Protein AF-A0A8H3BU25-F1 (afdb_monomer)

Solvent-accessible surface area (backbone atoms only — not comparable to full-atom values): 50482 Å² total; per-residue (Å²): 122,80,89,75,89,78,80,87,82,83,70,102,63,98,66,88,76,73,88,75,87,86,70,83,76,73,74,84,69,60,78,86,47,41,61,58,69,62,46,49,59,60,51,54,50,51,53,54,53,50,50,45,66,69,42,49,64,63,49,45,48,71,56,70,52,54,80,81,57,50,61,68,56,64,45,35,50,52,52,20,45,69,50,28,35,62,51,46,48,57,59,27,71,75,35,84,49,85,70,38,43,47,50,58,56,35,52,53,20,50,52,41,27,53,50,14,52,54,42,49,75,40,22,63,64,61,22,44,79,77,70,50,48,57,72,52,24,46,50,46,36,55,50,17,49,45,39,28,35,38,15,48,28,32,28,52,44,36,50,56,50,48,50,60,70,60,52,61,72,97,74,38,64,75,42,48,51,40,48,52,55,42,41,74,72,71,43,66,90,84,44,79,61,55,60,58,52,30,52,50,50,58,52,48,24,50,49,48,10,52,52,41,17,39,53,42,60,67,50,51,71,78,36,45,56,81,93,71,73,100,59,92,80,68,72,93,50,88,65,55,85,68,46,41,49,65,71,56,57,49,53,49,32,52,50,54,42,52,52,47,58,61,54,67,80,47,95,68,50,70,66,55,50,34,49,45,48,24,54,44,16,48,28,49,31,51,63,74,42,49,63,53,50,52,50,47,49,52,43,61,74,70,45,84,81,62,88,83,59,96,83,68,92,83,78,84,82,76,79,84,81,74,79,88,83,85,86,81,87,84,84,88,84,84,90,86,81,91,80,84,87,86,87,88,87,83,87,90,86,90,86,82,92,89,84,89,82,89,80,86,89,81,90,79,90,83,92,81,86,86,85,86,81,90,80,90,80,89,80,89,87,90,86,86,88,82,82,85,88,86,84,86,86,84,88,79,91,89,88,89,85,87,78,91,84,92,90,88,88,88,90,84,87,81,90,90,90,83,87,90,83,91,84,90,78,92,77,80,89,76,92,73,84,94,75,86,78,92,79,74,46,57,29,46,71,42,28,67,68,68,60,67,46,67,77,53,42,62,94,46,51,90,45,46,48,76,35,80,84,28,54,58,62,50,33,57,55,27,46,54,42,35,42,73,76,51,52,89,48,66,92,73,55,59,60,40,40,60,67,63,28,45,24,72,92,49,83,51,61,62,66,51,49,73,49,42,67,79,80,43,56,51,68,60,46,32,24,40,49,40,20,52,50,53,59,28,49,60,59,38,13,50,38,52,91,72,22,52,33,67,48,98,88,70,53,73,32,46,44,57,40,12,40,26,44,39,41,48,55,39,36,76,66,8,63,32,17,71,85,48,45,82,45,38,24,11,71,11,19,58,69,52,39,48,66,60,50,30,59,68,53,59,47,40,101,90,24,53,58,44,26,54,55,38,28,24,48,35,46,25,28,38,20,48,22,25,55,73,32,38,82,43,15,35,90,64,8,19,63,26,38,38,53,71,38,37,55,74,71,31,44,81,51,100,92,30,49,36,29,50,45,55,54,56,47,48,47,55,46,65,50,39,35,69,32,40,56,79,89,33,48,62,61,100,84,43,36,64,35,52,32,45,72,39,74,50,47,66,71,23,93,90,58,56,85,84,46,86,70,66,34,43,45,70,62,37,46,59,48,52,51,40,51,48,35,49,50,51,49,43,38,74,50,66,59,30,44,76,40,62,69,86,24,63,74,50,66,55,40,58,32,40,36,24,33,38,45,73,67,48,28,37,40,75,39,75,81,58,44,73,80,53,40,93,50,97,81,54,96,52,41,69,40,54,72,85,37,58,60,52,45,52,48,31,52,52,26,27,57,50,43,53,52,44,38,52,48,38,22,62,75,68,73,34,82,83,64,46,64,44,29,40,37,46,49,18,42,46,43,44,11,47,55,50,21,35,72,77,32,69,89,73,46,45,53,77,57,46,66,58,39,53,10,77,51,91

Secondary structure (DSSP, 8-state):
-----------S----------------S-HHHHTHHHHHHHHHHHHHHHHHHHHHHHHHHTTT--HHHHHHHHTHHHHHHHHHHHHHHHHHHT---TT-SSHHHHHHHHHHHHHHHHHHHTHHHHHHTTT--HHHHHHHHHHHHHHHHHHHHHHHHHHHHHHHTTS-GGG-HHHHHHHHHHHHTT--TT-THHHHHHHHHHHHHHHHHHHHHHHHHHHGGGGBPP---SSS----SGGGGG-B-HHHHHHHHHHHHHHHHHHTTSPPPHHHHHHHHHHHHHHHHHHHHHHHHHHHHHHHHHS--GGG-SS-TTSS-----------------PPPP--------------------------------------------------------------------------------------------------S-TT--HHHHHHHHHSS-GGGTTTT-SSEEE-GGGHHHHHHHHHHHHHHHHTT-GGGPPPS-HHHHHHTTS-SHHHHHHHHTTTS-HHHHHHHHHHHHHHHHHT-S---SS-EEE-TTS-EEEHHHHHHHHHHHHHHTTTT-TTSSSS--HHHHTT--HHHHHHHTT-BTTBPPTTHHHHHHHHHHHHHHHHH-HHHHTTTT-GGGHHHHHHHH-EEETTEEEEEHHHHHHHHHTTTGGGS-TTS-EETTEE-SSEEE-GGGGG-TT--TTSTTTTEEE--HHHHHHHHHHHHHIIIII--EEE-GGGPPP---TTHHHHHHHHTSEEE-HHHHHHH-SSTT-SS-EE-TTSHHHHHHHHHHHHHHHHHHHHHHHHTT-TT--HHHHIIIIIHHHHHHHHHHH-TTT---SSEE---SS--

Organism: NCBI:txid456999

Foldseek 3Di:
DDDDDDDDDDDDDPDPDDDDPDDQDDADDDPVCRVVVLCVLVVVLVVLLVCCLQPLVVLLVLLVDDPVCVLVLVLLQLVLLVPQLVVLVVCLCPDPDPVHSQVVQLVVLVVLLVVLVVQLVCLQVVVVVVPRDSVSSSVSNSVSSSSNSNSSSNSVNSSVVVVVSRDDPVVVVQLVLQLVVVVVVPDDNPDPCSNVVSVVLVVVLVVLLSVLLSVCLVPVVVQADDPDDPDDVDPPDPSSVRRDHLVVLLVVLVVLLVVLVVCVVDDDHSVRVSVSSNSPSNSVNSVSPSVSVVVVVVCCLQPFPPVVPPDDSPDDDDPPPPDPPDDDDDDDDDDDDDDDDDDDDDDDDDDDDDDDDDDDDDDDDDDDDDDDDDDDDDDDDDDDDDDDDDDDDDDDDDDDDYDDDDDDDDDDDDDDDDDDDDDDDDDDDDDDDPDDPPPCFLLNVQCVQQVPDPVLVQVLQPWKHFDPVLLVVQLVQQLVLCCVPPNLPLVPQDFAALLCLQCVPHHDLVVVLVVQVVVDDLLVSLLLQQQLRLLLLLQLLWFDQQAWAQPPVRDIDDHSSRSSNLSVVCLCQLQQPPVRDNFHFLNSLLPQALVVQCVSSVDDPNHHTAQSRLSSLLSNQLSVLLCVCCLQQNNRSTSSSVCVQQQVVFDDDPNATEGELVSVLCCLQVSSQRSARQNADDDPSGHRHLKAFAPSQCSGPVDDVPDPCSRINRQSLSSLNSSSHSQCSCCPSRVHHYPSLVSRWDRLDQLLLLSCCLSPSIDGDPVCVVVQPPDPVDQAGEEECRDNVNVSSSSVSRVSLVVSQVSNCVVSVPVPNGSSSSCRRGRSVSSLVSLCVVPVPRSGGNHHYRRSSRHD

Radius of gyration: 40.27 Å; Cα contacts (8 Å, |Δi|>4): 978; chains: 1; bounding box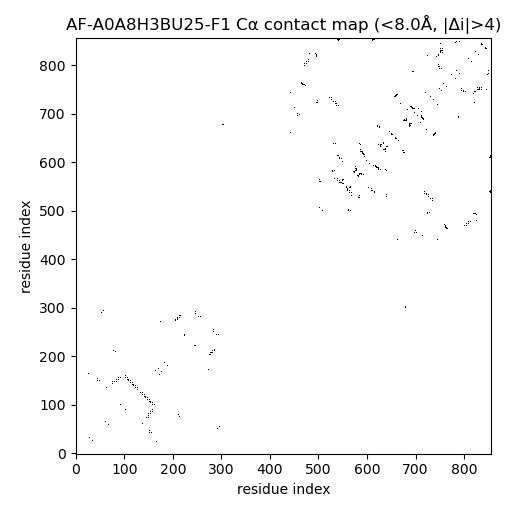: 136×76×124 Å

Mean predicted aligned error: 21.08 Å

Sequence (856 aa):
MTGSFGLPTGDASGEPKGSVWAGRARVRGPRWAQLPFLTIGMLGLQIVWSVEMAYASPYLLSLGLNKSHMALVFVAGPLSGLIMQPLIGVLADHSTSSLGRRRPYMLAASLVSIGGLILLGFTREFSGIFGGAQNLTIGIAVYAIFCIDFSINAVQAVDRALLVDILPPSLQAAGDIYKAAAIENGRPEDDPTLHDEATRIGSLALLYSSILSFGVSVFAPFFIRPNQGTGNDAPKGPLSKFQISLGALWSLSQAIFACSMMATLLPQTVATATIIITVTGFCWAVSQWAPFSLLGEAILLSAPDYSAVPHLEHAVHEIPLTDRRSRRRSSSLSPPRHSRSPSPTHRPAKSRSRTPSSTHSSTSSVRGEGSTPASALFGNDAARRSRPELGKRVSGVGVRNGTDDDFQRNNDGPVDRDVLELEHGELQMEMGDVDRSVDEGVGSKAGIILASDLSLLEGKLEYFDYHPDKEKDVIEFCAKIIERDFGNAYDTIPPHSRWRHFDAGRERIAPLLAQWSKELAPLETAKRLIDLFLVSVLLDAGAGNAWAYTETGGQKFGRSEGLAIASLDMFLAGFFASDGGLKVDAPGLKRVTPEKTGEAMQVSASNPMSGLEGRSNLLANLGGALAASPEMFGPDGRPGNLLDFIEKQGKNKDGKTHVHISALWHVLIEGLAPIWPATRTQLGGVSLGDVWPCSALRTSPGVSPDTPGSDLVPFHKLSQWLAYSLVEPIEKVLGWKVEGLEDMTGLPEYRNGGLLVDLGVLTLRKETVSSFYPDPKVDIARLPPSHPAIIEWRAMTVIELDRIAEGLRGHLNAPNLALAQVLESATWKGGREIAKKKRPETSGPPIEIESDGTVF

Structure (mmCIF, N/CA/C/O backbone):
data_AF-A0A8H3BU25-F1
#
_entry.id   AF-A0A8H3BU25-F1
#
loop_
_atom_site.group_PDB
_atom_site.id
_atom_site.type_symbol
_atom_site.label_atom_id
_atom_site.label_alt_id
_atom_site.label_comp_id
_atom_site.label_asym_id
_atom_site.label_entity_id
_atom_site.label_seq_id
_atom_site.pdbx_PDB_ins_code
_atom_site.Cartn_x
_atom_site.Cartn_y
_atom_site.Cartn_z
_atom_site.occupancy
_atom_site.B_iso_or_equiv
_atom_site.auth_seq_id
_atom_site.auth_comp_id
_atom_site.auth_asym_id
_atom_site.auth_atom_id
_atom_site.pdbx_PDB_model_num
ATOM 1 N N . MET A 1 1 ? 49.348 -7.644 -38.808 1.00 32.09 1 MET A N 1
ATOM 2 C CA . MET A 1 1 ? 50.256 -7.676 -39.979 1.00 32.09 1 MET A CA 1
ATOM 3 C C . MET A 1 1 ? 51.143 -8.917 -39.877 1.00 32.09 1 MET A C 1
ATOM 5 O O . MET A 1 1 ? 51.113 -9.559 -38.837 1.00 32.09 1 MET A O 1
ATOM 9 N N . THR A 1 2 ? 51.889 -9.271 -40.923 1.00 28.86 2 THR A N 1
ATOM 10 C CA . THR A 1 2 ? 53.050 -10.188 -40.870 1.00 28.86 2 THR A CA 1
ATOM 11 C C . THR A 1 2 ? 54.012 -9.719 -41.946 1.00 28.86 2 THR A C 1
ATOM 13 O O . THR A 1 2 ? 53.646 -9.763 -43.120 1.00 28.86 2 THR A O 1
ATOM 16 N N . GLY A 1 3 ? 55.189 -9.237 -41.555 1.00 26.17 3 GLY A N 1
ATOM 17 C CA . GLY A 1 3 ? 56.235 -8.893 -42.512 1.00 26.17 3 GLY A CA 1
ATOM 18 C C . GLY A 1 3 ? 56.807 -10.150 -43.165 1.00 26.17 3 GLY A C 1
ATOM 19 O O . GLY A 1 3 ? 56.898 -11.198 -42.527 1.00 26.17 3 GLY A O 1
ATOM 20 N N . SER A 1 4 ? 57.202 -10.029 -44.427 1.00 26.95 4 SER A N 1
ATOM 21 C CA . SER A 1 4 ? 58.204 -10.901 -45.034 1.00 26.95 4 SER A CA 1
ATOM 22 C C . SER A 1 4 ? 59.478 -10.072 -45.173 1.00 26.95 4 SER A C 1
ATOM 24 O O . SER A 1 4 ? 59.396 -8.896 -45.530 1.00 26.95 4 SER A O 1
ATOM 26 N N . PHE A 1 5 ? 60.636 -10.644 -44.849 1.00 33.97 5 PHE A N 1
ATOM 27 C CA . PHE A 1 5 ? 61.914 -9.957 -45.021 1.00 33.97 5 PHE A CA 1
ATOM 28 C C . PHE A 1 5 ? 62.282 -9.932 -46.508 1.00 33.97 5 PHE A C 1
ATOM 30 O O . PHE A 1 5 ? 62.695 -10.946 -47.066 1.00 33.97 5 PHE A O 1
ATOM 37 N N . GLY A 1 6 ? 62.153 -8.764 -47.139 1.00 32.28 6 GLY A N 1
ATOM 38 C CA . GLY A 1 6 ? 62.837 -8.478 -48.397 1.00 32.28 6 GLY A CA 1
ATOM 39 C C . GLY A 1 6 ? 64.313 -8.190 -48.123 1.00 32.28 6 GLY A C 1
ATOM 40 O O . GLY A 1 6 ? 64.627 -7.366 -47.265 1.00 32.28 6 GLY A O 1
ATOM 41 N N . LEU A 1 7 ? 65.215 -8.873 -48.829 1.00 32.12 7 LEU A N 1
ATOM 42 C CA . LEU A 1 7 ? 66.647 -8.566 -48.786 1.00 32.12 7 LEU A CA 1
ATOM 43 C C . LEU A 1 7 ? 66.935 -7.248 -49.532 1.00 32.12 7 LEU A C 1
ATOM 45 O O . LEU A 1 7 ? 66.284 -6.977 -50.543 1.00 32.12 7 LEU A O 1
ATOM 49 N N . PRO A 1 8 ? 67.901 -6.433 -49.074 1.00 36.66 8 PRO A N 1
ATOM 50 C CA . PRO A 1 8 ? 68.214 -5.160 -49.711 1.00 36.66 8 PRO A CA 1
ATOM 51 C C . PRO A 1 8 ? 69.038 -5.357 -50.991 1.00 36.66 8 PRO A C 1
ATOM 53 O O . PRO A 1 8 ? 70.210 -5.728 -50.940 1.00 36.66 8 PRO A O 1
ATOM 56 N N . THR A 1 9 ? 68.452 -5.036 -52.143 1.00 39.38 9 THR A N 1
ATOM 57 C CA . THR A 1 9 ? 69.199 -4.700 -53.364 1.00 39.38 9 THR A CA 1
ATOM 58 C C . THR A 1 9 ? 69.525 -3.208 -53.327 1.00 39.38 9 THR A C 1
ATOM 60 O O . THR A 1 9 ? 68.608 -2.387 -53.332 1.00 39.38 9 THR A O 1
ATOM 63 N N . GLY A 1 10 ? 70.807 -2.854 -53.222 1.00 33.59 10 GLY A N 1
ATOM 64 C CA . GLY A 1 10 ? 71.251 -1.461 -53.120 1.00 33.59 10 GLY A CA 1
ATOM 65 C C . GLY A 1 10 ? 71.628 -0.850 -54.470 1.00 33.59 10 GLY A C 1
ATOM 66 O O . GLY A 1 10 ? 72.322 -1.493 -55.253 1.00 33.59 10 GLY A O 1
ATOM 67 N N . ASP A 1 11 ? 71.233 0.406 -54.681 1.00 38.97 11 ASP A N 1
ATOM 68 C CA . ASP A 1 11 ? 71.691 1.259 -55.786 1.00 38.97 11 ASP A CA 1
ATOM 69 C C . ASP A 1 11 ? 72.743 2.279 -55.310 1.00 38.97 11 ASP A C 1
ATOM 71 O O . ASP A 1 11 ? 72.861 2.586 -54.121 1.00 38.97 11 ASP A O 1
ATOM 75 N N . ALA A 1 12 ? 73.532 2.803 -56.250 1.00 47.78 12 ALA A N 1
ATOM 76 C CA . ALA A 1 12 ? 74.840 3.423 -56.007 1.00 47.78 12 ALA A CA 1
ATOM 77 C C . ALA A 1 12 ? 74.838 4.875 -55.457 1.00 47.78 12 ALA A C 1
ATOM 79 O O . ALA A 1 12 ? 75.691 5.679 -55.829 1.00 47.78 12 ALA A O 1
ATOM 80 N N . SER A 1 13 ? 73.922 5.222 -54.547 1.00 45.72 13 SER A N 1
ATOM 81 C CA . SER A 1 13 ? 73.899 6.516 -53.840 1.00 45.72 13 SER A CA 1
ATOM 82 C C . SER A 1 13 ? 73.822 6.305 -52.323 1.00 45.72 13 SER A C 1
ATOM 84 O O . SER A 1 13 ? 72.767 5.954 -51.794 1.00 45.72 13 SER A O 1
ATOM 86 N N . GLY A 1 14 ? 74.948 6.494 -51.630 1.00 45.44 14 GLY A N 1
ATOM 87 C CA . GLY A 1 14 ? 75.167 6.078 -50.238 1.00 45.44 14 GLY A CA 1
ATOM 88 C C . GLY A 1 14 ? 74.499 6.920 -49.143 1.00 45.44 14 GLY A C 1
ATOM 89 O O . GLY A 1 14 ? 75.175 7.298 -48.190 1.00 45.44 14 GLY A O 1
ATOM 90 N N . GLU A 1 15 ? 73.197 7.194 -49.242 1.00 39.97 15 GLU A N 1
ATOM 91 C CA . GLU A 1 15 ? 72.416 7.743 -48.124 1.00 39.97 15 GLU A CA 1
ATOM 92 C C . GLU A 1 15 ? 71.745 6.632 -47.293 1.00 39.97 15 GLU A C 1
ATOM 94 O O . GLU A 1 15 ? 71.162 5.699 -47.860 1.00 39.97 15 GLU A O 1
ATOM 99 N N . PRO A 1 16 ? 71.749 6.725 -45.949 1.00 37.06 16 PRO A N 1
ATOM 100 C CA . PRO A 1 16 ? 71.095 5.754 -45.079 1.00 37.06 16 PRO A CA 1
ATOM 101 C C . PRO A 1 16 ? 69.572 5.963 -45.067 1.00 37.06 16 PRO A C 1
ATOM 103 O O . PRO A 1 16 ? 69.009 6.532 -44.129 1.00 37.06 16 PRO A O 1
ATOM 106 N N . LYS A 1 17 ? 68.877 5.469 -46.099 1.00 43.03 17 LYS A N 1
ATOM 107 C CA . LYS A 1 17 ? 67.408 5.388 -46.098 1.00 43.03 17 LYS A CA 1
ATOM 108 C C . LYS A 1 17 ? 66.939 4.529 -44.920 1.00 43.03 17 LYS A C 1
ATOM 110 O O . LYS A 1 17 ? 67.113 3.310 -44.923 1.00 43.03 17 LYS A O 1
ATOM 115 N N . GLY A 1 18 ? 66.324 5.172 -43.925 1.00 41.69 18 GLY A N 1
ATOM 116 C CA . GLY A 1 18 ? 65.651 4.488 -42.822 1.00 41.69 18 GLY A CA 1
ATOM 117 C C . GLY A 1 18 ? 64.610 3.493 -43.345 1.00 41.69 18 GLY A C 1
ATOM 118 O O . GLY A 1 18 ? 63.986 3.720 -44.382 1.00 41.69 18 GLY A O 1
ATOM 119 N N . SER A 1 19 ? 64.436 2.371 -42.648 1.00 42.09 19 SER A N 1
ATOM 120 C CA . SER A 1 19 ? 63.618 1.244 -43.108 1.00 42.09 19 SER A CA 1
ATOM 121 C C . SER A 1 19 ? 62.120 1.576 -43.152 1.00 42.09 19 SER A C 1
ATOM 123 O O . SER A 1 19 ? 61.381 1.396 -42.183 1.00 42.09 19 SER A O 1
ATOM 125 N N . VAL A 1 20 ? 61.651 2.033 -44.316 1.00 45.69 20 VAL A N 1
ATOM 126 C CA . VAL A 1 20 ? 60.229 2.288 -44.578 1.00 45.69 20 VAL A CA 1
ATOM 127 C C . VAL A 1 20 ? 59.465 0.962 -44.624 1.00 45.69 20 VAL A C 1
ATOM 129 O O . VAL A 1 20 ? 59.682 0.129 -45.505 1.00 45.69 20 VAL A O 1
ATOM 132 N N . TRP A 1 21 ? 58.532 0.772 -43.689 1.00 43.16 21 TRP A N 1
ATOM 133 C CA . TRP A 1 21 ? 57.673 -0.413 -43.610 1.00 43.16 21 TRP A CA 1
ATOM 134 C C . TRP A 1 21 ? 56.579 -0.397 -44.691 1.00 43.16 21 TRP A C 1
ATOM 136 O O . TRP A 1 21 ? 55.414 -0.098 -44.430 1.00 43.16 21 TRP A O 1
ATOM 146 N N . ALA A 1 22 ? 56.949 -0.741 -45.925 1.00 45.88 22 ALA A N 1
ATOM 147 C CA . ALA A 1 22 ? 56.015 -0.857 -47.040 1.00 45.88 22 ALA A CA 1
ATOM 148 C C . ALA A 1 22 ? 55.114 -2.103 -46.899 1.00 45.88 22 ALA A C 1
ATOM 150 O O . ALA A 1 22 ? 55.550 -3.237 -47.102 1.00 45.88 22 ALA A O 1
ATOM 151 N N . GLY A 1 23 ? 53.829 -1.904 -46.590 1.00 53.34 23 GLY A N 1
ATOM 152 C CA . GLY A 1 23 ? 52.848 -2.989 -46.514 1.00 53.34 23 GLY A CA 1
ATOM 153 C C . GLY A 1 23 ? 51.424 -2.520 -46.801 1.00 53.34 23 GLY A C 1
ATOM 154 O O . GLY A 1 23 ? 50.914 -1.627 -46.131 1.00 53.34 23 GLY A O 1
ATOM 155 N N . ARG A 1 24 ? 50.749 -3.148 -47.775 1.00 52.72 24 ARG A N 1
ATOM 156 C CA . ARG A 1 24 ? 49.329 -2.872 -48.057 1.00 52.72 24 ARG A CA 1
ATOM 157 C C . ARG A 1 24 ? 48.449 -3.340 -46.896 1.00 52.72 24 ARG A C 1
ATOM 159 O O . ARG A 1 24 ? 48.539 -4.496 -46.472 1.00 52.72 24 ARG A O 1
ATOM 166 N N . ALA A 1 25 ? 47.560 -2.466 -46.425 1.00 56.00 25 ALA A N 1
ATOM 167 C CA . ALA A 1 25 ? 46.525 -2.835 -45.470 1.00 56.00 25 ALA A CA 1
ATOM 168 C C . ALA A 1 25 ? 45.599 -3.905 -46.081 1.00 56.00 25 ALA A C 1
ATOM 170 O O . ALA A 1 25 ? 45.199 -3.816 -47.241 1.00 56.00 25 ALA A O 1
ATOM 171 N N . ARG A 1 26 ? 45.293 -4.961 -45.317 1.00 57.97 26 ARG A N 1
ATOM 172 C CA . ARG A 1 26 ? 44.409 -6.048 -45.760 1.00 57.97 26 ARG A CA 1
ATOM 173 C C . ARG A 1 26 ? 43.764 -6.747 -44.569 1.00 57.97 26 ARG A C 1
ATOM 175 O O . ARG A 1 26 ? 44.463 -7.196 -43.659 1.00 57.97 26 ARG A O 1
ATOM 182 N N . VAL A 1 27 ? 42.441 -6.890 -44.601 1.00 62.59 27 VAL A N 1
ATOM 183 C CA . VAL A 1 27 ? 41.698 -7.703 -43.628 1.00 62.59 27 VAL A CA 1
ATOM 184 C C . VAL A 1 27 ? 41.981 -9.187 -43.887 1.00 62.59 27 VAL A C 1
ATOM 186 O O . VAL A 1 27 ? 42.003 -9.636 -45.034 1.00 62.59 27 VAL A O 1
ATOM 189 N N . ARG A 1 28 ? 42.223 -9.962 -42.823 1.00 60.81 28 ARG A N 1
ATOM 190 C CA . ARG A 1 28 ? 42.362 -11.424 -42.906 1.00 60.81 28 ARG A CA 1
ATOM 191 C C . ARG A 1 28 ? 40.984 -12.073 -42.786 1.00 60.81 28 ARG A C 1
ATOM 193 O O . ARG A 1 28 ? 40.248 -11.758 -41.860 1.00 60.81 28 ARG A O 1
ATOM 200 N N . GLY A 1 29 ? 40.670 -12.988 -43.697 1.00 65.94 29 GLY A N 1
ATOM 201 C CA . GLY A 1 29 ? 39.395 -13.709 -43.746 1.00 65.94 29 GLY A CA 1
ATOM 202 C C . GLY A 1 29 ? 38.872 -13.865 -45.180 1.00 65.94 29 GLY A C 1
ATOM 203 O O . GLY A 1 29 ? 39.414 -13.238 -46.098 1.00 65.94 29 GLY A O 1
ATOM 204 N N . PRO A 1 30 ? 37.835 -14.691 -45.402 1.00 72.75 30 PRO A N 1
ATOM 205 C CA . PRO A 1 30 ? 37.140 -14.774 -46.687 1.00 72.75 30 PRO A CA 1
ATOM 206 C C . PRO A 1 30 ? 36.440 -13.444 -47.010 1.00 72.75 30 PRO A C 1
ATOM 208 O O . PRO A 1 30 ? 36.057 -12.720 -46.096 1.00 72.75 30 PRO A O 1
ATOM 211 N N . ARG A 1 31 ? 36.253 -13.116 -48.300 1.00 63.41 31 ARG A N 1
ATOM 212 C CA . ARG A 1 31 ? 35.750 -11.793 -48.745 1.00 63.41 31 ARG A CA 1
ATOM 213 C C . ARG A 1 31 ? 34.470 -11.340 -48.025 1.00 63.41 31 ARG A C 1
ATOM 215 O O . ARG A 1 31 ? 34.402 -10.188 -47.617 1.00 63.41 31 ARG A O 1
ATOM 222 N N . TRP A 1 32 ? 33.511 -12.244 -47.810 1.00 67.00 32 TRP A N 1
ATOM 223 C CA . TRP A 1 32 ? 32.246 -11.945 -47.124 1.00 67.00 32 TRP A CA 1
ATOM 224 C C . TRP A 1 32 ? 32.418 -11.495 -45.663 1.00 67.00 32 TRP A C 1
ATOM 226 O O . TRP A 1 32 ? 31.605 -10.727 -45.166 1.00 67.00 32 TRP A O 1
ATOM 236 N N . ALA A 1 33 ? 33.487 -11.922 -44.984 1.00 62.09 33 ALA A N 1
ATOM 237 C CA . ALA A 1 33 ? 33.765 -11.560 -43.595 1.00 62.09 33 ALA A CA 1
ATOM 238 C C . ALA A 1 33 ? 34.571 -10.255 -43.461 1.00 62.09 33 ALA A C 1
ATOM 240 O O . ALA A 1 33 ? 34.682 -9.716 -42.364 1.00 62.09 33 ALA A O 1
ATOM 241 N N . GLN A 1 34 ? 35.149 -9.735 -44.551 1.00 64.75 34 GLN A N 1
ATOM 242 C CA . GLN A 1 34 ? 36.105 -8.623 -44.474 1.00 64.75 34 GLN A CA 1
ATOM 243 C C . GLN A 1 34 ? 35.455 -7.292 -44.077 1.00 64.75 34 GLN A C 1
ATOM 245 O O . GLN A 1 34 ? 36.089 -6.530 -43.357 1.00 64.75 34 GLN A O 1
ATOM 250 N N . LEU A 1 35 ? 34.207 -7.035 -44.488 1.00 64.06 35 LEU A N 1
ATOM 251 C CA . LEU A 1 35 ? 33.444 -5.862 -44.042 1.00 64.06 35 LEU A CA 1
ATOM 252 C C . LEU A 1 35 ? 32.893 -6.042 -42.608 1.00 64.06 35 LEU A C 1
ATOM 254 O O . LEU A 1 35 ? 33.196 -5.188 -41.777 1.00 64.06 35 LEU A O 1
ATOM 258 N N . PRO A 1 36 ? 32.219 -7.157 -42.240 1.00 64.25 36 PRO A N 1
ATOM 259 C CA . PRO A 1 36 ? 31.824 -7.416 -40.849 1.00 64.25 36 PRO A CA 1
ATOM 260 C C . PRO A 1 36 ? 32.974 -7.335 -39.833 1.00 64.25 36 PRO A C 1
ATOM 262 O O . PRO A 1 36 ? 32.810 -6.771 -38.755 1.00 64.25 36 PRO A O 1
ATOM 265 N N . PHE A 1 37 ? 34.167 -7.840 -40.167 1.00 67.50 37 PHE A N 1
ATOM 266 C CA . PHE A 1 37 ? 35.342 -7.754 -39.287 1.00 67.50 37 PHE A CA 1
ATOM 267 C C . PHE A 1 37 ? 35.917 -6.334 -39.128 1.00 67.50 37 PHE A C 1
ATOM 269 O O . PHE A 1 37 ? 36.758 -6.136 -38.251 1.00 67.50 37 PHE A O 1
ATOM 276 N N . LEU A 1 38 ? 35.485 -5.357 -39.932 1.00 67.31 38 LEU A N 1
ATOM 277 C CA . LEU A 1 38 ? 35.782 -3.935 -39.718 1.00 67.31 38 LEU A CA 1
ATOM 278 C C . LEU A 1 38 ? 34.728 -3.253 -38.836 1.00 67.31 38 LEU A C 1
ATOM 280 O O . LEU A 1 38 ? 35.055 -2.303 -38.142 1.00 67.31 38 LEU A O 1
ATOM 284 N N . THR A 1 39 ? 33.486 -3.746 -38.805 1.00 68.69 39 THR A N 1
ATOM 285 C CA . THR A 1 39 ? 32.400 -3.154 -38.002 1.00 68.69 39 THR A CA 1
ATOM 286 C C . THR A 1 39 ? 32.267 -3.746 -36.593 1.00 68.69 39 THR A C 1
ATOM 288 O O . THR A 1 39 ? 31.488 -3.236 -35.793 1.00 68.69 39 THR A O 1
ATOM 291 N N . ILE A 1 40 ? 33.023 -4.799 -36.250 1.00 72.31 40 ILE A N 1
ATOM 292 C CA . ILE A 1 40 ? 33.045 -5.367 -34.885 1.00 72.31 40 ILE A CA 1
ATOM 293 C C . ILE A 1 40 ? 33.593 -4.368 -33.846 1.00 72.31 40 ILE A C 1
ATOM 295 O O . ILE A 1 40 ? 33.142 -4.401 -32.703 1.00 72.31 40 ILE A O 1
ATOM 299 N N . GLY A 1 41 ? 34.507 -3.463 -34.228 1.00 73.25 41 GLY A N 1
ATOM 300 C CA . GLY A 1 41 ? 34.997 -2.389 -33.352 1.00 73.25 41 GLY A CA 1
ATOM 301 C C . GLY A 1 41 ? 33.859 -1.461 -32.922 1.00 73.25 41 GLY A C 1
ATOM 302 O O . GLY A 1 41 ? 33.520 -1.403 -31.740 1.00 73.25 41 GLY A O 1
ATOM 303 N N . MET A 1 42 ? 33.195 -0.839 -33.901 1.00 73.38 42 MET A N 1
ATOM 304 C CA . MET A 1 42 ? 31.943 -0.095 -33.713 1.00 73.38 42 MET A CA 1
ATOM 305 C C . MET A 1 42 ? 30.897 -0.870 -32.898 1.00 73.38 42 MET A C 1
ATOM 307 O O . MET A 1 42 ? 30.332 -0.296 -31.975 1.00 73.38 42 MET A O 1
ATOM 311 N N . LEU A 1 43 ? 30.644 -2.155 -33.183 1.00 71.25 43 LEU A N 1
ATOM 312 C CA . LEU A 1 43 ? 29.651 -2.945 -32.437 1.00 71.25 43 LEU A CA 1
ATOM 313 C C . LEU A 1 43 ? 30.005 -3.066 -30.946 1.00 71.25 43 LEU A C 1
ATOM 315 O O . LEU A 1 43 ? 29.147 -2.832 -30.097 1.00 71.25 43 LEU A O 1
ATOM 319 N N . GLY A 1 44 ? 31.260 -3.391 -30.620 1.00 76.00 44 GLY A N 1
ATOM 320 C CA . GLY A 1 44 ? 31.723 -3.443 -29.231 1.00 76.00 44 GLY A CA 1
ATOM 321 C C . GLY A 1 44 ? 31.595 -2.088 -28.532 1.00 76.00 44 GLY A C 1
ATOM 322 O O . GLY A 1 44 ? 31.114 -2.020 -27.404 1.00 76.00 44 GLY A O 1
ATOM 323 N N . LEU A 1 45 ? 31.942 -1.006 -29.232 1.00 80.38 45 LEU A N 1
ATOM 324 C CA . LEU A 1 45 ? 31.810 0.364 -28.737 1.00 80.38 45 LEU A CA 1
ATOM 325 C C . LEU A 1 45 ? 30.350 0.747 -28.445 1.00 80.38 45 LEU A C 1
ATOM 327 O O . LEU A 1 45 ? 30.078 1.317 -27.392 1.00 80.38 45 LEU A O 1
ATOM 331 N N . GLN A 1 46 ? 29.409 0.402 -29.332 1.00 76.81 46 GLN A N 1
ATOM 332 C CA . GLN A 1 46 ? 27.979 0.653 -29.111 1.00 76.81 46 GLN A CA 1
ATOM 333 C C . GLN A 1 46 ? 27.447 -0.106 -27.888 1.00 76.81 46 GLN A C 1
ATOM 335 O O . GLN A 1 46 ? 26.637 0.444 -27.148 1.00 76.81 46 GLN A O 1
ATOM 340 N N . ILE A 1 47 ? 27.917 -1.334 -27.637 1.00 76.94 47 ILE A N 1
ATOM 341 C CA . ILE A 1 47 ? 27.515 -2.118 -26.457 1.00 76.94 47 ILE A CA 1
ATOM 342 C C . ILE A 1 47 ? 27.982 -1.439 -25.163 1.00 76.94 47 ILE A C 1
ATOM 344 O O . ILE A 1 47 ? 27.167 -1.247 -24.263 1.00 76.94 47 ILE A O 1
ATOM 348 N N . VAL A 1 48 ? 29.257 -1.036 -25.073 1.00 83.19 48 VAL A N 1
ATOM 349 C CA . VAL A 1 48 ? 29.789 -0.350 -23.877 1.00 83.19 48 VAL A CA 1
ATOM 350 C C . VAL A 1 48 ? 29.034 0.952 -23.613 1.00 83.19 48 VAL A C 1
ATOM 352 O O . VAL A 1 48 ? 28.539 1.163 -22.509 1.00 83.19 48 VAL A O 1
ATOM 355 N N . TRP A 1 49 ? 28.887 1.784 -24.644 1.00 79.19 49 TRP A N 1
ATOM 356 C CA . TRP A 1 49 ? 28.210 3.076 -24.551 1.00 79.19 49 TRP A CA 1
ATOM 357 C C . TRP A 1 49 ? 26.717 2.944 -24.189 1.00 79.19 49 TRP A C 1
ATOM 359 O O . TRP A 1 49 ? 26.189 3.738 -23.413 1.00 79.19 49 TRP A O 1
ATOM 369 N N . SER A 1 50 ? 26.040 1.895 -24.674 1.00 72.81 50 SER A N 1
ATOM 370 C CA . SER A 1 50 ? 24.647 1.601 -24.299 1.00 72.81 50 SER A CA 1
ATOM 371 C C . SER A 1 50 ? 24.510 1.186 -22.831 1.00 72.81 50 SER A C 1
ATOM 373 O O . SER A 1 50 ? 23.557 1.592 -22.172 1.00 72.81 50 SER A O 1
ATOM 375 N N . VAL A 1 51 ? 25.451 0.391 -22.304 1.00 77.31 51 VAL A N 1
ATOM 376 C CA . VAL A 1 51 ? 25.477 0.003 -20.881 1.00 77.31 51 VAL A CA 1
ATOM 377 C C . VAL A 1 51 ? 25.725 1.226 -19.998 1.00 77.31 51 VAL A C 1
ATOM 379 O O . VAL A 1 51 ? 25.037 1.407 -18.997 1.00 77.31 51 VAL A O 1
ATOM 382 N N . GLU A 1 52 ? 26.655 2.093 -20.388 1.00 81.69 52 GLU A N 1
ATOM 383 C CA . GLU A 1 52 ? 26.940 3.344 -19.686 1.00 81.69 52 GLU A CA 1
ATOM 384 C C . GLU A 1 52 ? 25.710 4.263 -19.634 1.00 81.69 52 GLU A C 1
ATOM 386 O O . GLU A 1 52 ? 25.261 4.616 -18.544 1.00 81.69 52 GLU A O 1
ATOM 391 N N . MET A 1 53 ? 25.088 4.569 -20.777 1.00 75.06 53 MET A N 1
ATOM 392 C CA . MET A 1 53 ? 23.910 5.449 -20.822 1.00 75.06 53 MET A CA 1
ATOM 393 C C . MET A 1 53 ? 22.671 4.858 -20.127 1.00 75.06 53 MET A C 1
ATOM 395 O O . MET A 1 53 ? 21.867 5.609 -19.574 1.00 75.06 53 MET A O 1
ATOM 399 N N . ALA A 1 54 ? 22.519 3.529 -20.099 1.00 70.44 54 ALA A N 1
ATOM 400 C CA . ALA A 1 54 ? 21.421 2.870 -19.391 1.00 70.44 54 ALA A CA 1
ATOM 401 C C . ALA A 1 54 ? 21.612 2.831 -17.861 1.00 70.44 54 ALA A C 1
ATOM 403 O O . ALA A 1 54 ? 20.640 3.001 -17.124 1.00 70.44 54 ALA A O 1
ATOM 404 N N . TYR A 1 55 ? 22.839 2.602 -17.372 1.00 74.50 55 TYR A N 1
ATOM 405 C CA . TYR A 1 55 ? 23.083 2.292 -15.956 1.00 74.50 55 TYR A CA 1
ATOM 406 C C . TYR A 1 55 ? 23.831 3.370 -15.163 1.00 74.50 55 TYR A C 1
ATOM 408 O O . TYR A 1 55 ? 23.649 3.423 -13.948 1.00 74.50 55 TYR A O 1
ATOM 416 N N . ALA A 1 56 ? 24.611 4.264 -15.784 1.00 77.12 56 ALA A N 1
ATOM 417 C CA . ALA A 1 56 ? 25.373 5.280 -15.047 1.00 77.12 56 ALA A CA 1
ATOM 418 C C . ALA A 1 56 ? 24.467 6.240 -14.254 1.00 77.12 56 ALA A C 1
ATOM 420 O O . ALA A 1 56 ? 24.780 6.574 -13.110 1.00 77.12 56 ALA A O 1
ATOM 421 N N . SER A 1 57 ? 23.317 6.630 -14.823 1.00 75.12 57 SER A N 1
ATOM 422 C CA . SER A 1 57 ? 22.348 7.499 -14.140 1.00 75.12 57 SER A CA 1
ATOM 423 C C . SER A 1 57 ? 21.753 6.850 -12.878 1.00 75.12 57 SER A C 1
ATOM 425 O O . SER A 1 57 ? 21.947 7.410 -11.797 1.00 75.12 57 SER A O 1
ATOM 427 N N . PRO A 1 58 ? 21.102 5.668 -12.947 1.00 70.81 58 PRO A N 1
ATOM 428 C CA . PRO A 1 58 ? 20.661 4.950 -11.748 1.00 70.81 58 PRO A CA 1
ATOM 429 C C . PRO A 1 58 ? 21.794 4.652 -10.755 1.00 70.81 58 PRO A C 1
ATOM 431 O O . PRO A 1 58 ? 21.608 4.804 -9.549 1.00 70.81 58 PRO A O 1
ATOM 434 N N . TYR A 1 59 ? 22.979 4.265 -11.244 1.00 78.50 59 TYR A N 1
ATOM 435 C CA . TYR A 1 59 ? 24.084 3.844 -10.384 1.00 78.50 59 TYR A CA 1
ATOM 436 C C . TYR A 1 59 ? 24.645 4.988 -9.535 1.00 78.50 59 TYR A C 1
ATOM 438 O O . TYR A 1 59 ? 24.764 4.834 -8.323 1.00 78.50 59 TYR A O 1
ATOM 446 N N . LEU A 1 60 ? 24.931 6.153 -10.125 1.00 78.81 60 LEU A N 1
ATOM 447 C CA . LEU A 1 60 ? 25.445 7.305 -9.373 1.00 78.81 60 LEU A CA 1
ATOM 448 C C . LEU A 1 60 ? 24.429 7.833 -8.347 1.00 78.81 60 LEU A C 1
ATOM 450 O O . LEU A 1 60 ? 24.820 8.206 -7.239 1.00 78.81 60 LEU A O 1
ATOM 454 N N . LEU A 1 61 ? 23.133 7.802 -8.678 1.00 71.94 61 LEU A N 1
ATOM 455 C CA . LEU A 1 61 ? 22.060 8.109 -7.726 1.00 71.94 61 LEU A CA 1
ATOM 456 C C . LEU A 1 61 ? 22.056 7.100 -6.556 1.00 71.94 61 LEU A C 1
ATOM 458 O O . LEU A 1 61 ? 21.935 7.515 -5.407 1.00 71.94 61 LEU A O 1
ATOM 462 N N . SER A 1 62 ? 22.300 5.806 -6.815 1.00 69.06 62 SER A N 1
ATOM 463 C CA . SER A 1 62 ? 22.440 4.742 -5.792 1.00 69.06 62 SER A CA 1
ATOM 464 C C . SER A 1 62 ? 23.745 4.776 -4.964 1.00 69.06 62 SER A C 1
ATOM 466 O O . SER A 1 62 ? 23.997 3.885 -4.146 1.00 69.06 62 SER A O 1
ATOM 468 N N . LEU A 1 63 ? 24.598 5.779 -5.197 1.00 73.75 63 LEU A N 1
ATOM 469 C CA . LEU A 1 63 ? 25.769 6.103 -4.373 1.00 73.75 63 LEU A CA 1
ATOM 470 C C . LEU A 1 63 ? 25.586 7.410 -3.577 1.00 73.75 63 LEU A C 1
ATOM 472 O O . LEU A 1 63 ? 26.514 7.825 -2.880 1.00 73.75 63 LEU A O 1
ATOM 476 N N . GLY A 1 64 ? 24.435 8.080 -3.707 1.00 67.81 64 GLY A N 1
ATOM 477 C CA . GLY A 1 64 ? 24.128 9.347 -3.040 1.00 67.81 64 GLY A CA 1
ATOM 478 C C . GLY A 1 64 ? 24.521 10.607 -3.824 1.00 67.81 64 GLY A C 1
ATOM 479 O O . GLY A 1 64 ? 24.497 11.705 -3.263 1.00 67.81 64 GLY A O 1
ATOM 480 N N . LEU A 1 65 ? 24.882 10.508 -5.114 1.00 73.00 65 LEU A N 1
ATOM 481 C CA . LEU A 1 65 ? 25.190 11.700 -5.914 1.00 73.00 65 LEU A CA 1
ATOM 482 C C . LEU A 1 65 ? 23.908 12.498 -6.207 1.00 73.00 65 LEU A C 1
ATOM 484 O O . LEU A 1 65 ? 22.987 12.011 -6.855 1.00 73.00 65 LEU A O 1
ATOM 488 N N . ASN A 1 66 ? 23.849 13.749 -5.749 1.00 70.25 66 ASN A N 1
ATOM 489 C CA . ASN A 1 66 ? 22.664 14.597 -5.901 1.00 70.25 66 ASN A CA 1
ATOM 490 C C . ASN A 1 66 ? 22.350 14.885 -7.389 1.00 70.25 66 ASN A C 1
ATOM 492 O O . ASN A 1 66 ? 23.257 15.160 -8.178 1.00 70.25 66 ASN A O 1
ATOM 496 N N . LYS A 1 67 ? 21.058 14.897 -7.757 1.00 57.59 67 LYS A N 1
ATOM 497 C CA . LYS A 1 67 ? 20.527 15.075 -9.127 1.00 57.59 67 LYS A CA 1
ATOM 498 C C . LYS A 1 67 ? 21.151 16.269 -9.877 1.00 57.59 67 LYS A C 1
ATOM 500 O O . LYS A 1 67 ? 21.388 16.176 -11.076 1.00 57.59 67 LYS A O 1
ATOM 505 N N . SER A 1 68 ? 21.492 17.357 -9.180 1.00 59.19 68 SER A N 1
ATOM 506 C CA . SER A 1 68 ? 22.167 18.537 -9.756 1.00 59.19 68 SER A CA 1
ATOM 507 C C . SER A 1 68 ? 23.621 18.301 -10.192 1.00 59.19 68 SER A C 1
ATOM 509 O O . SER A 1 68 ? 24.094 18.943 -11.126 1.00 59.19 68 SER A O 1
ATOM 511 N N . HIS A 1 69 ? 24.337 17.380 -9.544 1.00 71.12 69 HIS A N 1
ATOM 512 C CA . HIS A 1 69 ? 25.746 17.086 -9.825 1.00 71.12 69 HIS A CA 1
ATOM 513 C C . HIS A 1 69 ? 25.915 16.062 -10.957 1.00 71.12 69 HIS A C 1
ATOM 515 O O . HIS A 1 69 ? 26.973 16.011 -11.579 1.00 71.12 69 HIS A O 1
ATOM 521 N N . MET A 1 70 ? 24.859 15.310 -11.290 1.00 71.31 70 MET A N 1
ATOM 522 C CA . MET A 1 70 ? 24.819 14.403 -12.446 1.00 71.31 70 MET A CA 1
ATOM 523 C C . MET A 1 70 ? 25.198 15.118 -13.752 1.00 71.31 70 MET A C 1
ATOM 525 O O . MET A 1 70 ? 25.950 14.581 -14.562 1.00 71.31 70 MET A O 1
ATOM 529 N N . ALA A 1 71 ? 24.748 16.367 -13.925 1.00 65.62 71 ALA A N 1
ATOM 530 C CA . ALA A 1 71 ? 25.069 17.187 -15.091 1.00 65.62 71 ALA A CA 1
ATOM 531 C C . ALA A 1 71 ? 26.582 17.433 -15.255 1.00 65.62 71 ALA A C 1
ATOM 533 O O . ALA A 1 71 ? 27.068 17.475 -16.381 1.00 65.62 71 ALA A O 1
ATOM 534 N N . LEU A 1 72 ? 27.340 17.539 -14.155 1.00 69.94 72 LEU A N 1
ATOM 535 C CA . LEU A 1 72 ? 28.799 17.693 -14.198 1.00 69.94 72 LEU A CA 1
ATOM 536 C C . LEU A 1 72 ? 29.501 16.404 -14.654 1.00 69.94 72 LEU A C 1
ATOM 538 O O . LEU A 1 72 ? 30.551 16.479 -15.286 1.00 69.94 72 LEU A O 1
ATOM 542 N N . VAL A 1 73 ? 28.918 15.234 -14.371 1.00 79.62 73 VAL A N 1
ATOM 543 C CA . VAL A 1 73 ? 29.450 13.947 -14.843 1.00 79.62 73 VAL A CA 1
ATOM 544 C C . VAL A 1 73 ? 29.215 13.794 -16.345 1.00 79.62 73 VAL A C 1
ATOM 546 O O . VAL A 1 73 ? 30.157 13.516 -17.078 1.00 79.62 73 VAL A O 1
ATOM 549 N N . PHE A 1 74 ? 28.004 14.083 -16.835 1.00 74.88 74 PHE A N 1
ATOM 550 C CA . PHE A 1 74 ? 27.670 13.968 -18.264 1.00 74.88 74 PHE A CA 1
ATOM 551 C C . PHE A 1 74 ? 28.345 15.005 -19.183 1.00 74.88 74 PHE A C 1
ATOM 553 O O . PHE A 1 74 ? 28.262 14.885 -20.404 1.00 74.88 74 PHE A O 1
ATOM 560 N N . VAL A 1 75 ? 29.087 15.977 -18.637 1.00 78.12 75 VAL A N 1
ATOM 561 C CA . VAL A 1 75 ? 30.032 16.800 -19.418 1.00 78.12 75 VAL A CA 1
ATOM 562 C C . VAL A 1 75 ? 31.210 15.965 -19.953 1.00 78.12 75 VAL A C 1
ATOM 564 O O . VAL A 1 75 ? 31.813 16.361 -20.952 1.00 78.12 75 VAL A O 1
ATOM 567 N N . ALA A 1 76 ? 31.517 14.802 -19.361 1.00 81.19 76 ALA A N 1
ATOM 568 C CA . ALA A 1 76 ? 32.603 13.918 -19.791 1.00 81.19 76 ALA A CA 1
ATOM 569 C C . ALA A 1 76 ? 32.499 13.493 -21.267 1.00 81.19 76 ALA A C 1
ATOM 571 O O . ALA A 1 76 ? 33.487 13.610 -21.991 1.00 81.19 76 ALA A O 1
ATOM 572 N N . GLY A 1 77 ? 31.321 13.100 -21.756 1.00 79.44 77 GLY A N 1
ATOM 573 C CA . GLY A 1 77 ? 31.119 12.691 -23.152 1.00 79.44 77 GLY A CA 1
ATOM 574 C C . GLY A 1 77 ? 31.426 13.797 -24.168 1.00 79.44 77 GLY A C 1
ATOM 575 O O . GLY A 1 77 ? 32.312 13.624 -25.010 1.00 79.44 77 GLY A O 1
ATOM 576 N N . PRO A 1 78 ? 30.781 14.976 -24.087 1.00 75.31 78 PRO A N 1
ATOM 577 C CA . PRO A 1 78 ? 31.096 16.109 -24.957 1.00 75.31 78 PRO A CA 1
ATOM 578 C C . PRO A 1 78 ? 32.550 16.601 -24.829 1.00 75.31 78 PRO A C 1
ATOM 580 O O . PRO A 1 78 ? 33.181 16.919 -25.839 1.00 75.31 78 PRO A O 1
ATOM 583 N N . LEU A 1 79 ? 33.105 16.641 -23.610 1.00 82.19 79 LEU A N 1
ATOM 584 C CA . LEU A 1 79 ? 34.486 17.068 -23.353 1.00 82.19 79 LEU A CA 1
ATOM 585 C C . LEU A 1 79 ? 35.514 16.086 -23.936 1.00 82.19 79 LEU A C 1
ATOM 587 O O . LEU A 1 79 ? 36.502 16.495 -24.548 1.00 82.19 79 LEU A O 1
ATOM 591 N N . SER A 1 80 ? 35.275 14.787 -23.771 1.00 86.31 80 SER A N 1
ATOM 592 C CA . SER A 1 80 ? 36.143 13.729 -24.280 1.00 86.31 80 SER A CA 1
ATOM 593 C C . SER A 1 80 ? 36.105 13.638 -25.802 1.00 86.31 80 SER A C 1
ATOM 595 O O . SER A 1 80 ? 37.155 13.459 -26.418 1.00 86.31 80 SER A O 1
ATOM 597 N N . GLY A 1 81 ? 34.945 13.861 -26.427 1.00 77.50 81 GLY A N 1
ATOM 598 C CA . GLY A 1 81 ? 34.831 14.005 -27.878 1.00 77.50 81 GLY A CA 1
ATOM 599 C C . GLY A 1 81 ? 35.657 15.173 -28.417 1.00 77.50 81 GLY A C 1
ATOM 600 O O . GLY A 1 81 ? 36.413 14.998 -29.373 1.00 77.50 81 GLY A O 1
ATOM 601 N N . LEU A 1 82 ? 35.589 16.337 -27.761 1.00 80.69 82 LEU A N 1
ATOM 602 C CA . LEU A 1 82 ? 36.359 17.526 -28.139 1.00 80.69 82 LEU A CA 1
ATOM 603 C C . LEU A 1 82 ? 37.883 17.319 -28.024 1.00 80.69 82 LEU A C 1
ATOM 605 O O . LEU A 1 82 ? 38.630 17.817 -28.865 1.00 80.69 82 LEU A O 1
ATOM 609 N N . ILE A 1 83 ? 38.350 16.588 -27.006 1.00 85.88 83 ILE A N 1
ATOM 610 C CA . ILE A 1 83 ? 39.785 16.388 -26.737 1.00 85.88 83 ILE A CA 1
ATOM 611 C C . ILE A 1 83 ? 40.355 15.179 -27.494 1.00 85.88 83 ILE A C 1
ATOM 613 O O . ILE A 1 83 ? 41.379 15.292 -28.170 1.00 85.88 83 ILE A O 1
ATOM 617 N N . MET A 1 84 ? 39.724 14.009 -27.382 1.00 86.31 84 MET A N 1
ATOM 618 C CA . MET A 1 84 ? 40.322 12.741 -27.814 1.00 86.31 84 MET A CA 1
ATOM 619 C C . MET A 1 84 ? 40.268 12.539 -29.325 1.00 86.31 84 MET A C 1
ATOM 621 O O . MET A 1 84 ? 41.203 11.961 -29.876 1.00 86.31 84 MET A O 1
ATOM 625 N N . GLN A 1 85 ? 39.234 13.038 -30.011 1.00 79.38 85 GLN A N 1
ATOM 626 C CA . GLN A 1 85 ? 39.117 12.902 -31.467 1.00 79.38 85 GLN A CA 1
ATOM 627 C C . GLN A 1 85 ? 40.308 13.552 -32.215 1.00 79.38 85 GLN A C 1
ATOM 629 O O . GLN A 1 85 ? 40.964 12.840 -32.981 1.00 79.38 85 GLN A O 1
ATOM 634 N N . PRO A 1 86 ? 40.679 14.833 -31.978 1.00 79.75 86 PRO A N 1
ATOM 635 C CA . PRO A 1 86 ? 41.864 15.422 -32.608 1.00 79.75 86 PRO A CA 1
ATOM 636 C C . PRO A 1 86 ? 43.185 14.870 -32.049 1.00 79.75 86 PRO A C 1
ATOM 638 O O . PRO A 1 86 ? 44.098 14.579 -32.825 1.00 79.75 86 PRO A O 1
ATOM 641 N N . LEU A 1 87 ? 43.296 14.678 -30.725 1.00 84.88 87 LEU A N 1
ATOM 642 C CA . LEU A 1 87 ? 44.529 14.210 -30.077 1.00 84.88 87 LEU A CA 1
ATOM 643 C C . LEU A 1 87 ? 44.954 12.825 -30.583 1.00 84.88 87 LEU A C 1
ATOM 645 O O . LEU A 1 87 ? 46.110 12.619 -30.955 1.00 84.88 87 LEU A O 1
ATOM 649 N N . ILE A 1 88 ? 44.018 11.875 -30.616 1.00 84.56 88 ILE A N 1
ATOM 650 C CA . ILE A 1 88 ? 44.296 10.502 -31.042 1.00 84.56 88 ILE A CA 1
ATOM 651 C C . ILE A 1 88 ? 44.446 10.406 -32.563 1.00 84.56 88 ILE A C 1
ATOM 653 O O . ILE A 1 88 ? 45.198 9.549 -33.019 1.00 84.56 88 ILE A O 1
ATOM 657 N N . GLY A 1 89 ? 43.833 11.305 -33.343 1.00 75.19 89 GLY A N 1
ATOM 658 C CA . GLY A 1 89 ? 44.139 11.455 -34.768 1.00 75.19 89 GLY A CA 1
ATOM 659 C C . GLY A 1 89 ? 45.641 11.654 -34.991 1.00 75.19 89 GLY A C 1
ATOM 660 O O . GLY A 1 89 ? 46.304 10.777 -35.546 1.00 75.19 89 GLY A O 1
ATOM 661 N N . VAL A 1 90 ? 46.197 12.745 -34.449 1.00 80.81 90 VAL A N 1
ATOM 662 C CA . VAL A 1 90 ? 47.627 13.085 -34.581 1.00 80.81 90 VAL A CA 1
ATOM 663 C C . VAL A 1 90 ? 48.534 12.003 -33.982 1.00 80.81 90 VAL A C 1
ATOM 665 O O . VAL A 1 90 ? 49.482 11.564 -34.634 1.00 80.81 90 VAL A O 1
ATOM 668 N N . LEU A 1 91 ? 48.247 11.528 -32.762 1.00 82.69 91 LEU A N 1
ATOM 669 C CA . LEU A 1 91 ? 49.078 10.509 -32.106 1.00 82.69 91 LEU A CA 1
ATOM 670 C C . LEU A 1 91 ? 49.085 9.174 -32.860 1.00 82.69 91 LEU A C 1
ATOM 672 O O . LEU A 1 91 ? 50.135 8.537 -32.949 1.00 82.69 91 LEU A O 1
ATOM 676 N N . ALA A 1 92 ? 47.945 8.751 -33.413 1.00 79.94 92 ALA A N 1
ATOM 677 C CA . ALA A 1 92 ? 47.891 7.551 -34.234 1.00 79.94 92 ALA A CA 1
ATOM 678 C C . ALA A 1 92 ? 48.603 7.759 -35.574 1.00 79.94 92 ALA A C 1
ATOM 680 O O . ALA A 1 92 ? 49.306 6.854 -36.013 1.00 79.94 92 ALA A O 1
ATOM 681 N N . ASP A 1 93 ? 48.471 8.927 -36.213 1.00 76.00 93 ASP A N 1
ATOM 682 C CA . ASP A 1 93 ? 49.087 9.194 -37.516 1.00 76.00 93 ASP A CA 1
ATOM 683 C C . ASP A 1 93 ? 50.621 9.121 -37.503 1.00 76.00 93 ASP A C 1
ATOM 685 O O . ASP A 1 93 ? 51.212 8.576 -38.436 1.00 76.00 93 ASP A O 1
ATOM 689 N N . HIS A 1 94 ? 51.265 9.552 -36.416 1.00 77.56 94 HIS A N 1
ATOM 690 C CA . HIS A 1 94 ? 52.720 9.446 -36.244 1.00 77.56 94 HIS A CA 1
ATOM 691 C C . HIS A 1 94 ? 53.220 8.058 -35.781 1.00 77.56 94 HIS A C 1
ATOM 693 O O . HIS A 1 94 ? 54.413 7.892 -35.516 1.00 77.56 94 HIS A O 1
ATOM 699 N N . SER A 1 95 ? 52.354 7.045 -35.661 1.00 78.62 95 SER A N 1
ATOM 700 C CA . SER A 1 95 ? 52.722 5.776 -35.019 1.00 78.62 95 SER A CA 1
ATOM 701 C C . SER A 1 95 ? 53.416 4.764 -35.937 1.00 78.62 95 SER A C 1
ATOM 703 O O . SER A 1 95 ? 52.863 4.300 -36.936 1.00 78.62 95 SER A O 1
ATOM 705 N N . THR A 1 96 ? 54.610 4.333 -35.527 1.00 77.44 96 THR A N 1
ATOM 706 C CA . THR A 1 96 ? 55.497 3.395 -36.242 1.00 77.44 96 THR A CA 1
ATOM 707 C C . THR A 1 96 ? 55.394 1.937 -35.760 1.00 77.44 96 THR A C 1
ATOM 709 O O . THR A 1 96 ? 56.251 1.109 -36.067 1.00 77.44 96 THR A O 1
ATOM 712 N N . SER A 1 97 ? 54.358 1.595 -34.985 1.00 77.50 97 SER A N 1
ATOM 713 C CA . SER A 1 97 ? 54.213 0.270 -34.361 1.00 77.50 97 SER A CA 1
ATOM 714 C C . SER A 1 97 ? 54.086 -0.884 -35.368 1.00 77.50 97 SER A C 1
ATOM 716 O O . SER A 1 97 ? 53.380 -0.785 -36.371 1.00 77.50 97 SER A O 1
ATOM 718 N N . SER A 1 98 ? 54.655 -2.048 -35.033 1.00 73.50 98 SER A N 1
ATOM 719 C CA . SER A 1 98 ? 54.546 -3.299 -35.808 1.00 73.50 98 SER A CA 1
ATOM 720 C C . SER A 1 98 ? 53.123 -3.884 -35.878 1.00 73.50 98 SER A C 1
ATOM 722 O O . SER A 1 98 ? 52.837 -4.746 -36.716 1.00 73.50 98 SER A O 1
ATOM 724 N N . LEU A 1 99 ? 52.202 -3.400 -35.035 1.00 69.50 99 LEU A N 1
ATOM 725 C CA . LEU A 1 99 ? 50.764 -3.683 -35.133 1.00 69.50 99 LEU A CA 1
ATOM 726 C C . LEU A 1 99 ? 50.052 -2.801 -36.182 1.00 69.50 99 LEU A C 1
ATOM 728 O O . LEU A 1 99 ? 48.910 -3.096 -36.548 1.00 69.50 99 LEU A O 1
ATOM 732 N N . GLY A 1 100 ? 50.730 -1.770 -36.695 1.00 73.88 100 GLY A N 1
ATOM 733 C CA . GLY A 1 100 ? 50.241 -0.769 -37.644 1.00 73.88 100 GLY A CA 1
ATOM 734 C C . GLY A 1 100 ? 49.872 0.564 -36.988 1.00 73.88 100 GLY A C 1
ATOM 735 O O . GLY A 1 100 ? 49.633 0.619 -35.788 1.00 73.88 100 GLY A O 1
ATOM 736 N N . ARG A 1 101 ? 49.752 1.621 -37.803 1.00 80.50 101 ARG A N 1
ATOM 737 C CA . ARG A 1 101 ? 49.476 3.020 -37.409 1.00 80.50 101 ARG A CA 1
ATOM 738 C C . ARG A 1 101 ? 48.342 3.182 -36.376 1.00 80.50 101 ARG A C 1
ATOM 740 O O . ARG A 1 101 ? 48.514 3.777 -35.321 1.00 80.50 101 ARG A O 1
ATOM 747 N N . ARG A 1 102 ? 47.173 2.598 -36.662 1.00 81.69 102 ARG A N 1
ATOM 748 C CA . ARG A 1 102 ? 45.932 2.790 -35.881 1.00 81.69 102 ARG A CA 1
ATOM 749 C C . ARG A 1 102 ? 45.781 1.830 -34.684 1.00 81.69 102 ARG A C 1
ATOM 751 O O . ARG A 1 102 ? 45.364 2.228 -33.601 1.00 81.69 102 ARG A O 1
ATOM 758 N N . ARG A 1 103 ? 46.121 0.547 -34.859 1.00 82.44 103 ARG A N 1
ATOM 759 C CA . ARG A 1 103 ? 45.727 -0.548 -33.940 1.00 82.44 103 ARG A CA 1
ATOM 760 C C . ARG A 1 103 ? 46.242 -0.459 -32.485 1.00 82.44 103 ARG A C 1
ATOM 762 O O . ARG A 1 103 ? 45.494 -0.895 -31.613 1.00 82.44 103 ARG A O 1
ATOM 769 N N . PRO A 1 104 ? 47.439 0.079 -32.171 1.00 86.62 104 PRO A N 1
ATOM 770 C CA . PRO A 1 104 ? 47.908 0.219 -30.791 1.00 86.62 104 PRO A CA 1
ATOM 771 C C . PRO A 1 104 ? 46.983 1.072 -29.921 1.00 86.62 104 PRO A C 1
ATOM 773 O O . PRO A 1 104 ? 46.666 0.668 -28.809 1.00 86.62 104 PRO A O 1
ATOM 776 N N . TYR A 1 105 ? 46.503 2.206 -30.440 1.00 88.25 105 TYR A N 1
ATOM 777 C CA . TYR A 1 105 ? 45.637 3.137 -29.702 1.00 88.25 105 TYR A CA 1
ATOM 778 C C . TYR A 1 105 ? 44.247 2.547 -29.491 1.00 88.25 105 TYR A C 1
ATOM 780 O O . TYR A 1 105 ? 43.717 2.627 -28.391 1.00 88.25 105 TYR A O 1
ATOM 788 N N . MET A 1 106 ? 43.706 1.863 -30.505 1.00 86.69 106 MET A N 1
ATOM 789 C CA . MET A 1 106 ? 42.472 1.083 -30.383 1.00 86.69 106 MET A CA 1
ATOM 790 C C . MET A 1 106 ? 42.576 0.029 -29.272 1.00 86.69 106 MET A C 1
ATOM 792 O O . MET A 1 106 ? 41.676 -0.064 -28.442 1.00 86.69 106 MET A O 1
ATOM 796 N N . LEU A 1 107 ? 43.671 -0.740 -29.216 1.00 88.12 107 LEU A N 1
ATOM 797 C CA . LEU A 1 107 ? 43.884 -1.749 -28.171 1.00 88.12 107 LEU A CA 1
ATOM 798 C C . LEU A 1 107 ? 44.091 -1.119 -26.787 1.00 88.12 107 LEU A C 1
ATOM 800 O O . LEU A 1 107 ? 43.469 -1.560 -25.826 1.00 88.12 107 LEU A O 1
ATOM 804 N N . ALA A 1 108 ? 44.921 -0.078 -26.680 1.00 91.06 108 ALA A N 1
ATOM 805 C CA . ALA A 1 108 ? 45.181 0.615 -25.420 1.00 91.06 108 ALA A CA 1
ATOM 806 C C . ALA A 1 108 ? 43.907 1.262 -24.852 1.00 91.06 108 ALA A C 1
ATOM 808 O O . ALA A 1 108 ? 43.590 1.064 -23.683 1.00 91.06 108 ALA A O 1
ATOM 809 N N . ALA A 1 109 ? 43.134 1.960 -25.686 1.00 90.94 109 ALA A N 1
ATOM 810 C CA . ALA A 1 109 ? 41.856 2.534 -25.286 1.00 90.94 109 ALA A CA 1
ATOM 811 C C . ALA A 1 109 ? 40.826 1.444 -24.941 1.00 90.94 109 ALA A C 1
ATOM 813 O O . ALA A 1 109 ? 40.168 1.551 -23.914 1.00 90.94 109 ALA A O 1
ATOM 814 N N . SER A 1 110 ? 40.750 0.340 -25.695 1.00 90.31 110 SER A N 1
ATOM 815 C CA . SER A 1 110 ? 39.878 -0.793 -25.329 1.00 90.31 110 SER A CA 1
ATOM 816 C C . SER A 1 110 ? 40.220 -1.371 -23.948 1.00 90.31 110 SER A C 1
ATOM 818 O O . SER A 1 110 ? 39.320 -1.705 -23.186 1.00 90.31 110 SER A O 1
ATOM 820 N N . LEU A 1 111 ? 41.508 -1.450 -23.588 1.00 93.62 111 LEU A N 1
ATOM 821 C CA . LEU A 1 111 ? 41.940 -1.888 -22.255 1.00 93.62 111 LEU A CA 1
ATOM 822 C C . LEU A 1 111 ? 41.578 -0.877 -21.155 1.00 93.62 111 LEU A C 1
ATOM 824 O O . LEU A 1 111 ? 41.170 -1.296 -20.075 1.00 93.62 111 LEU A O 1
ATOM 828 N N . VAL A 1 112 ? 41.667 0.432 -21.425 1.00 94.81 112 VAL A N 1
ATOM 829 C CA . VAL A 1 112 ? 41.188 1.480 -20.500 1.00 94.81 112 VAL A CA 1
ATOM 830 C C . VAL A 1 112 ? 39.669 1.405 -20.322 1.00 94.81 112 VAL A C 1
ATOM 832 O O . VAL A 1 112 ? 39.198 1.494 -19.195 1.00 94.81 112 VAL A O 1
ATOM 835 N N . SER A 1 113 ? 38.911 1.159 -21.394 1.00 91.50 113 SER A N 1
ATOM 836 C CA . SER A 1 113 ? 37.452 0.996 -21.357 1.00 91.50 113 SER A CA 1
ATOM 837 C C . SER A 1 113 ? 37.033 -0.221 -20.522 1.00 91.50 113 SER A C 1
ATOM 839 O O . SER A 1 113 ? 36.197 -0.106 -19.629 1.00 91.50 113 SER A O 1
ATOM 841 N N . ILE A 1 114 ? 37.686 -1.373 -20.728 1.00 92.31 114 ILE A N 1
ATOM 842 C CA . ILE A 1 114 ? 37.479 -2.586 -19.917 1.00 92.31 114 ILE A CA 1
ATOM 843 C C . ILE A 1 114 ? 37.848 -2.332 -18.447 1.00 92.31 114 ILE A C 1
ATOM 845 O O . ILE A 1 114 ? 37.104 -2.728 -17.552 1.00 92.31 114 ILE A O 1
ATOM 849 N N . GLY A 1 115 ? 38.968 -1.649 -18.187 1.00 93.50 115 GLY A N 1
ATOM 850 C CA . GLY A 1 115 ? 39.374 -1.261 -16.835 1.00 93.50 115 GLY A CA 1
ATOM 851 C C . GLY A 1 115 ? 38.361 -0.333 -16.159 1.00 93.50 115 GLY A C 1
ATOM 852 O O . GLY A 1 115 ? 38.026 -0.551 -14.999 1.00 93.50 115 GLY A O 1
ATOM 853 N N . GLY A 1 116 ? 37.826 0.643 -16.896 1.00 92.94 116 GLY A N 1
ATOM 854 C CA . GLY A 1 116 ? 36.778 1.554 -16.440 1.00 92.94 116 GLY A CA 1
ATOM 855 C C . GLY A 1 116 ? 35.471 0.833 -16.116 1.00 92.94 116 GLY A C 1
ATOM 856 O O . GLY A 1 116 ? 34.929 1.040 -15.038 1.00 92.94 116 GLY A O 1
ATOM 857 N N . LEU A 1 117 ? 35.005 -0.082 -16.975 1.00 90.38 117 LEU A N 1
ATOM 858 C CA . LEU A 1 117 ? 33.814 -0.901 -16.700 1.00 90.38 117 LEU A CA 1
ATOM 859 C C . LEU A 1 117 ? 33.975 -1.781 -15.455 1.00 90.38 117 LEU A C 1
ATOM 861 O O . LEU A 1 117 ? 33.049 -1.883 -14.655 1.00 90.38 117 LEU A O 1
ATOM 865 N N . ILE A 1 118 ? 35.142 -2.407 -15.270 1.00 91.94 118 ILE A N 1
ATOM 866 C CA . ILE A 1 118 ? 35.429 -3.216 -14.075 1.00 91.94 118 ILE A CA 1
ATOM 867 C C . ILE A 1 118 ? 35.484 -2.320 -12.829 1.00 91.94 118 ILE A C 1
ATOM 869 O O . ILE A 1 118 ? 34.919 -2.672 -11.798 1.00 91.94 118 ILE A O 1
ATOM 873 N N . LEU A 1 119 ? 36.113 -1.145 -12.922 1.00 90.19 119 LEU A N 1
ATOM 874 C CA . LEU A 1 119 ? 36.166 -0.179 -11.824 1.00 90.19 119 LEU A CA 1
ATOM 875 C C . LEU A 1 119 ? 34.767 0.334 -11.450 1.00 90.19 119 LEU A C 1
ATOM 877 O O . LEU A 1 119 ? 34.462 0.414 -10.265 1.00 90.19 119 LEU A O 1
ATOM 881 N N . LEU A 1 120 ? 33.914 0.616 -12.443 1.00 88.69 120 LEU A N 1
ATOM 882 C CA . LEU A 1 120 ? 32.528 1.059 -12.268 1.00 88.69 120 LEU A CA 1
ATOM 883 C C . LEU A 1 120 ? 31.621 -0.050 -11.707 1.00 88.69 120 LEU A C 1
ATOM 885 O O . LEU A 1 120 ? 30.738 0.232 -10.905 1.00 88.69 120 LEU A O 1
ATOM 889 N N . GLY A 1 121 ? 31.852 -1.311 -12.084 1.00 85.19 121 GLY A N 1
ATOM 890 C CA . GLY A 1 121 ? 31.107 -2.457 -11.556 1.00 85.19 121 GLY A CA 1
ATOM 891 C C . GLY A 1 121 ? 31.420 -2.792 -10.092 1.00 85.19 121 GLY A C 1
ATOM 892 O O . GLY A 1 121 ? 30.549 -3.311 -9.402 1.00 85.19 121 GLY A O 1
ATOM 893 N N . PHE A 1 122 ? 32.627 -2.465 -9.614 1.00 87.19 122 PHE A N 1
ATOM 894 C CA . PHE A 1 122 ? 33.131 -2.829 -8.279 1.00 87.19 122 PHE A CA 1
ATOM 895 C C . PHE A 1 122 ? 33.586 -1.608 -7.441 1.00 87.19 122 PHE A C 1
ATOM 897 O O . PHE A 1 122 ? 34.532 -1.692 -6.651 1.00 87.19 122 PHE A O 1
ATOM 904 N N . THR A 1 123 ? 32.968 -0.428 -7.626 1.00 87.38 123 THR A N 1
ATOM 905 C CA . THR A 1 123 ? 33.433 0.821 -6.968 1.00 87.38 123 THR A CA 1
ATOM 906 C C . THR A 1 123 ? 33.418 0.740 -5.441 1.00 87.38 123 THR A C 1
ATOM 908 O O . THR A 1 123 ? 34.280 1.335 -4.789 1.00 87.38 123 THR A O 1
ATOM 911 N N . ARG A 1 124 ? 32.463 -0.004 -4.866 1.00 80.06 124 ARG A N 1
ATOM 912 C CA . ARG A 1 124 ? 32.276 -0.166 -3.416 1.00 80.06 124 ARG A CA 1
ATOM 913 C C . ARG A 1 124 ? 33.410 -1.004 -2.820 1.00 80.06 124 ARG A C 1
ATOM 915 O O . ARG A 1 124 ? 34.004 -0.616 -1.817 1.00 80.06 124 ARG A O 1
ATOM 922 N N . GLU A 1 125 ? 33.784 -2.087 -3.489 1.00 85.69 125 GLU A N 1
ATOM 923 C CA . GLU A 1 125 ? 34.902 -2.964 -3.145 1.00 85.69 125 GLU A CA 1
ATOM 924 C C . GLU A 1 125 ? 36.242 -2.232 -3.272 1.00 85.69 125 GLU A C 1
ATOM 926 O O . GLU A 1 125 ? 37.058 -2.272 -2.348 1.00 85.69 125 GLU A O 1
ATOM 931 N N . PHE A 1 126 ? 36.452 -1.496 -4.371 1.00 83.81 126 PHE A N 1
ATOM 932 C CA . PHE A 1 126 ? 37.649 -0.670 -4.547 1.00 83.81 126 PHE A CA 1
ATOM 933 C C . PHE A 1 126 ? 37.736 0.459 -3.508 1.00 83.81 126 PHE A C 1
ATOM 935 O O . PHE A 1 126 ? 38.820 0.705 -2.981 1.00 83.81 126 PHE A O 1
ATOM 942 N N . SER A 1 127 ? 36.623 1.109 -3.152 1.00 85.75 127 SER A N 1
ATOM 943 C CA . SER A 1 127 ? 36.596 2.109 -2.075 1.00 85.75 127 SER A CA 1
ATOM 944 C C . SER A 1 127 ? 36.876 1.490 -0.701 1.00 85.75 127 SER A C 1
ATOM 946 O O . SER A 1 127 ? 37.601 2.076 0.106 1.00 85.75 127 SER A O 1
ATOM 948 N N . GLY A 1 128 ? 36.378 0.274 -0.447 1.00 80.31 128 GLY A N 1
ATOM 949 C CA . GLY A 1 128 ? 36.602 -0.478 0.790 1.00 80.31 128 GLY A CA 1
ATOM 950 C C . GLY A 1 128 ? 38.083 -0.682 1.130 1.00 80.31 128 GLY A C 1
ATOM 951 O O . GLY A 1 128 ? 38.461 -0.556 2.294 1.00 80.31 128 GLY A O 1
ATOM 952 N N . ILE A 1 129 ? 38.943 -0.879 0.120 1.00 85.44 129 ILE A N 1
ATOM 953 C CA . ILE A 1 129 ? 40.411 -0.980 0.277 1.00 85.44 129 ILE A CA 1
ATOM 954 C C . ILE A 1 129 ? 41.008 0.281 0.934 1.00 85.44 129 ILE A C 1
ATOM 956 O O . ILE A 1 129 ? 41.997 0.197 1.661 1.00 85.44 129 ILE A O 1
ATOM 960 N N . PHE A 1 130 ? 40.393 1.444 0.712 1.00 79.88 130 PHE A N 1
ATOM 961 C CA . PHE A 1 130 ? 40.839 2.753 1.196 1.00 79.88 130 PHE A CA 1
ATOM 962 C C . PHE A 1 130 ? 39.969 3.309 2.342 1.00 79.88 130 PHE A C 1
ATOM 964 O O . PHE A 1 130 ? 40.044 4.497 2.653 1.00 79.88 130 PHE A O 1
ATOM 971 N N . GLY A 1 131 ? 39.154 2.463 2.985 1.00 73.06 131 GLY A N 1
ATOM 972 C CA . GLY A 1 131 ? 38.324 2.834 4.138 1.00 73.06 131 GLY A CA 1
ATOM 973 C C . GLY A 1 131 ? 36.845 3.106 3.835 1.00 73.06 131 GLY A C 1
ATOM 974 O O . GLY A 1 131 ? 36.129 3.538 4.732 1.00 73.06 131 GLY A O 1
ATOM 975 N N . GLY A 1 132 ? 36.373 2.853 2.609 1.00 74.12 132 GLY A N 1
ATOM 976 C CA . GLY A 1 132 ? 34.940 2.749 2.288 1.00 74.12 132 GLY A CA 1
ATOM 977 C C . GLY A 1 132 ? 34.123 4.044 2.367 1.00 74.12 132 GLY A C 1
ATOM 978 O O . GLY A 1 132 ? 32.900 3.988 2.457 1.00 74.12 132 GLY A O 1
ATOM 979 N N . ALA A 1 133 ? 34.762 5.217 2.359 1.00 79.75 133 ALA A N 1
ATOM 980 C CA . ALA A 1 133 ? 34.051 6.490 2.443 1.00 79.75 133 ALA A CA 1
ATOM 981 C C . ALA A 1 133 ? 33.142 6.720 1.217 1.00 79.75 133 ALA A C 1
ATOM 983 O O . ALA A 1 133 ? 33.591 6.623 0.072 1.00 79.75 133 ALA A O 1
ATOM 984 N N . GLN A 1 134 ? 31.885 7.113 1.443 1.00 76.12 134 GLN A N 1
ATOM 985 C CA . GLN A 1 134 ? 30.895 7.352 0.381 1.00 76.12 134 GLN A CA 1
ATOM 986 C C . GLN A 1 134 ? 31.398 8.338 -0.686 1.00 76.12 134 GLN A C 1
ATOM 988 O O . GLN A 1 134 ? 31.401 8.020 -1.872 1.00 76.12 134 GLN A O 1
ATOM 993 N N . ASN A 1 135 ? 31.958 9.477 -0.265 1.00 81.56 135 ASN A N 1
ATOM 994 C CA . ASN A 1 135 ? 32.552 10.473 -1.169 1.00 81.56 135 ASN A CA 1
ATOM 995 C C . ASN A 1 135 ? 33.693 9.903 -2.035 1.00 81.56 135 ASN A C 1
ATOM 997 O O . ASN A 1 135 ? 33.876 10.332 -3.173 1.00 81.56 135 ASN A O 1
ATOM 1001 N N . LEU A 1 136 ? 34.452 8.926 -1.521 1.00 84.88 136 LEU A N 1
ATOM 1002 C CA . LEU A 1 136 ? 35.493 8.239 -2.287 1.00 84.88 136 LEU A CA 1
ATOM 1003 C C . LEU A 1 136 ? 34.883 7.234 -3.274 1.00 84.88 136 LEU A C 1
ATOM 1005 O O . LEU A 1 136 ? 35.355 7.139 -4.400 1.00 84.88 136 LEU A O 1
ATOM 1009 N N . THR A 1 137 ? 33.817 6.528 -2.886 1.00 85.12 137 THR A N 1
ATOM 1010 C CA . THR A 1 137 ? 33.069 5.623 -3.779 1.00 85.12 137 THR A CA 1
ATOM 1011 C C . THR A 1 137 ? 32.474 6.391 -4.966 1.00 85.12 137 THR A C 1
ATOM 1013 O O . THR A 1 137 ? 32.693 6.010 -6.114 1.00 85.12 137 THR A O 1
ATOM 1016 N N . ILE A 1 138 ? 31.821 7.531 -4.703 1.00 85.75 138 ILE A N 1
ATOM 1017 C CA . ILE A 1 138 ? 31.331 8.465 -5.731 1.00 85.75 138 ILE A CA 1
ATOM 1018 C C . ILE A 1 138 ? 32.491 8.944 -6.618 1.00 85.75 138 ILE A C 1
ATOM 1020 O O . ILE A 1 138 ? 32.390 8.899 -7.843 1.00 85.75 138 ILE A O 1
ATOM 1024 N N . GLY A 1 139 ? 33.613 9.368 -6.023 1.00 88.44 139 GLY A N 1
ATOM 1025 C CA . GLY A 1 139 ? 34.789 9.829 -6.769 1.00 88.44 139 GLY A CA 1
ATOM 1026 C C . GLY A 1 139 ? 35.380 8.765 -7.701 1.00 88.44 139 GLY A C 1
ATOM 1027 O O . GLY A 1 139 ? 35.729 9.074 -8.839 1.00 88.44 139 GLY A O 1
ATOM 1028 N N . ILE A 1 140 ? 35.436 7.505 -7.255 1.00 90.69 140 ILE A N 1
ATOM 1029 C CA . ILE A 1 140 ? 35.876 6.360 -8.065 1.00 90.69 140 ILE A CA 1
ATOM 1030 C C . ILE A 1 140 ? 34.879 6.080 -9.201 1.00 90.69 140 ILE A C 1
ATOM 1032 O O . ILE A 1 140 ? 35.311 5.863 -10.332 1.00 90.69 140 ILE A O 1
ATOM 1036 N N . ALA A 1 141 ? 33.568 6.138 -8.942 1.00 89.38 141 ALA A N 1
ATOM 1037 C CA . ALA A 1 141 ? 32.533 5.946 -9.962 1.00 89.38 141 ALA A CA 1
ATOM 1038 C C . ALA A 1 141 ? 32.597 7.015 -11.069 1.00 89.38 141 ALA A C 1
ATOM 1040 O O . ALA A 1 141 ? 32.602 6.687 -12.255 1.00 89.38 141 ALA A O 1
ATOM 1041 N N . VAL A 1 142 ? 32.718 8.292 -10.690 1.00 91.00 142 VAL A N 1
ATOM 1042 C CA . VAL A 1 142 ? 32.869 9.407 -11.640 1.00 91.00 142 VAL A CA 1
ATOM 1043 C C . VAL A 1 142 ? 34.178 9.283 -12.424 1.00 91.00 142 VAL A C 1
ATOM 1045 O O . VAL A 1 142 ? 34.171 9.435 -13.643 1.00 91.00 142 VAL A O 1
ATOM 1048 N N . TYR A 1 143 ? 35.292 8.940 -11.770 1.00 92.31 143 TYR A N 1
ATOM 1049 C CA . TYR A 1 143 ? 36.563 8.696 -12.460 1.00 92.31 143 TYR A CA 1
ATOM 1050 C C . TYR A 1 143 ? 36.468 7.539 -13.470 1.00 92.31 143 TYR A C 1
ATOM 1052 O O . TYR A 1 143 ? 36.971 7.660 -14.587 1.00 92.31 143 TYR A O 1
ATOM 1060 N N . ALA A 1 144 ? 35.782 6.449 -13.116 1.00 92.75 144 ALA A N 1
ATOM 1061 C CA . ALA A 1 144 ? 35.571 5.311 -14.004 1.00 92.75 144 ALA A CA 1
ATOM 1062 C C . ALA A 1 144 ? 34.786 5.700 -15.268 1.00 92.75 144 ALA A C 1
ATOM 1064 O O . ALA A 1 144 ? 35.220 5.353 -16.365 1.00 92.75 144 ALA A O 1
ATOM 1065 N N . ILE A 1 145 ? 33.708 6.482 -15.129 1.00 91.25 145 ILE A N 1
ATOM 1066 C CA . ILE A 1 145 ? 32.928 7.025 -16.257 1.00 91.25 145 ILE A CA 1
ATOM 1067 C C . ILE A 1 145 ? 33.805 7.913 -17.148 1.00 91.25 145 ILE A C 1
ATOM 1069 O O . ILE A 1 145 ? 33.881 7.690 -18.350 1.00 91.25 145 ILE A O 1
ATOM 1073 N N . PHE A 1 146 ? 34.585 8.840 -16.577 1.00 92.69 146 PHE A N 1
ATOM 1074 C CA . PHE A 1 146 ? 35.532 9.645 -17.364 1.00 92.69 146 PHE A CA 1
ATOM 1075 C C . PHE A 1 146 ? 36.559 8.772 -18.118 1.00 92.69 146 PHE A C 1
ATOM 1077 O O . PHE A 1 146 ? 36.900 9.074 -19.262 1.00 92.69 146 PHE A O 1
ATOM 1084 N N . CYS A 1 147 ? 37.044 7.671 -17.532 1.00 93.25 147 CYS A N 1
ATOM 1085 C CA . CYS A 1 147 ? 37.908 6.723 -18.241 1.00 93.25 147 CYS A CA 1
ATOM 1086 C C . CYS A 1 147 ? 37.187 5.988 -19.383 1.00 93.25 147 CYS A C 1
ATOM 1088 O O . CYS A 1 147 ? 37.803 5.751 -20.429 1.00 93.25 147 CYS A O 1
ATOM 1090 N N . ILE A 1 148 ? 35.910 5.639 -19.217 1.00 92.38 148 ILE A N 1
ATOM 1091 C CA . ILE A 1 148 ? 35.092 5.011 -20.260 1.00 92.38 148 ILE A CA 1
ATOM 1092 C C . ILE A 1 148 ? 34.847 6.015 -21.401 1.00 92.38 148 ILE A C 1
ATOM 1094 O O . ILE A 1 148 ? 35.287 5.749 -22.516 1.00 92.38 148 ILE A O 1
ATOM 1098 N N . ASP A 1 149 ? 34.309 7.206 -21.135 1.00 90.31 149 ASP A N 1
ATOM 1099 C CA . ASP A 1 149 ? 34.029 8.253 -22.136 1.00 90.31 149 ASP A CA 1
ATOM 1100 C C . ASP A 1 149 ? 35.261 8.631 -22.992 1.00 90.31 149 ASP A C 1
ATOM 1102 O O . ASP A 1 149 ? 35.217 8.652 -24.232 1.00 90.31 149 ASP A O 1
ATOM 1106 N N . PHE A 1 150 ? 36.409 8.873 -22.341 1.00 92.25 150 PHE A N 1
ATOM 1107 C CA . PHE A 1 150 ? 37.666 9.206 -23.027 1.00 92.25 150 PHE A CA 1
ATOM 1108 C C . PHE A 1 150 ? 38.220 8.038 -23.850 1.00 92.25 150 PHE A C 1
ATOM 1110 O O . PHE A 1 150 ? 38.804 8.260 -24.917 1.00 92.25 150 PHE A O 1
ATOM 1117 N N . SER A 1 151 ? 38.029 6.793 -23.406 1.00 92.31 151 SER A N 1
ATOM 1118 C CA . SER A 1 151 ? 38.474 5.621 -24.164 1.00 92.31 151 SER A CA 1
ATOM 1119 C C . SER A 1 151 ? 37.522 5.246 -25.303 1.00 92.31 151 SER A C 1
ATOM 1121 O O . SER A 1 151 ? 38.001 4.909 -26.387 1.00 92.31 151 SER A O 1
ATOM 1123 N N . ILE A 1 152 ? 36.206 5.401 -25.129 1.00 88.44 152 ILE A N 1
ATOM 1124 C CA . ILE A 1 152 ? 35.198 5.278 -26.191 1.00 88.44 152 ILE A CA 1
ATOM 1125 C C . ILE A 1 152 ? 35.521 6.248 -27.324 1.00 88.44 152 ILE A C 1
ATOM 1127 O O . ILE A 1 152 ? 35.681 5.814 -28.464 1.00 88.44 152 ILE A O 1
ATOM 1131 N N . ASN A 1 153 ? 35.696 7.542 -27.035 1.00 86.12 153 ASN A N 1
ATOM 1132 C CA . ASN A 1 153 ? 35.990 8.536 -28.073 1.00 86.12 153 ASN A CA 1
ATOM 1133 C C . ASN A 1 153 ? 37.327 8.269 -28.788 1.00 86.12 153 ASN A C 1
ATOM 1135 O O . ASN A 1 153 ? 37.419 8.438 -30.008 1.00 86.12 153 ASN A O 1
ATOM 1139 N N . ALA A 1 154 ? 38.339 7.769 -28.069 1.00 88.56 154 ALA A N 1
ATOM 1140 C CA . ALA A 1 154 ? 39.598 7.324 -28.664 1.00 88.56 154 ALA A CA 1
ATOM 1141 C C . ALA A 1 154 ? 39.415 6.123 -29.611 1.00 88.56 154 ALA A C 1
ATOM 1143 O O . ALA A 1 154 ? 39.906 6.157 -30.740 1.00 88.56 154 ALA A O 1
ATOM 1144 N N . VAL A 1 155 ? 38.685 5.077 -29.198 1.00 88.12 155 VAL A N 1
ATOM 1145 C CA . VAL A 1 155 ? 38.370 3.931 -30.071 1.00 88.12 155 VAL A CA 1
ATOM 1146 C C . VAL A 1 155 ? 37.549 4.389 -31.278 1.00 88.12 155 VAL A C 1
ATOM 1148 O O . VAL A 1 155 ? 37.876 4.011 -32.401 1.00 88.12 155 VAL A O 1
ATOM 1151 N N . GLN A 1 156 ? 36.541 5.247 -31.085 1.00 84.00 156 GLN A N 1
ATOM 1152 C CA . GLN A 1 156 ? 35.650 5.705 -32.153 1.00 84.00 156 GLN A CA 1
ATOM 1153 C C . GLN A 1 156 ? 36.406 6.442 -33.266 1.00 84.00 156 GLN A C 1
ATOM 1155 O O . GLN A 1 156 ? 36.185 6.165 -34.446 1.00 84.00 156 GLN A O 1
ATOM 1160 N N . ALA A 1 157 ? 37.321 7.346 -32.902 1.00 81.56 157 ALA A N 1
ATOM 1161 C CA . ALA A 1 157 ? 38.155 8.072 -33.857 1.00 81.56 157 ALA A CA 1
ATOM 1162 C C . ALA A 1 157 ? 39.079 7.123 -34.643 1.00 81.56 157 ALA A C 1
ATOM 1164 O O . ALA A 1 157 ? 39.162 7.195 -35.871 1.00 81.56 157 ALA A O 1
ATOM 1165 N N . VAL A 1 158 ? 39.736 6.192 -33.944 1.00 84.12 158 VAL A N 1
ATOM 1166 C CA . VAL A 1 158 ? 40.706 5.258 -34.536 1.00 84.12 158 VAL A CA 1
ATOM 1167 C C . VAL A 1 158 ? 40.037 4.213 -35.428 1.00 84.12 158 VAL A C 1
ATOM 1169 O O . VAL A 1 158 ? 40.607 3.852 -36.455 1.00 84.12 158 VAL A O 1
ATOM 1172 N N . ASP A 1 159 ? 38.848 3.730 -35.068 1.00 77.69 159 ASP A N 1
ATOM 1173 C CA . ASP A 1 159 ? 38.111 2.718 -35.832 1.00 77.69 159 ASP A CA 1
ATOM 1174 C C . ASP A 1 159 ? 37.475 3.319 -37.099 1.00 77.69 159 ASP A C 1
ATOM 1176 O O . ASP A 1 159 ? 37.600 2.746 -38.181 1.00 77.69 159 ASP A O 1
ATOM 1180 N N . ARG A 1 160 ? 36.928 4.547 -37.020 1.00 75.00 160 ARG A N 1
ATOM 1181 C CA . ARG A 1 160 ? 36.527 5.325 -38.212 1.00 75.00 160 ARG A CA 1
ATOM 1182 C C . ARG A 1 160 ? 37.713 5.549 -39.158 1.00 75.00 160 ARG A C 1
ATOM 1184 O O . ARG A 1 160 ? 37.592 5.307 -40.357 1.00 75.00 160 ARG A O 1
ATOM 1191 N N . ALA A 1 161 ? 38.871 5.953 -38.628 1.00 76.12 161 ALA A N 1
ATOM 1192 C CA . ALA A 1 161 ? 40.084 6.124 -39.428 1.00 76.12 161 ALA A CA 1
ATOM 1193 C C . ALA A 1 161 ? 40.588 4.794 -40.020 1.00 76.12 161 ALA A C 1
ATOM 1195 O O . ALA A 1 161 ? 41.027 4.763 -41.165 1.00 76.12 161 ALA A O 1
ATOM 1196 N N . LEU A 1 162 ? 40.489 3.680 -39.283 1.00 75.94 162 LEU A N 1
ATOM 1197 C CA . LEU A 1 162 ? 40.872 2.347 -39.760 1.00 75.94 162 LEU A CA 1
ATOM 1198 C C . LEU A 1 162 ? 39.956 1.835 -40.884 1.00 75.94 162 LEU A C 1
ATOM 1200 O O . LEU A 1 162 ? 40.434 1.136 -41.777 1.00 75.94 162 LEU A O 1
ATOM 1204 N N . LEU A 1 163 ? 38.666 2.179 -40.852 1.00 70.62 163 LEU A N 1
ATOM 1205 C CA . LEU A 1 163 ? 37.708 1.864 -41.910 1.00 70.62 163 LEU A CA 1
ATOM 1206 C C . LEU A 1 163 ? 38.072 2.589 -43.219 1.00 70.62 163 LEU A C 1
ATOM 1208 O O . LEU A 1 163 ? 38.128 1.956 -44.274 1.00 70.62 163 LEU A O 1
ATOM 1212 N N . VAL A 1 164 ? 38.398 3.885 -43.144 1.00 68.75 164 VAL A N 1
ATOM 1213 C CA . VAL A 1 164 ? 38.853 4.692 -44.296 1.00 68.75 164 VAL A CA 1
ATOM 1214 C C . VAL A 1 164 ? 40.237 4.246 -44.794 1.00 68.75 164 VAL A C 1
ATOM 1216 O O . VAL A 1 164 ? 40.419 4.085 -45.997 1.00 68.75 164 VAL A O 1
ATOM 1219 N N . ASP A 1 165 ? 41.176 3.931 -43.891 1.00 69.81 165 ASP A N 1
ATOM 1220 C CA . ASP A 1 165 ? 42.516 3.390 -44.204 1.00 69.81 165 ASP A CA 1
ATOM 1221 C C . ASP A 1 165 ? 42.475 2.005 -44.910 1.00 69.81 165 ASP A C 1
ATOM 1223 O O . ASP A 1 165 ? 43.517 1.497 -45.339 1.00 69.81 165 ASP A O 1
ATOM 1227 N N . ILE A 1 166 ? 41.305 1.352 -45.000 1.00 67.88 166 ILE A N 1
ATOM 1228 C CA . ILE A 1 166 ? 41.131 -0.002 -45.564 1.00 67.88 166 ILE A CA 1
ATOM 1229 C C . ILE A 1 166 ? 40.151 -0.051 -46.751 1.00 67.88 166 ILE A C 1
ATOM 1231 O O . ILE A 1 166 ? 40.303 -0.923 -47.614 1.00 67.88 166 ILE A O 1
ATOM 1235 N N . LEU A 1 167 ? 39.165 0.847 -46.833 1.00 62.06 167 LEU A N 1
ATOM 1236 C CA . LEU A 1 167 ? 38.237 0.906 -47.967 1.00 62.06 167 LEU A CA 1
ATOM 1237 C C . LEU A 1 167 ? 38.941 1.420 -49.241 1.00 62.06 167 LEU A C 1
ATOM 1239 O O . LEU A 1 167 ? 39.530 2.500 -49.206 1.00 62.06 167 LEU A O 1
ATOM 1243 N N . PRO A 1 168 ? 38.854 0.706 -50.384 1.00 58.88 168 PRO A N 1
ATOM 1244 C CA . PRO A 1 168 ? 39.318 1.210 -51.677 1.00 58.88 168 PRO A CA 1
ATOM 1245 C C . PRO A 1 168 ? 38.758 2.609 -51.990 1.00 58.88 168 PRO A C 1
ATOM 1247 O O . PRO A 1 168 ? 37.580 2.839 -51.713 1.00 58.88 168 PRO A O 1
ATOM 1250 N N . PRO A 1 169 ? 39.538 3.522 -52.609 1.00 53.94 169 PRO A N 1
ATOM 1251 C CA . PRO A 1 169 ? 39.093 4.894 -52.857 1.00 53.94 169 PRO A CA 1
ATOM 1252 C C . PRO A 1 169 ? 37.761 5.005 -53.603 1.00 53.94 169 PRO A C 1
ATOM 1254 O O . PRO A 1 169 ? 36.972 5.861 -53.243 1.00 53.94 169 PRO A O 1
ATOM 1257 N N . SER A 1 170 ? 37.483 4.103 -54.554 1.00 51.22 170 SER A N 1
ATOM 1258 C CA . SER A 1 170 ? 36.240 4.033 -55.345 1.00 51.22 170 SER A CA 1
ATOM 1259 C C . SER A 1 170 ? 35.004 3.516 -54.587 1.00 51.22 170 SER A C 1
ATOM 1261 O O . SER A 1 170 ? 34.005 3.142 -55.200 1.00 51.22 170 SER A O 1
ATOM 1263 N N . LEU A 1 171 ? 35.088 3.419 -53.259 1.00 51.03 171 LEU A N 1
ATOM 1264 C CA . LEU A 1 171 ? 33.973 3.141 -52.351 1.00 51.03 171 LEU A CA 1
ATOM 1265 C C . LEU A 1 171 ? 33.828 4.252 -51.290 1.00 51.03 171 LEU A C 1
ATOM 1267 O O . LEU A 1 171 ? 33.087 4.086 -50.322 1.00 51.03 171 LEU A O 1
ATOM 1271 N N . GLN A 1 172 ? 34.534 5.379 -51.445 1.00 61.47 172 GLN A N 1
ATOM 1272 C CA . GLN A 1 172 ? 34.559 6.486 -50.488 1.00 61.47 172 GLN A CA 1
ATOM 1273 C C . GLN A 1 172 ? 33.746 7.675 -51.022 1.00 61.47 172 GLN A C 1
ATOM 1275 O O . GLN A 1 172 ? 34.297 8.725 -51.352 1.00 61.47 172 GLN A O 1
ATOM 1280 N N . ALA A 1 173 ? 32.419 7.516 -51.071 1.00 55.97 173 ALA A N 1
ATOM 1281 C CA . ALA A 1 173 ? 31.486 8.417 -51.763 1.00 55.97 173 ALA A CA 1
ATOM 1282 C C . ALA A 1 173 ? 31.728 9.929 -51.541 1.00 55.97 173 ALA A C 1
ATOM 1284 O O . ALA A 1 173 ? 31.716 10.696 -52.499 1.00 55.97 173 ALA A O 1
ATOM 1285 N N . ALA A 1 174 ? 32.001 10.371 -50.307 1.00 50.94 174 ALA A N 1
ATOM 1286 C CA . ALA A 1 174 ? 32.277 11.784 -50.015 1.00 50.94 174 ALA A CA 1
ATOM 1287 C C . ALA A 1 174 ? 33.589 12.298 -50.648 1.00 50.94 174 ALA A C 1
ATOM 1289 O O . ALA A 1 174 ? 33.656 13.442 -51.097 1.00 50.94 174 ALA A O 1
ATOM 1290 N N . GLY A 1 175 ? 34.620 11.451 -50.713 1.00 55.16 175 GLY A N 1
ATOM 1291 C CA . GLY A 1 175 ? 35.881 11.771 -51.380 1.00 55.16 175 GLY A CA 1
ATOM 1292 C C . GLY A 1 175 ? 35.757 11.744 -52.903 1.00 55.16 175 GLY A C 1
ATOM 1293 O O . GLY A 1 175 ? 36.369 12.567 -53.576 1.00 55.16 175 GLY A O 1
ATOM 1294 N N . ASP A 1 176 ? 34.935 10.847 -53.449 1.00 58.25 176 ASP A N 1
ATOM 1295 C CA . ASP A 1 176 ? 34.681 10.767 -54.892 1.00 58.25 176 ASP A CA 1
ATOM 1296 C C . ASP A 1 176 ? 33.859 11.966 -55.404 1.00 58.25 176 ASP A C 1
ATOM 1298 O O . ASP A 1 176 ? 34.186 12.512 -56.456 1.00 58.25 176 ASP A O 1
ATOM 1302 N N . ILE A 1 177 ? 32.890 12.466 -54.621 1.00 60.84 177 ILE A N 1
ATOM 1303 C CA . ILE A 1 177 ? 32.175 13.727 -54.910 1.00 60.84 177 ILE A CA 1
ATOM 1304 C C . ILE A 1 177 ? 33.147 14.919 -54.964 1.00 60.84 177 ILE A C 1
ATOM 1306 O O . ILE A 1 177 ? 33.046 15.750 -55.868 1.00 60.84 177 ILE A O 1
ATOM 1310 N N . TYR A 1 178 ? 34.111 15.008 -54.036 1.00 59.72 178 TYR A N 1
ATOM 1311 C CA . TYR A 1 178 ? 35.113 16.082 -54.071 1.00 59.72 178 TYR A CA 1
ATOM 1312 C C . TYR A 1 178 ? 36.043 15.973 -55.286 1.00 59.72 178 TYR A C 1
ATOM 1314 O O . TYR A 1 178 ? 36.259 16.975 -55.965 1.00 59.72 178 TYR A O 1
ATOM 1322 N N . LYS A 1 179 ? 36.562 14.774 -55.597 1.00 61.28 179 LYS A N 1
ATOM 1323 C CA . LYS A 1 179 ? 37.413 14.558 -56.783 1.00 61.28 179 LYS A CA 1
ATOM 1324 C C . LYS A 1 179 ? 36.682 14.929 -58.069 1.00 61.28 179 LYS A C 1
ATOM 1326 O O . LYS A 1 179 ? 37.241 15.667 -58.871 1.00 61.28 179 LYS A O 1
ATOM 1331 N N . ALA A 1 180 ? 35.438 14.474 -58.239 1.00 61.97 180 ALA A N 1
ATOM 1332 C CA . ALA A 1 180 ? 34.626 14.787 -59.413 1.00 61.97 180 ALA A CA 1
ATOM 1333 C C . ALA A 1 180 ? 34.478 16.305 -59.601 1.00 61.97 180 ALA A C 1
ATOM 1335 O O . ALA A 1 180 ? 34.827 16.824 -60.658 1.00 61.97 180 ALA A O 1
ATOM 1336 N N . ALA A 1 181 ? 34.081 17.028 -58.547 1.00 60.34 181 ALA A N 1
ATOM 1337 C CA . ALA A 1 181 ? 33.959 18.484 -58.590 1.00 60.34 181 ALA A CA 1
ATOM 1338 C C . ALA A 1 181 ? 35.308 19.198 -58.821 1.00 60.34 181 ALA A C 1
ATOM 1340 O O . ALA A 1 181 ? 35.357 20.227 -59.490 1.00 60.34 181 ALA A O 1
ATOM 1341 N N . ALA A 1 182 ? 36.418 18.679 -58.289 1.00 59.28 182 ALA A N 1
ATOM 1342 C CA . ALA A 1 182 ? 37.743 19.267 -58.487 1.00 59.28 182 ALA A CA 1
ATOM 1343 C C . ALA A 1 182 ? 38.276 19.061 -59.920 1.00 59.28 182 ALA A C 1
ATOM 1345 O O . ALA A 1 182 ? 38.854 19.985 -60.492 1.00 59.28 182 ALA A O 1
ATOM 1346 N N . ILE A 1 183 ? 38.036 17.887 -60.513 1.00 65.88 183 ILE A N 1
ATOM 1347 C CA . ILE A 1 183 ? 38.379 17.567 -61.908 1.00 65.88 183 ILE A CA 1
ATOM 1348 C C . ILE A 1 183 ? 37.502 18.378 -62.875 1.00 65.88 183 ILE A C 1
ATOM 1350 O O . ILE A 1 183 ? 38.013 18.951 -63.835 1.00 65.88 183 ILE A O 1
ATOM 1354 N N . GLU A 1 184 ? 36.205 18.524 -62.584 1.00 67.19 184 GLU A N 1
ATOM 1355 C CA . GLU A 1 184 ? 35.278 19.387 -63.335 1.00 67.19 184 GLU A CA 1
ATOM 1356 C C . GLU A 1 184 ? 35.709 20.868 -63.316 1.00 67.19 184 GLU A C 1
ATOM 1358 O O . GLU A 1 184 ? 35.567 21.572 -64.314 1.00 67.19 184 GLU A O 1
ATOM 1363 N N . ASN A 1 185 ? 36.334 21.326 -62.224 1.00 66.50 185 ASN A N 1
ATOM 1364 C CA . ASN A 1 185 ? 36.965 22.649 -62.121 1.00 66.50 185 ASN A CA 1
ATOM 1365 C C . ASN A 1 185 ? 38.407 22.703 -62.692 1.00 66.50 185 ASN A C 1
ATOM 1367 O O . ASN A 1 185 ? 39.141 23.656 -62.431 1.00 66.50 185 ASN A O 1
ATOM 1371 N N . GLY A 1 186 ? 38.819 21.713 -63.494 1.00 67.00 186 GLY A N 1
ATOM 1372 C CA . GLY A 1 186 ? 40.054 21.738 -64.289 1.00 67.00 186 GLY A CA 1
ATOM 1373 C C . GLY A 1 186 ? 41.324 21.245 -63.585 1.00 67.00 186 GLY A C 1
ATOM 1374 O O . GLY A 1 186 ? 42.423 21.509 -64.077 1.00 67.00 186 GLY A O 1
ATOM 1375 N N . ARG A 1 187 ? 41.214 20.548 -62.447 1.00 66.62 187 ARG A N 1
ATOM 1376 C CA . ARG A 1 187 ? 42.363 19.981 -61.715 1.00 66.62 187 ARG A CA 1
ATOM 1377 C C . ARG A 1 187 ? 42.736 18.587 -62.271 1.00 66.62 187 ARG A C 1
ATOM 1379 O O . ARG A 1 187 ? 41.826 17.826 -62.594 1.00 66.62 187 ARG A O 1
ATOM 1386 N N . PRO A 1 188 ? 44.029 18.219 -62.403 1.00 72.50 188 PRO A N 1
ATOM 1387 C CA . PRO A 1 188 ? 44.422 16.919 -62.960 1.00 72.50 188 PRO A CA 1
ATOM 1388 C C . PRO A 1 188 ? 43.945 15.726 -62.119 1.00 72.50 188 PRO A C 1
ATOM 1390 O O . PRO A 1 188 ? 44.020 15.762 -60.894 1.00 72.50 188 PRO A O 1
ATOM 1393 N N . GLU A 1 189 ? 43.531 14.642 -62.780 1.00 63.25 189 GLU A N 1
ATOM 1394 C CA . GLU A 1 189 ? 43.097 13.396 -62.122 1.00 63.25 189 GLU A CA 1
ATOM 1395 C C . GLU A 1 189 ? 44.247 12.705 -61.357 1.00 63.25 189 GLU A C 1
ATOM 1397 O O . GLU A 1 189 ? 44.028 12.136 -60.290 1.00 63.25 189 GLU A O 1
ATOM 1402 N N . ASP A 1 190 ? 45.486 12.851 -61.844 1.00 66.12 190 ASP A N 1
ATOM 1403 C CA . ASP A 1 190 ? 46.716 12.334 -61.222 1.00 66.12 190 ASP A CA 1
ATOM 1404 C C . ASP A 1 190 ? 47.294 13.233 -60.098 1.00 66.12 190 ASP A C 1
ATOM 1406 O O . ASP A 1 190 ? 48.406 12.983 -59.625 1.00 66.12 190 ASP A O 1
ATOM 1410 N N . ASP A 1 191 ? 46.607 14.305 -59.674 1.00 69.25 191 ASP A N 1
ATOM 1411 C CA . ASP A 1 191 ? 47.116 15.228 -58.644 1.00 69.25 191 ASP A CA 1
ATOM 1412 C C . ASP A 1 191 ? 47.260 14.518 -57.274 1.00 69.25 191 ASP A C 1
ATOM 1414 O O . ASP A 1 191 ? 46.254 14.162 -56.649 1.00 69.25 191 ASP A O 1
ATOM 1418 N N . PRO A 1 192 ? 48.487 14.349 -56.732 1.00 62.00 192 PRO A N 1
ATOM 1419 C CA . PRO A 1 192 ? 48.691 13.638 -55.471 1.00 62.00 192 PRO A CA 1
ATOM 1420 C C . PRO A 1 192 ? 48.065 14.358 -54.266 1.00 62.00 192 PRO A C 1
ATOM 1422 O O . PRO A 1 192 ? 47.772 13.716 -53.260 1.00 62.00 192 PRO A O 1
ATOM 1425 N N . THR A 1 193 ? 47.818 15.670 -54.355 1.00 66.81 193 THR A N 1
ATOM 1426 C CA . THR A 1 193 ? 47.192 16.458 -53.279 1.00 66.81 193 THR A CA 1
ATOM 1427 C C . THR A 1 193 ? 45.673 16.278 -53.211 1.00 66.81 193 THR A C 1
ATOM 1429 O O . THR A 1 193 ? 45.065 16.549 -52.173 1.00 66.81 193 THR A O 1
ATOM 1432 N N . LEU A 1 194 ? 45.050 15.774 -54.285 1.00 65.44 194 LEU A N 1
ATOM 1433 C CA . LEU A 1 194 ? 43.597 15.627 -54.414 1.00 65.44 194 LEU A CA 1
ATOM 1434 C C . LEU A 1 194 ? 43.013 14.675 -53.354 1.00 65.44 194 LEU A C 1
ATOM 1436 O O . LEU A 1 194 ? 41.918 14.899 -52.837 1.00 65.44 194 LEU A O 1
ATOM 1440 N N . HIS A 1 195 ? 43.769 13.632 -52.996 1.00 62.66 195 HIS A N 1
ATOM 1441 C CA . HIS A 1 195 ? 43.405 12.655 -51.966 1.00 62.66 195 HIS A CA 1
ATOM 1442 C C . HIS A 1 195 ? 43.486 13.220 -50.539 1.00 62.66 195 HIS A C 1
ATOM 1444 O O . HIS A 1 195 ? 42.569 13.004 -49.738 1.00 62.66 195 HIS A O 1
ATOM 1450 N N . ASP A 1 196 ? 44.547 13.961 -50.222 1.00 63.34 196 ASP A N 1
ATOM 1451 C CA . ASP A 1 196 ? 44.724 14.575 -48.902 1.00 63.34 196 ASP A CA 1
ATOM 1452 C C . ASP A 1 196 ? 43.684 15.679 -48.668 1.00 63.34 196 ASP A C 1
ATOM 1454 O O . ASP A 1 196 ? 43.113 15.786 -47.581 1.00 63.34 196 ASP A O 1
ATOM 1458 N N . GLU A 1 197 ? 43.366 16.468 -49.699 1.00 64.12 197 GLU A N 1
ATOM 1459 C CA . GLU A 1 197 ? 42.380 17.544 -49.595 1.00 64.12 197 GLU A CA 1
ATOM 1460 C C . GLU A 1 197 ? 40.938 17.017 -49.483 1.00 64.12 197 GLU A C 1
ATOM 1462 O O . GLU A 1 197 ? 40.182 17.502 -48.635 1.00 64.12 197 GLU A O 1
ATOM 1467 N N . ALA A 1 198 ? 40.588 15.948 -50.212 1.00 61.78 198 ALA A N 1
ATOM 1468 C CA . ALA A 1 198 ? 39.332 15.216 -50.015 1.00 61.78 198 ALA A CA 1
ATOM 1469 C C . ALA A 1 198 ? 39.185 14.704 -48.567 1.00 61.78 198 ALA A C 1
ATOM 1471 O O . ALA A 1 198 ? 38.135 14.860 -47.936 1.00 61.78 198 ALA A O 1
ATOM 1472 N N . THR A 1 199 ? 40.264 14.139 -48.017 1.00 61.34 199 THR A N 1
ATOM 1473 C CA . THR A 1 199 ? 40.310 13.625 -46.639 1.00 61.34 199 THR A CA 1
ATOM 1474 C C . THR A 1 199 ? 40.171 14.760 -45.617 1.00 61.34 199 THR A C 1
ATOM 1476 O O . THR A 1 199 ? 39.427 14.632 -44.642 1.00 61.34 199 THR A O 1
ATOM 1479 N N . ARG A 1 200 ? 40.813 15.914 -45.860 1.00 63.94 200 ARG A N 1
ATOM 1480 C CA . ARG A 1 200 ? 40.713 17.112 -45.007 1.00 63.94 200 ARG A CA 1
ATOM 1481 C C . ARG A 1 200 ? 39.280 17.646 -44.929 1.00 63.94 200 ARG A C 1
ATOM 1483 O O . ARG A 1 200 ? 38.858 18.080 -43.861 1.00 63.94 200 ARG A O 1
ATOM 1490 N N . ILE A 1 201 ? 38.526 17.592 -46.027 1.00 61.62 201 ILE A N 1
ATOM 1491 C CA . ILE A 1 201 ? 37.137 18.076 -46.099 1.00 61.62 201 ILE A CA 1
ATOM 1492 C C . ILE A 1 201 ? 36.169 17.163 -45.334 1.00 61.62 201 ILE A C 1
ATOM 1494 O O . ILE A 1 201 ? 35.339 17.665 -44.576 1.00 61.62 201 ILE A O 1
ATOM 1498 N N . GLY A 1 202 ? 36.317 15.837 -45.438 1.00 60.78 202 GLY A N 1
ATOM 1499 C CA . GLY A 1 202 ? 35.552 14.898 -44.604 1.00 60.78 202 GLY A CA 1
ATOM 1500 C C . GLY A 1 202 ? 35.785 15.132 -43.104 1.00 60.78 202 GLY A C 1
ATOM 1501 O O . GLY A 1 202 ? 34.837 15.195 -42.320 1.00 60.78 202 GLY A O 1
ATOM 1502 N N . SER A 1 203 ? 37.043 15.360 -42.714 1.00 61.66 203 SER A N 1
ATOM 1503 C CA . SER A 1 203 ? 37.417 15.715 -41.339 1.00 61.66 203 SER A CA 1
ATOM 1504 C C . SER A 1 203 ? 36.861 17.074 -40.889 1.00 61.66 203 SER A C 1
ATOM 1506 O O . SER A 1 203 ? 36.461 17.213 -39.735 1.00 61.66 203 SER A O 1
ATOM 1508 N N . LEU A 1 204 ? 36.783 18.066 -41.785 1.00 63.81 204 LEU A N 1
ATOM 1509 C CA . LEU A 1 204 ? 36.202 19.386 -41.507 1.00 63.81 204 LEU A CA 1
ATOM 1510 C C . LEU A 1 204 ? 34.693 19.298 -41.213 1.00 63.81 204 LEU A C 1
ATOM 1512 O O . LEU A 1 204 ? 34.217 19.896 -40.251 1.00 63.81 204 LEU A O 1
ATOM 1516 N N . ALA A 1 205 ? 33.949 18.514 -42.000 1.00 65.06 205 ALA A N 1
ATOM 1517 C CA . ALA A 1 205 ? 32.518 18.295 -41.780 1.00 65.06 205 ALA A CA 1
ATOM 1518 C C . ALA A 1 205 ? 32.241 17.606 -40.430 1.00 65.06 205 ALA A C 1
ATOM 1520 O O . ALA A 1 205 ? 31.325 17.995 -39.703 1.00 65.06 205 ALA A O 1
ATOM 1521 N N . LEU A 1 206 ? 33.076 16.629 -40.053 1.00 64.31 206 LEU A N 1
ATOM 1522 C CA . LEU A 1 206 ? 33.016 15.995 -38.733 1.00 64.31 206 LEU A CA 1
ATOM 1523 C C . LEU A 1 206 ? 33.370 16.973 -37.602 1.00 64.31 206 LEU A C 1
ATOM 1525 O O . LEU A 1 206 ? 32.705 16.956 -36.570 1.00 64.31 206 LEU A O 1
ATOM 1529 N N . LEU A 1 207 ? 34.350 17.863 -37.794 1.00 69.62 207 LEU A N 1
ATOM 1530 C CA . LEU A 1 207 ? 34.693 18.900 -36.816 1.00 69.62 207 LEU A CA 1
ATOM 1531 C C . LEU A 1 207 ? 33.516 19.858 -36.569 1.00 69.62 207 LEU A C 1
ATOM 1533 O O . LEU A 1 207 ? 33.186 20.120 -35.414 1.00 69.62 207 LEU A O 1
ATOM 1537 N N . TYR A 1 208 ? 32.840 20.335 -37.620 1.00 73.38 208 TYR A N 1
ATOM 1538 C CA . TYR A 1 208 ? 31.641 21.168 -37.466 1.00 73.38 208 TYR A CA 1
ATOM 1539 C C . TYR A 1 208 ? 30.487 20.413 -36.793 1.00 73.38 208 TYR A C 1
ATOM 1541 O O . TYR A 1 208 ? 29.840 20.968 -35.905 1.00 73.38 208 TYR A O 1
ATOM 1549 N N . SER A 1 209 ? 30.277 19.136 -37.135 1.00 72.50 209 SER A N 1
ATOM 1550 C CA . SER A 1 209 ? 29.320 18.268 -36.436 1.00 72.50 209 SER A CA 1
ATOM 1551 C C . SER A 1 209 ? 29.639 18.150 -34.940 1.00 72.50 209 SER A C 1
ATOM 1553 O O . SER A 1 209 ? 28.737 18.299 -34.117 1.00 72.50 209 SER A O 1
ATOM 1555 N N . SER A 1 210 ? 30.901 17.929 -34.555 1.00 68.19 210 SER A N 1
ATOM 1556 C CA . SER A 1 210 ? 31.313 17.833 -33.144 1.00 68.19 210 SER A CA 1
ATOM 1557 C C . SER A 1 210 ? 31.195 19.170 -32.398 1.00 68.19 210 SER A C 1
ATOM 1559 O O . SER A 1 210 ? 30.740 19.181 -31.256 1.00 68.19 210 SER A O 1
ATOM 1561 N N . ILE A 1 211 ? 31.514 20.303 -33.038 1.00 76.06 211 ILE A N 1
ATOM 1562 C CA . ILE A 1 211 ? 31.328 21.649 -32.459 1.00 76.06 211 ILE A CA 1
ATOM 1563 C C . ILE A 1 211 ? 29.841 21.937 -32.212 1.00 76.06 211 ILE A C 1
ATOM 1565 O O . ILE A 1 211 ? 29.478 22.363 -31.113 1.00 76.06 211 ILE A O 1
ATOM 1569 N N . LEU A 1 212 ? 28.969 21.665 -33.193 1.00 80.12 212 LEU A N 1
ATOM 1570 C CA . LEU A 1 212 ? 27.525 21.822 -33.012 1.00 80.12 212 LEU A CA 1
ATOM 1571 C C . LEU A 1 212 ? 27.004 20.872 -31.929 1.00 80.12 212 LEU A C 1
ATOM 1573 O O . LEU A 1 212 ? 26.224 21.294 -31.081 1.00 80.12 212 LEU A O 1
ATOM 1577 N N . SER A 1 213 ? 27.477 19.621 -31.912 1.00 73.56 213 SER A N 1
ATOM 1578 C CA . SER A 1 213 ? 27.074 18.634 -30.905 1.00 73.56 213 SER A CA 1
ATOM 1579 C C . SER A 1 213 ? 27.407 19.101 -29.487 1.00 73.56 213 SER A C 1
ATOM 1581 O O . SER A 1 213 ? 26.552 19.056 -28.608 1.00 73.56 213 SER A O 1
ATOM 1583 N N . PHE A 1 214 ? 28.628 19.603 -29.272 1.00 73.75 214 PHE A N 1
ATOM 1584 C CA . PHE A 1 214 ? 29.064 20.152 -27.988 1.00 73.75 214 PHE A CA 1
ATOM 1585 C C . PHE A 1 214 ? 28.202 21.349 -27.564 1.00 73.75 214 PHE A C 1
ATOM 1587 O O . PHE A 1 214 ? 27.691 21.373 -26.445 1.00 73.75 214 PHE A O 1
ATOM 1594 N N . GLY A 1 215 ? 27.978 22.312 -28.467 1.00 77.31 215 GLY A N 1
ATOM 1595 C CA . GLY A 1 215 ? 27.129 23.474 -28.192 1.00 77.31 215 GLY A CA 1
ATOM 1596 C C . GLY A 1 215 ? 25.690 23.089 -27.836 1.00 77.31 215 GLY A C 1
ATOM 1597 O O . GLY A 1 215 ? 25.131 23.618 -26.879 1.00 77.31 215 GLY A O 1
ATOM 1598 N N . VAL A 1 216 ? 25.103 22.126 -28.550 1.00 80.75 216 VAL A N 1
ATOM 1599 C CA . VAL A 1 216 ? 23.746 21.627 -28.279 1.00 80.75 216 VAL A CA 1
ATOM 1600 C C . VAL A 1 216 ? 23.679 20.913 -26.929 1.00 80.75 216 VAL A C 1
ATOM 1602 O O . VAL A 1 216 ? 22.795 21.232 -26.140 1.00 80.75 216 VAL A O 1
ATOM 1605 N N . SER A 1 217 ? 24.621 20.019 -26.612 1.00 75.31 217 SER A N 1
ATOM 1606 C CA . SER A 1 217 ? 24.645 19.324 -25.315 1.00 75.31 217 SER A CA 1
ATOM 1607 C C . SER A 1 217 ? 24.860 20.265 -24.124 1.00 75.31 217 SER A C 1
ATOM 1609 O O . SER A 1 217 ? 24.321 20.006 -23.052 1.00 75.31 217 SER A O 1
ATOM 1611 N N . VAL A 1 218 ? 25.603 21.365 -24.295 1.00 75.44 218 VAL A N 1
ATOM 1612 C CA . VAL A 1 218 ? 25.788 22.380 -23.243 1.00 75.44 218 VAL A CA 1
ATOM 1613 C C . VAL A 1 218 ? 24.558 23.280 -23.101 1.00 75.44 218 VAL A C 1
ATOM 1615 O O . VAL A 1 218 ? 24.115 23.523 -21.982 1.00 75.44 218 VAL A O 1
ATOM 1618 N N . PHE A 1 219 ? 24.001 23.798 -24.201 1.00 79.31 219 PHE A N 1
ATOM 1619 C CA . PHE A 1 219 ? 22.985 24.853 -24.129 1.00 79.31 219 PHE A CA 1
ATOM 1620 C C . PHE A 1 219 ? 21.535 24.358 -24.148 1.00 79.31 219 PHE A C 1
ATOM 1622 O O . PHE A 1 219 ? 20.697 24.984 -23.502 1.00 79.31 219 PHE A O 1
ATOM 1629 N N . ALA A 1 220 ? 21.211 23.251 -24.826 1.00 76.75 220 ALA A N 1
ATOM 1630 C CA . ALA A 1 220 ? 19.828 22.770 -24.927 1.00 76.75 220 ALA A CA 1
ATOM 1631 C C . ALA A 1 220 ? 19.145 22.494 -23.567 1.00 76.75 220 ALA A C 1
ATOM 1633 O O . ALA A 1 220 ? 17.972 22.860 -23.446 1.00 76.75 220 ALA A O 1
ATOM 1634 N N . PRO A 1 221 ? 19.827 21.957 -22.528 1.00 75.69 221 PRO A N 1
ATOM 1635 C CA . PRO A 1 221 ? 19.226 21.756 -21.206 1.00 75.69 221 PRO A CA 1
ATOM 1636 C C . PRO A 1 221 ? 18.603 23.013 -20.580 1.00 75.69 221 PRO A C 1
ATOM 1638 O O . PRO A 1 221 ? 17.580 22.917 -19.907 1.00 75.69 221 PRO A O 1
ATOM 1641 N N . PHE A 1 222 ? 19.153 24.202 -20.854 1.00 75.25 222 PHE A N 1
ATOM 1642 C CA . PHE A 1 222 ? 18.646 25.471 -20.315 1.00 75.25 222 PHE A CA 1
ATOM 1643 C C . PHE A 1 222 ? 17.340 25.958 -20.972 1.00 75.25 222 PHE A C 1
ATOM 1645 O O . PHE A 1 222 ? 16.703 26.874 -20.452 1.00 75.25 222 PHE A O 1
ATOM 1652 N N . PHE A 1 223 ? 16.919 25.352 -22.089 1.00 75.25 223 PHE A N 1
ATOM 1653 C CA . PHE A 1 223 ? 15.677 25.686 -22.804 1.00 75.25 223 PHE A CA 1
ATOM 1654 C C . PHE A 1 223 ? 14.565 24.639 -22.614 1.00 75.25 223 PHE A C 1
ATOM 1656 O O . PHE A 1 223 ? 13.502 24.747 -23.228 1.00 75.25 223 PHE A O 1
ATOM 1663 N N . ILE A 1 224 ? 14.772 23.635 -21.757 1.00 74.81 224 ILE A N 1
ATOM 1664 C CA . ILE A 1 224 ? 13.743 22.650 -21.403 1.00 74.81 224 ILE A CA 1
ATOM 1665 C C . ILE A 1 224 ? 12.797 23.256 -20.352 1.00 74.81 224 ILE A C 1
ATOM 1667 O O . ILE A 1 224 ? 13.221 24.008 -19.470 1.00 74.81 224 ILE A O 1
ATOM 1671 N N . ARG A 1 225 ? 11.501 22.929 -20.417 1.00 71.12 225 ARG A N 1
ATOM 1672 C CA . ARG A 1 225 ? 10.560 23.173 -19.308 1.00 71.12 225 ARG A CA 1
ATOM 1673 C C . ARG A 1 225 ? 10.800 22.158 -18.177 1.00 71.12 225 ARG A C 1
ATOM 1675 O O . ARG A 1 225 ? 10.659 20.965 -18.444 1.00 71.12 225 ARG A O 1
ATOM 1682 N N . PRO A 1 226 ? 11.127 22.576 -16.939 1.00 56.94 226 PRO A N 1
ATOM 1683 C CA . PRO A 1 226 ? 11.198 21.656 -15.805 1.00 56.94 226 PRO A CA 1
ATOM 1684 C C . PRO A 1 226 ? 9.794 21.141 -15.458 1.00 56.94 226 PRO A C 1
ATOM 1686 O O . PRO A 1 226 ? 8.840 21.916 -15.433 1.00 56.94 226 PRO A O 1
ATOM 1689 N N . ASN A 1 227 ? 9.670 19.843 -15.182 1.00 53.09 227 ASN A N 1
ATOM 1690 C CA . ASN A 1 227 ? 8.381 19.159 -15.033 1.00 53.09 227 ASN A CA 1
ATOM 1691 C C . ASN A 1 227 ? 7.953 18.988 -13.557 1.00 53.09 227 ASN A C 1
ATOM 1693 O O . ASN A 1 227 ? 7.467 17.934 -13.158 1.00 53.09 227 ASN A O 1
ATOM 1697 N N . GLN A 1 228 ? 8.195 20.001 -12.714 1.00 43.50 228 GLN A N 1
ATOM 1698 C CA . GLN A 1 228 ? 7.868 19.965 -11.282 1.00 43.50 228 GLN A CA 1
ATOM 1699 C C . GLN A 1 228 ? 6.848 21.037 -10.887 1.00 43.50 228 GLN A C 1
ATOM 1701 O O . GLN A 1 228 ? 7.107 22.226 -11.039 1.00 43.50 228 GLN A O 1
ATOM 1706 N N . GLY A 1 229 ? 5.759 20.584 -10.258 1.00 35.38 229 GLY A N 1
ATOM 1707 C CA . GLY A 1 229 ? 4.950 21.371 -9.327 1.00 35.38 229 GLY A CA 1
ATOM 1708 C C . GLY A 1 229 ? 3.892 22.292 -9.939 1.00 35.38 229 GLY A C 1
ATOM 1709 O O . GLY A 1 229 ? 4.193 23.338 -10.508 1.00 35.38 229 GLY A O 1
ATOM 1710 N N . THR A 1 230 ? 2.623 21.993 -9.657 1.00 38.69 230 THR A N 1
ATOM 1711 C CA . THR A 1 230 ? 1.554 23.002 -9.607 1.00 38.69 230 THR A CA 1
ATOM 1712 C C . THR A 1 230 ? 1.754 23.885 -8.368 1.00 38.69 230 THR A C 1
ATOM 1714 O O . THR A 1 230 ? 1.109 23.698 -7.339 1.00 38.69 230 THR A O 1
ATOM 1717 N N . GLY A 1 231 ? 2.701 24.820 -8.457 1.00 34.00 231 GLY A N 1
ATOM 1718 C CA . GLY A 1 231 ? 3.080 25.763 -7.403 1.00 34.00 231 GLY A CA 1
ATOM 1719 C C . GLY A 1 231 ? 3.503 27.115 -7.987 1.00 34.00 231 GLY A C 1
ATOM 1720 O O . GLY A 1 231 ? 3.729 27.242 -9.188 1.00 34.00 231 GLY A O 1
ATOM 1721 N N . ASN A 1 232 ? 3.590 28.151 -7.149 1.00 37.81 232 ASN A N 1
ATOM 1722 C CA . ASN A 1 232 ? 3.707 29.547 -7.610 1.00 37.81 232 ASN A CA 1
ATOM 1723 C C . ASN A 1 232 ? 5.085 29.950 -8.192 1.00 37.81 232 ASN A C 1
ATOM 1725 O O . ASN A 1 232 ? 5.235 31.074 -8.677 1.00 37.81 232 ASN A O 1
ATOM 1729 N N . ASP A 1 233 ? 6.069 29.047 -8.192 1.00 43.25 233 ASP A N 1
ATOM 1730 C CA . ASP A 1 233 ? 7.479 29.322 -8.511 1.00 43.25 233 ASP A CA 1
ATOM 1731 C C . ASP A 1 233 ? 7.847 29.150 -9.999 1.00 43.25 233 ASP A C 1
ATOM 1733 O O . ASP A 1 233 ? 8.969 28.787 -10.359 1.00 43.25 233 ASP A O 1
ATOM 1737 N N . ALA A 1 234 ? 6.915 29.462 -10.904 1.00 47.25 234 ALA A N 1
ATOM 1738 C CA . ALA A 1 234 ? 7.221 29.563 -12.329 1.00 47.25 234 ALA A CA 1
ATOM 1739 C C . ALA A 1 234 ? 8.240 30.705 -12.579 1.00 47.25 234 ALA A C 1
ATOM 1741 O O . ALA A 1 234 ? 7.971 31.853 -12.203 1.00 47.25 234 ALA A O 1
ATOM 1742 N N . PRO A 1 235 ? 9.397 30.458 -13.231 1.00 44.12 235 PRO A N 1
ATOM 1743 C CA . PRO A 1 235 ? 10.459 31.455 -13.361 1.00 44.12 235 PRO A CA 1
ATOM 1744 C C . PRO A 1 235 ? 10.063 32.600 -14.309 1.00 44.12 235 PRO A C 1
ATOM 1746 O O . PRO A 1 235 ? 10.160 32.495 -15.534 1.00 44.12 235 PRO A O 1
ATOM 1749 N N . LYS A 1 236 ? 9.648 33.735 -13.729 1.00 47.75 236 LYS A N 1
ATOM 1750 C CA . LYS A 1 236 ? 9.203 34.962 -14.424 1.00 47.75 236 LYS A CA 1
ATOM 1751 C C . LYS A 1 236 ? 10.365 35.742 -15.069 1.00 47.75 236 LYS A C 1
ATOM 1753 O O . LYS A 1 236 ? 10.622 36.894 -14.734 1.00 47.75 236 LYS A O 1
ATOM 1758 N N . GLY A 1 237 ? 11.067 35.110 -16.010 1.00 59.47 237 GLY A N 1
ATOM 1759 C CA . GLY A 1 237 ? 12.115 35.714 -16.842 1.00 59.47 237 GLY A CA 1
ATOM 1760 C C . GLY A 1 237 ? 11.748 35.748 -18.335 1.00 59.47 237 GLY A C 1
ATOM 1761 O O . GLY A 1 237 ? 10.910 34.959 -18.779 1.00 59.47 237 GLY A O 1
ATOM 1762 N N . PRO A 1 238 ? 12.389 36.607 -19.154 1.00 57.91 238 PRO A N 1
ATOM 1763 C CA . PRO A 1 238 ? 12.070 36.756 -20.582 1.00 57.91 238 PRO A CA 1
ATOM 1764 C C . PRO A 1 238 ? 12.329 35.488 -21.418 1.00 57.91 238 PRO A C 1
ATOM 1766 O O . PRO A 1 238 ? 11.712 35.310 -22.465 1.00 57.91 238 PRO A O 1
ATOM 1769 N N . LEU A 1 239 ? 13.192 34.583 -20.940 1.00 55.50 239 LEU A N 1
ATOM 1770 C CA . LEU A 1 239 ? 13.497 33.300 -21.586 1.00 55.50 239 LEU A CA 1
ATOM 1771 C C . LEU A 1 239 ? 12.363 32.262 -21.475 1.00 55.50 239 LEU A C 1
ATOM 1773 O O . LEU A 1 239 ? 12.329 31.329 -22.272 1.00 55.50 239 LEU A O 1
ATOM 1777 N N . SER A 1 240 ? 11.405 32.438 -20.554 1.00 56.59 240 SER A N 1
ATOM 1778 C CA . SER A 1 240 ? 10.267 31.515 -20.356 1.00 56.59 240 SER A CA 1
ATOM 1779 C C . SER A 1 240 ? 9.456 31.265 -21.637 1.00 56.59 240 SER A C 1
ATOM 1781 O O . SER A 1 240 ? 9.031 30.142 -21.904 1.00 56.59 240 SER A O 1
ATOM 1783 N N . LYS A 1 241 ? 9.319 32.289 -22.493 1.00 59.94 241 LYS A N 1
ATOM 1784 C CA . LYS A 1 241 ? 8.621 32.199 -23.787 1.00 59.94 241 LYS A CA 1
ATOM 1785 C C . LYS A 1 241 ? 9.291 31.266 -24.804 1.00 59.94 241 LYS A C 1
ATOM 1787 O O . LYS A 1 241 ? 8.630 30.861 -25.755 1.00 59.94 241 LYS A O 1
ATOM 1792 N N . PHE A 1 242 ? 10.566 30.923 -24.614 1.00 63.69 242 PHE A N 1
ATOM 1793 C CA . PHE A 1 242 ? 11.338 30.063 -25.517 1.00 63.69 242 PHE A CA 1
ATOM 1794 C C . PHE A 1 242 ? 11.517 28.629 -24.995 1.00 63.69 242 PHE A C 1
ATOM 1796 O O . PHE A 1 242 ? 12.188 27.831 -25.645 1.00 63.69 242 PHE A O 1
ATOM 1803 N N . GLN A 1 243 ? 10.928 28.276 -23.845 1.00 71.31 243 GLN A N 1
ATOM 1804 C CA . GLN A 1 243 ? 11.078 26.931 -23.293 1.00 71.31 243 GLN A CA 1
ATOM 1805 C C . GLN A 1 243 ? 10.220 25.901 -24.044 1.00 71.31 243 GLN A C 1
ATOM 1807 O O . GLN A 1 243 ? 9.007 26.084 -24.212 1.00 71.31 243 GLN A O 1
ATOM 1812 N N . ILE A 1 244 ? 10.836 24.783 -24.425 1.00 79.25 244 ILE A N 1
ATOM 1813 C CA . ILE A 1 244 ? 10.240 23.661 -25.170 1.00 79.25 244 ILE A CA 1
ATOM 1814 C C . ILE A 1 244 ? 10.145 22.433 -24.238 1.00 79.25 244 ILE A C 1
ATOM 1816 O O . ILE A 1 244 ? 10.905 22.314 -23.277 1.00 79.25 244 ILE A O 1
ATOM 1820 N N . SER A 1 245 ? 9.192 21.522 -24.464 1.00 79.25 245 SER A N 1
ATOM 1821 C CA . SER A 1 245 ? 9.124 20.260 -23.709 1.00 79.25 245 SER A CA 1
ATOM 1822 C C . SER A 1 245 ? 10.153 19.247 -24.224 1.00 79.25 245 SER A C 1
ATOM 1824 O O . SER A 1 245 ? 10.458 19.201 -25.417 1.00 79.25 245 SER A O 1
ATOM 1826 N N . LEU A 1 246 ? 10.673 18.395 -23.336 1.00 79.19 246 LEU A N 1
ATOM 1827 C CA . LEU A 1 246 ? 11.714 17.423 -23.683 1.00 79.19 246 LEU A CA 1
ATOM 1828 C C . LEU A 1 246 ? 11.286 16.484 -24.829 1.00 79.19 246 LEU A C 1
ATOM 1830 O O . LEU A 1 246 ? 12.027 16.304 -25.796 1.00 79.19 246 LEU A O 1
ATOM 1834 N N . GLY A 1 247 ? 10.053 15.970 -24.781 1.00 77.25 247 GLY A N 1
ATOM 1835 C CA . GLY A 1 247 ? 9.485 15.141 -25.850 1.00 77.25 247 GLY A CA 1
ATOM 1836 C C . GLY A 1 247 ? 9.344 15.864 -27.199 1.00 77.25 247 GLY A C 1
ATOM 1837 O O . GLY A 1 247 ? 9.531 15.241 -28.245 1.00 77.25 247 GLY A O 1
ATOM 1838 N N . ALA A 1 248 ? 9.085 17.177 -27.207 1.00 81.81 248 ALA A N 1
ATOM 1839 C CA . ALA A 1 248 ? 9.018 17.961 -28.442 1.00 81.81 248 ALA A CA 1
ATOM 1840 C C . ALA A 1 248 ? 10.413 18.211 -29.041 1.00 81.81 248 ALA A C 1
ATOM 1842 O O . ALA A 1 248 ? 10.582 18.083 -30.253 1.00 81.81 248 ALA A O 1
ATOM 1843 N N . LEU A 1 249 ? 11.426 18.490 -28.210 1.00 85.50 249 LEU A N 1
ATOM 1844 C CA . LEU A 1 249 ? 12.820 18.603 -28.658 1.00 85.50 249 LEU A CA 1
ATOM 1845 C C . LEU A 1 249 ? 13.337 17.272 -29.233 1.00 85.50 249 LEU A C 1
ATOM 1847 O O . LEU A 1 249 ? 13.981 17.257 -30.284 1.00 85.50 249 LEU A O 1
ATOM 1851 N N . TRP A 1 250 ? 13.001 16.153 -28.585 1.00 86.69 250 TRP A N 1
ATOM 1852 C CA . TRP A 1 250 ? 13.303 14.812 -29.086 1.00 86.69 250 TRP A CA 1
ATOM 1853 C C . TRP A 1 250 ? 12.635 14.551 -30.442 1.00 86.69 250 TRP A C 1
ATOM 1855 O O . TRP A 1 250 ? 13.323 14.237 -31.415 1.00 86.69 250 TRP A O 1
ATOM 1865 N N . SER A 1 251 ? 11.324 14.785 -30.546 1.00 85.56 251 SER A N 1
ATOM 1866 C CA . SER A 1 251 ? 10.561 14.610 -31.792 1.00 85.56 251 SER A CA 1
ATOM 1867 C C . SER A 1 251 ? 11.106 15.471 -32.938 1.00 85.56 251 SER A C 1
ATOM 1869 O O . SER A 1 251 ? 11.243 14.995 -34.065 1.00 85.56 251 SER A O 1
ATOM 1871 N N . LEU A 1 252 ? 11.495 16.718 -32.647 1.00 89.38 252 LEU A N 1
ATOM 1872 C CA . LEU A 1 252 ? 1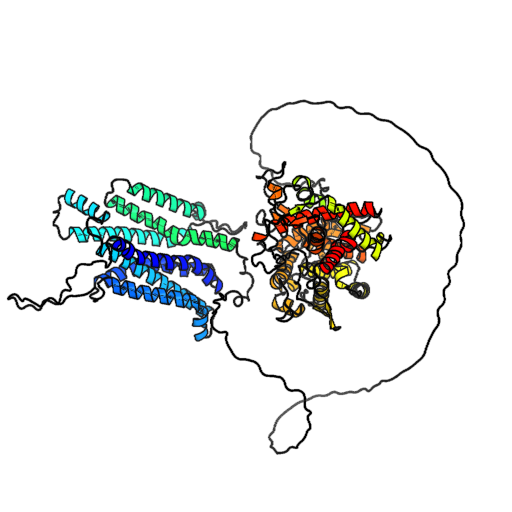2.119 17.623 -33.613 1.00 89.38 252 LEU A CA 1
ATOM 1873 C C . LEU A 1 252 ? 13.477 17.096 -34.105 1.00 89.38 252 LEU A C 1
ATOM 1875 O O . LEU A 1 252 ? 13.742 17.143 -35.304 1.00 89.38 252 LEU A O 1
ATOM 1879 N N . SER A 1 253 ? 14.321 16.553 -33.221 1.00 89.94 253 SER A N 1
ATOM 1880 C CA . SER A 1 253 ? 15.602 15.955 -33.629 1.00 89.94 253 SER A CA 1
ATOM 1881 C C . SER A 1 253 ? 15.427 14.735 -34.541 1.00 89.94 253 SER A C 1
ATOM 1883 O O . SER A 1 253 ? 16.162 14.602 -35.518 1.00 89.94 253 SER A O 1
ATOM 1885 N N . GLN A 1 254 ? 14.410 13.901 -34.298 1.00 92.31 254 GLN A N 1
ATOM 1886 C CA . GLN A 1 254 ? 14.090 12.760 -35.162 1.00 92.31 254 GLN A CA 1
ATOM 1887 C C . GLN A 1 254 ? 13.534 13.201 -36.522 1.00 92.31 254 GLN A C 1
ATOM 1889 O O . GLN A 1 254 ? 13.932 12.656 -37.550 1.00 92.31 254 GLN A O 1
ATOM 1894 N N . ALA A 1 255 ? 12.691 14.238 -36.561 1.00 90.75 255 ALA A N 1
ATOM 1895 C CA . ALA A 1 255 ? 12.215 14.825 -37.814 1.00 90.75 255 ALA A CA 1
ATOM 1896 C C . ALA A 1 255 ? 13.363 15.433 -38.645 1.00 90.75 255 ALA A C 1
ATOM 1898 O O . ALA A 1 255 ? 13.464 15.174 -39.844 1.00 90.75 255 ALA A O 1
ATOM 1899 N N . ILE A 1 256 ? 14.271 16.188 -38.013 1.00 91.31 256 ILE A N 1
ATOM 1900 C CA . ILE A 1 256 ? 15.454 16.752 -38.685 1.00 91.31 256 ILE A CA 1
ATOM 1901 C C . ILE A 1 256 ? 16.377 15.631 -39.187 1.00 91.31 256 ILE A C 1
ATOM 1903 O O . ILE A 1 256 ? 16.873 15.716 -40.313 1.00 91.31 256 ILE A O 1
ATOM 1907 N N . PHE A 1 257 ? 16.569 14.556 -38.414 1.00 89.12 257 PHE A N 1
ATOM 1908 C CA . PHE A 1 257 ? 17.351 13.396 -38.846 1.00 89.12 257 PHE A CA 1
ATOM 1909 C C . PHE A 1 257 ? 16.715 12.682 -40.048 1.00 89.12 257 PHE A C 1
ATOM 1911 O O . PHE A 1 257 ? 17.402 12.432 -41.037 1.00 89.12 257 PHE A O 1
ATOM 1918 N N . ALA A 1 258 ? 15.403 12.426 -40.020 1.00 86.50 258 ALA A N 1
ATOM 1919 C CA . ALA A 1 258 ? 14.676 11.811 -41.131 1.00 86.50 258 ALA A CA 1
ATOM 1920 C C . ALA A 1 258 ? 14.774 12.652 -42.417 1.00 86.50 258 ALA A C 1
ATOM 1922 O O . ALA A 1 258 ? 15.149 12.127 -43.467 1.00 86.50 258 ALA A O 1
ATOM 1923 N N . CYS A 1 259 ? 14.550 13.968 -42.328 1.00 89.19 259 CYS A N 1
ATOM 1924 C CA . CYS A 1 259 ? 14.755 14.895 -43.444 1.00 89.19 259 CYS A CA 1
ATOM 1925 C C . CYS A 1 259 ? 16.210 14.894 -43.947 1.00 89.19 259 CYS A C 1
ATOM 1927 O O . CYS A 1 259 ? 16.438 14.902 -45.155 1.00 89.19 259 CYS A O 1
ATOM 1929 N N . SER A 1 260 ? 17.194 14.826 -43.043 1.00 87.06 260 SER A N 1
ATOM 1930 C CA . SER A 1 260 ? 18.621 14.748 -43.399 1.00 87.06 260 SER A CA 1
ATOM 1931 C C . SER A 1 260 ? 18.959 13.455 -44.146 1.00 87.06 260 SER A C 1
ATOM 1933 O O . SER A 1 260 ? 19.723 13.489 -45.107 1.00 87.06 260 SER A O 1
ATOM 1935 N N . MET A 1 261 ? 18.363 12.323 -43.754 1.00 87.50 261 MET A N 1
ATOM 1936 C CA . MET A 1 261 ? 18.521 11.045 -44.455 1.00 87.50 261 MET A CA 1
ATOM 1937 C C . MET A 1 261 ? 17.830 11.063 -45.823 1.00 87.50 261 MET A C 1
ATOM 1939 O O . MET A 1 261 ? 18.444 10.673 -46.814 1.00 87.50 261 MET A O 1
ATOM 1943 N N . MET A 1 262 ? 16.602 11.587 -45.922 1.00 82.94 262 MET A N 1
ATOM 1944 C CA . MET A 1 262 ? 15.903 11.746 -47.207 1.00 82.94 262 MET A CA 1
ATOM 1945 C C . MET A 1 262 ? 16.666 12.661 -48.175 1.00 82.94 262 MET A C 1
ATOM 1947 O O . MET A 1 262 ? 16.728 12.372 -49.369 1.00 82.94 262 MET A O 1
ATOM 1951 N N . ALA A 1 263 ? 17.303 13.723 -47.671 1.00 81.62 263 ALA A N 1
ATOM 1952 C CA . ALA A 1 263 ? 18.109 14.631 -48.482 1.00 81.62 263 ALA A CA 1
ATOM 1953 C C . ALA A 1 263 ? 19.303 13.939 -49.166 1.00 81.62 263 ALA A C 1
ATOM 1955 O O . ALA A 1 263 ? 19.716 14.393 -50.231 1.00 81.62 263 ALA A O 1
ATOM 1956 N N . THR A 1 264 ? 19.821 12.824 -48.627 1.00 76.81 264 THR A N 1
ATOM 1957 C CA . THR A 1 264 ? 20.929 12.066 -49.250 1.00 76.81 264 THR A CA 1
ATOM 1958 C C . THR A 1 264 ? 20.573 11.436 -50.601 1.00 76.81 264 THR A C 1
ATOM 1960 O O . THR A 1 264 ? 21.474 11.107 -51.367 1.00 76.81 264 THR A O 1
ATOM 1963 N N . LEU A 1 265 ? 19.278 11.312 -50.926 1.00 74.75 265 LEU A N 1
ATOM 1964 C CA . LEU A 1 265 ? 18.795 10.815 -52.220 1.00 74.75 265 LEU A CA 1
ATOM 1965 C C . LEU A 1 265 ? 18.944 11.843 -53.358 1.00 74.75 265 LEU A C 1
ATOM 1967 O O . LEU A 1 265 ? 18.780 11.495 -54.527 1.00 74.75 265 LEU A O 1
ATOM 1971 N N . LEU A 1 266 ? 19.231 13.108 -53.032 1.00 77.88 266 LEU A N 1
ATOM 1972 C CA . LEU A 1 266 ? 19.462 14.177 -54.005 1.00 77.88 266 LEU A CA 1
ATOM 1973 C C . LEU A 1 266 ? 20.949 14.240 -54.410 1.00 77.88 266 LEU A C 1
ATOM 1975 O O . LEU A 1 266 ? 21.808 13.935 -53.579 1.00 77.88 266 LEU A O 1
ATOM 1979 N N . PRO A 1 267 ? 21.289 14.697 -55.633 1.00 61.50 267 PRO A N 1
ATOM 1980 C CA . PRO A 1 267 ? 22.676 14.947 -56.027 1.00 61.50 267 PRO A CA 1
ATOM 1981 C C . PRO A 1 267 ? 23.368 15.926 -55.065 1.00 61.50 267 PRO A C 1
ATOM 1983 O O . PRO A 1 267 ? 22.934 17.067 -54.901 1.00 61.50 267 PRO A O 1
ATOM 1986 N N . GLN A 1 268 ? 24.438 15.474 -54.407 1.00 65.81 268 GLN A N 1
ATOM 1987 C CA . GLN A 1 268 ? 25.124 16.244 -53.369 1.00 65.81 268 GLN A CA 1
ATOM 1988 C C . GLN A 1 268 ? 26.286 17.060 -53.928 1.00 65.81 268 GLN A C 1
ATOM 1990 O O . GLN A 1 268 ? 27.182 16.516 -54.570 1.00 65.81 268 GLN A O 1
ATOM 1995 N N . THR A 1 269 ? 26.337 18.345 -53.576 1.00 75.88 269 THR A N 1
ATOM 1996 C CA . THR A 1 269 ? 27.597 19.099 -53.615 1.00 75.88 269 THR A CA 1
ATOM 1997 C C . THR A 1 269 ? 28.383 18.864 -52.325 1.00 75.88 269 THR A C 1
ATOM 1999 O O . THR A 1 269 ? 27.816 18.508 -51.289 1.00 75.88 269 THR A O 1
ATOM 2002 N N . VAL A 1 270 ? 29.687 19.143 -52.351 1.00 69.94 270 VAL A N 1
ATOM 2003 C CA . VAL A 1 270 ? 30.562 19.094 -51.165 1.00 69.94 270 VAL A CA 1
ATOM 2004 C C . VAL A 1 270 ? 30.037 19.990 -50.029 1.00 69.94 270 VAL A C 1
ATOM 2006 O O . VAL A 1 270 ? 30.086 19.605 -48.859 1.00 69.94 270 VAL A O 1
ATOM 2009 N N . ALA A 1 271 ? 29.472 21.157 -50.362 1.00 72.81 271 ALA A N 1
ATOM 2010 C CA . ALA A 1 271 ? 28.858 22.058 -49.388 1.00 72.81 271 ALA A CA 1
ATOM 2011 C C . ALA A 1 271 ? 27.564 21.467 -48.801 1.00 72.81 271 ALA A C 1
ATOM 2013 O O . ALA A 1 271 ? 27.397 21.456 -47.582 1.00 72.81 271 ALA A O 1
ATOM 2014 N N . THR A 1 272 ? 26.686 20.911 -49.643 1.00 72.56 272 THR A N 1
ATOM 2015 C CA . THR A 1 272 ? 25.427 20.278 -49.208 1.00 72.56 272 THR A CA 1
ATOM 2016 C C . THR A 1 272 ? 25.696 19.098 -48.272 1.00 72.56 272 THR A C 1
ATOM 2018 O O . THR A 1 272 ? 25.129 19.039 -47.182 1.00 72.56 272 THR A O 1
ATOM 2021 N N . ALA A 1 273 ? 26.639 18.221 -48.632 1.00 71.62 273 ALA A N 1
ATOM 2022 C CA . ALA A 1 273 ? 27.053 17.096 -47.795 1.00 71.62 273 ALA A CA 1
ATOM 2023 C C . ALA A 1 273 ? 27.645 17.559 -46.450 1.00 71.62 273 ALA A C 1
ATOM 2025 O O . ALA A 1 273 ? 27.305 17.008 -45.403 1.00 71.62 273 ALA A O 1
ATOM 2026 N N . THR A 1 274 ? 28.475 18.609 -46.454 1.00 76.31 274 THR A N 1
ATOM 2027 C CA . THR A 1 274 ? 29.048 19.198 -45.228 1.00 76.31 274 THR A CA 1
ATOM 2028 C C . THR A 1 274 ? 27.962 19.749 -44.299 1.00 76.31 274 THR A C 1
ATOM 2030 O O . THR A 1 274 ? 28.031 19.546 -43.085 1.00 76.31 274 THR A O 1
ATOM 2033 N N . ILE A 1 275 ? 26.934 20.402 -44.851 1.00 82.12 275 ILE A N 1
ATOM 2034 C CA . ILE A 1 275 ? 25.788 20.916 -44.087 1.00 82.12 275 ILE A CA 1
ATOM 2035 C C . ILE A 1 275 ? 24.968 19.763 -43.496 1.00 82.12 275 ILE A C 1
ATOM 2037 O O . ILE A 1 275 ? 24.690 19.790 -42.300 1.00 82.12 275 ILE A O 1
ATOM 2041 N N . ILE A 1 276 ? 24.636 18.731 -44.282 1.00 81.88 276 ILE A N 1
ATOM 2042 C CA . ILE A 1 276 ? 23.887 17.556 -43.797 1.00 81.88 276 ILE A CA 1
ATOM 2043 C C . ILE A 1 276 ? 24.639 16.873 -42.646 1.00 81.88 276 ILE A C 1
ATOM 2045 O O . ILE A 1 276 ? 24.056 16.654 -41.585 1.00 81.88 276 ILE A O 1
ATOM 2049 N N . ILE A 1 277 ? 25.943 16.613 -42.804 1.00 78.44 277 ILE A N 1
ATOM 2050 C CA . ILE A 1 277 ? 26.781 16.025 -41.745 1.00 78.44 277 ILE A CA 1
ATOM 2051 C C . ILE A 1 277 ? 26.763 16.912 -40.491 1.00 78.44 277 ILE A C 1
ATOM 2053 O O . ILE A 1 277 ? 26.509 16.416 -39.395 1.00 78.44 277 ILE A O 1
ATOM 2057 N N . THR A 1 278 ? 26.938 18.228 -40.645 1.00 83.19 278 THR A N 1
ATOM 2058 C CA . THR A 1 278 ? 26.896 19.176 -39.520 1.00 83.19 278 THR A CA 1
ATOM 2059 C C . THR A 1 278 ? 25.549 19.126 -38.788 1.00 83.19 278 THR A C 1
ATOM 2061 O O . THR A 1 278 ? 25.524 19.013 -37.565 1.00 83.19 278 THR A O 1
ATOM 2064 N N . VAL A 1 279 ? 24.426 19.130 -39.516 1.00 85.44 279 VAL A N 1
ATOM 2065 C CA . VAL A 1 279 ? 23.062 19.064 -38.955 1.00 85.44 279 VAL A CA 1
ATOM 2066 C C . VAL A 1 279 ? 22.783 17.728 -38.255 1.00 85.44 279 VAL A C 1
ATOM 2068 O O . VAL A 1 279 ? 22.112 17.712 -37.218 1.00 85.44 279 VAL A O 1
ATOM 2071 N N . THR A 1 280 ? 23.354 16.609 -38.720 1.00 83.25 280 THR A N 1
ATOM 2072 C CA . THR A 1 280 ? 23.260 15.344 -37.967 1.00 83.25 280 THR A CA 1
ATOM 2073 C C . THR A 1 280 ? 23.943 15.408 -36.596 1.00 83.25 280 THR A C 1
ATOM 2075 O O . THR A 1 280 ? 23.527 14.677 -35.702 1.00 83.25 280 THR A O 1
ATOM 2078 N N . GLY A 1 281 ? 24.876 16.342 -36.365 1.00 78.94 281 GLY A N 1
ATOM 2079 C CA . GLY A 1 281 ? 25.445 16.630 -35.043 1.00 78.94 281 GLY A CA 1
ATOM 2080 C C . GLY A 1 281 ? 24.423 17.150 -34.021 1.00 78.94 281 GLY A C 1
ATOM 2081 O O . GLY A 1 281 ? 24.414 16.697 -32.879 1.00 78.94 281 GLY A O 1
ATOM 2082 N N . PHE A 1 282 ? 23.485 18.018 -34.428 1.00 86.56 282 PHE A N 1
ATOM 2083 C CA . PHE A 1 282 ? 22.355 18.415 -33.568 1.00 86.56 282 PHE A CA 1
ATOM 2084 C C . PHE A 1 282 ? 21.505 17.194 -33.188 1.00 86.56 282 PHE A C 1
ATOM 2086 O O . PHE A 1 282 ? 21.176 16.991 -32.019 1.00 86.56 282 PHE A O 1
ATOM 2093 N N . CYS A 1 283 ? 21.194 16.351 -34.176 1.00 86.94 283 CYS A N 1
ATOM 2094 C CA . CYS A 1 283 ? 20.369 15.160 -33.985 1.00 86.94 283 CYS A CA 1
ATOM 2095 C C . CYS A 1 283 ? 21.049 14.154 -33.043 1.00 86.94 283 CYS A C 1
ATOM 2097 O O . CYS A 1 283 ? 20.424 13.632 -32.118 1.00 86.94 283 CYS A O 1
ATOM 2099 N N . TRP A 1 284 ? 22.351 13.933 -33.243 1.00 79.44 284 TRP A N 1
ATOM 2100 C CA . TRP A 1 284 ? 23.200 13.095 -32.404 1.00 79.44 284 TRP A CA 1
ATOM 2101 C C . TRP A 1 284 ? 23.246 13.600 -30.960 1.00 79.44 284 TRP A C 1
ATOM 2103 O O . TRP A 1 284 ? 23.015 12.812 -30.044 1.00 79.44 284 TRP A O 1
ATOM 2113 N N . ALA A 1 285 ? 23.471 14.903 -30.755 1.00 78.00 285 ALA A N 1
ATOM 2114 C CA . ALA A 1 285 ? 23.561 15.519 -29.434 1.00 78.00 285 ALA A CA 1
ATOM 2115 C C . ALA A 1 285 ? 22.281 15.353 -28.610 1.00 78.00 285 ALA A C 1
ATOM 2117 O O . ALA A 1 285 ? 22.357 14.890 -27.476 1.00 78.00 285 ALA A O 1
ATOM 2118 N N . VAL A 1 286 ? 21.105 15.641 -29.182 1.00 80.44 286 VAL A N 1
ATOM 2119 C CA . VAL A 1 286 ? 19.820 15.394 -28.497 1.00 80.44 286 VAL A CA 1
ATOM 2120 C C . VAL A 1 286 ? 19.637 13.893 -28.216 1.00 80.44 286 VAL A C 1
ATOM 2122 O O . VAL A 1 286 ? 19.189 13.524 -27.132 1.00 80.44 286 VAL A O 1
ATOM 2125 N N . SER A 1 287 ? 20.077 13.015 -29.127 1.00 80.94 287 SER A N 1
ATOM 2126 C CA . SER A 1 287 ? 20.040 11.554 -28.937 1.00 80.94 287 SER A CA 1
ATOM 2127 C C . SER A 1 287 ? 20.965 11.023 -27.835 1.00 80.94 287 SER A C 1
ATOM 2129 O O . SER A 1 287 ? 20.728 9.914 -27.365 1.00 80.94 287 SER A O 1
ATOM 2131 N N . GLN A 1 288 ? 21.993 11.768 -27.399 1.00 70.81 288 GLN A N 1
ATOM 2132 C CA . GLN A 1 288 ? 22.890 11.304 -26.325 1.00 70.81 288 GLN A CA 1
ATOM 2133 C C . GLN A 1 288 ? 22.197 11.244 -24.963 1.00 70.81 288 GLN A C 1
ATOM 2135 O O . GLN A 1 288 ? 22.605 10.462 -24.114 1.00 70.81 288 GLN A O 1
ATOM 2140 N N . TRP A 1 289 ? 21.191 12.093 -24.733 1.00 69.19 289 TRP A N 1
ATOM 2141 C CA . TRP A 1 289 ? 20.630 12.302 -23.397 1.00 69.19 289 TRP A CA 1
ATOM 2142 C C . TRP A 1 289 ? 19.102 12.343 -23.378 1.00 69.19 289 TRP A C 1
ATOM 2144 O O . TRP A 1 289 ? 18.523 11.763 -22.470 1.00 69.19 289 TRP A O 1
ATOM 2154 N N . ALA A 1 290 ? 18.416 12.933 -24.366 1.00 76.81 290 ALA A N 1
ATOM 2155 C CA . ALA A 1 290 ? 16.962 13.117 -24.290 1.00 76.81 290 ALA A CA 1
ATOM 2156 C C . ALA A 1 290 ? 16.164 11.802 -24.135 1.00 76.81 290 ALA A C 1
ATOM 2158 O O . ALA A 1 290 ? 15.260 11.780 -23.300 1.00 76.81 290 ALA A O 1
ATOM 2159 N N . PRO A 1 291 ? 16.495 10.687 -24.825 1.00 73.56 291 PRO A N 1
ATOM 2160 C CA . PRO A 1 291 ? 15.811 9.408 -24.615 1.00 73.56 291 PRO A CA 1
ATOM 2161 C C . PRO A 1 291 ? 16.067 8.824 -23.226 1.00 73.56 291 PRO A C 1
ATOM 2163 O O . PRO A 1 291 ? 15.152 8.292 -22.609 1.00 73.56 291 PRO A O 1
ATOM 2166 N N . PHE A 1 292 ? 17.292 8.957 -22.713 1.00 66.06 292 PHE A N 1
ATOM 2167 C CA . PHE A 1 292 ? 17.689 8.456 -21.395 1.00 66.06 292 PHE A CA 1
ATOM 2168 C C . PHE A 1 292 ? 17.172 9.345 -20.257 1.00 66.06 292 PHE A C 1
ATOM 2170 O O . PHE A 1 292 ? 16.913 8.850 -19.168 1.00 66.06 292 PHE A O 1
ATOM 2177 N N . SER A 1 293 ? 16.943 10.636 -20.511 1.00 68.25 293 SER A N 1
ATOM 2178 C CA . SER A 1 293 ? 16.239 11.547 -19.608 1.00 68.25 293 SER A CA 1
ATOM 2179 C C . SER A 1 293 ? 14.733 11.289 -19.602 1.00 68.25 293 SER A C 1
ATOM 2181 O O . SER A 1 293 ? 14.164 11.256 -18.523 1.00 68.25 293 SER A O 1
ATOM 2183 N N . LEU A 1 294 ? 14.097 11.025 -20.752 1.00 67.56 294 LEU A N 1
ATOM 2184 C CA . LEU A 1 294 ? 12.683 10.619 -20.814 1.00 67.56 294 LEU A CA 1
ATOM 2185 C C . LEU A 1 294 ? 12.455 9.239 -20.183 1.00 67.56 294 LEU A C 1
ATOM 2187 O O . LEU A 1 294 ? 11.497 9.052 -19.442 1.00 67.56 294 LEU A O 1
ATOM 2191 N N . LEU A 1 295 ? 13.348 8.277 -20.433 1.00 59.19 295 LEU A N 1
ATOM 2192 C CA . LEU A 1 295 ? 13.312 6.967 -19.785 1.00 59.19 295 LEU A CA 1
ATOM 2193 C C . LEU A 1 295 ? 13.659 7.076 -18.295 1.00 59.19 295 LEU A C 1
ATOM 2195 O O . LEU A 1 295 ? 13.045 6.396 -17.488 1.00 59.19 295 LEU A O 1
ATOM 2199 N N . GLY A 1 296 ? 14.591 7.951 -17.914 1.00 53.25 296 GLY A N 1
ATOM 2200 C CA . GLY A 1 296 ? 14.920 8.247 -16.520 1.00 53.25 296 GLY A CA 1
ATOM 2201 C C . GLY A 1 296 ? 13.781 8.944 -15.773 1.00 53.25 296 GLY A C 1
ATOM 2202 O O . GLY A 1 296 ? 13.550 8.637 -14.612 1.00 53.25 296 GLY A O 1
ATOM 2203 N N . GLU A 1 297 ? 13.029 9.821 -16.437 1.00 57.19 297 GLU A N 1
ATOM 2204 C CA . GLU A 1 297 ? 11.804 10.444 -15.927 1.00 57.19 297 GLU A CA 1
ATOM 2205 C C . GLU A 1 297 ? 10.683 9.404 -15.797 1.00 57.19 297 GLU A C 1
ATOM 2207 O O . GLU A 1 297 ? 10.103 9.273 -14.725 1.00 57.19 297 GLU A O 1
ATOM 2212 N N . ALA A 1 298 ? 10.453 8.575 -16.820 1.00 54.53 298 ALA A N 1
ATOM 2213 C CA . ALA A 1 298 ? 9.509 7.460 -16.749 1.00 54.53 298 ALA A CA 1
ATOM 2214 C C . ALA A 1 298 ? 9.883 6.443 -15.653 1.00 54.53 298 ALA A C 1
ATOM 2216 O O . ALA A 1 298 ? 9.002 5.957 -14.949 1.00 54.53 298 ALA A O 1
ATOM 2217 N N . ILE A 1 299 ? 11.174 6.156 -15.456 1.00 47.56 299 ILE A N 1
ATOM 2218 C CA . ILE A 1 299 ? 11.673 5.314 -14.360 1.00 47.56 299 ILE A CA 1
ATOM 2219 C C . ILE A 1 299 ? 11.515 6.025 -13.013 1.00 47.56 299 ILE A C 1
ATOM 2221 O O . ILE A 1 299 ? 11.107 5.371 -12.069 1.00 47.56 299 ILE A O 1
ATOM 2225 N N . LEU A 1 300 ? 11.742 7.335 -12.892 1.00 45.53 300 LEU A N 1
ATOM 2226 C CA . LEU A 1 300 ? 11.474 8.082 -11.651 1.00 45.53 300 LEU A CA 1
ATOM 2227 C C . LEU A 1 300 ? 9.972 8.187 -11.325 1.00 45.53 300 LEU A C 1
ATOM 2229 O O . LEU A 1 300 ? 9.622 8.339 -10.161 1.00 45.53 300 LEU A O 1
ATOM 2233 N N . LEU A 1 301 ? 9.099 8.074 -12.329 1.00 46.25 301 LEU A N 1
ATOM 2234 C CA . LEU A 1 301 ? 7.643 7.974 -12.175 1.00 46.25 301 LEU A CA 1
ATOM 2235 C C . LEU A 1 301 ? 7.156 6.529 -11.929 1.00 46.25 301 LEU A C 1
ATOM 2237 O O . LEU A 1 301 ? 6.034 6.342 -11.469 1.00 46.25 301 LEU A O 1
ATOM 2241 N N . SER A 1 302 ? 7.978 5.514 -12.230 1.00 38.56 302 SER A N 1
ATOM 2242 C CA . SER A 1 302 ? 7.634 4.081 -12.099 1.00 38.56 302 SER A CA 1
ATOM 2243 C C . SER A 1 302 ? 8.359 3.364 -10.951 1.00 38.56 302 SER A C 1
ATOM 2245 O O . SER A 1 302 ? 7.934 2.294 -10.521 1.00 38.56 302 SER A O 1
ATOM 2247 N N . ALA A 1 303 ? 9.471 3.916 -10.469 1.00 34.62 303 ALA A N 1
ATOM 2248 C CA . ALA A 1 303 ? 10.235 3.423 -9.332 1.00 34.62 303 ALA A CA 1
ATOM 2249 C C . ALA A 1 303 ? 9.755 4.113 -8.045 1.00 34.62 303 ALA A C 1
ATOM 2251 O O . ALA A 1 303 ? 9.406 5.293 -8.084 1.00 34.62 303 ALA A O 1
ATOM 2252 N N . PRO A 1 304 ? 9.763 3.431 -6.885 1.00 36.53 304 PRO A N 1
ATOM 2253 C CA . PRO A 1 304 ? 9.425 4.080 -5.624 1.00 36.53 304 PRO A CA 1
ATOM 2254 C C . PRO A 1 304 ? 10.450 5.178 -5.299 1.00 36.53 304 PRO A C 1
ATOM 2256 O O . PRO A 1 304 ? 11.657 4.927 -5.339 1.00 36.53 304 PRO A O 1
ATOM 2259 N N . ASP A 1 305 ? 9.991 6.386 -4.959 1.00 34.44 305 ASP A N 1
ATOM 2260 C CA . ASP A 1 305 ? 10.894 7.490 -4.613 1.00 34.44 305 ASP A CA 1
ATOM 2261 C C . ASP A 1 305 ? 11.438 7.334 -3.182 1.00 34.44 305 ASP A C 1
ATOM 2263 O O . ASP A 1 305 ? 10.900 7.854 -2.205 1.00 34.44 305 ASP A O 1
ATOM 2267 N N . TYR A 1 306 ? 12.541 6.594 -3.065 1.00 35.75 306 TYR A N 1
ATOM 2268 C CA . TYR A 1 306 ? 13.262 6.384 -1.808 1.00 35.75 306 TYR A CA 1
ATOM 2269 C C . TYR A 1 306 ? 14.024 7.630 -1.308 1.00 35.75 306 TYR A C 1
ATOM 2271 O O . TYR A 1 306 ? 14.626 7.574 -0.235 1.00 35.75 306 TYR A O 1
ATOM 2279 N N . SER A 1 307 ? 14.015 8.764 -2.027 1.00 31.12 307 SER A N 1
ATOM 2280 C CA . SER A 1 307 ? 14.872 9.921 -1.700 1.00 31.12 307 SER A CA 1
ATOM 2281 C C . SER A 1 307 ? 14.502 10.679 -0.412 1.00 31.12 307 SER A C 1
ATOM 2283 O O . SER A 1 307 ? 15.237 11.576 0.001 1.00 31.12 307 SER A O 1
ATOM 2285 N N . ALA A 1 308 ? 13.418 10.285 0.264 1.00 32.91 308 ALA A N 1
ATOM 2286 C CA . ALA A 1 308 ? 12.998 10.813 1.564 1.00 32.91 308 ALA A CA 1
ATOM 2287 C C . ALA A 1 308 ? 13.568 10.061 2.794 1.00 32.91 308 ALA A C 1
ATOM 2289 O O . ALA A 1 308 ? 13.338 10.501 3.920 1.00 32.91 308 ALA A O 1
ATOM 2290 N N . VAL A 1 309 ? 14.295 8.944 2.620 1.00 32.28 309 VAL A N 1
ATOM 2291 C CA . VAL A 1 309 ? 14.793 8.095 3.727 1.00 32.28 309 VAL A CA 1
ATOM 2292 C C . VAL A 1 309 ? 16.321 8.227 3.887 1.00 32.28 309 VAL A C 1
ATOM 2294 O O . VAL A 1 309 ? 17.058 7.687 3.066 1.00 32.28 309 VAL A O 1
ATOM 2297 N N . PRO A 1 310 ? 16.848 8.882 4.946 1.00 29.38 310 PRO A N 1
ATOM 2298 C CA . PRO A 1 310 ? 18.284 9.190 5.033 1.00 29.38 310 PRO A CA 1
ATOM 2299 C C . PRO A 1 310 ? 19.250 8.003 5.211 1.00 29.38 310 PRO A C 1
ATOM 2301 O O . PRO A 1 310 ? 20.458 8.199 5.085 1.00 29.38 310 PRO A O 1
ATOM 2304 N N . HIS A 1 311 ? 18.773 6.804 5.573 1.00 33.03 311 HIS A N 1
ATOM 2305 C CA . HIS A 1 311 ? 19.625 5.725 6.103 1.00 33.03 311 HIS A CA 1
ATOM 2306 C C . HIS A 1 311 ? 19.215 4.304 5.654 1.00 33.03 311 HIS A C 1
ATOM 2308 O O . HIS A 1 311 ? 18.844 3.488 6.491 1.00 33.03 311 HIS A O 1
ATOM 2314 N N . LEU A 1 312 ? 19.305 3.971 4.355 1.00 30.75 312 LEU A N 1
ATOM 2315 C CA . LEU A 1 312 ? 19.105 2.576 3.891 1.00 30.75 312 LEU A CA 1
ATOM 2316 C C . LEU A 1 312 ? 19.905 2.154 2.628 1.00 30.75 312 LEU A C 1
ATOM 2318 O O . LEU A 1 312 ? 19.564 1.188 1.951 1.00 30.75 312 LEU A O 1
ATOM 2322 N N . GLU A 1 313 ? 21.038 2.807 2.333 1.00 30.11 313 GLU A N 1
ATOM 2323 C CA . GLU A 1 313 ? 21.884 2.557 1.137 1.00 30.11 313 GLU A CA 1
ATOM 2324 C C . GLU A 1 313 ? 22.620 1.189 1.078 1.00 30.11 313 GLU A C 1
ATOM 2326 O O . GLU A 1 313 ? 23.437 0.960 0.180 1.00 30.11 313 GLU A O 1
ATOM 2331 N N . HIS A 1 314 ? 22.408 0.273 2.030 1.00 31.88 314 HIS A N 1
ATOM 2332 C CA . HIS A 1 314 ? 23.273 -0.908 2.227 1.00 31.88 314 HIS A CA 1
ATOM 2333 C C . HIS A 1 314 ? 22.617 -2.285 2.006 1.00 31.88 314 HIS A C 1
ATOM 2335 O O . HIS A 1 314 ? 23.326 -3.284 2.078 1.00 31.88 314 HIS A O 1
ATOM 2341 N N . ALA A 1 315 ? 21.315 -2.373 1.699 1.00 27.45 315 ALA A N 1
ATOM 2342 C CA . ALA A 1 315 ? 20.608 -3.665 1.621 1.00 27.45 315 ALA A CA 1
ATOM 2343 C C . ALA A 1 315 ? 20.221 -4.149 0.203 1.00 27.45 315 ALA A C 1
ATOM 2345 O O . ALA A 1 315 ? 19.969 -5.334 0.013 1.00 27.45 315 ALA A O 1
ATOM 2346 N N . VAL A 1 316 ? 20.145 -3.258 -0.795 1.00 32.62 316 VAL A N 1
ATOM 2347 C CA . VAL A 1 316 ? 19.337 -3.503 -2.018 1.00 32.62 316 VAL A CA 1
ATOM 2348 C C . VAL A 1 316 ? 20.157 -3.942 -3.249 1.00 32.62 316 VAL A C 1
ATOM 2350 O O . VAL A 1 316 ? 19.588 -4.311 -4.275 1.00 32.62 316 VAL A O 1
ATOM 2353 N N . HIS A 1 317 ? 21.495 -3.915 -3.194 1.00 34.03 317 HIS A N 1
ATOM 2354 C CA . HIS A 1 317 ? 22.358 -4.073 -4.381 1.00 34.03 317 HIS A CA 1
ATOM 2355 C C . HIS A 1 317 ? 23.464 -5.136 -4.234 1.00 34.03 317 HIS A C 1
ATOM 2357 O O . HIS A 1 317 ? 24.631 -4.866 -4.509 1.00 34.03 317 HIS A O 1
ATOM 2363 N N . GLU A 1 318 ? 23.087 -6.368 -3.885 1.00 26.12 318 GLU A N 1
ATOM 2364 C CA . GLU A 1 318 ? 23.822 -7.554 -4.350 1.00 26.12 318 GLU A CA 1
ATOM 2365 C C . GLU A 1 318 ? 23.117 -8.126 -5.588 1.00 26.12 318 GLU A C 1
ATOM 2367 O O . GLU A 1 318 ? 21.977 -8.579 -5.508 1.00 26.12 318 GLU A O 1
ATOM 2372 N N . ILE A 1 319 ? 23.796 -8.145 -6.741 1.00 30.44 319 ILE A N 1
ATOM 2373 C CA . ILE A 1 319 ? 23.368 -8.960 -7.888 1.00 30.44 319 ILE A CA 1
ATOM 2374 C C . ILE A 1 319 ? 23.746 -10.416 -7.561 1.00 30.44 319 ILE A C 1
ATOM 2376 O O . ILE A 1 319 ? 24.944 -10.684 -7.430 1.00 30.44 319 ILE A O 1
ATOM 2380 N N . PRO A 1 320 ? 22.802 -11.378 -7.454 1.00 27.98 320 PRO A N 1
ATOM 2381 C CA . PRO A 1 320 ? 23.129 -12.732 -7.002 1.00 27.98 320 PRO A CA 1
ATOM 2382 C C . PRO A 1 320 ? 23.881 -13.557 -8.062 1.00 27.98 320 PRO A C 1
ATOM 2384 O O . PRO A 1 320 ? 23.317 -14.421 -8.740 1.00 27.98 320 PRO A O 1
ATOM 2387 N N . LEU A 1 321 ? 25.193 -13.333 -8.182 1.00 27.00 321 LEU A N 1
ATOM 2388 C CA . LEU A 1 321 ? 26.122 -14.164 -8.951 1.00 27.00 321 LEU A CA 1
ATOM 2389 C C . LEU A 1 321 ? 26.312 -15.522 -8.256 1.00 27.00 321 LEU A C 1
ATOM 2391 O O . LEU A 1 321 ? 27.325 -15.798 -7.617 1.00 27.00 321 LEU A O 1
ATOM 2395 N N . THR A 1 322 ? 25.298 -16.380 -8.370 1.00 31.30 322 THR A N 1
ATOM 2396 C CA . THR A 1 322 ? 25.267 -17.708 -7.747 1.00 31.30 322 THR A CA 1
ATOM 2397 C C . THR A 1 322 ? 26.304 -18.657 -8.362 1.00 31.30 322 THR A C 1
ATOM 2399 O O . THR A 1 322 ? 26.020 -19.395 -9.309 1.00 31.30 322 THR A O 1
ATOM 2402 N N . ASP A 1 323 ? 27.516 -18.693 -7.795 1.00 25.67 323 ASP A N 1
ATOM 2403 C CA . ASP A 1 323 ? 28.491 -19.739 -8.121 1.00 25.67 323 ASP A CA 1
ATOM 2404 C C . ASP A 1 323 ? 27.902 -21.120 -7.788 1.00 25.67 323 ASP A C 1
ATOM 2406 O O . ASP A 1 323 ? 27.629 -21.478 -6.639 1.00 25.67 323 ASP A O 1
ATOM 2410 N N . ARG A 1 324 ? 27.700 -21.919 -8.837 1.00 30.12 324 ARG A N 1
ATOM 2411 C CA . ARG A 1 324 ? 27.066 -23.237 -8.776 1.00 30.12 324 ARG A CA 1
ATOM 2412 C C . ARG A 1 324 ? 28.051 -24.394 -8.540 1.00 30.12 324 ARG A C 1
ATOM 2414 O O . ARG A 1 324 ? 27.659 -25.545 -8.742 1.00 30.12 324 ARG A O 1
ATOM 2421 N N . ARG A 1 325 ? 29.318 -24.147 -8.159 1.00 30.78 325 ARG A N 1
ATOM 2422 C CA . ARG A 1 325 ? 30.388 -25.177 -8.163 1.00 30.78 325 ARG A CA 1
ATOM 2423 C C . ARG A 1 325 ? 31.186 -25.397 -6.863 1.00 30.78 325 ARG A C 1
ATOM 2425 O O . ARG A 1 325 ? 32.320 -25.863 -6.928 1.00 30.78 325 ARG A O 1
ATOM 2432 N N . SER A 1 326 ? 30.583 -25.236 -5.681 1.00 29.86 326 SER A N 1
ATOM 2433 C CA . SER A 1 326 ? 31.279 -25.455 -4.389 1.00 29.86 326 SER A CA 1
ATOM 2434 C C . SER A 1 326 ? 30.579 -26.385 -3.371 1.00 29.86 326 SER A C 1
ATOM 2436 O O . SER A 1 326 ? 30.724 -26.208 -2.163 1.00 29.86 326 SER A O 1
ATOM 2438 N N . ARG A 1 327 ? 29.848 -27.435 -3.803 1.00 31.95 327 ARG A N 1
ATOM 2439 C CA . ARG A 1 327 ? 29.157 -28.363 -2.865 1.00 31.95 327 ARG A CA 1
ATOM 2440 C C . ARG A 1 327 ? 29.371 -29.866 -3.135 1.00 31.95 327 ARG A C 1
ATOM 2442 O O . ARG A 1 327 ? 28.556 -30.506 -3.800 1.00 31.95 327 ARG A O 1
ATOM 2449 N N . ARG A 1 328 ? 30.427 -30.475 -2.561 1.00 28.45 328 ARG A N 1
ATOM 2450 C CA . ARG A 1 328 ? 30.553 -31.951 -2.427 1.00 28.45 328 ARG A CA 1
ATOM 2451 C C . ARG A 1 328 ? 31.555 -32.403 -1.343 1.00 28.45 328 ARG A C 1
ATOM 2453 O O . ARG A 1 328 ? 32.727 -32.069 -1.444 1.00 28.45 328 ARG A O 1
ATOM 2460 N N . ARG A 1 329 ? 31.100 -33.293 -0.433 1.00 26.20 329 ARG A N 1
ATOM 2461 C CA . ARG A 1 329 ? 31.820 -33.892 0.734 1.00 26.20 329 ARG A CA 1
ATOM 2462 C C . ARG A 1 329 ? 32.194 -32.856 1.820 1.00 26.20 329 ARG A C 1
ATOM 2464 O O . ARG A 1 329 ? 32.368 -31.694 1.493 1.00 26.20 329 ARG A O 1
ATOM 2471 N N . SER A 1 330 ? 32.272 -33.176 3.116 1.00 26.52 330 SER A N 1
ATOM 2472 C CA . SER A 1 330 ? 32.230 -34.442 3.894 1.00 26.52 330 SER A CA 1
ATOM 2473 C C . SER A 1 330 ? 31.066 -34.434 4.918 1.00 26.52 330 SER A C 1
ATOM 2475 O O . SER A 1 330 ? 30.825 -33.432 5.574 1.00 26.52 330 SER A O 1
ATOM 2477 N N . SER A 1 331 ? 30.163 -35.421 4.956 1.00 27.95 331 SER A N 1
ATOM 2478 C CA . SER A 1 331 ? 30.220 -36.692 5.722 1.00 27.95 331 SER A CA 1
ATOM 2479 C C . SER A 1 331 ? 30.319 -36.583 7.263 1.00 27.95 331 SER A C 1
ATOM 2481 O O . SER A 1 331 ? 31.414 -36.541 7.812 1.00 27.95 331 SER A O 1
ATOM 2483 N N . SER A 1 332 ? 29.149 -36.635 7.918 1.00 28.72 332 SER A N 1
ATOM 2484 C CA . SER A 1 332 ? 28.808 -37.378 9.159 1.00 28.72 332 SER A CA 1
ATOM 2485 C C . SER A 1 332 ? 29.862 -37.652 10.251 1.00 28.72 332 SER A C 1
ATOM 2487 O O . SER A 1 332 ? 30.816 -38.390 10.011 1.00 28.72 332 SER A O 1
ATOM 2489 N N . LEU A 1 333 ? 29.532 -37.297 11.503 1.00 28.72 333 LEU A N 1
ATOM 2490 C CA . LEU A 1 333 ? 29.884 -38.070 12.710 1.00 28.72 333 LEU A CA 1
ATOM 2491 C C . LEU A 1 333 ? 28.884 -37.803 13.864 1.00 28.72 333 LEU A C 1
ATOM 2493 O O . LEU A 1 333 ? 28.111 -36.848 13.810 1.00 28.72 333 LEU A O 1
ATOM 2497 N N . SER A 1 334 ? 28.852 -38.699 14.856 1.00 26.27 334 SER A N 1
ATOM 2498 C CA . SER A 1 334 ? 27.759 -38.876 15.838 1.00 26.27 334 SER A CA 1
ATOM 2499 C C . SER A 1 334 ? 27.931 -38.077 17.154 1.00 26.27 334 SER A C 1
ATOM 2501 O O . SER A 1 334 ? 29.048 -37.663 17.464 1.00 26.27 334 SER A O 1
ATOM 2503 N N . PRO A 1 335 ? 26.868 -37.883 17.971 1.00 40.53 335 PRO A N 1
ATOM 2504 C CA . PRO A 1 335 ? 26.923 -37.062 19.189 1.00 40.53 335 PRO A CA 1
ATOM 2505 C C . PRO A 1 335 ? 27.322 -37.838 20.468 1.00 40.53 335 PRO A C 1
ATOM 2507 O O . PRO A 1 335 ? 26.990 -39.019 20.595 1.00 40.53 335 PRO A O 1
ATOM 2510 N N . PRO A 1 336 ? 27.927 -37.171 21.475 1.00 31.09 336 PRO A N 1
ATOM 2511 C CA . PRO A 1 336 ? 28.079 -37.689 22.838 1.00 31.09 336 PRO A CA 1
ATOM 2512 C C . PRO A 1 336 ? 27.064 -37.092 23.843 1.00 31.09 336 PRO A C 1
ATOM 2514 O O . PRO A 1 336 ? 26.529 -36.001 23.652 1.00 31.09 336 PRO A O 1
ATOM 2517 N N . ARG A 1 337 ? 26.814 -37.811 24.949 1.00 25.00 337 ARG A N 1
ATOM 2518 C CA . ARG A 1 337 ? 25.942 -37.402 26.076 1.00 25.00 337 ARG A CA 1
ATOM 2519 C C . ARG A 1 337 ? 26.740 -36.849 27.275 1.00 25.00 337 ARG A C 1
ATOM 2521 O O . ARG A 1 337 ? 27.947 -37.027 27.363 1.00 25.00 337 ARG A O 1
ATOM 2528 N N . HIS A 1 338 ? 26.010 -36.234 28.212 1.00 29.94 338 HIS A N 1
ATOM 2529 C CA . HIS A 1 338 ? 26.430 -35.712 29.524 1.00 29.94 338 HIS A CA 1
ATOM 2530 C C . HIS A 1 338 ? 27.571 -36.442 30.267 1.00 29.94 338 HIS A C 1
ATOM 2532 O O . HIS A 1 338 ? 27.509 -37.658 30.450 1.00 29.94 338 HIS A O 1
ATOM 2538 N N . SER A 1 339 ? 28.419 -35.667 30.961 1.00 25.98 339 SER A N 1
ATOM 2539 C CA . SER A 1 339 ? 28.932 -36.052 32.290 1.00 25.98 339 SER A CA 1
ATOM 2540 C C . SER A 1 339 ? 29.323 -34.855 33.180 1.00 25.98 339 SER A C 1
ATOM 2542 O O . SER A 1 339 ? 30.177 -34.058 32.813 1.00 25.98 339 SER A O 1
ATOM 2544 N N . ARG A 1 340 ? 28.685 -34.795 34.358 1.00 26.80 340 ARG A N 1
ATOM 2545 C CA . ARG A 1 340 ? 29.065 -34.212 35.672 1.00 26.80 340 ARG A CA 1
ATOM 2546 C C . ARG A 1 340 ? 30.357 -33.372 35.825 1.00 26.80 340 ARG A C 1
ATOM 2548 O O . ARG A 1 340 ? 31.441 -33.805 35.456 1.00 26.80 340 ARG A O 1
ATOM 2555 N N . SER A 1 341 ? 30.240 -32.281 36.590 1.00 31.33 341 SER A N 1
ATOM 2556 C CA . SER A 1 341 ? 31.332 -31.633 37.347 1.00 31.33 341 SER A CA 1
ATOM 2557 C C . SER A 1 341 ? 31.732 -32.438 38.604 1.00 31.33 341 SER A C 1
ATOM 2559 O O . SER A 1 341 ? 30.961 -33.296 39.050 1.00 31.33 341 SER A O 1
ATOM 2561 N N . PRO A 1 342 ? 32.938 -32.206 39.170 1.00 32.81 342 PRO A N 1
ATOM 2562 C CA . PRO A 1 342 ? 33.017 -31.407 40.410 1.00 32.81 342 PRO A CA 1
ATOM 2563 C C . PRO A 1 342 ? 34.267 -30.490 40.550 1.00 32.81 342 PRO A C 1
ATOM 2565 O O . PRO A 1 342 ? 35.192 -30.526 39.745 1.00 32.81 342 PRO A O 1
ATOM 2568 N N . SER A 1 343 ? 34.260 -29.657 41.599 1.00 27.09 343 SER A N 1
ATOM 2569 C CA . SER A 1 343 ? 35.286 -28.680 42.054 1.00 27.09 343 SER A CA 1
ATOM 2570 C C . SER A 1 343 ? 36.356 -29.322 42.988 1.00 27.09 343 SER A C 1
ATOM 2572 O O . SER A 1 343 ? 36.307 -30.544 43.143 1.00 27.09 343 SER A O 1
ATOM 2574 N N . PRO A 1 344 ? 37.210 -28.590 43.766 1.00 47.06 344 PRO A N 1
ATOM 2575 C CA . PRO A 1 344 ? 37.765 -27.210 43.679 1.00 47.06 344 PRO A CA 1
ATOM 2576 C C . PRO A 1 344 ? 39.307 -27.109 43.965 1.00 47.06 344 PRO A C 1
ATOM 2578 O O . PRO A 1 344 ? 39.897 -28.064 44.459 1.00 47.06 344 PRO A O 1
ATOM 2581 N N . THR A 1 345 ? 39.951 -25.928 43.829 1.00 26.62 345 THR A N 1
ATOM 2582 C CA . THR A 1 345 ? 41.240 -25.595 44.524 1.00 26.62 345 THR A CA 1
ATOM 2583 C C . THR A 1 345 ? 41.510 -24.081 44.723 1.00 26.62 345 THR A C 1
ATOM 2585 O O . THR A 1 345 ? 40.804 -23.232 44.188 1.00 26.62 345 THR A O 1
ATOM 2588 N N . HIS A 1 346 ? 42.502 -23.750 45.570 1.00 28.30 346 HIS A N 1
ATOM 2589 C CA . HIS A 1 346 ? 42.725 -22.464 46.268 1.00 28.30 346 HIS A CA 1
ATOM 2590 C C . HIS A 1 346 ? 43.627 -21.388 45.586 1.00 28.30 346 HIS A C 1
ATOM 2592 O O . HIS A 1 346 ? 44.422 -21.667 44.696 1.00 28.30 346 HIS A O 1
ATOM 2598 N N . ARG A 1 347 ? 43.541 -20.155 46.135 1.00 24.95 347 ARG A N 1
ATOM 2599 C CA . ARG A 1 347 ? 44.515 -19.011 46.148 1.00 24.95 347 ARG A CA 1
ATOM 2600 C C . ARG A 1 347 ? 45.889 -19.392 46.801 1.00 24.95 347 ARG A C 1
ATOM 2602 O O . ARG A 1 347 ? 45.930 -20.510 47.310 1.00 24.95 347 ARG A O 1
ATOM 2609 N N . PRO A 1 348 ? 46.961 -18.538 46.944 1.00 44.22 348 PRO A N 1
ATOM 2610 C CA . PRO A 1 348 ? 47.044 -17.046 46.867 1.00 44.22 348 PRO A CA 1
ATOM 2611 C C . PRO A 1 348 ? 48.349 -16.388 46.294 1.00 44.22 348 PRO A C 1
ATOM 2613 O O . PRO A 1 348 ? 49.356 -17.065 46.139 1.00 44.22 348 PRO A O 1
ATOM 2616 N N . ALA A 1 349 ? 48.393 -15.040 46.154 1.00 26.31 349 ALA A N 1
ATOM 2617 C CA . ALA A 1 349 ? 49.567 -14.191 46.510 1.00 26.31 349 ALA A CA 1
ATOM 2618 C C . ALA A 1 349 ? 49.333 -12.646 46.472 1.00 26.31 349 ALA A C 1
ATOM 2620 O O . ALA A 1 349 ? 48.478 -12.134 45.763 1.00 26.31 349 ALA A O 1
ATOM 2621 N N . LYS A 1 350 ? 50.149 -11.950 47.284 1.00 27.92 350 LYS A N 1
ATOM 2622 C CA . LYS A 1 350 ? 50.407 -10.502 47.554 1.00 27.92 350 LYS A CA 1
ATOM 2623 C C . LYS A 1 350 ? 50.944 -9.728 46.308 1.00 27.92 350 LYS A C 1
ATOM 2625 O O . LYS A 1 350 ? 51.419 -10.407 45.412 1.00 27.92 350 LYS A O 1
ATOM 2630 N N . SER A 1 351 ? 51.069 -8.388 46.175 1.00 27.02 351 SER A N 1
ATOM 2631 C CA . SER A 1 351 ? 50.648 -7.110 46.845 1.00 27.02 351 SER A CA 1
ATOM 2632 C C . SER A 1 351 ? 50.996 -5.921 45.861 1.00 27.02 351 SER A C 1
ATOM 2634 O O . SER A 1 351 ? 51.101 -6.218 44.678 1.00 27.02 351 SER A O 1
ATOM 2636 N N . ARG A 1 352 ? 51.179 -4.594 46.113 1.00 27.88 352 ARG A N 1
ATOM 2637 C CA . ARG A 1 352 ? 51.338 -3.706 47.302 1.00 27.88 352 ARG A CA 1
ATOM 2638 C C . ARG A 1 352 ? 51.174 -2.180 46.958 1.00 27.88 352 ARG A C 1
ATOM 2640 O O . ARG A 1 352 ? 51.847 -1.690 46.066 1.00 27.88 352 ARG A O 1
ATOM 2647 N N . SER A 1 353 ? 50.380 -1.430 47.742 1.00 26.30 353 SER A N 1
ATOM 2648 C CA . SER A 1 353 ? 50.473 0.022 48.116 1.00 26.30 353 SER A CA 1
ATOM 2649 C C . SER A 1 353 ? 50.903 1.167 47.148 1.00 26.30 353 SER A C 1
ATOM 2651 O O . SER A 1 353 ? 52.092 1.272 46.843 1.00 26.30 353 SER A O 1
ATOM 2653 N N . ARG A 1 354 ? 50.041 2.200 46.977 1.00 27.66 354 ARG A N 1
ATOM 2654 C CA . ARG A 1 354 ? 50.317 3.623 47.361 1.00 27.66 354 ARG A CA 1
ATOM 2655 C C . ARG A 1 354 ? 49.072 4.554 47.302 1.00 27.66 354 ARG A C 1
ATOM 2657 O O . ARG A 1 354 ? 48.137 4.286 46.562 1.00 27.66 354 ARG A O 1
ATOM 2664 N N . THR A 1 355 ? 49.099 5.633 48.091 1.00 27.44 355 THR A N 1
ATOM 2665 C CA . THR A 1 355 ? 48.163 6.793 48.222 1.00 27.44 355 THR A CA 1
ATOM 2666 C C . THR A 1 355 ? 49.022 8.088 48.309 1.00 27.44 355 THR A C 1
ATOM 2668 O O . THR A 1 355 ? 50.249 7.907 48.336 1.00 27.44 355 THR A O 1
ATOM 2671 N N . PRO A 1 356 ? 48.523 9.360 48.368 1.00 42.88 356 PRO A N 1
ATOM 2672 C CA . PRO A 1 356 ? 47.167 9.928 48.615 1.00 42.88 356 PRO A CA 1
ATOM 2673 C C . PRO A 1 356 ? 46.680 10.866 47.452 1.00 42.88 356 PRO A C 1
ATOM 2675 O O . PRO A 1 356 ? 47.186 10.685 46.352 1.00 42.88 356 PRO A O 1
ATOM 2678 N N . SER A 1 357 ? 45.710 11.809 47.526 1.00 26.44 357 SER A N 1
ATOM 2679 C CA . SER A 1 357 ? 45.036 12.533 48.639 1.00 26.44 357 SER A CA 1
ATOM 2680 C C . SER A 1 357 ? 43.670 13.187 48.290 1.00 26.44 357 SER A C 1
ATOM 2682 O O . SER A 1 357 ? 43.417 13.460 47.125 1.00 26.44 357 SER A O 1
ATOM 2684 N N . SER A 1 358 ? 42.905 13.566 49.343 1.00 29.72 358 SER A N 1
ATOM 2685 C CA . SER A 1 358 ? 41.998 14.755 49.486 1.00 29.72 358 SER A CA 1
ATOM 2686 C C . SER A 1 358 ? 40.769 14.956 48.560 1.00 29.72 358 SER A C 1
ATOM 2688 O O . SER A 1 358 ? 40.899 14.782 47.359 1.00 29.72 358 SER A O 1
ATOM 2690 N N . THR A 1 359 ? 39.581 15.427 48.998 1.00 27.84 359 THR A N 1
ATOM 2691 C CA . THR A 1 359 ? 38.951 15.685 50.334 1.00 27.84 359 THR A CA 1
ATOM 2692 C C . THR A 1 359 ? 37.416 15.906 50.173 1.00 27.84 359 THR A C 1
ATOM 2694 O O . THR A 1 359 ? 36.963 16.110 49.055 1.00 27.84 359 THR A O 1
ATOM 2697 N N . HIS A 1 360 ? 36.656 15.959 51.292 1.00 27.83 360 HIS A N 1
ATOM 2698 C CA . HIS A 1 360 ? 35.218 16.342 51.437 1.00 27.83 360 HIS A CA 1
ATOM 2699 C C . HIS A 1 360 ? 34.173 15.341 50.869 1.00 27.83 360 HIS A C 1
ATOM 2701 O O . HIS A 1 360 ? 34.304 14.902 49.737 1.00 27.83 360 HIS A O 1
ATOM 2707 N N . SER A 1 361 ? 33.202 14.765 51.611 1.00 26.81 361 SER A N 1
ATOM 2708 C CA . SER A 1 361 ? 32.191 15.217 52.618 1.00 26.81 361 SER A CA 1
ATOM 2709 C C . SER A 1 361 ? 30.875 15.708 51.965 1.00 26.81 361 SER A C 1
ATOM 2711 O O . SER A 1 361 ? 30.954 16.489 51.028 1.00 26.81 361 SER A O 1
ATOM 2713 N N . SER A 1 362 ? 29.656 15.304 52.374 1.00 26.89 362 SER A N 1
ATOM 2714 C CA . SER A 1 362 ? 29.183 14.896 53.722 1.00 26.89 362 SER A CA 1
ATOM 2715 C C . SER A 1 362 ? 27.989 13.894 53.740 1.00 26.89 362 SER A C 1
ATOM 2717 O O . SER A 1 362 ? 27.431 13.564 52.704 1.00 26.89 362 SER A O 1
ATOM 2719 N N . THR A 1 363 ? 27.635 13.444 54.960 1.00 26.38 363 THR A N 1
ATOM 2720 C CA . THR A 1 363 ? 26.366 12.870 55.524 1.00 26.38 363 THR A CA 1
ATOM 2721 C C . THR A 1 363 ? 25.040 13.048 54.745 1.00 26.38 363 THR A C 1
ATOM 2723 O O . THR A 1 363 ? 24.906 14.039 54.041 1.00 26.38 363 THR A O 1
ATOM 2726 N N . SER A 1 364 ? 23.971 12.236 54.896 1.00 27.36 364 SER A N 1
ATOM 2727 C CA . SER A 1 364 ? 23.413 11.454 56.047 1.00 27.36 364 SER A CA 1
ATOM 2728 C C . SER A 1 364 ? 22.539 10.260 55.555 1.00 27.36 364 SER A C 1
ATOM 2730 O O . SER A 1 364 ? 21.920 10.385 54.506 1.00 27.36 364 SER A O 1
ATOM 2732 N N . SER A 1 365 ? 22.520 9.036 56.124 1.00 26.45 365 SER A N 1
ATOM 2733 C CA . SER A 1 365 ? 21.790 8.553 57.340 1.00 26.45 365 SER A CA 1
ATOM 2734 C C . SER A 1 365 ? 20.303 9.002 57.413 1.00 26.45 365 SER A C 1
ATOM 2736 O O . SER A 1 365 ? 20.036 10.174 57.195 1.00 26.45 365 SER A O 1
ATOM 2738 N N . VAL A 1 366 ? 19.256 8.175 57.636 1.00 28.73 366 VAL A N 1
ATOM 2739 C CA . VAL A 1 366 ? 18.919 7.173 58.696 1.00 28.73 366 VAL A CA 1
ATOM 2740 C C . VAL A 1 366 ? 17.692 6.332 58.200 1.00 28.73 366 VAL A C 1
ATOM 2742 O O . VAL A 1 366 ? 16.755 6.935 57.699 1.00 28.73 366 VAL A O 1
ATOM 2745 N N . ARG A 1 367 ? 17.728 4.982 58.094 1.00 25.59 367 ARG A N 1
ATOM 2746 C CA . ARG A 1 367 ? 17.247 3.900 59.024 1.00 25.59 367 ARG A CA 1
ATOM 2747 C C . ARG A 1 367 ? 15.734 3.529 58.977 1.00 25.59 367 ARG A C 1
ATOM 2749 O O . ARG A 1 367 ? 14.890 4.410 58.940 1.00 25.59 367 ARG A O 1
ATOM 2756 N N . GLY A 1 368 ? 15.434 2.223 59.101 1.00 26.78 368 GLY A N 1
ATOM 2757 C CA . GLY A 1 368 ? 14.097 1.598 59.254 1.00 26.78 368 GLY A CA 1
ATOM 2758 C C . GLY A 1 368 ? 13.950 0.396 58.298 1.00 26.78 368 GLY A C 1
ATOM 2759 O O . GLY A 1 368 ? 13.890 0.611 57.097 1.00 26.78 368 GLY A O 1
ATOM 2760 N N . GLU A 1 369 ? 14.086 -0.886 58.679 1.00 26.23 369 GLU A N 1
ATOM 2761 C CA . GLU A 1 369 ? 13.294 -1.672 59.660 1.00 26.23 369 GLU A CA 1
ATOM 2762 C C . GLU A 1 369 ? 11.794 -1.598 59.289 1.00 26.23 369 GLU A C 1
ATOM 2764 O O . GLU A 1 369 ? 11.162 -0.585 59.547 1.00 26.23 369 GLU A O 1
ATOM 2769 N N . GLY A 1 370 ? 11.228 -2.521 58.496 1.00 24.45 370 GLY A N 1
ATOM 2770 C CA . GLY A 1 370 ? 10.705 -3.843 58.910 1.00 24.45 370 GLY A CA 1
ATOM 2771 C C . GLY A 1 370 ? 9.159 -3.825 58.789 1.00 24.45 370 GLY A C 1
ATOM 2772 O O . GLY A 1 370 ? 8.568 -2.773 58.967 1.00 24.45 370 GLY A O 1
ATOM 2773 N N . SER A 1 371 ? 8.401 -4.884 58.479 1.00 27.36 371 SER A N 1
ATOM 2774 C CA . SER A 1 371 ? 8.666 -6.329 58.497 1.00 27.36 371 SER A CA 1
ATOM 2775 C C . SER A 1 371 ? 7.611 -7.119 57.680 1.00 27.36 371 SER A C 1
ATOM 2777 O O . SER A 1 371 ? 6.554 -6.599 57.335 1.00 27.36 371 SER A O 1
ATOM 2779 N N . THR A 1 372 ? 7.899 -8.392 57.400 1.00 28.89 372 THR A N 1
ATOM 2780 C CA . THR A 1 372 ? 6.942 -9.474 57.045 1.00 28.89 372 THR A CA 1
ATOM 2781 C C . THR A 1 372 ? 7.020 -10.539 58.172 1.00 28.89 372 THR A C 1
ATOM 2783 O O . THR A 1 372 ? 7.953 -10.404 58.975 1.00 28.89 372 THR A O 1
ATOM 2786 N N . PRO A 1 373 ? 6.161 -11.591 58.294 1.00 39.78 373 PRO A N 1
ATOM 2787 C CA . PRO A 1 373 ? 5.272 -12.193 57.276 1.00 39.78 373 PRO A CA 1
ATOM 2788 C C . PRO A 1 373 ? 3.904 -12.757 57.783 1.00 39.78 373 PRO A C 1
ATOM 2790 O O . PRO A 1 373 ? 3.556 -12.602 58.946 1.00 39.78 373 PRO A O 1
ATOM 2793 N N . ALA A 1 374 ? 3.232 -13.540 56.912 1.00 26.66 374 ALA A N 1
ATOM 2794 C CA . ALA A 1 374 ? 2.371 -14.708 57.233 1.00 26.66 374 ALA A CA 1
ATOM 2795 C C . ALA A 1 374 ? 0.983 -14.473 57.902 1.00 26.66 374 ALA A C 1
ATOM 2797 O O . ALA A 1 374 ? 0.772 -13.471 58.567 1.00 26.66 374 ALA A O 1
ATOM 2798 N N . SER A 1 375 ? -0.019 -15.372 57.817 1.00 25.92 375 SER A N 1
ATOM 2799 C CA . SER A 1 375 ? -0.368 -16.452 56.850 1.00 25.92 375 SER A CA 1
ATOM 2800 C C . SER A 1 375 ? -1.734 -17.087 57.219 1.00 25.92 375 SER A C 1
ATOM 2802 O O . SER A 1 375 ? -2.110 -16.988 58.383 1.00 25.92 375 SER A O 1
ATOM 2804 N N . ALA A 1 376 ? -2.339 -17.885 56.313 1.00 25.98 376 ALA A N 1
ATOM 2805 C CA . ALA A 1 376 ? -3.365 -18.923 56.603 1.00 25.98 376 ALA A CA 1
ATOM 2806 C C . ALA A 1 376 ? -4.772 -18.408 57.046 1.00 25.98 376 ALA A C 1
ATOM 2808 O O . ALA A 1 376 ? -4.891 -17.263 57.460 1.00 25.98 376 ALA A O 1
ATOM 2809 N N . LEU A 1 377 ? -5.898 -19.149 56.992 1.00 26.06 377 LEU A N 1
ATOM 2810 C CA . LEU A 1 377 ? -6.319 -20.386 56.284 1.00 26.06 377 LEU A CA 1
ATOM 2811 C C . LEU A 1 377 ? -7.881 -20.443 56.234 1.00 26.06 377 LEU A C 1
ATOM 2813 O O . LEU A 1 377 ? -8.527 -19.515 56.709 1.00 26.06 377 LEU A O 1
ATOM 2817 N N . PHE A 1 378 ? -8.459 -21.558 55.748 1.00 28.08 378 PHE A N 1
ATOM 2818 C CA . PHE A 1 378 ? -9.906 -21.878 55.621 1.00 28.08 378 PHE A CA 1
ATOM 2819 C C . PHE A 1 378 ? -10.673 -21.145 54.488 1.00 28.08 378 PHE A C 1
ATOM 2821 O O . PHE A 1 378 ? -10.334 -20.028 54.124 1.00 28.08 378 PHE A O 1
ATOM 2828 N N . GLY A 1 379 ? -11.722 -21.726 53.882 1.00 23.84 379 GLY A N 1
ATOM 2829 C CA . GLY A 1 379 ? -12.165 -23.129 53.974 1.00 23.84 379 GLY A CA 1
ATOM 2830 C C . GLY A 1 379 ? -13.622 -23.400 53.548 1.00 23.84 379 GLY A C 1
ATOM 2831 O O . GLY A 1 379 ? -14.518 -23.218 54.357 1.00 23.84 379 GLY A O 1
ATOM 2832 N N . ASN A 1 380 ? -13.795 -23.950 52.338 1.00 25.83 380 ASN A N 1
ATOM 2833 C CA . ASN A 1 380 ? -14.899 -24.806 51.855 1.00 25.83 380 ASN A CA 1
ATOM 2834 C C . ASN A 1 380 ? -16.388 -24.346 51.780 1.00 25.83 380 ASN A C 1
ATOM 2836 O O . ASN A 1 380 ? -17.018 -23.958 52.755 1.00 25.83 380 ASN A O 1
ATOM 2840 N N . ASP A 1 381 ? -16.956 -24.679 50.608 1.00 25.47 381 ASP A N 1
ATOM 2841 C CA . ASP A 1 381 ? -18.224 -25.403 50.373 1.00 25.47 381 ASP A CA 1
ATOM 2842 C C . ASP A 1 381 ? -19.608 -24.742 50.178 1.00 25.47 381 ASP A C 1
ATOM 2844 O O . ASP A 1 381 ? -19.992 -23.735 50.762 1.00 25.47 381 ASP A O 1
ATOM 2848 N N . ALA A 1 382 ? -20.382 -25.508 49.389 1.00 26.02 382 ALA A N 1
ATOM 2849 C CA . ALA A 1 382 ? -21.836 -25.556 49.213 1.00 26.02 382 ALA A CA 1
ATOM 2850 C C . ALA A 1 382 ? -22.533 -24.495 48.333 1.00 26.02 382 ALA A C 1
ATOM 2852 O O . ALA A 1 382 ? -22.363 -23.288 48.449 1.00 26.02 382 ALA A O 1
ATOM 2853 N N . ALA A 1 383 ? -23.426 -24.994 47.471 1.00 25.59 383 ALA A N 1
ATOM 2854 C CA . ALA A 1 383 ? -24.280 -24.214 46.579 1.00 25.59 383 ALA A CA 1
ATOM 2855 C C . ALA A 1 383 ? -25.758 -24.571 46.785 1.00 25.59 383 ALA A C 1
ATOM 2857 O O . ALA A 1 383 ? -26.073 -25.740 47.031 1.00 25.59 383 ALA A O 1
ATOM 2858 N N . ARG A 1 384 ? -26.686 -23.629 46.535 1.00 24.59 384 ARG A N 1
ATOM 2859 C CA . ARG A 1 384 ? -28.003 -23.988 45.974 1.00 24.59 384 ARG A CA 1
ATOM 2860 C C . ARG A 1 384 ? -28.775 -22.849 45.301 1.00 24.59 384 ARG A C 1
ATOM 2862 O O . ARG A 1 384 ? -28.580 -21.673 45.564 1.00 24.59 384 ARG A O 1
ATOM 2869 N N . ARG A 1 385 ? -29.670 -23.291 44.413 1.00 26.22 385 ARG A N 1
ATOM 2870 C CA . ARG A 1 385 ? -30.627 -22.535 43.591 1.00 26.22 385 ARG A CA 1
ATOM 2871 C C . ARG A 1 385 ? -31.729 -21.870 44.427 1.00 26.22 385 ARG A C 1
ATOM 2873 O O . ARG A 1 385 ? -32.210 -22.498 45.369 1.00 26.22 385 ARG A O 1
ATOM 2880 N N . SER A 1 386 ? -32.323 -20.804 43.888 1.00 25.73 386 SER A N 1
ATOM 2881 C CA . SER A 1 386 ? -33.780 -20.588 43.954 1.00 25.73 386 SER A CA 1
ATOM 2882 C C . SER A 1 386 ? -34.300 -19.740 42.778 1.00 25.73 386 SER A C 1
ATOM 2884 O O . SER A 1 386 ? -33.783 -18.671 42.478 1.00 25.73 386 SER A O 1
ATOM 2886 N N . ARG A 1 387 ? -35.346 -20.243 42.105 1.00 24.48 387 ARG A N 1
ATOM 2887 C CA . ARG A 1 387 ? -36.308 -19.456 41.305 1.00 24.48 387 ARG A CA 1
ATOM 2888 C C . ARG A 1 387 ? -37.457 -19.019 42.226 1.00 24.48 387 ARG A C 1
ATOM 2890 O O . ARG A 1 387 ? -37.662 -19.657 43.262 1.00 24.48 387 ARG A O 1
ATOM 2897 N N . PRO A 1 388 ? -38.271 -18.044 41.798 1.00 29.88 388 PRO A N 1
ATOM 2898 C CA . PRO A 1 388 ? -39.725 -18.267 41.826 1.00 29.88 388 PRO A CA 1
ATOM 2899 C C . PRO A 1 388 ? -40.371 -18.347 40.430 1.00 29.88 388 PRO A C 1
ATOM 2901 O O . PRO A 1 388 ? -39.795 -17.938 39.425 1.00 29.88 388 PRO A O 1
ATOM 2904 N N . GLU A 1 389 ? -41.592 -18.879 40.403 1.00 24.81 389 GLU A N 1
ATOM 2905 C CA . GLU A 1 389 ? -42.582 -18.770 39.313 1.00 24.81 389 GLU A CA 1
ATOM 2906 C C . GLU A 1 389 ? -43.667 -17.742 39.767 1.00 24.81 389 GLU A C 1
ATOM 2908 O O . GLU A 1 389 ? -43.442 -17.064 40.766 1.00 24.81 389 GLU A O 1
ATOM 2913 N N . LEU A 1 390 ? -44.849 -17.496 39.179 1.00 26.28 390 LEU A N 1
ATOM 2914 C CA . LEU A 1 390 ? -45.708 -18.178 38.192 1.00 26.28 390 LEU A CA 1
ATOM 2915 C C . LEU A 1 390 ? -46.778 -17.160 37.691 1.00 26.28 390 LEU A C 1
ATOM 2917 O O . LEU A 1 390 ? -47.202 -16.326 38.488 1.00 26.28 390 LEU A O 1
ATOM 2921 N N . GLY A 1 391 ? -47.296 -17.229 36.448 1.00 24.27 391 GLY A N 1
ATOM 2922 C CA . GLY A 1 391 ? -48.249 -16.201 35.951 1.00 24.27 391 GLY A CA 1
ATOM 2923 C C . GLY A 1 391 ? -49.053 -16.504 34.668 1.00 24.27 391 GLY A C 1
ATOM 2924 O O . GLY A 1 391 ? -48.797 -15.933 33.620 1.00 24.27 391 GLY A O 1
ATOM 2925 N N . LYS A 1 392 ? -50.046 -17.397 34.774 1.00 25.31 392 LYS A N 1
ATOM 2926 C CA . LYS A 1 392 ? -51.105 -17.781 33.794 1.00 25.31 392 LYS A CA 1
ATOM 2927 C C . LYS A 1 392 ? -51.630 -16.639 32.868 1.00 25.31 392 LYS A C 1
ATOM 2929 O O . LYS A 1 392 ? -51.956 -15.577 33.372 1.00 25.31 392 LYS A O 1
ATOM 2934 N N . ARG A 1 393 ? -51.712 -16.833 31.531 1.00 23.56 393 ARG A N 1
ATOM 2935 C CA . ARG A 1 393 ? -52.840 -17.419 30.719 1.00 23.56 393 ARG A CA 1
ATOM 2936 C C . ARG A 1 393 ? -53.983 -16.404 30.434 1.00 23.56 393 ARG A C 1
ATOM 2938 O O . ARG A 1 393 ? -54.532 -15.873 31.386 1.00 23.56 393 ARG A O 1
ATOM 2945 N N . VAL A 1 394 ? -54.392 -16.150 29.174 1.00 25.03 394 VAL A N 1
ATOM 2946 C CA . VAL A 1 394 ? -55.557 -16.746 28.442 1.00 25.03 394 VAL A CA 1
ATOM 2947 C C . VAL A 1 394 ? -55.648 -16.182 26.984 1.00 25.03 394 VAL A C 1
ATOM 2949 O O . VAL A 1 394 ? -54.973 -15.212 26.666 1.00 25.03 394 VAL A O 1
ATOM 2952 N N . SER A 1 395 ? -56.432 -16.837 26.108 1.00 24.59 395 SER A N 1
ATOM 2953 C CA . SER A 1 395 ? -56.760 -16.572 24.675 1.00 24.59 395 SER A CA 1
ATOM 2954 C C . SER A 1 395 ? -57.201 -15.142 24.281 1.00 24.59 395 SER A C 1
ATOM 2956 O O . SER A 1 395 ? -57.657 -14.406 25.147 1.00 24.59 395 SER A O 1
ATOM 2958 N N . GLY A 1 396 ? -57.250 -14.740 22.995 1.00 24.80 396 GLY A N 1
ATOM 2959 C CA . GLY A 1 396 ? -56.922 -15.428 21.721 1.00 24.80 396 GLY A CA 1
ATOM 2960 C C . GLY A 1 396 ? -57.844 -15.020 20.537 1.00 24.80 396 GLY A C 1
ATOM 2961 O O . GLY A 1 396 ? -58.777 -14.262 20.747 1.00 24.80 396 GLY A O 1
ATOM 2962 N N . VAL A 1 397 ? -57.592 -15.569 19.332 1.00 25.48 397 VAL A N 1
ATOM 2963 C CA . VAL A 1 397 ? -58.426 -15.576 18.087 1.00 25.48 397 VAL A CA 1
ATOM 2964 C C . VAL A 1 397 ? -58.987 -14.235 17.552 1.00 25.48 397 VAL A C 1
ATOM 2966 O O . VAL A 1 397 ? -59.908 -13.659 18.119 1.00 25.48 397 VAL A O 1
ATOM 2969 N N . GLY A 1 398 ? -58.574 -13.845 16.336 1.00 24.73 398 GLY A N 1
ATOM 2970 C CA . GLY A 1 398 ? -59.252 -12.816 15.530 1.00 24.73 398 GLY A CA 1
ATOM 2971 C C . GLY A 1 398 ? -58.734 -12.752 14.085 1.00 24.73 398 GLY A C 1
ATOM 2972 O O . GLY A 1 398 ? -57.585 -12.393 13.868 1.00 24.73 398 GLY A O 1
ATOM 2973 N N . VAL A 1 399 ? -59.569 -13.107 13.101 1.00 26.08 399 VAL A N 1
ATOM 2974 C CA . VAL A 1 399 ? -59.243 -13.119 11.655 1.00 26.08 399 VAL A CA 1
ATOM 2975 C C . VAL A 1 399 ? -60.196 -12.193 10.900 1.00 26.08 399 VAL A C 1
ATOM 2977 O O . VAL A 1 399 ? -61.403 -12.283 11.136 1.00 26.08 399 VAL A O 1
ATOM 2980 N N . ARG A 1 400 ? -59.691 -11.397 9.940 1.00 23.78 400 ARG A N 1
ATOM 2981 C CA . ARG A 1 400 ? -60.426 -10.993 8.719 1.00 23.78 400 ARG A CA 1
ATOM 2982 C C . ARG A 1 400 ? -59.528 -10.367 7.642 1.00 23.78 400 ARG A C 1
ATOM 2984 O O . ARG A 1 400 ? -58.417 -9.944 7.936 1.00 23.78 400 ARG A O 1
ATOM 2991 N N . ASN A 1 401 ? -60.042 -10.352 6.410 1.00 24.20 401 ASN A N 1
ATOM 2992 C CA . ASN A 1 401 ? -59.344 -9.987 5.170 1.00 24.20 401 ASN A CA 1
ATOM 2993 C C . ASN A 1 401 ? -59.901 -8.689 4.554 1.00 24.20 401 ASN A C 1
ATOM 2995 O O . ASN A 1 401 ? -61.054 -8.347 4.818 1.00 24.20 401 ASN A O 1
ATOM 2999 N N . GLY A 1 402 ? -59.143 -8.127 3.603 1.00 24.19 402 GLY A N 1
ATOM 3000 C CA . GLY A 1 402 ? -59.644 -7.324 2.475 1.00 24.19 402 GLY A CA 1
ATOM 3001 C C . GLY A 1 402 ? -59.556 -5.800 2.630 1.00 24.19 402 GLY A C 1
ATOM 3002 O O . GLY A 1 402 ? -59.467 -5.307 3.752 1.00 24.19 402 GLY A O 1
ATOM 3003 N N . THR A 1 403 ? -59.586 -5.015 1.545 1.00 25.47 403 THR A N 1
ATOM 3004 C CA . THR A 1 403 ? -59.573 -5.353 0.092 1.00 25.47 403 THR A CA 1
ATOM 3005 C C . THR A 1 403 ? -59.435 -4.050 -0.718 1.00 25.47 403 THR A C 1
ATOM 3007 O O . THR A 1 403 ? -60.041 -3.073 -0.290 1.00 25.47 403 THR A O 1
ATOM 3010 N N . ASP A 1 404 ? -58.742 -4.103 -1.869 1.00 26.06 404 ASP A N 1
ATOM 3011 C CA . ASP A 1 404 ? -58.892 -3.251 -3.083 1.00 26.06 404 ASP A CA 1
ATOM 3012 C C . ASP A 1 404 ? -58.722 -1.706 -2.895 1.00 26.06 404 ASP A C 1
ATOM 3014 O O . ASP A 1 404 ? -58.579 -1.238 -1.768 1.00 26.06 404 ASP A O 1
ATOM 3018 N N . ASP A 1 405 ? -58.586 -0.796 -3.876 1.00 26.16 405 ASP A N 1
ATOM 3019 C CA . ASP A 1 405 ? -58.498 -0.747 -5.362 1.00 26.16 405 ASP A CA 1
ATOM 3020 C C . ASP A 1 405 ? -57.267 0.155 -5.714 1.00 26.16 405 ASP A C 1
ATOM 3022 O O . ASP A 1 405 ? -56.918 1.033 -4.924 1.00 26.16 405 ASP A O 1
ATOM 3026 N N . ASP A 1 406 ? -56.419 -0.056 -6.732 1.00 25.80 406 ASP A N 1
ATOM 3027 C CA . ASP A 1 406 ? -56.568 -0.066 -8.211 1.00 25.80 406 ASP A CA 1
ATOM 3028 C C . ASP A 1 406 ? -56.643 1.325 -8.904 1.00 25.80 406 ASP A C 1
ATOM 3030 O O . ASP A 1 406 ? -57.582 2.081 -8.671 1.00 25.80 406 ASP A O 1
ATOM 3034 N N . PHE A 1 407 ? -55.643 1.654 -9.753 1.00 24.66 407 PHE A N 1
ATOM 3035 C CA . PHE A 1 407 ? -55.784 2.124 -11.159 1.00 24.66 407 PHE A CA 1
ATOM 3036 C C . PHE A 1 407 ? -54.455 2.573 -11.823 1.00 24.66 407 PHE A C 1
ATOM 3038 O O . PHE A 1 407 ? -53.603 3.212 -11.208 1.00 24.66 407 PHE A O 1
ATOM 3045 N N . GLN A 1 408 ? -54.316 2.320 -13.133 1.00 24.97 408 GLN A N 1
ATOM 3046 C CA . GLN A 1 408 ? -53.224 2.801 -14.010 1.00 24.97 408 GLN A CA 1
ATOM 3047 C C . GLN A 1 408 ? -53.684 3.935 -14.953 1.00 24.97 408 GLN A C 1
ATOM 3049 O O . GLN A 1 408 ? -54.867 3.973 -15.299 1.00 24.97 408 GLN A O 1
ATOM 3054 N N . ARG A 1 409 ? -52.744 4.728 -15.518 1.00 25.08 409 ARG A N 1
ATOM 3055 C CA . ARG A 1 409 ? -52.660 5.011 -16.983 1.00 25.08 409 ARG A CA 1
ATOM 3056 C C . ARG A 1 409 ? -51.442 5.843 -17.431 1.00 25.08 409 ARG A C 1
ATOM 3058 O O . ARG A 1 409 ? -50.927 6.662 -16.681 1.00 25.08 409 ARG A O 1
ATOM 3065 N N . ASN A 1 410 ? -51.051 5.638 -18.693 1.00 24.30 410 ASN A N 1
ATOM 3066 C CA . ASN A 1 410 ? -49.967 6.325 -19.416 1.00 24.30 410 ASN A CA 1
ATOM 3067 C C . ASN A 1 410 ? -50.474 7.574 -20.172 1.00 24.30 410 ASN A C 1
ATOM 3069 O O . ASN A 1 410 ? -51.680 7.683 -20.406 1.00 24.30 410 ASN A O 1
ATOM 3073 N N . ASN A 1 411 ? -49.553 8.418 -20.671 1.00 25.31 411 ASN A N 1
ATOM 3074 C CA . ASN A 1 411 ? -49.492 8.809 -22.099 1.00 25.31 411 ASN A CA 1
ATOM 3075 C C . ASN A 1 411 ? -48.203 9.592 -22.463 1.00 25.31 411 ASN A C 1
ATOM 3077 O O . ASN A 1 411 ? -47.491 10.059 -21.576 1.00 25.31 411 ASN A O 1
ATOM 3081 N N . ASP A 1 412 ? -47.920 9.727 -23.767 1.00 24.64 412 ASP A N 1
ATOM 3082 C CA . ASP A 1 412 ? -46.602 10.083 -24.328 1.00 24.64 412 ASP A CA 1
ATOM 3083 C C . ASP A 1 412 ? -46.471 11.486 -24.982 1.00 24.64 412 ASP A C 1
ATOM 3085 O O . ASP A 1 412 ? -47.353 11.911 -25.727 1.00 24.64 412 ASP A O 1
ATOM 3089 N N . GLY A 1 413 ? -45.283 12.106 -24.830 1.00 20.06 413 GLY A N 1
ATOM 3090 C CA . GLY A 1 413 ? -44.623 13.050 -25.771 1.00 20.06 413 GLY A CA 1
ATOM 3091 C C . GLY A 1 413 ? -45.262 14.433 -26.055 1.00 20.06 413 GLY A C 1
ATOM 3092 O O . GLY A 1 413 ? -46.280 14.773 -25.457 1.00 20.06 413 GLY A O 1
ATOM 3093 N N . PRO A 1 414 ? -44.715 15.234 -27.012 1.00 32.09 414 PRO A N 1
ATOM 3094 C CA . PRO A 1 414 ? -43.390 15.137 -27.668 1.00 32.09 414 PRO A CA 1
ATOM 3095 C C . PRO A 1 414 ? -42.610 16.488 -27.868 1.00 32.09 414 PRO A C 1
ATOM 3097 O O . PRO A 1 414 ? -43.208 17.552 -27.848 1.00 32.09 414 PRO A O 1
ATOM 3100 N N . VAL A 1 415 ? -41.294 16.396 -28.162 1.00 26.08 415 VAL A N 1
ATOM 3101 C CA . VAL A 1 415 ? -40.451 17.233 -29.089 1.00 26.08 415 VAL A CA 1
ATOM 3102 C C . VAL A 1 415 ? -40.469 18.786 -29.029 1.00 26.08 415 VAL A C 1
ATOM 3104 O O . VAL A 1 415 ? -41.503 19.379 -29.297 1.00 26.08 415 VAL A O 1
ATOM 3107 N N . ASP A 1 416 ? -39.284 19.434 -28.902 1.00 23.91 416 ASP A N 1
ATOM 3108 C CA . ASP A 1 416 ? -38.698 20.293 -29.977 1.00 23.91 416 ASP A CA 1
ATOM 3109 C C . ASP A 1 416 ? -37.191 20.668 -29.801 1.00 23.91 416 ASP A C 1
ATOM 3111 O O . ASP A 1 416 ? -36.561 20.258 -28.822 1.00 23.91 416 ASP A O 1
ATOM 3115 N N . ARG A 1 417 ? -36.599 21.400 -30.770 1.00 27.55 417 ARG A N 1
ATOM 3116 C CA . ARG A 1 417 ? -35.201 21.914 -30.817 1.00 27.55 417 ARG A CA 1
ATOM 3117 C C . ARG A 1 417 ? -35.107 23.374 -31.310 1.00 27.55 417 ARG A C 1
ATOM 3119 O O . ARG A 1 417 ? -35.805 23.711 -32.252 1.00 27.55 417 ARG A O 1
ATOM 3126 N N . ASP A 1 418 ? -34.159 24.155 -30.764 1.00 24.94 418 ASP A N 1
ATOM 3127 C CA . ASP A 1 418 ? -33.246 25.123 -31.444 1.00 24.94 418 ASP A CA 1
ATOM 3128 C C . ASP A 1 418 ? -32.400 25.866 -30.363 1.00 24.94 418 ASP A C 1
ATOM 3130 O O . ASP A 1 418 ? -32.896 26.057 -29.257 1.00 24.94 418 ASP A O 1
ATOM 3134 N N . VAL A 1 419 ? -31.063 26.036 -30.441 1.00 24.58 419 VAL A N 1
ATOM 3135 C CA . VAL A 1 419 ? -30.171 26.879 -31.297 1.00 24.58 419 VAL A CA 1
ATOM 3136 C C . VAL A 1 419 ? -30.022 28.339 -30.795 1.00 24.58 419 VAL A C 1
ATOM 3138 O O . VAL A 1 419 ? -30.996 28.929 -30.344 1.00 24.58 419 VAL A O 1
ATOM 3141 N N . LEU A 1 420 ? -28.796 28.898 -30.933 1.00 24.77 420 LEU A N 1
ATOM 3142 C CA . LEU A 1 420 ? -28.231 30.190 -30.444 1.00 24.77 420 LEU A CA 1
ATOM 3143 C C . LEU A 1 420 ? -27.572 30.146 -29.044 1.00 24.77 420 LEU A C 1
ATOM 3145 O O . LEU A 1 420 ? -28.056 29.444 -28.166 1.00 24.77 420 LEU A O 1
ATOM 3149 N N . GLU A 1 421 ? -26.515 30.911 -28.724 1.00 23.56 421 GLU A N 1
ATOM 3150 C CA . GLU A 1 421 ? -25.328 31.370 -29.490 1.00 23.56 421 GLU A CA 1
ATOM 3151 C C . GLU A 1 421 ? -24.224 31.785 -28.468 1.00 23.56 421 GLU A C 1
ATOM 3153 O O . GLU A 1 421 ? -24.387 31.566 -27.267 1.00 23.56 421 GLU A O 1
ATOM 3158 N N . LEU A 1 422 ? -23.081 32.330 -28.904 1.00 26.77 422 LEU A N 1
ATOM 3159 C CA . LEU A 1 422 ? -21.939 32.696 -28.042 1.00 26.77 422 LEU A CA 1
ATOM 3160 C C . LEU A 1 422 ? -22.018 34.145 -27.527 1.00 26.77 422 LEU A C 1
ATOM 3162 O O . LEU A 1 422 ? -22.226 35.036 -28.340 1.00 26.77 422 LEU A O 1
ATOM 3166 N N . GLU A 1 423 ? -21.645 34.400 -26.262 1.00 23.69 423 GLU A N 1
ATOM 3167 C CA . GLU A 1 423 ? -20.646 35.445 -25.944 1.00 23.69 423 GLU A CA 1
ATOM 3168 C C . GLU A 1 423 ? -20.027 35.313 -24.532 1.00 23.69 423 GLU A C 1
ATOM 3170 O O . GLU A 1 423 ? -20.327 34.377 -23.793 1.00 23.69 423 GLU A O 1
ATOM 3175 N N . HIS A 1 424 ? -19.059 36.179 -24.204 1.00 25.80 424 HIS A N 1
ATOM 3176 C CA . HIS A 1 424 ? -18.249 36.117 -22.977 1.00 25.80 424 HIS A CA 1
ATOM 3177 C C . HIS A 1 424 ? -18.898 36.843 -21.786 1.00 25.80 424 HIS A C 1
ATOM 3179 O O . HIS A 1 424 ? -19.474 37.915 -21.943 1.00 25.80 424 HIS A O 1
ATOM 3185 N N . GLY A 1 425 ? -18.673 36.327 -20.574 1.00 23.17 425 GLY A N 1
ATOM 3186 C CA . GLY A 1 425 ? -18.943 37.032 -19.320 1.00 23.17 425 GLY A CA 1
ATOM 3187 C C . GLY A 1 425 ? -17.977 36.589 -18.221 1.00 23.17 425 GLY A C 1
ATOM 3188 O O . GLY A 1 425 ? -17.841 35.395 -17.959 1.00 23.17 425 GLY A O 1
ATOM 3189 N N . GLU A 1 426 ? -17.287 37.541 -17.593 1.00 25.45 426 GLU A N 1
ATOM 3190 C CA . GLU A 1 426 ? -16.478 37.281 -16.398 1.00 25.45 426 GLU A CA 1
ATOM 3191 C C . GLU A 1 426 ? -17.405 37.006 -15.206 1.00 25.45 426 GLU A C 1
ATOM 3193 O O . GLU A 1 426 ? -18.348 37.762 -14.973 1.00 25.45 426 GLU A O 1
ATOM 3198 N N . LEU A 1 427 ? -17.130 35.959 -14.422 1.00 23.97 427 LEU A N 1
ATOM 3199 C CA . LEU A 1 427 ? -17.846 35.692 -13.173 1.00 23.97 427 LEU A CA 1
ATOM 3200 C C . LEU A 1 427 ? -16.873 35.564 -12.003 1.00 23.97 427 LEU A C 1
ATOM 3202 O O . LEU A 1 427 ? -16.051 34.650 -11.929 1.00 23.97 427 LEU A O 1
ATOM 3206 N N . GLN A 1 428 ? -16.995 36.509 -11.074 1.00 22.36 428 GLN A N 1
ATOM 3207 C CA . GLN A 1 428 ? -16.381 36.440 -9.756 1.00 22.36 428 GLN A CA 1
ATOM 3208 C C . GLN A 1 428 ? -17.057 35.319 -8.955 1.00 22.36 428 GLN A C 1
ATOM 3210 O O . GLN A 1 428 ? -18.281 35.210 -8.957 1.00 22.36 428 GLN A O 1
ATOM 3215 N N . MET A 1 429 ? -16.277 34.511 -8.233 1.00 23.23 429 MET A N 1
ATOM 3216 C CA . MET A 1 429 ? -16.840 33.565 -7.267 1.00 23.23 429 MET A CA 1
ATOM 3217 C C . MET A 1 429 ? -17.287 34.317 -6.008 1.00 23.23 429 MET A C 1
ATOM 3219 O O . MET A 1 429 ? -16.485 34.534 -5.098 1.00 23.23 429 MET A O 1
ATOM 3223 N N . GLU A 1 430 ? -18.562 34.696 -5.935 1.00 22.62 430 GLU A N 1
ATOM 3224 C CA . GLU A 1 430 ? -19.208 34.928 -4.642 1.00 22.62 430 GLU A CA 1
ATOM 3225 C C . GLU A 1 430 ? -19.569 33.579 -4.003 1.00 22.62 430 GLU A C 1
ATOM 3227 O O . GLU A 1 430 ? -20.038 32.659 -4.674 1.00 22.62 430 GLU A O 1
ATOM 3232 N N . MET A 1 431 ? -19.327 33.440 -2.697 1.00 28.97 431 MET A N 1
ATOM 3233 C CA . MET A 1 431 ? -19.739 32.257 -1.938 1.00 28.97 431 MET A CA 1
ATOM 3234 C C . MET A 1 431 ? -21.220 32.388 -1.568 1.00 28.97 431 MET A C 1
ATOM 3236 O O . MET A 1 431 ? -21.563 33.220 -0.729 1.00 28.97 431 MET A O 1
ATOM 3240 N N . GLY A 1 432 ? -22.081 31.558 -2.161 1.00 21.45 432 GLY A N 1
ATOM 3241 C CA . GLY A 1 432 ? -23.519 31.522 -1.882 1.00 21.45 432 GLY A CA 1
ATOM 3242 C C . GLY A 1 432 ? -24.066 30.093 -1.817 1.00 21.45 432 GLY A C 1
ATOM 3243 O O . GLY A 1 432 ? -23.756 29.279 -2.679 1.00 21.45 432 GLY A O 1
ATOM 3244 N N . ASP A 1 433 ? -24.845 29.825 -0.767 1.00 21.91 433 ASP A N 1
ATOM 3245 C CA . ASP A 1 433 ? -25.737 28.682 -0.515 1.00 21.91 433 ASP A CA 1
ATOM 3246 C C . ASP A 1 433 ? -25.361 27.289 -1.063 1.00 21.91 433 ASP A C 1
ATOM 3248 O O . ASP A 1 433 ? -25.696 26.889 -2.178 1.00 21.91 433 ASP A O 1
ATOM 3252 N N . VAL A 1 434 ? -24.794 26.470 -0.171 1.00 24.59 434 VAL A N 1
ATOM 3253 C CA . VAL A 1 434 ? -24.706 25.009 -0.327 1.00 24.59 434 VAL A CA 1
ATOM 3254 C C . VAL A 1 434 ? -26.055 24.378 0.049 1.00 24.59 434 VAL A C 1
ATOM 3256 O O . VAL A 1 434 ? -26.243 23.959 1.194 1.00 24.59 434 VAL A O 1
ATOM 3259 N N . ASP A 1 435 ? -27.001 24.304 -0.894 1.00 22.52 435 ASP A N 1
ATOM 3260 C CA . ASP A 1 435 ? -28.267 23.581 -0.688 1.00 22.52 435 ASP A CA 1
ATOM 3261 C C . ASP A 1 435 ? -28.258 22.164 -1.303 1.00 22.52 435 ASP A C 1
ATOM 3263 O O . ASP A 1 435 ? -28.065 21.974 -2.500 1.00 22.52 435 ASP A O 1
ATOM 3267 N N . ARG A 1 436 ? -28.484 21.173 -0.430 1.00 29.45 436 ARG A N 1
ATOM 3268 C CA . ARG A 1 436 ? -28.949 19.78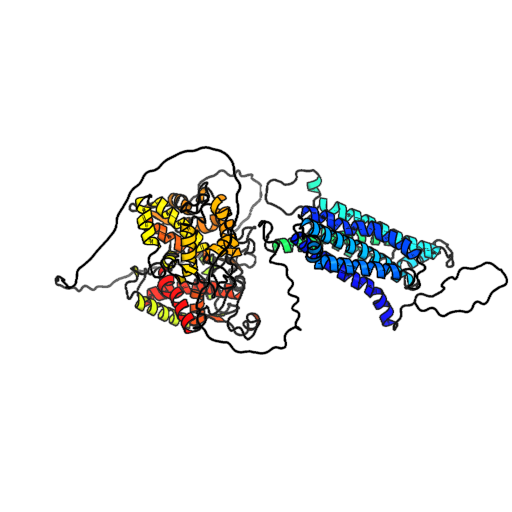8 -0.673 1.00 29.45 436 ARG A CA 1
ATOM 3269 C C . ARG A 1 436 ? -28.548 19.078 -1.985 1.00 29.45 436 ARG A C 1
ATOM 3271 O O . ARG A 1 436 ? -29.332 18.985 -2.926 1.00 29.45 436 ARG A O 1
ATOM 3278 N N . SER A 1 437 ? -27.450 18.325 -1.917 1.00 24.97 437 SER A N 1
ATOM 3279 C CA . SER A 1 437 ? -27.269 17.063 -2.673 1.00 24.97 437 SER A CA 1
ATOM 3280 C C . SER A 1 437 ? -26.663 15.929 -1.822 1.00 24.97 437 SER A C 1
ATOM 3282 O O . SER A 1 437 ? -26.089 14.970 -2.333 1.00 24.97 437 SER A O 1
ATOM 3284 N N . VAL A 1 438 ? -26.782 16.027 -0.492 1.00 30.94 438 VAL A N 1
ATOM 3285 C CA . VAL A 1 438 ? -26.142 15.118 0.480 1.00 30.94 438 VAL A CA 1
ATOM 3286 C C . VAL A 1 438 ? -27.020 13.888 0.756 1.00 30.94 438 VAL A C 1
ATOM 3288 O O . VAL A 1 438 ? -27.466 13.690 1.882 1.00 30.94 438 VAL A O 1
ATOM 3291 N N . ASP A 1 439 ? -27.280 13.097 -0.286 1.00 31.59 439 ASP A N 1
ATOM 3292 C CA . ASP A 1 439 ? -28.027 11.821 -0.210 1.00 31.59 439 ASP A CA 1
ATOM 3293 C C . ASP A 1 439 ? -27.342 10.688 -1.015 1.00 31.59 439 ASP A C 1
ATOM 3295 O O . ASP A 1 439 ? -27.907 9.626 -1.262 1.00 31.59 439 ASP A O 1
ATOM 3299 N N . GLU A 1 440 ? -26.079 10.895 -1.413 1.00 37.53 440 GLU A N 1
ATOM 3300 C CA . GLU A 1 440 ? -25.188 9.835 -1.896 1.00 37.53 440 GLU A CA 1
ATOM 3301 C C . GLU A 1 440 ? -24.392 9.244 -0.721 1.00 37.53 440 GLU A C 1
ATOM 3303 O O . GLU A 1 440 ? -23.364 9.794 -0.309 1.00 37.53 440 GLU A O 1
ATOM 3308 N N . GLY A 1 441 ? -24.884 8.129 -0.181 1.00 38.22 441 GLY A N 1
ATOM 3309 C CA . GLY A 1 441 ? -24.237 7.378 0.895 1.00 38.22 441 GLY A CA 1
ATOM 3310 C C . GLY A 1 441 ? -22.861 6.801 0.528 1.00 38.22 441 GLY A C 1
ATOM 3311 O O . GLY A 1 441 ? -22.467 6.727 -0.638 1.00 38.22 441 GLY A O 1
ATOM 3312 N N . VAL A 1 442 ? -22.099 6.345 1.526 1.00 46.28 442 VAL A N 1
ATOM 3313 C CA . VAL A 1 442 ? -20.778 5.714 1.289 1.00 46.28 442 VAL A CA 1
ATOM 3314 C C . VAL A 1 442 ? -20.921 4.451 0.421 1.00 46.28 442 VAL A C 1
ATOM 3316 O O . VAL A 1 442 ? -20.061 4.176 -0.421 1.00 46.28 442 VAL A O 1
ATOM 3319 N N . GLY A 1 443 ? -22.055 3.755 0.542 1.00 38.12 443 GLY A N 1
ATOM 3320 C CA . GLY A 1 443 ? -22.393 2.558 -0.217 1.00 38.12 443 GLY A CA 1
ATOM 3321 C C . GLY A 1 443 ? -22.847 2.878 -1.629 1.00 38.12 443 GLY A C 1
ATOM 3322 O O . GLY A 1 443 ? -22.604 2.077 -2.525 1.00 38.12 443 GLY A O 1
ATOM 3323 N N . SER A 1 444 ? -23.394 4.073 -1.880 1.00 38.59 444 SER A N 1
ATOM 3324 C CA . SER A 1 444 ? -23.595 4.530 -3.254 1.00 38.59 444 SER A CA 1
ATOM 3325 C C . SER A 1 444 ? -22.257 4.889 -3.905 1.00 38.59 444 SER A C 1
ATOM 3327 O O . SER A 1 444 ? -22.027 4.504 -5.042 1.00 38.59 444 SER A O 1
ATOM 3329 N N . LYS A 1 445 ? -21.302 5.515 -3.205 1.00 39.56 445 LYS A N 1
ATOM 3330 C CA . LYS A 1 445 ? -20.018 5.896 -3.837 1.00 39.56 445 LYS A CA 1
ATOM 3331 C C . LYS A 1 445 ? -19.096 4.716 -4.146 1.00 39.56 445 LYS A C 1
ATO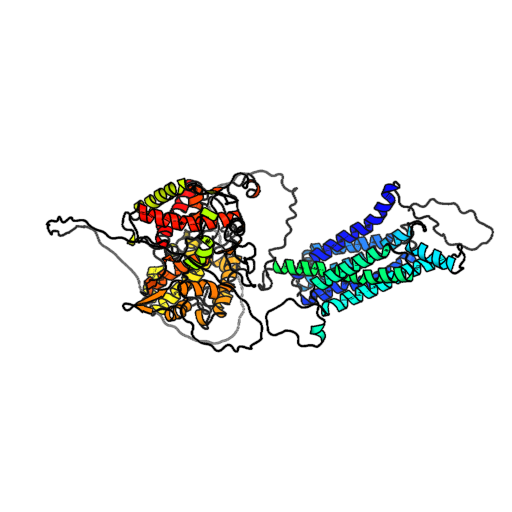M 3333 O O . LYS A 1 445 ? -18.397 4.757 -5.154 1.00 39.56 445 LYS A O 1
ATOM 3338 N N . ALA A 1 446 ? -19.136 3.646 -3.352 1.00 36.72 446 ALA A N 1
ATOM 3339 C CA . ALA A 1 446 ? -18.509 2.378 -3.729 1.00 36.72 446 ALA A CA 1
ATOM 3340 C C . ALA A 1 446 ? -19.388 1.568 -4.709 1.00 36.72 446 ALA A C 1
ATOM 3342 O O . ALA A 1 446 ? -18.906 1.076 -5.727 1.00 36.72 446 ALA A O 1
ATOM 3343 N N . GLY A 1 447 ? -20.690 1.452 -4.432 1.00 37.25 447 GLY A N 1
ATOM 3344 C CA . GLY A 1 447 ? -21.636 0.577 -5.133 1.00 37.25 447 GLY A CA 1
ATOM 3345 C C . GLY A 1 447 ? -22.160 1.083 -6.481 1.00 37.25 447 GLY A C 1
ATOM 3346 O O . GLY A 1 447 ? -22.516 0.266 -7.318 1.00 37.25 447 GLY A O 1
ATOM 3347 N N . ILE A 1 448 ? -22.132 2.382 -6.783 1.00 40.59 448 ILE A N 1
ATOM 3348 C CA . ILE A 1 448 ? -22.393 2.884 -8.147 1.00 40.59 448 ILE A CA 1
ATOM 3349 C C . ILE A 1 448 ? -21.331 2.343 -9.123 1.00 40.59 448 ILE A C 1
ATOM 3351 O O . ILE A 1 448 ? -21.626 2.132 -10.299 1.00 40.59 448 ILE A O 1
ATOM 3355 N N . ILE A 1 449 ? -20.124 2.056 -8.621 1.00 43.16 449 ILE A N 1
ATOM 3356 C CA . ILE A 1 449 ? -18.982 1.549 -9.392 1.00 43.16 449 ILE A CA 1
ATOM 3357 C C . ILE A 1 449 ? -18.836 0.012 -9.282 1.00 43.16 449 ILE A C 1
ATOM 3359 O O . ILE A 1 449 ? -18.358 -0.619 -10.220 1.00 43.16 449 ILE A O 1
ATOM 3363 N N . LEU A 1 450 ? -19.258 -0.607 -8.167 1.00 43.97 450 LEU A N 1
ATOM 3364 C CA . LEU A 1 450 ? -19.117 -2.058 -7.913 1.00 43.97 450 LEU A CA 1
ATOM 3365 C C . LEU A 1 450 ? -20.411 -2.889 -7.953 1.00 43.97 450 LEU A C 1
ATOM 3367 O O . LEU A 1 450 ? -20.347 -4.091 -8.197 1.00 43.97 450 LEU A O 1
ATOM 3371 N N . ALA A 1 451 ? -21.559 -2.286 -7.656 1.00 38.00 451 ALA A N 1
ATOM 3372 C CA . ALA A 1 451 ? -22.860 -2.949 -7.517 1.00 38.00 451 ALA A CA 1
ATOM 3373 C C . ALA A 1 451 ? -23.852 -2.567 -8.632 1.00 38.00 451 ALA A C 1
ATOM 3375 O O . ALA A 1 451 ? -24.993 -3.033 -8.632 1.00 38.00 451 ALA A O 1
ATOM 3376 N N . SER A 1 452 ? -23.409 -1.784 -9.621 1.00 40.59 452 SER A N 1
ATOM 3377 C CA . SER A 1 452 ? -24.038 -1.686 -10.938 1.00 40.59 452 SER A CA 1
ATOM 3378 C C . SER A 1 452 ? -23.863 -3.013 -11.694 1.00 40.59 452 SER A C 1
ATOM 3380 O O . SER A 1 452 ? -23.043 -3.160 -12.588 1.00 40.59 452 SER A O 1
ATOM 3382 N N . ASP A 1 453 ? -24.686 -3.980 -11.290 1.00 47.88 453 ASP A N 1
ATOM 3383 C CA . ASP A 1 453 ? -24.920 -5.296 -11.881 1.00 47.88 453 ASP A CA 1
ATOM 3384 C C . ASP A 1 453 ? -23.768 -6.321 -11.892 1.00 47.88 453 ASP A C 1
ATOM 3386 O O . ASP A 1 453 ? -22.875 -6.325 -12.740 1.00 47.88 453 ASP A O 1
ATOM 3390 N N . LEU A 1 454 ? -23.926 -7.367 -11.070 1.00 46.75 454 LEU A N 1
ATOM 3391 C CA . LEU A 1 454 ? -23.200 -8.630 -11.252 1.00 46.75 454 LEU A CA 1
ATOM 3392 C C . LEU A 1 454 ? -23.538 -9.280 -12.611 1.00 46.75 454 LEU A C 1
ATOM 3394 O O . LEU A 1 454 ? -22.697 -9.992 -13.151 1.00 46.75 454 LEU A O 1
ATOM 3398 N N . SER A 1 455 ? -24.688 -8.971 -13.231 1.00 44.78 455 SER A N 1
ATOM 3399 C CA . SER A 1 455 ? -24.992 -9.403 -14.608 1.00 44.78 455 SER A CA 1
ATOM 3400 C C . SER A 1 455 ? -24.106 -8.736 -15.679 1.00 44.78 455 SER A C 1
ATOM 3402 O O . SER A 1 455 ? -24.008 -9.238 -16.800 1.00 44.78 455 SER A O 1
ATOM 3404 N N . LEU A 1 456 ? -23.384 -7.655 -15.346 1.00 48.34 456 LEU A N 1
ATOM 3405 C CA . LEU A 1 456 ? -22.324 -7.105 -16.197 1.00 48.34 456 LEU A CA 1
ATOM 3406 C C . LEU A 1 456 ? -20.997 -7.872 -16.064 1.00 48.34 456 LEU A C 1
ATOM 3408 O O . LEU A 1 456 ? -20.157 -7.746 -16.955 1.00 48.34 456 LEU A O 1
ATOM 3412 N N . LEU A 1 457 ? -20.811 -8.668 -15.007 1.00 54.69 457 LEU A N 1
ATOM 3413 C CA . LEU A 1 457 ? -19.630 -9.512 -14.778 1.00 54.69 457 LEU A CA 1
ATOM 3414 C C . LEU A 1 457 ? -19.890 -10.998 -15.085 1.00 54.69 457 LEU A C 1
ATOM 3416 O O . LEU A 1 457 ? -18.960 -11.725 -15.438 1.00 54.69 457 LEU A O 1
ATOM 3420 N N . GLU A 1 458 ? -21.139 -11.456 -14.991 1.00 53.75 458 GLU A N 1
ATOM 3421 C CA . GLU A 1 458 ? -21.541 -12.839 -15.249 1.00 53.75 458 GLU A CA 1
ATOM 3422 C C . GLU A 1 458 ? -21.152 -13.274 -16.674 1.00 53.75 458 GLU A C 1
ATOM 3424 O O . GLU A 1 458 ? -21.489 -12.639 -17.673 1.00 53.75 458 GLU A O 1
ATOM 3429 N N . GLY A 1 459 ? -20.352 -14.340 -16.769 1.00 62.09 459 GLY A N 1
ATOM 3430 C CA . GLY A 1 459 ? -19.767 -14.809 -18.030 1.00 62.09 459 GLY A CA 1
ATOM 3431 C C . GLY A 1 459 ? -18.619 -13.956 -18.597 1.00 62.09 459 GLY A C 1
ATOM 3432 O O . GLY A 1 459 ? -17.958 -14.421 -19.525 1.00 62.09 459 GLY A O 1
ATOM 3433 N N . LYS A 1 460 ? -18.336 -12.767 -18.043 1.00 72.12 460 LYS A N 1
ATOM 3434 C CA . LYS A 1 460 ? -17.251 -11.863 -18.481 1.00 72.12 460 LYS A CA 1
ATOM 3435 C C . LYS A 1 460 ? -15.997 -11.879 -17.604 1.00 72.12 460 LYS A C 1
ATOM 3437 O O . LYS A 1 460 ? -14.984 -11.324 -18.015 1.00 72.12 460 LYS A O 1
ATOM 3442 N N . LEU A 1 461 ? -16.054 -12.507 -16.427 1.00 80.25 461 LEU A N 1
ATOM 3443 C CA . LEU A 1 461 ? -14.885 -12.776 -15.579 1.00 80.25 461 LEU A CA 1
ATOM 3444 C C . LEU A 1 461 ? -13.761 -13.436 -16.403 1.00 80.25 461 LEU A C 1
ATOM 3446 O O . LEU A 1 461 ? -13.975 -14.483 -17.016 1.00 80.25 461 LEU A O 1
ATOM 3450 N N . GLU A 1 462 ? -12.568 -12.849 -16.432 1.00 82.56 462 GLU A N 1
ATOM 3451 C CA . GLU A 1 462 ? -11.445 -13.313 -17.258 1.00 82.56 462 GLU A CA 1
ATOM 3452 C C . GLU A 1 462 ? -10.687 -14.475 -16.599 1.00 82.56 462 GLU A C 1
ATOM 3454 O O . GLU A 1 462 ? -10.096 -15.309 -17.289 1.00 82.56 462 GLU A O 1
ATOM 3459 N N . TYR A 1 463 ? -10.719 -14.565 -15.266 1.00 85.62 463 TYR A N 1
ATOM 3460 C CA . TYR A 1 463 ? -9.877 -15.475 -14.487 1.00 85.62 463 TYR A CA 1
ATOM 3461 C C . TYR A 1 463 ? -10.658 -16.514 -13.688 1.00 85.62 463 TYR A C 1
ATOM 3463 O O . TYR A 1 463 ? -10.134 -17.611 -13.473 1.00 85.62 463 TYR A O 1
ATOM 3471 N N . PHE A 1 464 ? -11.896 -16.218 -13.296 1.00 87.19 464 PHE A N 1
ATOM 3472 C CA . PHE A 1 464 ? -12.766 -17.133 -12.559 1.00 87.19 464 PHE A CA 1
ATOM 3473 C C . PHE A 1 464 ? -13.984 -17.584 -13.374 1.00 87.19 464 PHE A C 1
ATOM 3475 O O . PHE A 1 464 ? -14.564 -16.828 -14.150 1.00 87.19 464 PHE A O 1
ATOM 3482 N N . ASP A 1 465 ? -14.392 -18.830 -13.154 1.00 88.81 465 ASP A N 1
ATOM 3483 C CA . ASP A 1 465 ? -15.746 -19.308 -13.407 1.00 88.81 465 ASP A CA 1
ATOM 3484 C C . ASP A 1 465 ? -16.575 -19.057 -12.132 1.00 88.81 465 ASP A C 1
ATOM 3486 O O . ASP A 1 465 ? -16.140 -19.400 -11.029 1.00 88.81 465 ASP A O 1
ATOM 3490 N N . TYR A 1 466 ? -17.750 -18.439 -12.270 1.00 90.38 466 TYR A N 1
ATOM 3491 C CA . TYR A 1 466 ? -18.670 -18.145 -11.164 1.00 90.38 466 TYR A CA 1
ATOM 3492 C C . TYR A 1 466 ? -19.854 -19.122 -11.165 1.00 90.38 466 TYR A C 1
ATOM 3494 O O . TYR A 1 466 ? -20.367 -19.497 -12.222 1.00 90.38 466 TYR A O 1
ATOM 3502 N N . HIS A 1 467 ? -20.266 -19.550 -9.971 1.00 92.00 467 HIS A N 1
ATOM 3503 C CA . HIS A 1 467 ? -21.238 -20.619 -9.754 1.00 92.00 467 HIS A CA 1
ATOM 3504 C C . HIS A 1 467 ? -22.369 -20.150 -8.814 1.00 92.00 467 HIS A C 1
ATOM 3506 O O . HIS A 1 467 ? -22.306 -20.396 -7.606 1.00 92.00 467 HIS A O 1
ATOM 3512 N N . PRO A 1 468 ? -23.424 -19.485 -9.333 1.00 89.44 468 PRO A N 1
ATOM 3513 C CA . PRO A 1 468 ? -24.525 -18.958 -8.514 1.00 89.44 468 PRO A CA 1
ATOM 3514 C C . PRO A 1 468 ? -25.331 -20.053 -7.792 1.00 89.44 468 PRO A C 1
ATOM 3516 O O . PRO A 1 468 ? -25.977 -19.794 -6.778 1.00 89.44 468 PRO A O 1
ATOM 3519 N N . ASP A 1 469 ? -25.273 -21.310 -8.250 1.00 91.56 469 ASP A N 1
ATOM 3520 C CA . ASP A 1 469 ? -25.860 -22.442 -7.523 1.00 91.56 469 ASP A CA 1
ATOM 3521 C C . ASP A 1 469 ? -25.183 -22.693 -6.161 1.00 91.56 469 ASP A C 1
ATOM 3523 O O . ASP A 1 469 ? -25.797 -23.298 -5.278 1.00 91.56 469 ASP A O 1
ATOM 3527 N N . LYS A 1 470 ? -23.953 -22.193 -5.971 1.00 94.69 470 LYS A N 1
ATOM 3528 C CA . LYS A 1 470 ? -23.130 -22.392 -4.771 1.00 94.69 470 LYS A CA 1
ATOM 3529 C C . LYS A 1 470 ? -23.269 -21.333 -3.692 1.00 94.69 470 LYS A C 1
ATOM 3531 O O . LYS A 1 470 ? -22.871 -21.611 -2.563 1.00 94.69 470 LYS A O 1
ATOM 3536 N N . GLU A 1 471 ? -23.922 -20.203 -3.958 1.00 94.12 471 GLU A N 1
ATOM 3537 C CA . GLU A 1 471 ? -24.250 -19.216 -2.915 1.00 94.12 471 GLU A CA 1
ATOM 3538 C C . GLU A 1 471 ? -24.989 -19.871 -1.734 1.00 94.12 471 GLU A C 1
ATOM 3540 O O . GLU A 1 471 ? -24.694 -19.614 -0.567 1.00 94.12 471 GLU A O 1
ATOM 3545 N N . LYS A 1 472 ? -25.907 -20.801 -2.034 1.00 95.19 472 LYS A N 1
ATOM 3546 C CA . LYS A 1 472 ? -26.705 -21.535 -1.038 1.00 95.19 472 LYS A CA 1
ATOM 3547 C C . LYS A 1 472 ? -25.855 -22.439 -0.146 1.00 95.19 472 LYS A C 1
ATOM 3549 O O . LYS A 1 472 ? -26.091 -22.472 1.060 1.00 95.19 472 LYS A O 1
ATOM 3554 N N . ASP A 1 473 ? -24.846 -23.104 -0.712 1.00 96.44 473 ASP A N 1
ATOM 3555 C CA . ASP A 1 473 ? -23.900 -23.935 0.042 1.00 96.44 473 ASP A CA 1
ATOM 3556 C C . ASP A 1 473 ? -23.079 -23.064 1.023 1.00 96.44 473 ASP A C 1
ATOM 3558 O O . ASP A 1 473 ? -22.781 -23.499 2.140 1.00 96.44 473 ASP A O 1
ATOM 3562 N N . VAL A 1 474 ? -22.767 -21.808 0.656 1.00 96.94 474 VAL A N 1
ATOM 3563 C CA . VAL A 1 474 ? -22.109 -20.832 1.548 1.00 96.94 474 VAL A CA 1
ATOM 3564 C C . VAL A 1 474 ? -23.056 -20.310 2.626 1.00 96.94 474 VAL A C 1
ATOM 3566 O O . VAL A 1 474 ? -22.682 -20.301 3.799 1.00 96.94 474 VAL A O 1
ATOM 3569 N N . ILE A 1 475 ? -24.282 -19.920 2.267 1.00 97.69 475 ILE A N 1
ATOM 3570 C CA . ILE A 1 475 ? -25.291 -19.429 3.219 1.00 97.69 475 ILE A CA 1
ATOM 3571 C C . ILE A 1 475 ? -25.596 -20.507 4.270 1.00 97.69 475 ILE A C 1
ATOM 3573 O O . ILE A 1 475 ? -25.558 -20.213 5.462 1.00 97.69 475 ILE A O 1
ATOM 3577 N N . GLU A 1 476 ? -25.804 -21.766 3.872 1.00 97.56 476 GLU A N 1
ATOM 3578 C CA . GLU A 1 476 ? -26.045 -22.873 4.809 1.00 97.56 476 GLU A CA 1
ATOM 3579 C C . GLU A 1 476 ? -24.816 -23.164 5.697 1.00 97.56 476 GLU A C 1
ATOM 3581 O O . GLU A 1 476 ? -24.954 -23.457 6.889 1.00 97.56 476 GLU A O 1
ATOM 3586 N N . PHE A 1 477 ? -23.596 -23.058 5.157 1.00 97.69 477 PHE A N 1
ATOM 3587 C CA . PHE A 1 477 ? -22.362 -23.199 5.938 1.00 97.69 477 PHE A CA 1
ATOM 3588 C C . PHE A 1 477 ? -22.197 -22.075 6.973 1.00 97.69 477 PHE A C 1
ATOM 3590 O O . PHE A 1 477 ? -21.850 -22.345 8.124 1.00 97.69 477 PHE A O 1
ATOM 3597 N N . CYS A 1 478 ? -22.472 -20.829 6.588 1.00 97.62 478 CYS A N 1
ATOM 3598 C CA . CYS A 1 478 ? -22.394 -19.659 7.457 1.00 97.62 478 CYS A CA 1
ATOM 3599 C C . CYS A 1 478 ? -23.498 -19.635 8.522 1.00 97.62 478 CYS A C 1
ATOM 3601 O O . CYS A 1 478 ? -23.200 -19.358 9.685 1.00 97.62 478 CYS A O 1
ATOM 3603 N N . ALA A 1 479 ? -24.736 -19.992 8.165 1.00 97.38 479 ALA A N 1
ATOM 3604 C CA . ALA A 1 479 ? -25.856 -20.112 9.098 1.00 97.38 479 ALA A CA 1
ATOM 3605 C C . ALA A 1 479 ? -25.510 -21.070 10.248 1.00 97.38 479 ALA A C 1
ATOM 3607 O O . ALA A 1 479 ? -25.577 -20.684 11.412 1.00 97.38 479 ALA A O 1
ATOM 3608 N N . LYS A 1 480 ? -24.986 -22.261 9.929 1.00 97.31 480 LYS A N 1
ATOM 3609 C CA . LYS A 1 480 ? -24.556 -23.259 10.925 1.00 97.31 480 LYS A CA 1
ATOM 3610 C C . LYS A 1 480 ? -23.448 -22.779 11.863 1.00 97.31 480 LYS A C 1
ATOM 3612 O O . LYS A 1 480 ? -23.326 -23.312 12.963 1.00 97.31 480 LYS A O 1
ATOM 3617 N N . ILE A 1 481 ? -22.618 -21.814 11.459 1.00 96.75 481 ILE A N 1
ATOM 3618 C CA . ILE A 1 481 ? -21.607 -21.212 12.346 1.00 96.75 481 ILE A CA 1
ATOM 3619 C C . ILE A 1 481 ? -22.284 -20.236 13.317 1.00 96.75 481 ILE A C 1
ATOM 3621 O O . ILE A 1 481 ? -22.026 -20.309 14.519 1.00 96.75 481 ILE A O 1
ATOM 3625 N N . ILE A 1 482 ? -23.193 -19.387 12.823 1.00 96.44 482 ILE A N 1
ATOM 3626 C CA . ILE A 1 482 ? -23.975 -18.461 13.656 1.00 96.44 482 ILE A CA 1
ATOM 3627 C C . ILE A 1 482 ? -24.827 -19.238 14.672 1.00 96.44 482 ILE A C 1
ATOM 3629 O O . ILE A 1 482 ? -24.731 -18.982 15.870 1.00 96.44 482 ILE A O 1
ATOM 3633 N N . GLU A 1 483 ? -25.591 -20.236 14.224 1.00 95.88 483 GLU A N 1
ATOM 3634 C CA . GLU A 1 483 ? -26.436 -21.078 15.081 1.00 95.88 483 GLU A CA 1
ATOM 3635 C C . GLU A 1 483 ? -25.626 -21.833 16.147 1.00 95.88 483 GLU A C 1
ATOM 3637 O O . GLU A 1 483 ? -26.045 -21.922 17.301 1.00 95.88 483 GLU A O 1
ATOM 3642 N N . ARG A 1 484 ? -24.444 -22.355 15.790 1.00 96.06 484 ARG A N 1
ATOM 3643 C CA . ARG A 1 484 ? -23.547 -23.061 16.722 1.00 96.06 484 ARG A CA 1
ATOM 3644 C C . ARG A 1 484 ? -23.040 -22.154 17.842 1.00 96.06 484 ARG A C 1
ATOM 3646 O O . ARG A 1 484 ? -22.905 -22.617 18.973 1.00 96.06 484 ARG A O 1
ATOM 3653 N N . ASP A 1 485 ? -22.719 -20.904 17.517 1.00 94.38 485 ASP A N 1
ATOM 3654 C CA . ASP A 1 485 ? -21.994 -20.003 18.417 1.00 94.38 485 ASP A CA 1
ATOM 3655 C C . ASP A 1 485 ? -22.909 -19.021 19.173 1.00 94.38 485 ASP A C 1
ATOM 3657 O O . ASP A 1 485 ? -22.570 -18.610 20.283 1.00 94.38 485 ASP A O 1
ATOM 3661 N N . PHE A 1 486 ? -24.068 -18.673 18.603 1.00 95.06 486 PHE A N 1
ATOM 3662 C CA . PHE A 1 486 ? -25.022 -17.693 19.144 1.00 95.06 486 PHE A CA 1
ATOM 3663 C C . PHE A 1 486 ? -26.468 -18.216 19.228 1.00 95.06 486 PHE A C 1
ATOM 3665 O O . PHE A 1 486 ? -27.318 -17.576 19.853 1.00 95.06 486 PHE A O 1
ATOM 3672 N N . GLY A 1 487 ? -26.781 -19.365 18.617 1.00 92.81 487 GLY A N 1
ATOM 3673 C CA . GLY A 1 487 ? -28.158 -19.844 18.479 1.00 92.81 487 GLY A CA 1
ATOM 3674 C C . GLY A 1 487 ? -29.018 -18.802 17.766 1.00 92.81 487 GLY A C 1
ATOM 3675 O O . GLY A 1 487 ? -28.675 -18.354 16.678 1.00 92.81 487 GLY A O 1
ATOM 3676 N N . ASN A 1 488 ? -30.094 -18.369 18.425 1.00 90.19 488 ASN A N 1
ATOM 3677 C CA . ASN A 1 488 ? -31.021 -17.355 17.913 1.00 90.19 488 ASN A CA 1
ATOM 3678 C C . ASN A 1 488 ? -30.754 -15.949 18.499 1.00 90.19 488 ASN A C 1
ATOM 3680 O O . ASN A 1 488 ? -31.562 -15.043 18.314 1.00 90.19 488 ASN A O 1
ATOM 3684 N N . ALA A 1 489 ? -29.676 -15.757 19.270 1.00 92.25 489 ALA A N 1
ATOM 3685 C CA . ALA A 1 489 ? -29.397 -14.515 19.997 1.00 92.25 489 ALA A CA 1
ATOM 3686 C C . ALA A 1 489 ? -28.634 -13.491 19.133 1.00 92.25 489 ALA A C 1
ATOM 3688 O O . ALA A 1 489 ? -27.602 -12.966 19.551 1.00 92.25 489 ALA A O 1
ATOM 3689 N N . TYR A 1 490 ? -29.111 -13.228 17.914 1.00 91.94 490 TYR A N 1
ATOM 3690 C CA . TYR A 1 490 ? -28.373 -12.469 16.893 1.00 91.94 490 TYR A CA 1
ATOM 3691 C C . TYR A 1 490 ? -27.962 -11.052 17.335 1.00 91.94 490 TYR A C 1
ATOM 3693 O O . TYR A 1 490 ? -26.866 -10.603 17.008 1.00 91.94 490 TYR A O 1
ATOM 3701 N N . ASP A 1 491 ? -28.765 -10.389 18.174 1.00 88.69 491 ASP A N 1
ATOM 3702 C CA . ASP A 1 491 ? -28.446 -9.077 18.764 1.00 88.69 491 ASP A CA 1
ATOM 3703 C C . ASP A 1 491 ? -27.205 -9.097 19.683 1.00 88.69 491 ASP A C 1
ATOM 3705 O O . ASP A 1 491 ? -26.645 -8.050 20.002 1.00 88.69 491 ASP A O 1
ATOM 3709 N N . THR A 1 492 ? -26.753 -10.281 20.120 1.00 91.44 492 THR A N 1
ATOM 3710 C CA . THR A 1 492 ? -25.535 -10.448 20.935 1.00 91.44 492 THR A CA 1
ATOM 3711 C C . THR A 1 492 ? -24.264 -10.631 20.103 1.00 91.44 492 THR A C 1
ATOM 3713 O O . THR A 1 492 ? -23.167 -10.623 20.664 1.00 91.44 492 THR A O 1
ATOM 3716 N N . ILE A 1 493 ? -24.383 -10.779 18.777 1.00 94.25 493 ILE A N 1
ATOM 3717 C CA . ILE A 1 493 ? -23.232 -10.891 17.877 1.00 94.25 493 ILE A CA 1
ATOM 3718 C C . ILE A 1 493 ? -22.500 -9.539 17.847 1.00 94.25 493 ILE A C 1
ATOM 3720 O O . ILE A 1 493 ? -23.096 -8.541 17.429 1.00 94.25 493 ILE A O 1
ATOM 3724 N N . PRO A 1 494 ? -21.217 -9.463 18.250 1.00 92.50 494 PRO A N 1
ATOM 3725 C CA . PRO A 1 494 ? -20.451 -8.233 18.111 1.00 92.50 494 PRO A CA 1
ATOM 3726 C C . PRO A 1 494 ? -20.175 -7.940 16.624 1.00 92.50 494 PRO A C 1
ATOM 3728 O O . PRO A 1 494 ? -20.004 -8.874 15.839 1.00 92.50 494 PRO A O 1
ATOM 3731 N N . PRO A 1 495 ? -20.076 -6.662 16.215 1.00 92.19 495 PRO A N 1
ATOM 3732 C CA . PRO A 1 495 ? -19.634 -6.320 14.867 1.00 92.19 495 PRO A CA 1
ATOM 3733 C C . PRO A 1 495 ? -18.184 -6.778 14.639 1.00 92.19 495 PRO A C 1
ATOM 3735 O O . PRO A 1 495 ? -17.416 -6.950 15.588 1.00 92.19 495 PRO A O 1
ATOM 3738 N N . HIS A 1 496 ? -17.758 -6.914 13.390 1.00 92.88 496 HIS A N 1
ATOM 3739 C CA . HIS A 1 496 ? -16.352 -7.142 13.072 1.00 92.88 496 HIS A CA 1
ATOM 3740 C C . HIS A 1 496 ? -15.554 -5.861 13.329 1.00 92.88 496 HIS A C 1
ATOM 3742 O O . HIS A 1 496 ? -15.888 -4.810 12.790 1.00 92.88 496 HIS A O 1
ATOM 3748 N N . SER A 1 497 ? -14.534 -5.917 14.189 1.00 92.81 497 SER A N 1
ATOM 3749 C CA . SER A 1 497 ? -13.712 -4.744 14.530 1.00 92.81 497 SER A CA 1
ATOM 3750 C C . SER A 1 497 ? -12.354 -5.147 15.120 1.00 92.81 497 SER A C 1
ATOM 3752 O O . SER A 1 497 ? -12.162 -6.275 15.601 1.00 92.81 497 SER A O 1
ATOM 3754 N N . ARG A 1 498 ? -11.397 -4.210 15.140 1.00 94.62 498 ARG A N 1
ATOM 3755 C CA . ARG A 1 498 ? -10.088 -4.398 15.785 1.00 94.62 498 ARG A CA 1
ATOM 3756 C C . ARG A 1 498 ? -10.179 -4.755 17.276 1.00 94.62 498 ARG A C 1
ATOM 3758 O O . ARG A 1 498 ? -9.294 -5.437 17.784 1.00 94.62 498 ARG A O 1
ATOM 3765 N N . TRP A 1 499 ? -11.262 -4.388 17.963 1.00 94.06 499 TRP A N 1
ATOM 3766 C CA . TRP A 1 499 ? -11.464 -4.642 19.396 1.00 94.06 499 TRP A CA 1
ATOM 3767 C C . TRP A 1 499 ? -11.333 -6.131 19.759 1.00 94.06 499 TRP A C 1
ATOM 3769 O O . TRP A 1 499 ? -10.555 -6.484 20.645 1.00 94.06 499 TRP A O 1
ATOM 3779 N N . ARG A 1 500 ? -12.002 -7.022 19.007 1.00 90.50 500 ARG A N 1
ATOM 3780 C CA . ARG A 1 500 ? -11.916 -8.491 19.173 1.00 90.50 500 ARG A CA 1
ATOM 3781 C C . ARG A 1 500 ? -10.475 -9.017 19.123 1.00 90.50 500 ARG A C 1
ATOM 3783 O O . ARG A 1 500 ? -10.136 -9.970 19.826 1.00 90.50 500 ARG A O 1
ATOM 3790 N N . HIS A 1 501 ? -9.631 -8.381 18.313 1.00 92.50 501 HIS A N 1
ATOM 3791 C CA . HIS A 1 501 ? -8.248 -8.787 18.084 1.00 92.50 501 HIS A CA 1
ATOM 3792 C C . HIS A 1 501 ? -7.319 -8.405 19.246 1.00 92.50 501 HIS A C 1
ATOM 3794 O O . HIS A 1 501 ? -6.371 -9.138 19.510 1.00 92.50 501 HIS A O 1
ATOM 3800 N N . PHE A 1 502 ? -7.602 -7.318 19.975 1.00 94.38 502 PHE A N 1
ATOM 3801 C CA . PHE A 1 502 ? -6.889 -7.001 21.220 1.00 94.38 502 PHE A CA 1
ATOM 3802 C C . PHE A 1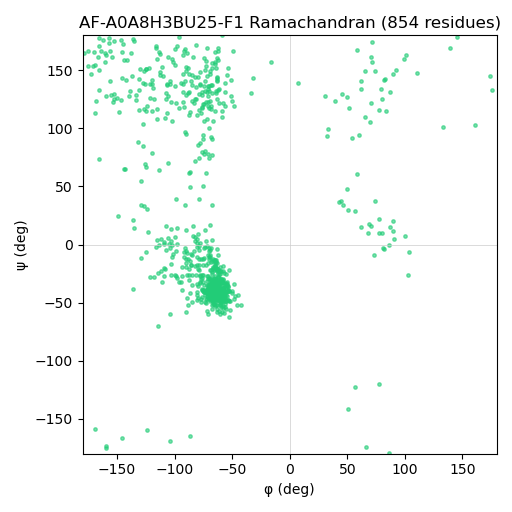 502 ? -7.239 -7.974 22.349 1.00 94.38 502 PHE A C 1
ATOM 3804 O O . PHE A 1 502 ? -6.377 -8.311 23.162 1.00 94.38 502 PHE A O 1
ATOM 3811 N N . ASP A 1 503 ? -8.492 -8.429 22.413 1.00 90.00 503 ASP A N 1
ATOM 3812 C CA . ASP A 1 503 ? -8.930 -9.337 23.469 1.00 90.00 503 ASP A CA 1
ATOM 3813 C C . ASP A 1 503 ? -8.378 -10.758 23.241 1.00 90.00 503 ASP A C 1
ATOM 3815 O O . ASP A 1 503 ? -7.760 -11.328 24.138 1.00 90.00 503 ASP A O 1
ATOM 3819 N N . ALA A 1 504 ? -8.507 -11.340 22.042 1.00 85.50 504 ALA A N 1
ATOM 3820 C CA . ALA A 1 504 ? -7.837 -12.603 21.668 1.00 85.50 504 ALA A CA 1
ATOM 3821 C C . ALA A 1 504 ? -7.923 -13.743 22.728 1.00 85.50 504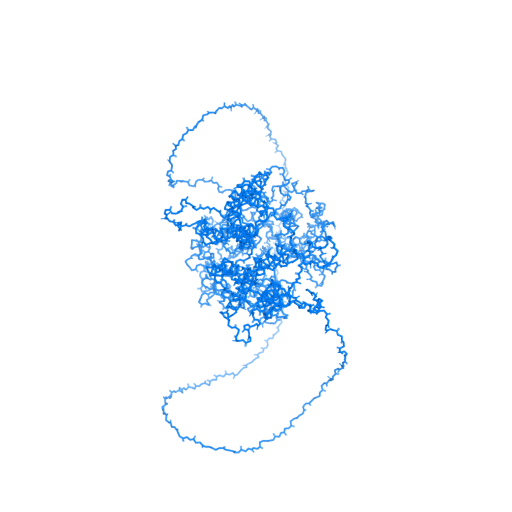 ALA A C 1
ATOM 3823 O O . ALA A 1 504 ? -6.983 -14.520 22.908 1.00 85.50 504 ALA A O 1
ATOM 3824 N N . GLY A 1 505 ? -9.043 -13.826 23.463 1.00 81.56 505 GLY A N 1
ATOM 3825 C CA . GLY A 1 505 ? -9.278 -14.788 24.553 1.00 81.56 505 GLY A CA 1
ATOM 3826 C C . GLY A 1 505 ? -9.173 -14.245 25.992 1.00 81.56 505 GLY A C 1
ATOM 3827 O O . GLY A 1 505 ? -9.523 -14.970 26.920 1.00 81.56 505 GLY A O 1
ATOM 3828 N N . ARG A 1 506 ? -8.747 -12.991 26.205 1.00 89.25 506 ARG A N 1
ATOM 3829 C CA . ARG A 1 506 ? -8.795 -12.276 27.498 1.00 89.25 506 ARG A CA 1
ATOM 3830 C C . ARG A 1 506 ? -9.026 -10.786 27.261 1.00 89.25 506 ARG A C 1
ATOM 3832 O O . ARG A 1 506 ? -8.197 -10.159 26.617 1.00 89.25 506 ARG A O 1
ATOM 3839 N N . GLU A 1 507 ? -10.062 -10.201 27.860 1.00 91.00 507 GLU A N 1
ATOM 3840 C CA . GLU A 1 507 ? -10.317 -8.755 27.773 1.00 91.00 507 GLU A CA 1
ATOM 3841 C C . GLU A 1 507 ? -9.052 -7.921 28.068 1.00 91.00 507 GLU A C 1
ATOM 3843 O O . GLU A 1 507 ? -8.472 -8.018 29.155 1.00 91.00 507 GLU A O 1
ATOM 3848 N N . ARG A 1 508 ? -8.608 -7.113 27.095 1.00 92.88 508 ARG A N 1
ATOM 3849 C CA . ARG A 1 508 ? -7.487 -6.162 27.246 1.00 92.88 508 ARG A CA 1
ATOM 3850 C C . ARG A 1 508 ? -7.954 -4.709 27.206 1.00 92.88 508 ARG A C 1
ATOM 3852 O O . ARG A 1 508 ? -7.395 -3.887 27.924 1.00 92.88 508 ARG A O 1
ATOM 3859 N N . ILE A 1 509 ? -9.005 -4.393 26.443 1.00 94.94 509 ILE A N 1
ATOM 3860 C CA . ILE A 1 509 ? -9.508 -3.013 26.326 1.00 94.94 509 ILE A CA 1
ATOM 3861 C C . ILE A 1 509 ? -10.392 -2.608 27.518 1.00 94.94 509 ILE A C 1
ATOM 3863 O O . ILE A 1 509 ? -10.252 -1.500 28.034 1.00 94.94 509 ILE A O 1
ATOM 3867 N N . ALA A 1 510 ? -11.263 -3.496 28.011 1.00 93.19 510 ALA A N 1
ATOM 3868 C CA . ALA A 1 510 ? -12.173 -3.170 29.116 1.00 93.19 510 ALA A CA 1
ATOM 3869 C C . ALA A 1 510 ? -11.453 -2.768 30.430 1.00 93.19 510 ALA A C 1
ATOM 3871 O O . ALA A 1 510 ? -11.861 -1.770 31.031 1.00 93.19 510 ALA A O 1
ATOM 3872 N N . PRO A 1 511 ? -10.349 -3.425 30.858 1.00 94.25 511 PRO A N 1
ATOM 3873 C CA . PRO A 1 511 ? -9.566 -2.972 32.012 1.00 94.25 511 PRO A CA 1
ATOM 3874 C C . PRO A 1 511 ? -8.937 -1.583 31.831 1.00 94.25 511 PRO A C 1
ATOM 3876 O O . PRO A 1 511 ? -8.925 -0.799 32.779 1.00 94.25 511 PRO A O 1
ATOM 3879 N N . LEU A 1 512 ? -8.453 -1.259 30.624 1.00 94.44 512 LEU A N 1
ATOM 3880 C CA . LEU A 1 512 ? -7.867 0.050 30.310 1.00 94.44 512 LEU A CA 1
ATOM 3881 C C . LEU A 1 512 ? -8.926 1.155 30.355 1.00 94.44 512 LEU A C 1
ATOM 3883 O O . LEU A 1 512 ? -8.703 2.187 30.983 1.00 94.44 512 LEU A O 1
ATOM 3887 N N . LEU A 1 513 ? -10.110 0.914 29.784 1.00 94.38 513 LEU A N 1
ATOM 3888 C CA . LEU A 1 513 ? -11.241 1.841 29.882 1.00 94.38 513 LEU A CA 1
ATOM 3889 C C . LEU A 1 513 ? -11.673 2.060 31.337 1.00 94.38 513 LEU A C 1
ATOM 3891 O O . LEU A 1 513 ? -11.837 3.203 31.752 1.00 94.38 513 LEU A O 1
ATOM 3895 N N . ALA A 1 514 ? -11.763 0.995 32.139 1.00 94.25 514 ALA A N 1
ATOM 3896 C CA . ALA A 1 514 ? -12.090 1.077 33.565 1.00 94.25 514 ALA A CA 1
ATOM 3897 C C . ALA A 1 514 ? -10.985 1.720 34.433 1.00 94.25 514 ALA A C 1
ATOM 3899 O O . ALA A 1 514 ? -11.209 1.978 35.622 1.00 94.25 514 ALA A O 1
ATOM 3900 N N . GLN A 1 515 ? -9.794 1.972 33.882 1.00 94.62 515 GLN A N 1
ATOM 3901 C CA . GLN A 1 515 ? -8.784 2.853 34.468 1.00 94.62 515 GLN A CA 1
ATOM 3902 C C . GLN A 1 515 ? -8.976 4.290 33.966 1.00 94.62 515 GLN A C 1
ATOM 3904 O O . GLN A 1 515 ? -9.218 5.186 34.771 1.00 94.62 515 GLN A O 1
ATOM 3909 N N . TRP A 1 516 ? -8.925 4.501 32.649 1.00 94.69 516 TRP A N 1
ATOM 3910 C CA . TRP A 1 516 ? -8.970 5.823 32.017 1.00 94.69 516 TRP A CA 1
ATOM 3911 C C . TRP A 1 516 ? -10.237 6.614 32.369 1.00 94.69 516 TRP A C 1
ATOM 3913 O O . TRP A 1 516 ? -10.141 7.806 32.650 1.00 94.69 516 TRP A O 1
ATOM 3923 N N . SER A 1 517 ? -11.399 5.962 32.485 1.00 90.25 517 SER A N 1
ATOM 3924 C CA . SER A 1 517 ? -12.672 6.612 32.842 1.00 90.25 517 SER A CA 1
ATOM 3925 C C . SER A 1 517 ? -12.747 7.145 34.284 1.00 90.25 517 SER A C 1
ATOM 3927 O O . SER A 1 517 ? -13.771 7.704 34.671 1.00 90.25 517 SER A O 1
ATOM 3929 N N . LYS A 1 518 ? -11.713 6.928 35.110 1.00 93.25 518 LYS A N 1
ATOM 3930 C CA . LYS A 1 518 ? -11.570 7.524 36.454 1.00 93.25 518 LYS A CA 1
ATOM 3931 C C . LYS A 1 518 ? -10.753 8.817 36.439 1.00 93.25 518 LYS A C 1
ATOM 3933 O O . LYS A 1 518 ? -10.812 9.582 37.396 1.00 93.25 518 LYS A O 1
ATOM 3938 N N . GLU A 1 519 ? -9.972 9.023 35.383 1.00 92.50 519 GLU A N 1
ATOM 3939 C CA . GLU A 1 519 ? -8.973 10.089 35.250 1.00 92.50 519 GLU A CA 1
ATOM 3940 C C . GLU A 1 519 ? -9.343 11.086 34.137 1.00 92.50 519 GLU A C 1
ATOM 3942 O O . GLU A 1 519 ? -8.909 12.235 34.168 1.00 92.50 519 GLU A O 1
ATOM 3947 N N . LEU A 1 520 ? -10.142 10.654 33.154 1.00 94.06 520 LEU A N 1
ATOM 3948 C CA . LEU A 1 520 ? -10.415 11.367 31.907 1.00 94.06 520 LEU A CA 1
ATOM 3949 C C . LEU A 1 520 ? -11.916 11.454 31.617 1.00 94.06 520 LEU A C 1
ATOM 3951 O O . LEU A 1 520 ? -12.693 10.559 31.950 1.00 94.06 520 LEU A O 1
ATOM 3955 N N . ALA A 1 521 ? -12.316 12.516 30.918 1.00 94.94 521 ALA A N 1
ATOM 3956 C CA . ALA A 1 521 ? -13.665 12.635 30.373 1.00 94.94 521 ALA A CA 1
ATOM 3957 C C . ALA A 1 521 ? -13.935 11.560 29.290 1.00 94.94 521 ALA A C 1
ATOM 3959 O O . ALA A 1 521 ? -12.986 11.080 28.657 1.00 94.94 521 ALA A O 1
ATOM 3960 N N . PRO A 1 522 ? -15.209 11.211 29.010 1.00 94.00 522 PRO A N 1
ATOM 3961 C CA . PRO A 1 522 ? -15.556 10.230 27.977 1.00 94.00 522 PRO A CA 1
ATOM 3962 C C . PRO A 1 522 ? -14.987 10.568 26.594 1.00 94.00 522 PRO A C 1
ATOM 3964 O O . PRO A 1 522 ? -14.446 9.682 25.940 1.00 94.00 522 PRO A O 1
ATOM 3967 N N . LEU A 1 523 ? -15.013 11.848 26.192 1.00 95.06 523 LEU A N 1
ATOM 3968 C CA . LEU A 1 523 ? -14.440 12.301 24.919 1.00 95.06 523 LEU A CA 1
ATOM 3969 C C . LEU A 1 523 ? -12.947 11.969 24.814 1.00 95.06 523 LEU A C 1
ATOM 3971 O O . LEU A 1 523 ? -12.549 11.275 23.888 1.00 95.06 523 LEU A O 1
ATOM 3975 N N . GLU A 1 524 ? -12.125 12.378 25.783 1.00 96.00 524 GLU A N 1
ATOM 3976 C CA . GLU A 1 524 ? -10.680 12.088 25.774 1.00 96.00 524 GLU A CA 1
ATOM 3977 C C . GLU A 1 524 ? -10.385 10.581 25.910 1.00 96.00 524 GLU A C 1
ATOM 3979 O O . GLU A 1 524 ? -9.447 10.070 25.299 1.00 96.00 524 GLU A O 1
ATOM 3984 N N . THR A 1 525 ? -11.225 9.843 26.641 1.00 96.62 525 THR A N 1
ATOM 3985 C CA . THR A 1 525 ? -11.144 8.375 26.722 1.00 96.62 525 THR A CA 1
ATOM 3986 C C . THR A 1 525 ? -11.387 7.731 25.353 1.00 96.62 525 THR A C 1
ATOM 3988 O O . THR A 1 525 ? -10.652 6.822 24.963 1.00 96.62 525 THR A O 1
ATOM 3991 N N . ALA A 1 526 ? -12.366 8.228 24.589 1.00 96.69 526 ALA A N 1
ATOM 3992 C CA . ALA A 1 526 ? -12.599 7.802 23.214 1.00 96.69 526 ALA A CA 1
ATOM 3993 C C . ALA A 1 526 ? -11.456 8.241 22.288 1.00 96.69 526 ALA A C 1
ATOM 3995 O O . ALA A 1 526 ? -10.962 7.403 21.543 1.00 96.69 526 ALA A O 1
ATOM 3996 N N . LYS A 1 527 ? -10.958 9.486 22.380 1.00 97.62 527 LYS A N 1
ATOM 3997 C CA . LYS A 1 527 ? -9.796 9.961 21.599 1.00 97.62 527 LYS A CA 1
ATOM 3998 C C . LYS A 1 527 ? -8.598 9.028 21.749 1.00 97.62 527 LYS A C 1
ATOM 4000 O O . LYS A 1 527 ? -8.039 8.589 20.750 1.00 97.62 527 LYS A O 1
ATOM 4005 N N . ARG A 1 528 ? -8.258 8.661 22.989 1.00 97.31 528 ARG A N 1
ATOM 4006 C CA . ARG A 1 528 ? -7.183 7.709 23.305 1.00 97.31 528 ARG A CA 1
ATOM 4007 C C . ARG A 1 528 ? -7.424 6.314 22.715 1.00 97.31 528 ARG A C 1
ATOM 4009 O O . ARG A 1 528 ? -6.469 5.649 22.319 1.00 97.31 528 ARG A O 1
ATOM 4016 N N . LEU A 1 529 ? -8.678 5.867 22.642 1.00 97.12 529 LEU A N 1
ATOM 4017 C CA . LEU A 1 529 ? -9.023 4.583 22.032 1.00 97.12 529 LEU A CA 1
ATOM 4018 C C . LEU A 1 529 ? -8.964 4.637 20.494 1.00 97.12 529 LEU A C 1
ATOM 4020 O O . LEU A 1 529 ? -8.452 3.703 19.885 1.00 97.12 529 LEU A O 1
ATOM 4024 N N . ILE A 1 530 ? -9.406 5.741 19.879 1.00 97.88 530 ILE A N 1
ATOM 4025 C CA . ILE A 1 530 ? -9.265 6.022 18.440 1.00 97.88 530 ILE A CA 1
ATOM 4026 C C . ILE A 1 530 ? -7.781 6.079 18.042 1.00 97.88 530 ILE A C 1
ATOM 4028 O O . ILE A 1 530 ? -7.408 5.460 17.048 1.00 97.88 530 ILE A O 1
ATOM 4032 N N . ASP A 1 531 ? -6.933 6.747 18.837 1.00 98.06 531 ASP A N 1
ATOM 4033 C CA . ASP A 1 531 ? -5.476 6.794 18.643 1.00 98.06 531 ASP A CA 1
ATOM 4034 C C . ASP A 1 531 ? -4.890 5.374 18.511 1.00 98.06 531 ASP A C 1
ATOM 4036 O O . ASP A 1 531 ? -4.275 5.043 17.496 1.00 98.06 531 ASP A O 1
ATOM 4040 N N . LEU A 1 532 ? -5.134 4.516 19.514 1.00 98.06 532 LEU A N 1
ATOM 4041 C CA . LEU A 1 532 ? -4.701 3.114 19.533 1.00 98.06 532 LEU A CA 1
ATOM 4042 C C . LEU A 1 532 ? -5.263 2.320 18.344 1.00 98.06 532 LEU A C 1
ATOM 4044 O O . LEU A 1 532 ? -4.527 1.590 17.678 1.00 98.06 532 LEU A O 1
ATOM 4048 N N . PHE A 1 533 ? -6.568 2.425 18.091 1.00 97.62 533 PHE A N 1
ATOM 4049 C CA . PHE A 1 533 ? -7.237 1.618 17.073 1.00 97.62 533 PHE A CA 1
ATOM 4050 C C . PHE A 1 533 ? -6.751 1.971 15.667 1.00 97.62 533 PHE A C 1
ATOM 4052 O O . PHE A 1 533 ? -6.530 1.059 14.872 1.00 97.62 533 PHE A O 1
ATOM 4059 N N . LEU A 1 534 ? -6.517 3.252 15.369 1.00 97.31 534 LEU A N 1
ATOM 4060 C CA . LEU A 1 534 ? -6.083 3.686 14.044 1.00 97.31 534 LEU A CA 1
ATOM 4061 C C . LEU A 1 534 ? -4.677 3.175 13.700 1.00 97.31 534 LEU A C 1
ATOM 4063 O O . LEU A 1 534 ? -4.502 2.543 12.657 1.00 97.31 534 LEU A O 1
ATOM 4067 N N . VAL A 1 535 ? -3.688 3.346 14.588 1.00 96.81 535 VAL A N 1
ATOM 4068 C CA . VAL A 1 535 ? -2.337 2.798 14.339 1.00 96.81 535 VAL A CA 1
ATOM 4069 C C . VAL A 1 535 ? -2.333 1.269 14.345 1.00 96.81 535 VAL A C 1
ATOM 4071 O O . VAL A 1 535 ? -1.621 0.649 13.557 1.00 96.81 535 VAL A O 1
ATOM 4074 N N . SER A 1 536 ? -3.171 0.640 15.175 1.00 96.44 536 SER A N 1
ATOM 4075 C CA . SER A 1 536 ? -3.300 -0.817 15.224 1.00 96.44 536 SER A CA 1
ATOM 4076 C C . SER A 1 536 ? -3.900 -1.411 13.951 1.00 96.44 536 SER A C 1
ATOM 4078 O O . SER A 1 536 ? -3.440 -2.466 13.510 1.00 96.44 536 SER A O 1
ATOM 4080 N N . VAL A 1 537 ? -4.908 -0.761 13.360 1.00 94.75 537 VAL A N 1
ATOM 4081 C CA . VAL A 1 537 ? -5.516 -1.179 12.089 1.00 94.75 537 VAL A CA 1
ATOM 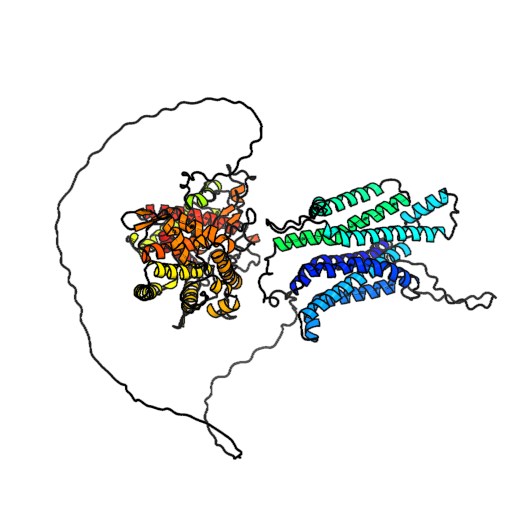4082 C C . VAL A 1 537 ? -4.535 -0.995 10.939 1.00 94.75 537 VAL A C 1
ATOM 4084 O O . VAL A 1 537 ? -4.353 -1.935 10.175 1.00 94.75 537 VAL A O 1
ATOM 4087 N N . LEU A 1 538 ? -3.843 0.145 10.837 1.00 93.12 538 LEU A N 1
ATOM 4088 C CA . LEU A 1 538 ? -2.873 0.378 9.755 1.00 93.12 538 LEU A CA 1
ATOM 4089 C C . LEU A 1 538 ? -1.691 -0.614 9.783 1.00 93.12 538 LEU A C 1
ATOM 4091 O O . LEU A 1 538 ? -1.111 -0.921 8.746 1.00 93.12 538 LEU A O 1
ATOM 4095 N N . LEU A 1 539 ? -1.377 -1.191 10.947 1.00 91.56 539 LEU A N 1
ATOM 4096 C CA . LEU A 1 539 ? -0.412 -2.286 11.084 1.00 91.56 539 LEU A CA 1
ATOM 4097 C C . LEU A 1 539 ? -0.958 -3.671 10.659 1.00 91.56 539 LEU A C 1
ATOM 4099 O O . LEU A 1 539 ? -0.169 -4.604 10.495 1.00 91.56 539 LEU A O 1
ATOM 4103 N N . ASP A 1 540 ? -2.268 -3.842 10.454 1.00 87.25 540 ASP A N 1
ATOM 4104 C CA . ASP A 1 540 ? -2.952 -5.139 10.265 1.00 87.25 540 ASP A CA 1
ATOM 4105 C C . ASP A 1 540 ? -2.842 -5.752 8.853 1.00 87.25 540 ASP A C 1
ATOM 4107 O O . ASP A 1 540 ? -3.477 -6.767 8.579 1.00 87.25 540 ASP A O 1
ATOM 4111 N N . ALA A 1 541 ? -2.002 -5.195 7.973 1.00 74.31 541 ALA A N 1
ATOM 4112 C CA . ALA A 1 541 ? -1.844 -5.568 6.557 1.00 74.31 541 ALA A CA 1
ATOM 4113 C C . ALA A 1 541 ? -1.228 -6.973 6.288 1.00 74.31 541 ALA A C 1
ATOM 4115 O O . ALA A 1 541 ? -0.421 -7.151 5.380 1.00 74.31 541 ALA A O 1
ATOM 4116 N N . GLY A 1 542 ? -1.500 -7.976 7.132 1.00 75.12 542 GLY A N 1
ATOM 4117 C CA . GLY A 1 542 ? -1.020 -9.364 7.027 1.00 75.12 542 GLY A CA 1
ATOM 4118 C C . GLY A 1 542 ? 0.484 -9.564 7.287 1.00 75.12 542 GLY A C 1
ATOM 4119 O O . GLY A 1 542 ? 1.316 -9.267 6.438 1.00 75.12 542 GLY A O 1
ATOM 4120 N N . ALA A 1 543 ? 0.865 -10.107 8.450 1.00 79.75 543 ALA A N 1
ATOM 4121 C CA . ALA A 1 543 ? 2.278 -10.318 8.828 1.00 79.75 543 ALA A CA 1
ATOM 4122 C C . ALA A 1 543 ? 2.984 -11.499 8.115 1.00 79.75 543 ALA A C 1
ATOM 4124 O O . ALA A 1 543 ? 4.170 -11.742 8.347 1.00 79.75 543 ALA A O 1
ATOM 4125 N N . GLY A 1 544 ? 2.262 -12.251 7.278 1.00 77.44 544 GLY A N 1
ATOM 4126 C CA . GLY A 1 544 ? 2.678 -13.558 6.760 1.00 77.44 544 GLY A CA 1
ATOM 4127 C C . GLY A 1 544 ? 2.310 -14.721 7.695 1.00 77.44 544 GLY A C 1
ATOM 4128 O O . GLY A 1 544 ? 1.695 -14.535 8.746 1.00 77.44 544 GLY A O 1
ATOM 4129 N N . ASN A 1 545 ? 2.669 -15.945 7.293 1.00 76.88 545 ASN A N 1
ATOM 4130 C CA . ASN A 1 545 ? 2.319 -17.178 8.016 1.00 76.88 545 ASN A CA 1
ATOM 4131 C C . ASN A 1 545 ? 3.351 -17.610 9.077 1.00 76.88 545 ASN A C 1
ATOM 4133 O O . ASN A 1 545 ? 3.028 -18.442 9.921 1.00 76.88 545 ASN A O 1
ATOM 4137 N N . ALA A 1 546 ? 4.572 -17.065 9.040 1.00 84.00 546 ALA A N 1
ATOM 4138 C CA . ALA A 1 546 ? 5.673 -17.464 9.924 1.00 84.00 546 ALA A CA 1
ATOM 4139 C C . ALA A 1 546 ? 5.806 -16.608 11.198 1.00 84.00 546 ALA A C 1
ATOM 4141 O O . ALA A 1 546 ? 6.328 -17.092 12.201 1.00 84.00 546 ALA A O 1
ATOM 4142 N N . TRP A 1 547 ? 5.360 -15.348 11.164 1.00 92.81 547 TRP A N 1
ATOM 4143 C CA . TRP A 1 547 ? 5.521 -14.413 12.277 1.00 92.81 547 TRP A CA 1
ATOM 4144 C C . TRP A 1 547 ? 4.511 -14.650 13.407 1.00 92.81 547 TRP A C 1
ATOM 4146 O O . TRP A 1 547 ? 3.311 -14.825 13.168 1.00 92.81 547 TRP A O 1
ATOM 4156 N N . ALA A 1 548 ? 4.992 -14.560 14.648 1.00 94.12 548 ALA A N 1
ATOM 4157 C CA . ALA A 1 548 ? 4.157 -14.466 15.838 1.00 94.12 548 ALA A CA 1
ATOM 4158 C C . ALA A 1 548 ? 4.751 -13.513 16.884 1.00 94.12 548 ALA A C 1
ATOM 4160 O O . ALA A 1 548 ? 5.956 -13.522 17.145 1.00 94.12 548 ALA A O 1
ATOM 4161 N N . TYR A 1 549 ? 3.881 -12.752 17.541 1.00 96.00 549 TYR A N 1
ATOM 4162 C CA . TYR A 1 549 ? 4.205 -11.981 18.734 1.00 96.00 549 TYR A CA 1
ATOM 4163 C C . TYR A 1 549 ? 4.155 -12.870 19.981 1.00 96.00 549 TYR A C 1
ATOM 4165 O O . TYR A 1 549 ? 3.306 -13.761 20.079 1.00 96.00 549 TYR A O 1
ATOM 4173 N N . THR A 1 550 ? 5.040 -12.626 20.947 1.00 95.44 550 THR A N 1
ATOM 4174 C CA . THR A 1 550 ? 5.045 -13.293 22.258 1.00 95.44 550 THR A CA 1
ATOM 4175 C C . THR A 1 550 ? 4.754 -12.260 23.346 1.00 95.44 550 THR A C 1
ATOM 4177 O O . THR A 1 550 ? 5.607 -11.424 23.635 1.00 95.44 550 THR A O 1
ATOM 4180 N N . GLU A 1 551 ? 3.564 -12.307 23.950 1.00 90.56 551 GLU A N 1
ATOM 4181 C CA . GLU A 1 551 ? 3.196 -11.434 25.081 1.00 90.56 551 GLU A CA 1
ATOM 4182 C C . GLU A 1 551 ? 4.086 -11.757 26.299 1.00 90.56 551 GLU A C 1
ATOM 4184 O O . GLU A 1 551 ? 4.561 -12.884 26.446 1.00 90.56 551 GLU A O 1
ATOM 4189 N N . THR A 1 552 ? 4.270 -10.809 27.223 1.00 83.25 552 THR A N 1
ATOM 4190 C CA . THR A 1 552 ? 5.091 -10.958 28.448 1.00 83.25 552 THR A CA 1
ATOM 4191 C C . THR A 1 552 ? 4.737 -12.188 29.307 1.00 83.25 552 THR A C 1
ATOM 4193 O O . THR A 1 552 ? 5.574 -12.683 30.058 1.00 83.25 552 THR A O 1
ATOM 4196 N N . GLY A 1 553 ? 3.520 -12.733 29.176 1.00 80.44 553 GLY A N 1
ATOM 4197 C CA . GLY A 1 553 ? 3.103 -14.003 29.793 1.00 80.44 553 GLY A CA 1
ATOM 4198 C C . GLY A 1 553 ? 3.598 -15.281 29.090 1.00 80.44 553 GLY A C 1
ATOM 4199 O O . GLY A 1 553 ? 3.237 -16.377 29.509 1.00 80.44 553 GLY A O 1
ATOM 4200 N N . GLY A 1 554 ? 4.375 -15.171 28.009 1.00 86.44 554 GLY A N 1
ATOM 4201 C CA . GLY A 1 554 ? 4.884 -16.289 27.205 1.00 86.44 554 GLY A CA 1
ATOM 4202 C C . GLY A 1 554 ? 3.900 -16.856 26.172 1.00 86.44 554 GLY A C 1
ATOM 4203 O O . GLY A 1 554 ? 4.272 -17.743 25.401 1.00 86.44 554 GLY A O 1
ATOM 4204 N N . GLN A 1 555 ? 2.659 -16.359 26.124 1.00 90.75 555 GLN A N 1
ATOM 4205 C CA . GLN A 1 555 ? 1.668 -16.774 25.130 1.00 90.75 555 GLN A CA 1
ATOM 4206 C C . GLN A 1 555 ? 1.997 -16.176 23.755 1.00 90.75 555 GLN A C 1
ATOM 4208 O O . GLN A 1 555 ? 2.336 -14.997 23.643 1.00 90.75 555 GLN A O 1
ATOM 4213 N N . LYS A 1 556 ? 1.889 -17.000 22.704 1.00 92.56 556 LYS A N 1
ATOM 4214 C CA . LYS A 1 556 ? 2.169 -16.601 21.320 1.00 92.56 556 LYS A CA 1
ATOM 4215 C C . LYS A 1 556 ? 0.899 -16.389 20.507 1.00 92.56 556 LYS A C 1
ATOM 4217 O O . LYS A 1 556 ? -0.010 -17.215 20.556 1.00 92.56 556 LYS A O 1
ATOM 4222 N N . PHE A 1 557 ? 0.895 -15.327 19.710 1.00 91.19 557 PHE A N 1
ATOM 4223 C CA . PHE A 1 557 ? -0.204 -14.927 18.837 1.00 91.19 557 PHE A CA 1
ATOM 4224 C C . PHE A 1 557 ? 0.348 -14.576 17.450 1.00 91.19 557 PHE A C 1
ATOM 4226 O O . PHE A 1 557 ? 1.241 -13.741 17.326 1.00 91.19 557 PHE A O 1
ATOM 4233 N N . GLY A 1 558 ? -0.157 -15.226 16.401 1.00 88.88 558 GLY A N 1
ATOM 4234 C CA . GLY A 1 558 ? 0.184 -14.905 15.009 1.00 88.88 558 GLY A CA 1
ATOM 4235 C C . GLY A 1 558 ? -0.841 -13.975 14.358 1.00 88.88 558 GLY A C 1
ATOM 4236 O O . GLY A 1 558 ? -1.869 -13.661 14.958 1.00 88.88 558 GLY A O 1
ATOM 4237 N N . ARG A 1 559 ? -0.587 -13.600 13.097 1.00 84.12 559 ARG A N 1
ATOM 4238 C CA . ARG A 1 559 ? -1.533 -12.873 12.223 1.00 84.12 559 ARG A CA 1
ATOM 4239 C C . ARG A 1 559 ? -2.130 -11.620 12.905 1.00 84.12 559 ARG A C 1
ATOM 4241 O O . ARG A 1 559 ? -1.404 -10.887 13.574 1.00 84.12 559 ARG A O 1
ATOM 4248 N N . SER A 1 560 ? -3.414 -11.335 12.682 1.00 88.44 560 SER A N 1
ATOM 4249 C CA . SER A 1 560 ? -4.073 -10.087 13.089 1.00 88.44 560 SER A CA 1
ATOM 4250 C C . SER A 1 560 ? -4.154 -9.922 14.607 1.00 88.44 560 SER A C 1
ATOM 4252 O O . SER A 1 560 ? -3.932 -8.830 15.117 1.00 88.44 560 SER A O 1
ATOM 4254 N N . GLU A 1 561 ? -4.396 -11.011 15.333 1.00 91.44 561 GLU A N 1
ATOM 4255 C CA . GLU A 1 561 ? -4.425 -11.067 16.795 1.00 91.44 561 GLU A CA 1
ATOM 4256 C C . GLU A 1 561 ? -3.041 -10.754 17.400 1.00 91.44 561 GLU A C 1
ATOM 4258 O O . GLU A 1 561 ? -2.929 -9.972 18.344 1.00 91.44 561 GLU A O 1
ATOM 4263 N N . GLY A 1 562 ? -1.964 -11.287 16.808 1.00 93.69 562 GLY A N 1
ATOM 4264 C CA . GLY A 1 562 ? -0.590 -10.946 17.192 1.00 93.69 562 GLY A CA 1
ATOM 4265 C C . GLY A 1 562 ? -0.241 -9.482 16.929 1.00 93.69 562 GLY A C 1
ATOM 4266 O O . GLY A 1 562 ? 0.336 -8.825 17.792 1.00 93.69 562 GLY A O 1
ATOM 4267 N N . LEU A 1 563 ? -0.634 -8.951 15.765 1.00 93.88 563 LEU A N 1
ATOM 4268 C CA . LEU A 1 563 ? -0.432 -7.541 15.409 1.00 93.88 563 LEU A CA 1
ATOM 4269 C C . LEU A 1 563 ? -1.201 -6.597 16.345 1.00 93.88 563 LEU A C 1
ATOM 4271 O O . LEU A 1 563 ? -0.683 -5.538 16.695 1.00 93.88 563 LEU A O 1
ATOM 4275 N N . ALA A 1 564 ? -2.407 -6.977 16.780 1.00 95.38 564 ALA A N 1
ATOM 4276 C CA . ALA A 1 564 ? -3.192 -6.193 17.727 1.00 95.38 564 ALA A CA 1
ATOM 4277 C C . ALA A 1 564 ? -2.483 -6.089 19.085 1.00 95.38 564 ALA A C 1
ATOM 4279 O O . ALA A 1 564 ? -2.241 -4.979 19.557 1.00 95.38 564 ALA A O 1
ATOM 4280 N N . ILE A 1 565 ? -2.067 -7.215 19.675 1.00 95.81 565 ILE A N 1
ATOM 4281 C CA . ILE A 1 565 ? -1.365 -7.222 20.970 1.00 95.81 565 ILE A CA 1
ATOM 4282 C C . ILE A 1 565 ? -0.026 -6.471 20.876 1.00 95.81 565 ILE A C 1
ATOM 4284 O O . ILE A 1 565 ? 0.243 -5.621 21.720 1.00 95.81 565 ILE A O 1
ATOM 4288 N N . ALA A 1 566 ? 0.759 -6.681 19.813 1.00 96.19 566 ALA A N 1
ATOM 4289 C CA . ALA A 1 566 ? 2.003 -5.940 19.594 1.00 96.19 566 ALA A CA 1
ATOM 4290 C C . ALA A 1 566 ? 1.770 -4.419 19.510 1.00 96.19 566 ALA A C 1
ATOM 4292 O O . ALA A 1 566 ? 2.447 -3.641 20.179 1.00 96.19 566 ALA A O 1
ATOM 4293 N N . SER A 1 567 ? 0.763 -3.980 18.744 1.00 96.88 567 SER A N 1
ATOM 4294 C CA . SER A 1 567 ? 0.417 -2.554 18.631 1.00 96.88 567 SER A CA 1
ATOM 4295 C C . SER A 1 567 ? -0.111 -1.943 19.938 1.00 96.88 567 SER A C 1
ATOM 4297 O O . SER A 1 567 ? 0.100 -0.755 20.179 1.00 96.88 567 SER A O 1
ATOM 4299 N N . LEU A 1 568 ? -0.750 -2.745 20.800 1.00 97.00 568 LEU A N 1
ATOM 4300 C CA . LEU A 1 568 ? -1.173 -2.327 22.135 1.00 97.00 568 LEU A CA 1
ATOM 4301 C C . LEU A 1 568 ? 0.030 -2.133 23.060 1.00 97.00 568 LEU A C 1
ATOM 4303 O O . LEU A 1 568 ? 0.125 -1.091 23.701 1.00 97.00 568 LEU A O 1
ATOM 4307 N N . ASP A 1 569 ? 0.968 -3.079 23.090 1.00 96.44 569 ASP A N 1
ATOM 4308 C CA . ASP A 1 569 ? 2.190 -2.956 23.891 1.00 96.44 569 ASP A CA 1
ATOM 4309 C C . ASP A 1 569 ? 3.046 -1.761 23.418 1.00 96.44 569 ASP A C 1
ATOM 4311 O O . ASP A 1 569 ? 3.543 -0.994 24.243 1.00 96.44 569 ASP A O 1
ATOM 4315 N N . MET A 1 570 ? 3.129 -1.514 22.102 1.00 97.19 570 MET A N 1
ATOM 4316 C CA . MET A 1 570 ? 3.745 -0.304 21.527 1.00 97.19 570 MET A CA 1
ATOM 4317 C C . MET A 1 570 ? 3.063 0.986 22.006 1.00 97.19 570 MET A C 1
ATOM 4319 O O . MET A 1 570 ? 3.737 1.942 22.391 1.00 97.19 570 MET A O 1
ATOM 4323 N N . PHE A 1 571 ? 1.729 1.023 22.004 1.00 97.81 571 PHE A N 1
ATOM 4324 C CA . PHE A 1 571 ? 0.958 2.180 22.459 1.00 97.81 571 PHE A CA 1
ATOM 4325 C C . PHE A 1 571 ? 1.127 2.429 23.965 1.00 97.81 571 PHE A C 1
ATOM 4327 O O . PHE A 1 571 ? 1.338 3.566 24.384 1.00 97.81 571 PHE A O 1
ATOM 4334 N N . LEU A 1 572 ? 1.102 1.368 24.778 1.00 96.62 572 LEU A N 1
ATOM 4335 C CA . LEU A 1 572 ? 1.325 1.439 26.225 1.00 96.62 572 LEU A CA 1
ATOM 4336 C C . LEU A 1 572 ? 2.769 1.829 26.588 1.00 96.62 572 LEU A C 1
ATOM 4338 O O . LEU A 1 572 ? 2.988 2.426 27.639 1.00 96.62 572 LEU A O 1
ATOM 4342 N N . ALA A 1 573 ? 3.736 1.557 25.706 1.00 96.06 573 ALA A N 1
ATOM 4343 C CA . ALA A 1 573 ? 5.115 2.036 25.802 1.00 96.06 573 ALA A CA 1
ATOM 4344 C C . ALA A 1 573 ? 5.324 3.474 25.267 1.00 96.06 573 ALA A C 1
ATOM 4346 O O . ALA A 1 573 ? 6.460 3.944 25.225 1.00 96.06 573 ALA A O 1
ATOM 4347 N N . GLY A 1 574 ? 4.266 4.171 24.827 1.00 96.81 574 GLY A N 1
ATOM 4348 C CA . GLY A 1 574 ? 4.349 5.543 24.309 1.00 96.81 574 GLY A CA 1
ATOM 4349 C C . GLY A 1 574 ? 5.035 5.672 22.940 1.00 96.81 574 GLY A C 1
ATOM 4350 O O . GLY A 1 574 ? 5.411 6.776 22.547 1.00 96.81 574 GLY A O 1
ATOM 4351 N N . PHE A 1 575 ? 5.198 4.569 22.196 1.00 97.12 575 PHE A N 1
ATOM 4352 C CA . PHE A 1 575 ? 5.983 4.492 20.949 1.00 97.12 575 PHE A CA 1
ATOM 4353 C C . PHE A 1 575 ? 5.550 5.513 19.879 1.00 97.12 575 PHE A C 1
ATOM 4355 O O . PHE A 1 575 ? 6.378 6.008 19.115 1.00 97.12 575 PHE A O 1
ATOM 4362 N N . PHE A 1 576 ? 4.255 5.839 19.833 1.00 97.44 576 PHE A N 1
ATOM 4363 C CA . PHE A 1 576 ? 3.640 6.716 18.830 1.00 97.44 576 PHE A CA 1
ATOM 4364 C C . PHE A 1 576 ? 3.458 8.179 19.287 1.00 97.44 576 PHE A C 1
ATOM 4366 O O . PHE A 1 576 ? 2.924 8.985 18.525 1.00 97.44 576 PHE A O 1
ATOM 4373 N N . ALA A 1 577 ? 3.869 8.530 20.511 1.00 96.94 577 ALA A N 1
ATOM 4374 C CA . ALA A 1 577 ? 3.651 9.849 21.109 1.00 96.94 577 ALA A CA 1
ATOM 4375 C C . ALA A 1 577 ? 4.935 10.686 21.154 1.00 96.94 577 ALA A C 1
ATOM 4377 O O . ALA A 1 577 ? 5.998 10.193 21.535 1.00 96.94 577 ALA A O 1
ATOM 4378 N N . SER A 1 578 ? 4.844 11.977 20.831 1.00 94.81 578 SER A N 1
ATOM 4379 C CA . SER A 1 578 ? 5.950 12.945 20.891 1.00 94.81 578 SER A CA 1
ATOM 4380 C C . SER A 1 578 ? 6.657 12.972 22.251 1.00 94.81 578 SER A C 1
ATOM 4382 O O . SER A 1 578 ? 7.889 12.999 22.297 1.00 94.81 578 SER A O 1
ATOM 4384 N N . ASP A 1 579 ? 5.882 12.884 23.329 1.00 92.94 579 ASP A N 1
ATOM 4385 C CA . ASP A 1 579 ? 6.268 12.997 24.740 1.00 92.94 579 ASP A CA 1
ATOM 4386 C C . ASP A 1 579 ? 6.306 11.652 25.496 1.00 92.94 579 ASP A C 1
ATOM 4388 O O . ASP A 1 579 ? 6.627 11.627 26.684 1.00 92.94 579 ASP A O 1
ATOM 4392 N N . GLY A 1 580 ? 5.997 10.535 24.826 1.00 88.44 580 GLY A N 1
ATOM 4393 C CA . GLY A 1 580 ? 5.880 9.212 25.450 1.00 88.44 580 GLY A CA 1
ATOM 4394 C C . GLY A 1 580 ? 4.573 8.976 26.224 1.00 88.44 580 GLY A C 1
ATOM 4395 O O . GLY A 1 580 ? 4.464 7.982 26.939 1.00 88.44 580 GLY A O 1
ATOM 4396 N N . GLY A 1 581 ? 3.581 9.866 26.109 1.00 92.31 581 GLY A N 1
ATOM 4397 C CA . GLY A 1 581 ? 2.255 9.682 26.700 1.00 92.31 581 GLY A CA 1
ATOM 4398 C C . GLY A 1 581 ? 1.397 8.618 26.000 1.00 92.31 581 GLY A C 1
ATOM 4399 O O . GLY A 1 581 ? 1.691 8.162 24.898 1.00 92.31 581 GLY A O 1
ATOM 4400 N N . LEU A 1 582 ? 0.272 8.253 26.625 1.00 95.31 582 LEU A N 1
ATOM 4401 C CA . LEU A 1 582 ? -0.726 7.337 26.052 1.00 95.31 582 LEU A CA 1
ATOM 4402 C C . LEU A 1 582 ? -1.621 8.063 25.029 1.00 95.31 582 LEU A C 1
ATOM 4404 O O . LEU A 1 582 ? -2.768 8.411 25.322 1.00 95.31 582 LEU A O 1
ATOM 4408 N N . LYS A 1 583 ? -1.061 8.336 23.850 1.00 95.62 583 LYS A N 1
ATOM 4409 C CA . LYS A 1 583 ? -1.704 8.971 22.688 1.00 95.62 583 LYS A CA 1
ATOM 4410 C C . LYS A 1 583 ? -0.952 8.599 21.404 1.00 95.62 583 LYS A C 1
ATOM 4412 O O . LYS A 1 583 ? 0.087 7.943 21.446 1.00 95.62 583 LYS A O 1
ATOM 4417 N N . VAL A 1 584 ? -1.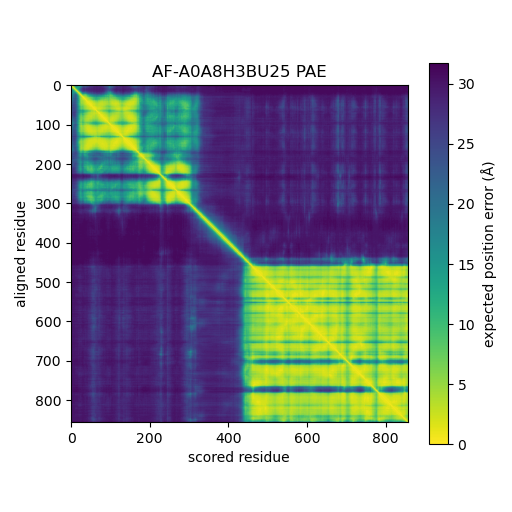451 9.071 20.268 1.00 98.06 584 VAL A N 1
ATOM 4418 C CA . VAL A 1 584 ? -0.712 9.137 18.999 1.00 98.06 584 VAL A CA 1
ATOM 4419 C C . VAL A 1 584 ? -0.652 10.604 18.578 1.00 98.06 584 VAL A C 1
ATOM 4421 O O . VAL A 1 584 ? -1.652 11.307 18.695 1.00 98.06 584 VAL A O 1
ATOM 4424 N N . ASP A 1 585 ? 0.491 11.079 18.091 1.00 97.44 585 ASP A N 1
ATOM 4425 C CA . ASP A 1 585 ? 0.600 12.417 17.497 1.00 97.44 585 ASP A CA 1
ATOM 4426 C C . ASP A 1 585 ? 1.582 12.447 16.315 1.00 97.44 585 ASP A C 1
ATOM 4428 O O . ASP A 1 585 ? 2.442 11.574 16.157 1.00 97.44 585 ASP A O 1
ATOM 4432 N N . ALA A 1 586 ? 1.436 13.449 15.447 1.00 97.31 586 ALA A N 1
ATOM 4433 C CA . ALA A 1 586 ? 2.217 13.563 14.222 1.00 97.31 586 ALA A CA 1
ATOM 4434 C C . ALA A 1 586 ? 3.744 13.645 14.454 1.00 97.31 586 ALA A C 1
ATOM 4436 O O . ALA A 1 586 ? 4.485 12.995 13.705 1.00 97.31 586 ALA A O 1
ATOM 4437 N N . PRO A 1 587 ? 4.267 14.376 15.465 1.00 96.31 587 PRO A N 1
ATOM 4438 C CA . PRO A 1 587 ? 5.701 14.382 15.759 1.00 96.31 587 PRO A CA 1
ATOM 4439 C C . PRO A 1 587 ? 6.214 13.055 16.338 1.00 96.31 587 PRO A C 1
ATOM 4441 O O . PRO A 1 587 ? 7.377 12.720 16.123 1.00 96.31 587 PRO A O 1
ATOM 4444 N N . GLY A 1 588 ? 5.384 12.288 17.052 1.00 96.25 588 GLY A N 1
ATOM 4445 C CA . GLY A 1 588 ? 5.700 10.932 17.502 1.00 96.25 588 GLY A CA 1
ATOM 4446 C C . GLY A 1 588 ? 5.810 9.954 16.333 1.00 96.25 588 GLY A C 1
ATOM 4447 O O . GLY A 1 588 ? 6.844 9.303 16.167 1.00 96.25 588 GLY A O 1
ATOM 4448 N N . LEU A 1 589 ? 4.787 9.928 15.474 1.00 97.19 589 LEU A N 1
ATOM 4449 C CA . LEU A 1 589 ? 4.714 9.099 14.265 1.00 97.19 589 LEU A CA 1
ATOM 4450 C C . LEU A 1 589 ? 5.881 9.334 13.293 1.00 97.19 589 LEU A C 1
ATOM 4452 O O . LEU A 1 589 ? 6.468 8.376 12.795 1.00 97.19 589 LEU A O 1
ATOM 4456 N N . LYS A 1 590 ? 6.308 10.589 13.100 1.00 94.44 590 LYS A N 1
ATOM 4457 C CA . LYS A 1 590 ? 7.481 10.949 12.272 1.00 94.44 590 LYS A CA 1
ATOM 4458 C C . LYS A 1 590 ? 8.827 10.399 12.779 1.00 94.44 590 LYS A C 1
ATOM 4460 O O . LYS A 1 590 ? 9.846 10.596 12.124 1.00 94.44 590 LYS A O 1
ATOM 4465 N N . ARG A 1 591 ? 8.863 9.726 13.937 1.00 94.38 591 ARG A N 1
ATOM 4466 C CA . ARG A 1 591 ? 10.063 9.078 14.508 1.00 94.38 591 ARG A CA 1
ATOM 4467 C C . ARG A 1 591 ? 10.005 7.548 14.455 1.00 94.38 591 ARG A C 1
ATOM 4469 O O . ARG A 1 591 ? 10.927 6.904 14.970 1.00 94.38 591 ARG A O 1
ATOM 4476 N N . VAL A 1 592 ? 8.947 6.973 13.879 1.00 95.12 592 VAL A N 1
ATOM 4477 C CA . VAL A 1 592 ? 8.828 5.538 13.589 1.00 95.12 592 VAL A CA 1
ATOM 4478 C C . VAL A 1 592 ? 9.789 5.179 12.453 1.00 95.12 592 VAL A C 1
ATOM 4480 O O . VAL A 1 592 ? 9.899 5.916 11.479 1.00 95.12 592 VAL A O 1
ATOM 4483 N N . THR A 1 593 ? 10.504 4.061 12.585 1.00 95.31 593 THR A N 1
ATOM 4484 C CA . THR A 1 593 ? 11.447 3.556 11.572 1.00 95.31 593 THR A CA 1
ATOM 4485 C C . THR A 1 593 ? 11.356 2.025 11.485 1.00 95.31 593 THR A C 1
ATOM 4487 O O . THR A 1 593 ? 10.903 1.408 12.460 1.00 95.31 593 THR A O 1
ATOM 4490 N N . PRO A 1 594 ? 11.776 1.388 10.372 1.00 95.06 594 PRO A N 1
ATOM 4491 C CA . PRO A 1 594 ? 11.727 -0.069 10.212 1.00 95.06 594 PRO A CA 1
ATOM 4492 C C . PRO A 1 594 ? 12.421 -0.841 11.339 1.00 95.06 594 PRO A C 1
ATOM 4494 O O . PRO A 1 594 ? 11.915 -1.869 11.780 1.00 95.06 594 PRO A O 1
ATOM 4497 N N . GLU A 1 595 ? 13.531 -0.323 11.867 1.00 95.69 595 GLU A N 1
ATOM 4498 C CA . GLU A 1 595 ? 14.323 -0.972 12.919 1.00 95.69 595 GLU A CA 1
ATOM 4499 C C . GLU A 1 595 ? 13.558 -0.981 14.246 1.00 95.69 595 GLU A C 1
ATOM 4501 O O . GLU A 1 595 ? 13.404 -2.032 14.866 1.00 95.69 595 GLU A O 1
ATOM 4506 N N . LYS A 1 596 ? 13.010 0.175 14.651 1.00 95.81 596 LYS A N 1
ATOM 4507 C CA . LYS A 1 596 ? 12.218 0.313 15.886 1.00 95.81 596 LYS A CA 1
ATOM 4508 C C . LYS A 1 596 ? 10.918 -0.480 15.815 1.00 95.81 596 LYS A C 1
ATOM 4510 O O . LYS A 1 596 ? 10.515 -1.097 16.798 1.00 95.81 596 LYS A O 1
ATOM 4515 N N . THR A 1 597 ? 10.247 -0.458 14.661 1.00 95.81 597 THR A N 1
ATOM 4516 C CA . THR A 1 597 ? 9.048 -1.273 14.438 1.00 95.81 597 THR A CA 1
ATOM 4517 C C . THR A 1 597 ? 9.406 -2.756 14.464 1.00 95.81 597 THR A C 1
ATOM 4519 O O . THR A 1 597 ? 8.667 -3.531 15.055 1.00 95.81 597 THR A O 1
ATOM 4522 N N . GLY A 1 598 ? 10.546 -3.152 13.889 1.00 96.12 598 GLY A N 1
ATOM 4523 C CA . GLY A 1 598 ? 11.044 -4.525 13.904 1.00 96.12 598 GLY A CA 1
ATOM 4524 C C . GLY A 1 598 ? 11.345 -5.031 15.313 1.00 96.12 598 GLY A C 1
ATOM 4525 O O . GLY A 1 598 ? 10.880 -6.109 15.674 1.00 96.12 598 GLY A O 1
ATOM 4526 N N . GLU A 1 599 ? 12.045 -4.237 16.128 1.00 96.31 599 GLU A N 1
ATOM 4527 C CA . GLU A 1 599 ? 12.309 -4.535 17.542 1.00 96.31 599 GLU A CA 1
ATOM 4528 C C . GLU A 1 599 ? 11.000 -4.708 18.326 1.00 96.31 599 GLU A C 1
ATOM 4530 O O . GLU A 1 599 ? 10.776 -5.757 18.935 1.00 96.31 599 GLU A O 1
ATOM 4535 N N . ALA A 1 600 ? 10.090 -3.731 18.241 1.00 95.62 600 ALA A N 1
ATOM 4536 C CA . ALA A 1 600 ? 8.811 -3.775 18.945 1.00 95.62 600 ALA A CA 1
ATOM 4537 C C . ALA A 1 600 ? 7.892 -4.918 18.468 1.00 95.62 600 ALA A C 1
ATOM 4539 O O . ALA A 1 600 ? 7.180 -5.517 19.268 1.00 95.62 600 ALA A O 1
ATOM 4540 N N . MET A 1 601 ? 7.950 -5.281 17.183 1.00 95.38 601 MET A N 1
ATOM 4541 C CA . MET A 1 601 ? 7.242 -6.429 16.599 1.00 95.38 601 MET A CA 1
ATOM 4542 C C . MET A 1 601 ? 7.989 -7.766 16.778 1.00 95.38 601 MET A C 1
ATOM 4544 O O . MET A 1 601 ? 7.568 -8.778 16.216 1.00 95.38 601 MET A O 1
ATOM 4548 N N . GLN A 1 602 ? 9.086 -7.811 17.544 1.00 96.44 602 GLN A N 1
ATOM 4549 C CA . GLN A 1 602 ? 9.888 -9.020 17.800 1.00 96.44 602 GLN A CA 1
ATOM 4550 C C . GLN A 1 602 ? 10.421 -9.699 16.516 1.00 96.44 602 GLN A C 1
ATOM 4552 O O . GLN A 1 602 ? 10.592 -10.924 16.468 1.00 96.44 602 GLN A O 1
ATOM 4557 N N . VAL A 1 603 ? 10.657 -8.925 15.453 1.00 95.69 603 VAL A N 1
ATOM 4558 C CA . VAL A 1 603 ? 11.095 -9.424 14.143 1.00 95.69 603 VAL A CA 1
ATOM 4559 C C . VAL A 1 603 ? 12.562 -9.842 14.199 1.00 95.69 603 VAL A C 1
ATOM 4561 O O . VAL A 1 603 ? 13.424 -9.123 14.695 1.00 95.69 603 VAL A O 1
ATOM 4564 N N . SER A 1 604 ? 12.863 -11.032 13.681 1.00 94.62 604 SER A N 1
ATOM 4565 C CA . SER A 1 604 ? 14.231 -11.558 13.605 1.00 94.62 604 SER A CA 1
ATOM 4566 C C . SER A 1 604 ? 14.358 -12.608 12.502 1.00 94.62 604 SER A C 1
ATOM 4568 O O . SER A 1 604 ? 13.355 -13.070 11.961 1.00 94.62 604 SER A O 1
ATOM 4570 N N . ALA A 1 605 ? 15.577 -13.084 12.230 1.00 90.81 605 ALA A N 1
ATOM 4571 C CA . ALA A 1 605 ? 15.812 -14.201 11.305 1.00 90.81 605 ALA A CA 1
ATOM 4572 C C . ALA A 1 605 ? 15.070 -15.506 11.687 1.00 90.81 605 ALA A C 1
ATOM 4574 O O . ALA A 1 605 ? 14.896 -16.382 10.846 1.00 90.81 605 ALA A O 1
ATOM 4575 N N . SER A 1 606 ? 14.619 -15.632 12.943 1.00 92.00 606 SER A N 1
ATOM 4576 C CA . SER A 1 606 ? 13.800 -16.753 13.438 1.00 92.00 606 SER A CA 1
ATOM 4577 C C . SER A 1 606 ? 12.312 -16.417 13.628 1.00 92.00 606 SER A C 1
ATOM 4579 O O . SER A 1 606 ? 11.532 -17.295 13.988 1.00 92.00 606 SER A O 1
ATOM 4581 N N . ASN A 1 607 ? 11.920 -15.162 13.390 1.00 93.50 607 ASN A N 1
ATOM 4582 C CA . ASN A 1 607 ? 10.545 -14.662 13.458 1.00 93.50 607 ASN A CA 1
ATOM 4583 C C . ASN A 1 607 ? 10.317 -13.596 12.356 1.00 93.50 607 ASN A C 1
ATOM 4585 O O . ASN A 1 607 ? 10.182 -12.411 12.671 1.00 93.50 607 ASN A O 1
ATOM 4589 N N . PRO A 1 608 ? 10.385 -13.965 11.061 1.00 91.06 608 PRO A N 1
ATOM 4590 C CA . PRO A 1 608 ? 10.367 -13.000 9.962 1.00 91.06 608 PRO A CA 1
ATOM 4591 C C . PRO A 1 608 ? 8.947 -12.499 9.658 1.00 91.06 608 PRO A C 1
ATOM 4593 O O . PRO A 1 608 ? 8.040 -13.300 9.436 1.00 91.06 608 PRO A O 1
ATOM 4596 N N . MET A 1 609 ? 8.769 -11.175 9.589 1.00 89.50 609 MET A N 1
ATOM 4597 C CA . MET A 1 609 ? 7.521 -10.515 9.176 1.00 89.50 609 MET A CA 1
ATOM 4598 C C . MET A 1 609 ? 7.600 -10.061 7.711 1.00 89.50 609 MET A C 1
ATOM 4600 O O . MET A 1 609 ? 8.592 -9.462 7.298 1.00 89.50 609 MET A O 1
ATOM 4604 N N . SER A 1 610 ? 6.538 -10.284 6.933 1.00 86.12 610 SER A N 1
ATOM 4605 C CA . SER A 1 610 ? 6.390 -9.705 5.587 1.00 86.12 610 SER A CA 1
ATOM 4606 C C . SER A 1 610 ? 5.885 -8.259 5.649 1.00 86.12 610 SER A C 1
ATOM 4608 O O . SER A 1 610 ? 4.935 -7.981 6.378 1.00 86.12 610 SER A O 1
ATOM 4610 N N . GLY A 1 611 ? 6.477 -7.345 4.869 1.00 86.62 611 GLY A N 1
ATOM 4611 C CA . GLY A 1 611 ? 6.014 -5.952 4.752 1.00 86.62 611 GLY A CA 1
ATOM 4612 C C . GLY A 1 611 ? 6.324 -5.060 5.964 1.00 86.62 611 GLY A C 1
ATOM 4613 O O . GLY A 1 611 ? 5.482 -4.257 6.367 1.00 86.62 611 GLY A O 1
ATOM 4614 N N . LEU A 1 612 ? 7.489 -5.228 6.602 1.00 90.25 612 LEU A N 1
ATOM 4615 C CA . LEU A 1 612 ? 7.888 -4.407 7.756 1.00 90.25 612 LEU A CA 1
ATOM 4616 C C . LEU A 1 612 ? 8.101 -2.933 7.366 1.00 90.25 612 LEU A C 1
ATOM 4618 O O . LEU A 1 612 ? 7.500 -2.049 7.969 1.00 90.25 612 LEU A O 1
ATOM 4622 N N . GLU A 1 613 ? 8.901 -2.674 6.327 1.00 90.00 613 GLU A N 1
ATOM 4623 C CA . GLU A 1 613 ? 9.213 -1.313 5.859 1.00 90.00 613 GLU A CA 1
ATOM 4624 C C . GLU A 1 613 ? 7.957 -0.543 5.437 1.00 90.00 613 GLU A C 1
ATOM 4626 O O . GLU A 1 613 ? 7.756 0.590 5.871 1.00 90.00 613 GLU A O 1
ATOM 4631 N N . GLY A 1 614 ? 7.069 -1.173 4.656 1.00 88.44 614 GLY A N 1
ATOM 4632 C CA . GLY A 1 614 ? 5.817 -0.558 4.209 1.00 88.44 614 GLY A CA 1
ATOM 4633 C C . GLY A 1 614 ? 4.933 -0.106 5.372 1.00 88.44 614 GLY A C 1
ATOM 4634 O O . GLY A 1 614 ? 4.410 1.002 5.334 1.00 88.44 614 GLY A O 1
ATOM 4635 N N . ARG A 1 615 ? 4.847 -0.896 6.452 1.00 90.00 615 ARG A N 1
ATOM 4636 C CA . ARG A 1 615 ? 4.131 -0.518 7.684 1.00 90.00 615 ARG A CA 1
ATOM 4637 C C . ARG A 1 615 ? 4.761 0.667 8.408 1.00 90.00 615 ARG A C 1
ATOM 4639 O O . ARG A 1 615 ? 4.047 1.576 8.826 1.00 90.00 615 ARG A O 1
ATOM 4646 N N . SER A 1 616 ? 6.082 0.661 8.581 1.00 92.56 616 SER A N 1
ATOM 4647 C CA . SER A 1 616 ? 6.789 1.766 9.240 1.00 92.56 616 SER A CA 1
ATOM 4648 C C . SER A 1 616 ? 6.651 3.064 8.448 1.00 92.56 616 SER A C 1
ATOM 4650 O O . SER A 1 616 ? 6.377 4.109 9.034 1.00 92.56 616 SER A O 1
ATOM 4652 N N . ASN A 1 617 ? 6.745 2.982 7.119 1.00 91.69 617 ASN A N 1
ATOM 4653 C CA . ASN A 1 617 ? 6.567 4.116 6.219 1.00 91.69 617 ASN A CA 1
ATOM 4654 C C . ASN A 1 617 ? 5.106 4.600 6.199 1.00 91.69 617 ASN A C 1
ATOM 4656 O O . ASN A 1 617 ? 4.876 5.802 6.250 1.00 91.69 617 ASN A O 1
ATOM 4660 N N . LEU A 1 618 ? 4.116 3.700 6.227 1.00 91.62 618 LEU A N 1
ATOM 4661 C CA . LEU A 1 618 ? 2.691 4.045 6.343 1.00 91.62 618 LEU A CA 1
ATOM 4662 C C . LEU A 1 618 ? 2.397 4.840 7.628 1.00 91.62 618 LEU A C 1
ATOM 4664 O O . LEU A 1 618 ? 1.682 5.839 7.586 1.00 91.62 618 LEU A O 1
ATOM 4668 N N . LEU A 1 619 ? 2.996 4.450 8.760 1.00 94.75 619 LEU A N 1
ATOM 4669 C CA . LEU A 1 619 ? 2.884 5.194 10.021 1.00 94.75 619 LEU A CA 1
ATOM 4670 C C . LEU A 1 619 ? 3.665 6.520 10.016 1.00 94.75 619 LEU A C 1
ATOM 4672 O O . LEU A 1 619 ? 3.192 7.501 10.590 1.00 94.75 619 LEU A O 1
ATOM 4676 N N . ALA A 1 620 ? 4.820 6.596 9.353 1.00 94.12 620 ALA A N 1
ATOM 4677 C CA . ALA A 1 620 ? 5.542 7.859 9.186 1.00 94.12 620 ALA A CA 1
ATOM 4678 C C . ALA A 1 620 ? 4.755 8.847 8.297 1.00 94.12 620 ALA A C 1
ATOM 4680 O O . ALA A 1 620 ? 4.597 10.017 8.660 1.00 94.12 620 ALA A O 1
ATOM 4681 N N . ASN A 1 621 ? 4.183 8.360 7.188 1.00 93.12 621 ASN A N 1
ATOM 4682 C CA . ASN A 1 621 ? 3.329 9.123 6.276 1.00 93.12 621 ASN A CA 1
ATOM 4683 C C . ASN A 1 621 ? 2.028 9.575 6.953 1.00 93.12 621 ASN A C 1
ATOM 4685 O O . ASN A 1 621 ? 1.594 10.703 6.731 1.00 93.12 621 ASN A O 1
ATOM 4689 N N . LEU A 1 622 ? 1.446 8.755 7.837 1.00 95.75 622 LEU A N 1
ATOM 4690 C CA . LEU A 1 622 ? 0.332 9.149 8.704 1.00 95.75 622 LEU A CA 1
ATOM 4691 C C . LEU A 1 622 ? 0.684 10.390 9.539 1.00 95.75 622 LEU A C 1
ATOM 4693 O O . LEU A 1 622 ? -0.100 11.333 9.589 1.00 95.75 622 LEU A O 1
ATOM 4697 N N . GLY A 1 623 ? 1.887 10.458 10.120 1.00 96.19 623 GLY A N 1
ATOM 4698 C CA . GLY A 1 623 ? 2.360 11.675 10.793 1.00 96.19 623 GLY A CA 1
ATOM 4699 C C . GLY A 1 623 ? 2.504 12.885 9.854 1.00 96.19 623 GLY A C 1
ATOM 4700 O O . GLY A 1 623 ? 2.484 14.032 10.304 1.00 96.19 623 GLY A O 1
ATOM 4701 N N . GLY A 1 624 ? 2.657 12.658 8.548 1.00 94.88 624 GLY A N 1
ATOM 4702 C CA . GLY A 1 624 ? 2.534 13.678 7.504 1.00 94.88 624 GLY A CA 1
ATOM 4703 C C . GLY A 1 624 ? 1.086 14.135 7.316 1.00 94.88 624 GLY A C 1
ATOM 4704 O O . GLY A 1 624 ? 0.796 15.308 7.539 1.00 94.88 624 GLY A O 1
ATOM 4705 N N . ALA A 1 625 ? 0.189 13.207 6.971 1.00 94.25 625 ALA A N 1
ATOM 4706 C CA . ALA A 1 625 ? -1.224 13.464 6.677 1.00 94.25 625 ALA A CA 1
ATOM 4707 C C . ALA A 1 625 ? -1.965 14.149 7.841 1.00 94.25 625 ALA A C 1
ATOM 4709 O O . ALA A 1 625 ? -2.572 15.202 7.656 1.00 94.25 625 ALA A O 1
ATOM 4710 N N . LEU A 1 626 ? -1.814 13.636 9.068 1.00 96.94 626 LEU A N 1
ATOM 4711 C CA . LEU A 1 626 ? -2.441 14.213 10.264 1.00 96.94 626 LEU A CA 1
ATOM 4712 C C . LEU A 1 626 ? -2.006 15.666 10.530 1.00 96.94 626 LEU A C 1
ATOM 4714 O O . LEU A 1 626 ? -2.766 16.438 11.103 1.00 96.94 626 LEU A O 1
ATOM 4718 N N . ALA A 1 627 ? -0.789 16.044 10.126 1.00 95.69 627 ALA A N 1
ATOM 4719 C CA . ALA A 1 627 ? -0.276 17.410 10.254 1.00 95.69 627 ALA A CA 1
ATOM 4720 C C . ALA A 1 627 ? -0.644 18.319 9.064 1.00 95.69 627 ALA A C 1
ATOM 4722 O O . ALA A 1 627 ? -0.474 19.532 9.163 1.00 95.69 627 ALA A O 1
ATOM 4723 N N . ALA A 1 628 ? -1.112 17.749 7.950 1.00 94.56 628 ALA A N 1
ATOM 4724 C CA . ALA A 1 628 ? -1.600 18.489 6.787 1.00 94.56 628 ALA A CA 1
ATOM 4725 C C . ALA A 1 628 ? -3.081 18.891 6.924 1.00 94.56 628 ALA A C 1
ATOM 4727 O O . ALA A 1 628 ? -3.466 19.912 6.361 1.00 94.56 628 ALA A O 1
ATOM 4728 N N . SER A 1 629 ? -3.860 18.138 7.715 1.00 94.81 629 SER A N 1
ATOM 4729 C CA . SER A 1 629 ? -5.290 18.365 7.987 1.00 94.81 629 SER A CA 1
ATOM 4730 C C . SER A 1 629 ? -5.584 18.749 9.456 1.00 94.81 629 SER A C 1
ATOM 4732 O O . SER A 1 629 ? -6.241 17.996 10.188 1.00 94.81 629 SER A O 1
ATOM 4734 N N . PRO A 1 630 ? -5.102 19.910 9.951 1.00 95.25 630 PRO A N 1
ATOM 4735 C CA . PRO A 1 630 ? -5.340 20.356 11.328 1.00 95.25 630 PRO A CA 1
ATOM 4736 C C . PRO A 1 630 ? -6.819 20.661 11.631 1.00 95.25 630 PRO A C 1
ATOM 4738 O O . PRO A 1 630 ? -7.211 20.682 12.796 1.00 95.25 630 PRO A O 1
ATOM 4741 N N . GLU A 1 631 ? -7.659 20.867 10.616 1.00 95.00 631 GLU A N 1
ATOM 4742 C CA . GLU A 1 631 ? -9.115 20.986 10.747 1.00 95.00 631 GLU A CA 1
ATOM 4743 C C . GLU A 1 631 ? -9.792 19.668 11.156 1.00 95.00 631 GLU A C 1
ATOM 4745 O O . GLU A 1 631 ? -10.788 19.704 11.884 1.00 95.00 631 GLU A O 1
ATOM 4750 N N . MET A 1 632 ? -9.227 18.521 10.753 1.00 95.25 632 MET A N 1
ATOM 4751 C CA . MET A 1 632 ? -9.700 17.184 11.134 1.00 95.25 632 MET A CA 1
ATOM 4752 C C . MET A 1 632 ? -8.975 16.637 12.374 1.00 95.25 632 MET A C 1
ATOM 4754 O O . MET A 1 632 ? -9.607 16.020 13.227 1.00 95.25 632 MET A O 1
ATOM 4758 N N . PHE A 1 633 ? -7.662 16.866 12.499 1.00 97.38 633 PHE A N 1
ATOM 4759 C CA . PHE A 1 633 ? -6.806 16.206 13.502 1.00 97.38 633 PHE A CA 1
ATOM 4760 C C . PHE A 1 633 ? -6.190 17.152 14.552 1.00 97.38 633 PHE A C 1
ATOM 4762 O O . PHE A 1 633 ? -5.435 16.723 15.433 1.00 97.38 633 PHE A O 1
ATOM 4769 N N . GLY A 1 634 ? -6.541 18.439 14.520 1.00 94.56 634 GLY A N 1
ATOM 4770 C CA . GLY A 1 634 ? -6.019 19.462 15.427 1.00 94.56 634 GLY A CA 1
ATOM 4771 C C . GLY A 1 634 ? -4.551 19.839 15.162 1.00 94.56 634 GLY A C 1
ATOM 4772 O O . GLY A 1 634 ? -3.875 19.211 14.347 1.00 94.56 634 GLY A O 1
ATOM 4773 N N . PRO A 1 635 ? -4.020 20.855 15.867 1.00 92.06 635 PRO A N 1
ATOM 4774 C CA . PRO A 1 635 ? -2.688 21.410 15.598 1.00 92.06 635 PRO A CA 1
ATOM 4775 C C . PRO A 1 635 ? -1.534 20.426 15.854 1.00 92.06 635 PRO A C 1
ATOM 4777 O O . PRO A 1 635 ? -0.496 20.527 15.207 1.00 92.06 635 PRO A O 1
ATOM 4780 N N . ASP A 1 636 ? -1.716 19.459 16.758 1.00 89.06 636 ASP A N 1
ATOM 4781 C CA . ASP A 1 636 ? -0.713 18.428 17.069 1.00 89.06 636 ASP A CA 1
ATOM 4782 C C . ASP A 1 636 ? -0.733 17.238 16.084 1.00 89.06 636 ASP A C 1
ATOM 4784 O O . ASP A 1 636 ? 0.104 16.335 16.181 1.00 89.06 636 ASP A O 1
ATOM 4788 N N . GLY A 1 637 ? -1.702 17.199 15.158 1.00 95.44 637 GLY A N 1
ATOM 4789 C CA . GLY A 1 637 ? -1.930 16.079 14.246 1.00 95.44 637 GLY A CA 1
ATOM 4790 C C . GLY A 1 637 ? -2.195 14.767 14.989 1.00 95.44 637 GLY A C 1
ATOM 4791 O O . GLY A 1 637 ? -1.427 13.813 14.867 1.00 95.44 637 GLY A O 1
ATOM 4792 N N . ARG A 1 638 ? -3.263 14.725 15.794 1.00 97.25 638 ARG A N 1
ATOM 4793 C CA . ARG A 1 638 ? -3.644 13.569 16.622 1.00 97.25 638 ARG A CA 1
ATOM 4794 C C . ARG A 1 638 ? -4.863 12.846 16.028 1.00 97.25 638 ARG A C 1
ATOM 4796 O O . ARG A 1 638 ? -5.892 13.501 15.854 1.00 97.25 638 ARG A O 1
ATOM 4803 N N . PRO A 1 639 ? -4.825 11.513 15.813 1.00 97.44 639 PRO A N 1
ATOM 4804 C CA . PRO A 1 639 ? -5.953 10.759 15.261 1.00 97.44 639 PRO A CA 1
ATOM 4805 C C . PRO A 1 639 ? -7.271 10.986 16.006 1.00 97.44 639 PRO A C 1
ATOM 4807 O O . PRO A 1 639 ? -8.278 11.306 15.383 1.00 97.44 639 PRO A O 1
ATOM 4810 N N . GLY A 1 640 ? -7.268 10.892 17.340 1.00 97.38 640 GLY A N 1
ATOM 4811 C CA . GLY A 1 640 ? -8.468 11.034 18.163 1.00 97.38 640 GLY A CA 1
ATOM 4812 C C . GLY A 1 640 ? -9.208 12.366 18.008 1.00 97.38 640 GLY A C 1
ATOM 4813 O O . GLY A 1 640 ? -10.414 12.416 18.240 1.00 97.38 640 GLY A O 1
ATOM 4814 N N . ASN A 1 641 ? -8.545 13.437 17.561 1.00 97.50 641 ASN A N 1
ATOM 4815 C CA . ASN A 1 641 ? -9.206 14.723 17.325 1.00 97.50 641 ASN A CA 1
ATOM 4816 C C . ASN A 1 641 ? -10.222 14.684 16.167 1.00 97.50 641 ASN A C 1
ATOM 4818 O O . ASN A 1 641 ? -11.080 15.563 16.123 1.00 97.50 641 ASN A O 1
ATOM 4822 N N . LEU A 1 642 ? -10.239 13.630 15.331 1.00 97.12 642 LEU A N 1
ATOM 4823 C CA . LEU A 1 642 ? -11.315 13.416 14.351 1.00 97.12 642 LEU A CA 1
ATOM 4824 C C . LEU A 1 642 ? -12.708 13.389 14.995 1.00 97.12 642 LEU A C 1
ATOM 4826 O O . LEU A 1 642 ? -13.690 13.744 14.347 1.00 97.12 642 LEU A O 1
ATOM 4830 N N . LEU A 1 643 ? -12.796 13.033 16.285 1.00 97.56 643 LEU A N 1
ATOM 4831 C CA . LEU A 1 643 ? -14.036 13.102 17.056 1.00 97.56 643 LEU A CA 1
ATOM 4832 C C . LEU A 1 643 ? -14.569 14.543 17.155 1.00 97.56 643 LEU A C 1
ATOM 4834 O O . LEU A 1 643 ? -15.765 14.750 16.971 1.00 97.56 643 LEU A O 1
ATOM 4838 N N . ASP A 1 644 ? -13.696 15.541 17.333 1.00 95.88 644 ASP A N 1
ATOM 4839 C CA . ASP A 1 644 ? -14.080 16.962 17.381 1.00 95.88 644 ASP A CA 1
ATOM 4840 C C . ASP A 1 644 ? -14.548 17.482 16.013 1.00 95.88 644 ASP A C 1
ATOM 4842 O O . ASP A 1 644 ? -15.178 18.538 15.926 1.00 95.88 644 ASP A O 1
ATOM 4846 N N . PHE A 1 645 ? -14.159 16.817 14.924 1.00 94.88 645 PHE A N 1
ATOM 4847 C CA . PHE A 1 645 ? -14.557 17.167 13.563 1.00 94.88 645 PHE A CA 1
ATOM 4848 C C . PHE A 1 645 ? -15.915 16.546 13.219 1.00 94.88 645 PHE A C 1
ATOM 4850 O O . PHE A 1 645 ? -16.825 17.270 12.814 1.00 94.88 645 PHE A O 1
ATOM 4857 N N . ILE A 1 646 ? -16.099 15.242 13.458 1.00 95.06 646 ILE A N 1
ATOM 4858 C CA . ILE A 1 646 ? -17.375 14.568 13.167 1.00 95.06 646 ILE A CA 1
ATOM 4859 C C . ILE A 1 646 ? -18.497 14.965 14.141 1.00 95.06 646 ILE A C 1
ATOM 4861 O O . ILE A 1 646 ? -19.653 14.984 13.728 1.00 95.06 646 ILE A O 1
ATOM 4865 N N . GLU A 1 647 ? -18.197 15.369 15.386 1.00 94.25 647 GLU A N 1
ATOM 4866 C CA . GLU A 1 647 ? -19.217 15.897 16.315 1.00 94.25 647 GLU A CA 1
ATOM 4867 C C . GLU A 1 647 ? -19.909 17.148 15.753 1.00 94.25 647 GLU A C 1
ATOM 4869 O O . GLU A 1 647 ? -21.127 17.275 15.852 1.00 94.25 647 GLU A O 1
ATOM 4874 N N . LYS A 1 648 ? -19.156 18.029 15.077 1.00 93.12 648 LYS A N 1
ATOM 4875 C CA . LYS A 1 648 ? -19.684 19.247 14.427 1.00 93.12 648 LYS A CA 1
ATOM 4876 C C . LYS A 1 648 ? -20.585 18.947 13.225 1.00 93.12 648 LYS A C 1
ATOM 4878 O O . LYS A 1 648 ? -21.378 19.801 12.843 1.00 93.12 648 LYS A O 1
ATOM 4883 N N . GLN A 1 649 ? -20.457 17.760 12.628 1.00 90.19 649 GLN A N 1
ATOM 4884 C CA . GLN A 1 649 ? -21.348 17.267 11.570 1.00 90.19 649 GLN A CA 1
ATOM 4885 C C . GLN A 1 649 ? -22.550 16.489 12.137 1.00 90.19 649 GLN A C 1
ATOM 4887 O O . GLN A 1 649 ? -23.507 16.198 11.415 1.00 90.19 649 GLN A O 1
ATOM 4892 N N . GLY A 1 650 ? -22.511 16.147 13.427 1.00 89.19 650 GLY A N 1
ATOM 4893 C CA . GLY A 1 650 ? -23.572 15.441 14.125 1.00 89.19 650 GLY A CA 1
ATOM 4894 C C . GLY A 1 650 ? -24.799 16.307 14.404 1.00 89.19 650 GLY A C 1
ATOM 4895 O O . GLY A 1 650 ? -24.747 17.535 14.470 1.00 89.19 650 GLY A O 1
ATOM 4896 N N . LYS A 1 651 ? -25.934 15.642 14.613 1.00 91.81 651 LYS A N 1
ATOM 4897 C CA . LYS A 1 651 ? -27.199 16.254 15.041 1.00 91.81 651 LYS A CA 1
ATOM 4898 C C . LYS A 1 651 ? -27.591 15.662 16.387 1.00 91.81 651 LYS A C 1
ATOM 4900 O O . LYS A 1 651 ? -27.535 14.447 16.557 1.00 91.81 651 LYS A O 1
ATOM 4905 N N . ASN A 1 652 ? -28.006 16.491 17.343 1.00 89.81 652 ASN A N 1
ATOM 4906 C CA . ASN A 1 652 ? -28.556 15.969 18.592 1.00 89.81 652 ASN A CA 1
ATOM 4907 C C . ASN A 1 652 ? -29.988 15.463 18.339 1.00 89.81 652 ASN A C 1
ATOM 4909 O O . ASN A 1 652 ? -30.853 16.247 17.944 1.00 89.81 652 ASN A O 1
ATOM 4913 N N . LYS A 1 653 ? -30.221 14.163 18.536 1.00 88.31 653 LYS A N 1
ATOM 4914 C CA . LYS A 1 653 ? -31.543 13.516 18.509 1.00 88.31 653 LYS A CA 1
ATOM 4915 C C . LYS A 1 653 ? -31.696 12.724 19.804 1.00 88.31 653 LYS A C 1
ATOM 4917 O O . LYS A 1 653 ? -30.734 12.113 20.258 1.00 88.31 653 LYS A O 1
ATOM 4922 N N . ASP A 1 654 ? -32.874 12.755 20.422 1.00 85.94 654 ASP A N 1
ATOM 4923 C CA . ASP A 1 654 ? -33.208 11.956 21.616 1.00 85.94 654 ASP A CA 1
ATOM 4924 C C . ASP A 1 654 ? -32.190 12.042 22.781 1.00 85.94 654 ASP A C 1
ATOM 4926 O O . ASP A 1 654 ? -32.020 11.106 23.564 1.00 85.94 654 ASP A O 1
ATOM 4930 N N . GLY A 1 655 ? -31.498 13.183 22.908 1.00 84.38 655 GLY A N 1
ATOM 4931 C CA . GLY A 1 655 ? -30.467 13.422 23.925 1.00 84.38 655 GLY A CA 1
ATOM 4932 C C . GLY A 1 655 ? -29.088 12.827 23.608 1.00 84.38 655 GLY A C 1
ATOM 4933 O O . GLY A 1 655 ? -28.217 12.834 24.477 1.00 84.38 655 GLY A O 1
ATOM 4934 N N . LYS A 1 656 ? -28.869 12.331 22.386 1.00 90.19 656 LYS A N 1
ATOM 4935 C CA . LYS A 1 656 ? -27.613 11.748 21.895 1.00 90.19 656 LYS A CA 1
ATOM 4936 C C . LYS A 1 656 ? -27.101 12.491 20.665 1.00 90.19 656 LYS A C 1
ATOM 4938 O O . LYS A 1 656 ? -27.881 12.992 19.858 1.00 90.19 656 LYS A O 1
ATOM 4943 N N . THR A 1 657 ? -25.788 12.491 20.458 1.00 94.44 657 THR A N 1
ATOM 4944 C CA . THR A 1 657 ? -25.205 12.887 19.169 1.00 94.44 657 THR A CA 1
ATOM 4945 C C . THR A 1 657 ? -25.411 11.753 18.163 1.00 94.44 657 THR A C 1
ATOM 4947 O O . THR A 1 657 ? -24.969 10.627 18.390 1.00 94.44 657 THR A O 1
ATOM 4950 N N . HIS A 1 658 ? -26.102 12.042 17.062 1.00 95.06 658 HIS A N 1
ATOM 4951 C CA . HIS A 1 658 ? -26.235 11.157 15.908 1.00 95.06 658 HIS A CA 1
ATOM 4952 C C . HIS A 1 658 ? -25.313 11.669 14.796 1.00 95.06 658 HIS A C 1
ATOM 4954 O O . HIS A 1 658 ? -25.431 12.826 14.387 1.00 95.06 658 HIS A O 1
ATOM 4960 N N . VAL A 1 659 ? -24.397 10.826 14.320 1.00 94.06 659 VAL A N 1
ATOM 4961 C CA . VAL A 1 659 ? -23.454 11.125 13.226 1.00 94.06 659 VAL A CA 1
ATOM 4962 C C . VAL A 1 659 ? -23.681 10.150 12.075 1.00 94.06 659 VAL A C 1
ATOM 4964 O O . VAL A 1 659 ? -23.931 8.972 12.311 1.00 94.06 659 VAL A O 1
ATOM 4967 N N . HIS A 1 660 ? -23.592 10.610 10.829 1.00 93.06 660 HIS A N 1
ATOM 4968 C CA . HIS A 1 660 ? -23.664 9.717 9.669 1.00 93.06 660 HIS A CA 1
ATOM 4969 C C . HIS A 1 660 ? -22.284 9.118 9.367 1.00 93.06 660 HIS A C 1
ATOM 4971 O O . HIS A 1 660 ? -21.273 9.806 9.535 1.00 93.06 660 HIS A O 1
ATOM 4977 N N . ILE A 1 661 ? -22.215 7.871 8.890 1.00 91.44 661 ILE A N 1
ATOM 4978 C CA . ILE A 1 661 ? -20.933 7.207 8.593 1.00 91.44 661 ILE A CA 1
ATOM 4979 C C . ILE A 1 661 ? -20.089 7.983 7.571 1.00 91.44 661 ILE A C 1
ATOM 4981 O O . ILE A 1 661 ? -18.862 7.979 7.660 1.00 91.44 661 ILE A O 1
ATOM 4985 N N . SER A 1 662 ? -20.730 8.719 6.656 1.00 88.50 662 SER A N 1
ATOM 4986 C CA . SER A 1 662 ? -20.057 9.556 5.654 1.00 88.50 662 SER A CA 1
ATOM 4987 C C . SER A 1 662 ? -19.164 10.644 6.263 1.00 88.50 662 SER A C 1
ATOM 4989 O O . SER A 1 662 ? -18.133 10.964 5.676 1.00 88.50 662 SER A O 1
ATOM 4991 N N . ALA A 1 663 ? -19.482 11.151 7.462 1.00 90.62 663 ALA A N 1
ATOM 4992 C CA . ALA A 1 663 ? -18.638 12.110 8.179 1.00 90.62 663 ALA A CA 1
ATOM 4993 C C . ALA A 1 663 ? -17.299 11.484 8.606 1.00 90.62 663 ALA A C 1
ATOM 4995 O O . ALA A 1 663 ? -16.244 12.100 8.460 1.00 90.62 663 ALA A O 1
ATOM 4996 N N . LEU A 1 664 ? -17.332 10.237 9.095 1.00 92.88 664 LEU A N 1
ATOM 4997 C CA . LEU A 1 664 ? -16.129 9.469 9.422 1.00 92.88 664 LEU A CA 1
ATOM 4998 C C . LEU A 1 664 ? -15.387 9.055 8.143 1.00 92.88 664 LEU A C 1
ATOM 5000 O O . LEU A 1 664 ? -14.176 9.234 8.056 1.00 92.88 664 LEU A O 1
ATOM 5004 N N . TRP A 1 665 ? -16.107 8.554 7.137 1.00 92.62 665 TRP A N 1
ATOM 5005 C CA . TRP A 1 665 ? -15.533 8.122 5.861 1.00 92.62 665 TRP A CA 1
ATOM 5006 C C . TRP A 1 665 ? -14.766 9.238 5.147 1.00 92.62 665 TRP A C 1
ATOM 5008 O O . TRP A 1 665 ? -13.653 9.009 4.685 1.00 92.62 665 TRP A O 1
ATOM 5018 N N . HIS A 1 666 ? -15.304 10.460 5.133 1.00 90.50 666 HIS A N 1
ATOM 5019 C CA . HIS A 1 666 ? -14.632 11.635 4.579 1.00 90.50 666 HIS A CA 1
ATOM 5020 C C . HIS A 1 666 ? -13.264 11.891 5.240 1.00 90.50 666 HIS A C 1
ATOM 5022 O O . HIS A 1 666 ? -12.282 12.102 4.533 1.00 90.50 666 HIS A O 1
ATOM 5028 N N . VAL A 1 667 ? -13.157 11.770 6.571 1.00 93.12 667 VAL A N 1
ATOM 5029 C CA . VAL A 1 667 ? -11.864 11.873 7.279 1.00 93.12 667 VAL A CA 1
ATOM 5030 C C . VAL A 1 667 ? -10.917 10.724 6.910 1.00 93.12 667 VAL A C 1
ATOM 5032 O O . VAL A 1 667 ? -9.715 10.937 6.768 1.00 93.12 667 VAL A O 1
ATOM 5035 N N . LEU A 1 668 ? -11.442 9.504 6.749 1.00 92.94 668 LEU A N 1
ATOM 5036 C CA . LEU A 1 668 ? -10.649 8.305 6.445 1.00 92.94 668 LEU A CA 1
ATOM 5037 C C . LEU A 1 668 ? -10.233 8.168 4.969 1.00 92.94 668 LEU A C 1
ATOM 5039 O O . LEU A 1 668 ? -9.380 7.329 4.665 1.00 92.94 668 LEU A O 1
ATOM 5043 N N . ILE A 1 669 ? -10.819 8.963 4.072 1.00 89.06 669 ILE A N 1
ATOM 5044 C CA . ILE A 1 669 ? -10.448 9.045 2.655 1.00 89.06 669 ILE A CA 1
ATOM 5045 C C . ILE A 1 669 ? -9.642 10.311 2.376 1.00 89.06 669 ILE A C 1
ATOM 5047 O O . ILE A 1 669 ? -8.483 10.182 2.002 1.00 89.06 669 ILE A O 1
ATOM 5051 N N . GLU A 1 670 ? -10.180 11.509 2.618 1.00 87.56 670 GLU A N 1
ATOM 5052 C CA . GLU A 1 670 ? -9.482 12.767 2.302 1.00 87.56 670 GLU A CA 1
ATOM 5053 C C . GLU A 1 670 ? -8.319 13.016 3.272 1.00 87.56 670 GLU A C 1
ATOM 5055 O O . GLU A 1 670 ? -7.158 13.089 2.868 1.00 87.56 670 GLU A O 1
ATOM 5060 N N . GLY A 1 671 ? -8.613 13.053 4.578 1.00 90.44 671 GLY A N 1
ATOM 5061 C CA . GLY A 1 671 ? -7.631 13.345 5.630 1.00 90.44 671 GLY A CA 1
ATOM 5062 C C . GLY A 1 671 ? -6.512 12.304 5.760 1.00 90.44 671 GLY A C 1
ATOM 5063 O O . GLY A 1 671 ? -5.483 12.579 6.378 1.00 90.44 671 GLY A O 1
ATOM 5064 N N . LEU A 1 672 ? -6.687 11.117 5.166 1.00 92.19 672 LEU A N 1
ATOM 5065 C CA . LEU A 1 672 ? -5.680 10.056 5.108 1.00 92.19 672 LEU A CA 1
ATOM 5066 C C . LEU A 1 672 ? -5.156 9.767 3.690 1.00 92.19 672 LEU A C 1
ATOM 5068 O O . LEU A 1 672 ? -4.258 8.938 3.566 1.00 92.19 672 LEU A O 1
ATOM 5072 N N . ALA A 1 673 ? -5.620 10.439 2.629 1.00 87.38 673 ALA A N 1
ATOM 5073 C CA . ALA A 1 673 ? -5.140 10.192 1.261 1.00 87.38 673 ALA A CA 1
ATOM 5074 C C . ALA A 1 673 ? -3.595 10.197 1.128 1.00 87.38 673 ALA A C 1
ATOM 5076 O O . ALA A 1 673 ? -3.061 9.295 0.475 1.00 87.38 673 ALA A O 1
ATOM 5077 N N . PRO A 1 674 ? -2.837 11.100 1.795 1.00 88.50 674 PRO A N 1
ATOM 5078 C CA . PRO A 1 674 ? -1.375 11.126 1.693 1.00 88.50 674 PRO A CA 1
ATOM 5079 C C . PRO A 1 674 ? -0.638 9.954 2.363 1.00 88.50 674 PRO A C 1
ATOM 5081 O O . PRO A 1 674 ? 0.586 9.887 2.250 1.00 88.50 674 PRO A O 1
ATOM 5084 N N . ILE A 1 675 ? -1.315 9.046 3.086 1.00 90.00 675 ILE A N 1
ATOM 5085 C CA . ILE A 1 675 ? -0.627 7.888 3.691 1.00 90.00 675 ILE A CA 1
ATOM 5086 C C . ILE A 1 675 ? -0.296 6.810 2.655 1.00 90.00 675 ILE A C 1
ATOM 5088 O O . ILE A 1 675 ? 0.681 6.072 2.821 1.00 90.00 675 ILE A O 1
ATOM 5092 N N . TRP A 1 676 ? -1.099 6.718 1.592 1.00 87.19 676 TRP A N 1
ATOM 5093 C CA . TRP A 1 676 ? -1.011 5.650 0.603 1.00 87.19 676 TRP A CA 1
ATOM 5094 C C . TRP A 1 676 ? 0.204 5.819 -0.320 1.00 87.19 676 TRP A C 1
ATOM 5096 O O . TRP A 1 676 ? 0.500 6.936 -0.748 1.00 87.19 676 TRP A O 1
ATOM 5106 N N . PRO A 1 677 ? 0.905 4.728 -0.688 1.00 79.88 677 PRO A N 1
ATOM 5107 C CA . PRO A 1 677 ? 2.037 4.817 -1.603 1.00 79.88 677 PRO A CA 1
ATOM 5108 C C . PRO A 1 677 ? 1.666 5.482 -2.935 1.00 79.88 677 PRO A C 1
ATOM 5110 O O . PRO A 1 677 ? 0.640 5.162 -3.538 1.00 79.88 677 PRO A O 1
ATOM 5113 N N . ALA A 1 678 ? 2.544 6.346 -3.449 1.00 77.00 678 ALA A N 1
ATOM 5114 C CA . ALA A 1 678 ? 2.390 6.953 -4.775 1.00 77.00 678 ALA A CA 1
ATOM 5115 C C . ALA A 1 678 ? 2.448 5.923 -5.928 1.00 77.00 678 ALA A C 1
ATOM 5117 O O . ALA A 1 678 ? 2.064 6.236 -7.048 1.00 77.00 678 ALA A O 1
ATOM 5118 N N . THR A 1 679 ? 2.888 4.690 -5.652 1.00 72.31 679 THR A N 1
ATOM 5119 C CA . THR A 1 679 ? 2.916 3.551 -6.588 1.00 72.31 679 THR A CA 1
ATOM 5120 C C . THR A 1 679 ? 1.557 2.862 -6.786 1.00 72.31 679 THR A C 1
ATOM 5122 O O . THR A 1 679 ? 1.467 1.888 -7.533 1.00 72.31 679 THR A O 1
ATOM 5125 N N . ARG A 1 680 ? 0.499 3.317 -6.102 1.00 82.19 680 ARG A N 1
ATOM 5126 C CA . ARG A 1 680 ? -0.886 2.882 -6.345 1.00 82.19 680 ARG A CA 1
ATOM 5127 C C . ARG A 1 680 ? -1.494 3.627 -7.538 1.00 82.19 680 ARG A C 1
ATOM 5129 O O . ARG A 1 680 ? -0.909 4.576 -8.051 1.00 82.19 680 ARG A O 1
ATOM 5136 N N . THR A 1 681 ? -2.685 3.206 -7.963 1.00 84.38 681 THR A N 1
ATOM 5137 C CA . THR A 1 681 ? -3.483 3.919 -8.973 1.00 84.38 681 THR A CA 1
ATOM 5138 C C . THR A 1 681 ? -3.635 5.392 -8.595 1.00 84.38 681 THR A C 1
ATOM 5140 O O . THR A 1 681 ? -4.065 5.705 -7.482 1.00 84.38 681 THR A O 1
ATOM 5143 N N . GLN A 1 682 ? -3.307 6.288 -9.526 1.00 84.50 682 GLN A N 1
ATOM 5144 C CA . GLN A 1 682 ? -3.478 7.729 -9.360 1.00 84.50 682 GLN A CA 1
ATOM 5145 C C . GLN A 1 682 ? -4.545 8.276 -10.307 1.00 84.50 682 GLN A C 1
ATOM 5147 O O . GLN A 1 682 ? -4.667 7.818 -11.443 1.00 84.50 682 GLN A O 1
ATOM 5152 N N . LEU A 1 683 ? -5.244 9.323 -9.872 1.00 76.88 683 LEU A N 1
ATOM 5153 C CA . LEU A 1 683 ? -6.090 10.159 -10.726 1.00 76.88 683 LEU A CA 1
ATOM 5154 C C . LEU A 1 683 ? -5.792 11.629 -10.410 1.00 76.88 683 LEU A C 1
ATOM 5156 O O . LEU A 1 683 ? -5.724 12.017 -9.247 1.00 76.88 683 LEU A O 1
ATOM 5160 N N . GLY A 1 684 ? -5.516 12.443 -11.433 1.00 76.56 684 GLY A N 1
ATOM 5161 C CA . GLY A 1 684 ? -5.121 13.850 -11.244 1.00 76.56 684 GLY A CA 1
ATOM 5162 C C . GLY A 1 684 ? -3.812 14.072 -10.460 1.00 76.56 684 GLY A C 1
ATOM 5163 O O . GLY A 1 684 ? -3.571 15.183 -10.001 1.00 76.56 684 GLY A O 1
ATOM 5164 N N . GLY A 1 685 ? -2.980 13.036 -10.285 1.00 75.50 685 GLY A N 1
ATOM 5165 C CA . GLY A 1 685 ? -1.779 13.067 -9.435 1.00 75.50 685 GLY A CA 1
ATOM 5166 C C . GLY A 1 685 ? -2.029 12.735 -7.955 1.00 75.50 685 GLY A C 1
ATOM 5167 O O . GLY A 1 685 ? -1.085 12.711 -7.168 1.00 75.50 685 GLY A O 1
ATOM 5168 N N . VAL A 1 686 ? -3.277 12.454 -7.564 1.00 76.38 686 VAL A N 1
ATOM 5169 C CA . VAL A 1 686 ? -3.640 11.977 -6.221 1.00 76.38 686 VAL A CA 1
ATOM 5170 C C . VAL A 1 686 ? -3.596 10.449 -6.208 1.00 76.38 686 VAL A C 1
ATOM 5172 O O . VAL A 1 686 ? -4.203 9.811 -7.068 1.00 76.38 686 VAL A O 1
ATOM 5175 N N . SER A 1 687 ? -2.896 9.853 -5.236 1.00 84.75 687 SER A N 1
ATOM 5176 C CA . SER A 1 687 ? -2.925 8.400 -5.010 1.00 84.75 687 SER A CA 1
ATOM 5177 C C . SER A 1 687 ? -4.258 7.992 -4.391 1.00 84.75 687 SER A C 1
ATOM 5179 O O . SER A 1 687 ? -4.625 8.482 -3.326 1.00 84.75 687 SER A O 1
ATOM 5181 N N . LEU A 1 688 ? -4.975 7.078 -5.046 1.00 82.81 688 LEU A N 1
ATOM 5182 C CA . LEU A 1 688 ? -6.284 6.604 -4.585 1.00 82.81 688 LEU A CA 1
ATOM 5183 C C . LEU A 1 688 ? -6.169 5.465 -3.551 1.00 82.81 688 LEU A C 1
ATOM 5185 O O . LEU A 1 688 ? -7.159 5.068 -2.937 1.00 82.81 688 LEU A O 1
ATOM 5189 N N . GLY A 1 689 ? -4.964 4.926 -3.337 1.00 87.25 689 GLY A N 1
ATOM 5190 C CA . GLY A 1 689 ? -4.724 3.829 -2.401 1.00 87.25 689 GLY A CA 1
ATOM 5191 C C . GLY A 1 689 ? -5.155 2.465 -2.946 1.00 87.25 689 GLY A C 1
ATOM 5192 O O . GLY A 1 689 ? -4.611 1.982 -3.937 1.00 87.25 689 GLY A O 1
ATOM 5193 N N . ASP A 1 690 ? -6.084 1.794 -2.268 1.00 87.75 690 ASP A N 1
ATOM 5194 C CA . ASP A 1 690 ? -6.555 0.448 -2.630 1.00 87.75 690 ASP A CA 1
ATOM 5195 C C . ASP A 1 690 ? -7.709 0.509 -3.653 1.00 87.75 690 ASP A C 1
ATOM 5197 O O . ASP A 1 690 ? -8.841 0.107 -3.378 1.00 87.75 690 ASP A O 1
ATOM 5201 N N . VAL A 1 691 ? -7.393 1.064 -4.826 1.00 87.88 691 VAL A N 1
ATOM 5202 C CA . VAL A 1 691 ? -8.275 1.240 -5.992 1.00 87.88 691 VAL A CA 1
ATOM 5203 C C . VAL A 1 691 ? -7.542 0.730 -7.229 1.00 87.88 691 VAL A C 1
ATOM 5205 O O . VAL A 1 691 ? -6.372 1.071 -7.414 1.00 87.88 691 VAL A O 1
ATOM 5208 N N . TRP A 1 692 ? -8.184 -0.077 -8.077 1.00 87.31 692 TRP A N 1
ATOM 5209 C CA . TRP A 1 692 ? -7.479 -0.807 -9.144 1.00 87.31 692 TRP A CA 1
ATOM 5210 C C . TRP A 1 692 ? -8.291 -0.975 -10.437 1.00 87.31 692 TRP A C 1
ATOM 5212 O O . TRP A 1 692 ? -9.490 -1.217 -10.349 1.00 87.31 692 TRP A O 1
ATOM 5222 N N . PRO A 1 693 ? -7.668 -0.910 -11.630 1.00 85.06 693 PRO A N 1
ATOM 5223 C CA . PRO A 1 693 ? -8.365 -1.116 -12.900 1.00 85.06 693 PRO A CA 1
ATOM 5224 C C . PRO A 1 693 ? -8.796 -2.577 -13.094 1.00 85.06 693 PRO A C 1
ATOM 5226 O O . PRO A 1 693 ? -7.997 -3.501 -12.945 1.00 85.06 693 PRO A O 1
ATOM 5229 N N . CYS A 1 694 ? -10.053 -2.782 -13.480 1.00 81.44 694 CYS A N 1
ATOM 5230 C CA . CYS A 1 694 ? -10.658 -4.072 -13.779 1.00 81.44 694 CYS A CA 1
ATOM 5231 C C . CYS A 1 694 ? -11.048 -4.141 -15.263 1.00 81.44 694 CYS A C 1
ATOM 5233 O O . CYS A 1 694 ? -11.910 -3.403 -15.740 1.00 81.44 694 CYS A O 1
ATOM 5235 N N . SER A 1 695 ? -10.420 -5.058 -15.999 1.00 75.56 695 SER A N 1
ATOM 5236 C CA . SER A 1 695 ? -10.658 -5.303 -17.427 1.00 75.56 695 SER A CA 1
ATOM 5237 C C . SER A 1 695 ? -12.120 -5.627 -17.739 1.00 75.56 695 SER A C 1
ATOM 5239 O O . SER A 1 695 ? -12.668 -5.082 -18.698 1.00 75.56 695 SER A O 1
ATOM 5241 N N . ALA A 1 696 ? -12.780 -6.427 -16.895 1.00 71.56 696 ALA A N 1
ATOM 5242 C CA . ALA A 1 696 ? -14.178 -6.812 -17.079 1.00 71.56 696 ALA A CA 1
ATOM 5243 C C . ALA A 1 696 ? -15.128 -5.598 -17.166 1.00 71.56 696 ALA A C 1
ATOM 5245 O O . ALA A 1 696 ? -16.005 -5.581 -18.033 1.00 71.56 696 ALA A O 1
ATOM 5246 N N . LEU A 1 697 ? -14.909 -4.541 -16.366 1.00 71.38 697 LEU A N 1
ATOM 5247 C CA . LEU A 1 697 ? -15.735 -3.322 -16.389 1.00 71.38 697 LEU A CA 1
ATOM 5248 C C . LEU A 1 697 ? -15.652 -2.561 -17.723 1.00 71.38 697 LEU A C 1
ATOM 5250 O O . LEU A 1 697 ? -16.648 -1.999 -18.173 1.00 71.38 697 LEU A O 1
ATOM 5254 N N . ARG A 1 698 ? -14.513 -2.619 -18.428 1.00 66.44 698 ARG A N 1
ATOM 5255 C CA . ARG A 1 698 ? -14.362 -2.021 -19.773 1.00 66.44 698 ARG A CA 1
ATOM 5256 C C . ARG A 1 698 ? -15.233 -2.699 -20.840 1.00 66.44 698 ARG A C 1
ATOM 5258 O O . ARG A 1 698 ? -15.377 -2.168 -21.936 1.00 66.44 698 ARG A O 1
ATOM 5265 N N . THR A 1 699 ? -15.796 -3.872 -20.540 1.00 59.34 699 THR A N 1
ATOM 5266 C CA . THR A 1 699 ? -16.677 -4.649 -21.433 1.00 59.34 699 THR A CA 1
ATOM 5267 C C . THR A 1 699 ? -18.163 -4.528 -21.058 1.00 59.34 699 THR A C 1
ATOM 5269 O O . THR A 1 699 ? -19.013 -5.307 -21.508 1.00 59.34 699 THR A O 1
ATOM 5272 N N . SER A 1 700 ? -18.506 -3.564 -20.202 1.00 57.47 700 SER A N 1
ATOM 5273 C CA . SER A 1 700 ? -19.860 -3.367 -19.687 1.00 57.47 700 SER A CA 1
ATOM 5274 C C . SER A 1 700 ? -20.683 -2.396 -20.542 1.00 57.47 700 SER A C 1
ATOM 5276 O O . SER A 1 700 ? -20.319 -1.225 -20.638 1.00 57.47 700 SER A O 1
ATOM 5278 N N . PRO A 1 701 ? -21.812 -2.821 -21.154 1.00 50.50 701 PRO A N 1
ATOM 5279 C CA . PRO A 1 701 ? -22.724 -1.884 -21.806 1.00 50.50 701 PRO A CA 1
ATOM 5280 C C . PRO A 1 701 ? -23.197 -0.809 -20.818 1.00 50.50 701 PRO A C 1
ATOM 5282 O O . PRO A 1 701 ? -23.608 -1.121 -19.705 1.00 50.50 701 PRO A O 1
ATOM 5285 N N . GLY A 1 702 ? -23.123 0.456 -21.238 1.00 54.88 702 GLY A N 1
ATOM 5286 C CA . GLY A 1 702 ? -23.375 1.631 -20.394 1.00 54.88 702 GLY A CA 1
ATOM 5287 C C . GLY A 1 702 ? -22.097 2.345 -19.937 1.00 54.88 702 GLY A C 1
ATOM 5288 O O . GLY A 1 702 ? -22.123 3.560 -19.756 1.00 54.88 702 GLY A O 1
ATOM 5289 N N . VAL A 1 703 ? -20.964 1.640 -19.848 1.00 57.44 703 VAL A N 1
ATOM 5290 C CA . VAL A 1 703 ? -19.651 2.253 -19.603 1.00 57.44 703 VAL A CA 1
ATOM 5291 C C . VAL A 1 703 ? -19.070 2.761 -20.924 1.00 57.44 703 VAL A C 1
ATOM 5293 O O . VAL A 1 703 ? -18.877 1.990 -21.864 1.00 57.44 703 VAL A O 1
ATOM 5296 N N . SER A 1 704 ? -18.774 4.061 -21.006 1.00 56.69 704 SER A N 1
ATOM 5297 C CA . SER A 1 704 ? -17.970 4.599 -22.108 1.00 56.69 704 SER A CA 1
ATOM 5298 C C . SER A 1 704 ? -16.484 4.365 -21.813 1.00 56.69 704 SER A C 1
ATOM 5300 O O . SER A 1 704 ? -16.020 4.827 -20.768 1.00 56.69 704 SER A O 1
ATOM 5302 N N . PRO A 1 705 ? -15.714 3.716 -22.708 1.00 58.81 705 PRO A N 1
ATOM 5303 C CA . PRO A 1 705 ? -14.287 3.462 -22.488 1.00 58.81 705 PRO A CA 1
ATOM 5304 C C . PRO A 1 705 ? -13.443 4.747 -22.440 1.00 58.81 705 PRO A C 1
ATOM 5306 O O . PRO A 1 705 ? -12.310 4.710 -21.966 1.00 58.81 705 PRO A O 1
ATOM 5309 N N . ASP A 1 706 ? -13.994 5.876 -22.900 1.00 62.88 706 ASP A N 1
ATOM 5310 C CA . ASP A 1 706 ? -13.355 7.194 -22.855 1.00 62.88 706 ASP A CA 1
ATOM 5311 C C . ASP A 1 706 ? -13.585 7.940 -21.521 1.00 62.88 706 ASP A C 1
ATOM 5313 O O . ASP A 1 706 ? -12.980 8.988 -21.296 1.00 62.88 706 ASP A O 1
ATOM 5317 N N . THR A 1 707 ? -14.447 7.436 -20.623 1.00 67.94 707 THR A N 1
ATOM 5318 C CA . THR A 1 707 ? -14.709 8.066 -19.315 1.00 67.94 707 THR A CA 1
ATOM 5319 C C . THR A 1 707 ? -13.582 7.734 -18.325 1.00 67.94 707 THR A C 1
ATOM 5321 O O . THR A 1 707 ? -13.444 6.564 -17.945 1.00 67.94 707 THR A O 1
ATOM 5324 N N . PRO A 1 708 ? -12.796 8.718 -17.838 1.00 66.69 708 PRO A N 1
ATOM 5325 C CA . PRO A 1 708 ? -11.688 8.453 -16.922 1.00 66.69 708 PRO A CA 1
ATOM 5326 C C . PRO A 1 708 ? -12.166 7.833 -15.607 1.00 66.69 708 PRO A C 1
ATOM 5328 O O . PRO A 1 708 ? -13.110 8.321 -14.990 1.00 66.69 708 PRO A O 1
ATOM 5331 N N . GLY A 1 709 ? -11.496 6.768 -15.167 1.00 70.44 709 GLY A N 1
ATOM 5332 C CA . GLY A 1 709 ? -11.815 6.072 -13.919 1.00 70.44 709 GLY A CA 1
ATOM 5333 C C . GLY A 1 709 ? -12.982 5.080 -13.999 1.00 70.44 709 GLY A C 1
ATOM 5334 O O . GLY A 1 709 ? -13.240 4.394 -13.017 1.00 70.44 709 GLY A O 1
ATOM 5335 N N . SER A 1 710 ? -13.663 4.962 -15.144 1.00 71.00 710 SER A N 1
ATOM 5336 C CA . SER A 1 710 ? -14.831 4.077 -15.312 1.00 71.00 710 SER A CA 1
ATOM 5337 C C . SER A 1 710 ? -14.522 2.573 -15.283 1.00 71.00 710 SER A C 1
ATOM 5339 O O . SER A 1 710 ? -15.433 1.755 -15.192 1.00 71.00 710 SER A O 1
ATOM 5341 N N . ASP A 1 711 ? -13.242 2.206 -15.332 1.00 75.94 711 ASP A N 1
ATOM 5342 C CA . ASP A 1 711 ? -12.744 0.843 -15.169 1.00 75.94 711 ASP A CA 1
ATOM 5343 C C . ASP A 1 711 ? -12.150 0.573 -13.778 1.00 75.94 711 ASP A C 1
ATOM 5345 O O . ASP A 1 711 ? -11.677 -0.534 -13.525 1.00 75.94 711 ASP A O 1
ATOM 5349 N N . LEU A 1 712 ? -12.129 1.561 -12.879 1.00 80.81 712 LEU A N 1
ATOM 5350 C CA . LEU A 1 712 ? -11.519 1.429 -11.559 1.00 80.81 712 LEU A CA 1
ATOM 5351 C C . LEU A 1 712 ? -12.479 0.807 -10.547 1.00 80.81 712 LEU A C 1
ATOM 5353 O O . LEU A 1 712 ? -13.632 1.200 -10.439 1.00 80.81 712 LEU A O 1
ATOM 5357 N N . VAL A 1 713 ? -11.962 -0.105 -9.732 1.00 82.06 713 VAL A N 1
ATOM 5358 C CA . VAL A 1 713 ? -12.668 -0.734 -8.617 1.00 82.06 713 VAL A CA 1
ATOM 5359 C C . VAL A 1 713 ? -12.137 -0.180 -7.289 1.00 82.06 713 VAL A C 1
ATOM 5361 O O . VAL A 1 713 ? -10.974 -0.441 -6.956 1.00 82.06 713 VAL A O 1
ATOM 5364 N N . PRO A 1 714 ? -12.947 0.567 -6.513 1.00 85.75 714 PRO A N 1
ATOM 5365 C CA . PRO A 1 714 ? -12.523 1.150 -5.244 1.00 85.75 714 PRO A CA 1
ATOM 5366 C C . PRO A 1 714 ? -12.791 0.214 -4.055 1.00 85.75 714 PRO A C 1
ATOM 5368 O O . PRO A 1 714 ? -13.878 0.208 -3.485 1.00 85.75 714 PRO A O 1
ATOM 5371 N N . PHE A 1 715 ? -11.792 -0.574 -3.638 1.00 87.12 715 PHE A N 1
ATOM 5372 C CA . PHE A 1 715 ? -11.937 -1.453 -2.466 1.00 87.12 715 PHE A CA 1
ATOM 5373 C C . PHE A 1 715 ? -11.758 -0.715 -1.142 1.00 87.12 715 PHE A C 1
ATOM 5375 O O . PHE A 1 715 ? -12.465 -1.006 -0.179 1.00 87.12 715 PHE A O 1
ATOM 5382 N N . HIS A 1 716 ? -10.747 0.162 -1.063 1.00 87.88 716 HIS A N 1
ATOM 5383 C CA . HIS A 1 716 ? -10.344 0.876 0.155 1.00 87.88 716 HIS A CA 1
ATOM 5384 C C . HIS A 1 716 ? -10.333 -0.018 1.420 1.00 87.88 716 HIS A C 1
ATOM 5386 O O . HIS A 1 716 ? -10.705 0.432 2.506 1.00 87.88 716 HIS A O 1
ATOM 5392 N N . LYS A 1 717 ? -9.929 -1.300 1.311 1.00 89.69 717 LYS A N 1
ATOM 5393 C CA . LYS A 1 717 ? -10.233 -2.335 2.326 1.00 89.69 717 LYS A CA 1
ATOM 5394 C C . LYS A 1 717 ? -9.706 -1.985 3.716 1.00 89.69 717 LYS A C 1
ATOM 5396 O O . LYS A 1 717 ? -10.316 -2.351 4.721 1.00 89.69 717 LYS A O 1
ATOM 5401 N N . LEU A 1 718 ? -8.572 -1.289 3.787 1.00 88.50 718 LEU A N 1
ATOM 5402 C CA . LEU A 1 718 ? -7.974 -0.879 5.053 1.00 88.50 718 LEU A CA 1
ATOM 5403 C C . LEU A 1 718 ? -8.680 0.349 5.664 1.00 88.50 718 LEU A C 1
ATOM 5405 O O . LEU A 1 718 ? -8.844 0.385 6.881 1.00 88.50 718 LEU A O 1
ATOM 5409 N N . SER A 1 719 ? -9.205 1.275 4.848 1.00 90.88 719 SER A N 1
ATOM 5410 C CA . SER A 1 719 ? -10.090 2.361 5.309 1.00 90.88 719 SER A CA 1
ATOM 5411 C C . SER A 1 719 ? -11.463 1.841 5.747 1.00 90.88 719 SER A C 1
ATOM 5413 O O . SER A 1 719 ? -11.956 2.278 6.781 1.00 90.88 719 SER A O 1
ATOM 5415 N N . GLN A 1 720 ? -12.055 0.862 5.046 1.00 90.81 720 GLN A N 1
ATOM 5416 C CA . GLN A 1 720 ? -13.291 0.200 5.508 1.00 90.81 720 GLN A CA 1
ATOM 5417 C C . GLN A 1 720 ? -13.057 -0.541 6.834 1.00 90.81 720 GLN A C 1
ATOM 5419 O O . GLN A 1 720 ? -13.839 -0.417 7.777 1.00 90.81 720 GLN A O 1
ATOM 5424 N N . TRP A 1 721 ? -11.939 -1.269 6.961 1.00 92.69 721 TRP A N 1
ATOM 5425 C CA . TRP A 1 721 ? -11.581 -1.947 8.213 1.00 92.69 721 TRP A CA 1
ATOM 5426 C C . TRP A 1 721 ? -11.362 -0.965 9.371 1.00 92.69 721 TRP A C 1
ATOM 5428 O O . TRP A 1 721 ? -11.727 -1.251 10.515 1.00 92.69 721 TRP A O 1
ATOM 5438 N N . LEU A 1 722 ? -10.821 0.216 9.066 1.00 94.19 722 LEU A N 1
ATOM 5439 C CA . LEU A 1 722 ? -10.683 1.320 10.004 1.00 94.19 722 LEU A CA 1
ATOM 5440 C C . LEU A 1 722 ? -12.050 1.903 10.391 1.00 94.19 722 LEU A C 1
ATOM 5442 O O . LEU A 1 722 ? -12.314 2.018 11.583 1.00 94.19 722 LEU A O 1
ATOM 5446 N N . ALA A 1 723 ? -12.953 2.162 9.441 1.00 94.75 723 ALA A N 1
ATOM 5447 C CA . ALA A 1 723 ? -14.309 2.650 9.709 1.00 94.75 723 ALA A CA 1
ATOM 5448 C C . ALA A 1 723 ? -15.070 1.726 10.679 1.00 94.75 723 ALA A C 1
ATOM 5450 O O . ALA A 1 723 ? -15.445 2.164 11.770 1.00 94.75 723 ALA A O 1
ATOM 5451 N N . TYR A 1 724 ? -15.182 0.428 10.361 1.00 94.31 724 TYR A N 1
ATOM 5452 C CA . TYR A 1 724 ? -15.780 -0.574 11.258 1.00 94.31 724 TYR A CA 1
ATOM 5453 C C . TYR A 1 724 ? -15.111 -0.612 12.644 1.00 94.31 724 TYR A C 1
ATOM 5455 O O . TYR A 1 724 ? -15.778 -0.818 13.660 1.00 94.31 724 TYR A O 1
ATOM 5463 N N . SER A 1 725 ? -13.794 -0.393 12.705 1.00 96.31 725 SER A N 1
ATOM 5464 C CA . SER A 1 725 ? -13.034 -0.398 13.957 1.00 96.31 725 SER A CA 1
ATOM 5465 C C . SER A 1 725 ? -13.227 0.860 14.807 1.00 96.31 725 SER A C 1
ATOM 5467 O O . SER A 1 725 ? -13.188 0.745 16.027 1.00 96.31 725 SER A O 1
ATOM 5469 N N . LEU A 1 726 ? -13.449 2.037 14.214 1.00 96.94 726 LEU A N 1
ATOM 5470 C CA . LEU A 1 726 ? -13.624 3.299 14.950 1.00 96.94 726 LEU A CA 1
ATOM 5471 C C . LEU A 1 726 ? -15.081 3.566 15.374 1.00 96.94 726 LEU A C 1
ATOM 5473 O O . LEU A 1 726 ? -15.299 4.209 16.402 1.00 96.94 726 LEU A O 1
ATOM 5477 N N . VAL A 1 727 ? -16.071 3.024 14.652 1.00 95.88 727 VAL A N 1
ATOM 5478 C CA . VAL A 1 727 ? -17.504 3.114 15.008 1.00 95.88 727 VAL A CA 1
ATOM 5479 C C . VAL A 1 727 ? -17.790 2.554 16.407 1.00 95.88 727 VAL A C 1
ATOM 5481 O O . VAL A 1 727 ? -18.529 3.159 17.179 1.00 95.88 727 VAL A O 1
ATOM 5484 N N . GLU A 1 728 ? -17.189 1.422 16.777 1.00 93.50 728 GLU A N 1
ATOM 5485 C CA . GLU A 1 728 ? -17.463 0.784 18.070 1.00 93.50 728 GLU A CA 1
ATOM 5486 C C . GLU A 1 728 ? -16.954 1.592 19.288 1.00 93.50 728 GLU A C 1
ATOM 5488 O O . GLU A 1 728 ? -17.737 1.772 20.222 1.00 93.50 728 GLU A O 1
ATOM 5493 N N . PRO A 1 729 ? -15.710 2.117 19.318 1.00 94.69 729 PRO A N 1
ATOM 5494 C CA . PRO A 1 729 ? -15.282 3.140 20.273 1.00 94.69 729 PRO A CA 1
ATOM 5495 C C . PRO A 1 729 ? -16.258 4.313 20.408 1.00 94.69 729 PRO A C 1
ATOM 5497 O O . PRO A 1 729 ? -16.568 4.710 21.530 1.00 94.69 729 PRO A O 1
ATOM 5500 N N . ILE A 1 730 ? -16.773 4.834 19.289 1.00 95.81 730 ILE A N 1
ATOM 5501 C CA . ILE A 1 730 ? -17.722 5.954 19.277 1.00 95.81 730 ILE A CA 1
ATOM 5502 C C . ILE A 1 730 ? -19.026 5.565 19.990 1.00 95.81 730 ILE A C 1
ATOM 5504 O O . ILE A 1 730 ? -19.404 6.210 20.970 1.00 95.81 730 ILE A O 1
ATOM 5508 N N . GLU A 1 731 ? -19.687 4.482 19.571 1.00 94.56 731 GLU A N 1
ATOM 5509 C CA . GLU A 1 731 ? -20.972 4.088 20.168 1.00 94.56 731 GLU A CA 1
ATOM 5510 C C . GLU A 1 731 ? -20.828 3.611 21.626 1.00 94.56 731 GLU A C 1
ATOM 5512 O O . GLU A 1 731 ? -21.668 3.940 22.466 1.00 94.56 731 GLU A O 1
ATOM 5517 N N . LYS A 1 732 ? -19.755 2.880 21.970 1.00 93.06 732 LYS A N 1
ATOM 5518 C CA . LYS A 1 732 ? -19.570 2.313 23.322 1.00 93.06 732 LYS A CA 1
ATOM 5519 C C . LYS A 1 732 ? -19.032 3.293 24.362 1.00 93.06 732 LYS A C 1
ATOM 5521 O O . LYS A 1 732 ? -19.385 3.149 25.530 1.00 93.06 732 LYS A O 1
ATOM 5526 N N . VAL A 1 733 ? -18.162 4.235 23.987 1.00 94.69 733 VAL A N 1
ATOM 5527 C CA . VAL A 1 733 ? -17.518 5.154 24.951 1.00 94.69 733 VAL A CA 1
ATOM 5528 C C . VAL A 1 733 ? -18.255 6.492 25.040 1.00 94.69 733 VAL A C 1
ATOM 5530 O O . VAL A 1 733 ? -18.303 7.080 26.119 1.00 94.69 733 VAL A O 1
ATOM 5533 N N . LEU A 1 734 ? -18.865 6.962 23.945 1.00 94.75 734 LEU A N 1
ATOM 5534 C CA . LEU A 1 734 ? -19.568 8.253 23.900 1.00 94.75 734 LEU A CA 1
ATOM 5535 C C . LEU A 1 734 ? -21.095 8.122 23.957 1.00 94.75 734 LEU A C 1
ATOM 5537 O O . LEU A 1 734 ? -21.781 9.110 24.210 1.00 94.75 734 LEU A O 1
ATOM 5541 N N . GLY A 1 735 ? -21.645 6.929 23.706 1.00 93.94 735 GLY A N 1
ATOM 5542 C CA . GLY A 1 735 ? -23.095 6.716 23.633 1.00 93.94 735 GLY A CA 1
ATOM 5543 C C . GLY A 1 735 ? -23.768 7.387 22.428 1.00 93.94 735 GLY A C 1
ATOM 5544 O O . GLY A 1 735 ? -25.001 7.438 22.373 1.00 93.94 735 GLY A O 1
ATOM 5545 N N . TRP A 1 736 ? -22.971 7.904 21.486 1.00 94.81 736 TRP A N 1
ATOM 5546 C CA . TRP A 1 736 ? -23.420 8.420 20.194 1.00 94.81 736 TRP A CA 1
ATOM 5547 C C . TRP A 1 736 ? -24.068 7.301 19.367 1.00 94.81 736 TRP A C 1
ATOM 5549 O O . TRP A 1 736 ? -23.797 6.120 19.590 1.00 94.81 736 TRP A O 1
ATOM 5559 N N . LYS A 1 737 ? -24.897 7.669 18.386 1.00 94.56 737 LYS A N 1
ATOM 5560 C CA . LYS A 1 737 ? -25.379 6.739 17.357 1.00 94.56 737 LYS A CA 1
ATOM 5561 C C . LYS A 1 737 ? -24.694 7.046 16.033 1.00 94.56 737 LYS A C 1
ATOM 5563 O O . LYS A 1 737 ? -24.716 8.192 15.587 1.00 94.56 737 LYS A O 1
ATOM 5568 N N . VAL A 1 738 ? -24.146 6.022 15.386 1.00 93.50 738 VAL A N 1
ATOM 5569 C CA . VAL A 1 738 ? -23.724 6.112 13.985 1.00 93.50 738 VAL A CA 1
ATOM 5570 C C . VAL A 1 738 ? -24.866 5.634 13.083 1.00 93.50 738 VAL A C 1
ATOM 5572 O O . VAL A 1 738 ? -25.377 4.526 13.254 1.00 93.50 738 VAL A O 1
ATOM 5575 N N . GLU A 1 739 ? -25.298 6.494 12.168 1.00 91.56 739 GLU A N 1
ATOM 5576 C CA . GLU A 1 739 ? -26.339 6.256 11.158 1.00 91.56 739 GLU A CA 1
ATOM 5577 C C . GLU A 1 739 ? -25.688 5.926 9.800 1.00 91.56 739 GLU A C 1
ATOM 5579 O O . GLU A 1 739 ? -24.545 6.326 9.558 1.00 91.56 739 GLU A O 1
ATOM 5584 N N . GLY A 1 740 ? -26.387 5.193 8.925 1.00 87.19 740 GLY A N 1
ATOM 5585 C CA . GLY A 1 740 ? -25.869 4.810 7.606 1.00 87.19 740 GLY A CA 1
ATOM 5586 C C . GLY A 1 740 ? -24.863 3.656 7.619 1.00 87.19 740 GLY A C 1
ATOM 5587 O O . GLY A 1 740 ? -24.070 3.535 6.699 1.00 87.19 740 GLY A O 1
ATOM 5588 N N . LEU A 1 741 ? -24.825 2.795 8.641 1.00 85.88 741 LEU A N 1
ATOM 5589 C CA . LEU A 1 741 ? -23.860 1.678 8.695 1.00 85.88 741 LEU A CA 1
ATOM 5590 C C . LEU A 1 741 ? -24.061 0.648 7.562 1.00 85.88 741 LEU A C 1
ATOM 5592 O O . LEU A 1 741 ? -23.137 -0.090 7.223 1.00 85.88 741 LEU A O 1
ATOM 5596 N N . GLU A 1 742 ? -25.261 0.631 6.990 1.00 82.38 742 GLU A N 1
ATOM 5597 C CA . GLU A 1 742 ? -25.688 -0.043 5.766 1.00 82.38 742 GLU A CA 1
ATOM 5598 C C . GLU A 1 742 ? -24.945 0.417 4.497 1.00 82.38 742 GLU A C 1
ATOM 5600 O O . GLU A 1 742 ? -24.890 -0.340 3.534 1.00 82.38 742 GLU A O 1
ATOM 5605 N N . ASP A 1 743 ? -24.310 1.594 4.510 1.00 82.31 743 ASP A N 1
ATOM 5606 C CA . ASP A 1 743 ? -23.457 2.078 3.419 1.00 82.31 743 ASP A CA 1
ATOM 5607 C C . ASP A 1 743 ? -22.075 1.387 3.351 1.00 82.31 743 ASP A C 1
ATOM 5609 O O . ASP A 1 743 ? -21.351 1.528 2.364 1.00 82.31 743 ASP A O 1
ATOM 5613 N N . MET A 1 744 ? -21.617 0.713 4.411 1.00 85.62 744 MET A N 1
ATOM 5614 C CA . MET A 1 744 ? -20.266 0.136 4.412 1.00 85.62 744 MET A CA 1
ATOM 5615 C C . MET A 1 744 ? -20.236 -1.211 3.692 1.00 85.62 744 MET A C 1
ATOM 5617 O O . MET A 1 744 ? -20.938 -2.140 4.087 1.00 85.62 744 MET A O 1
ATOM 5621 N N . THR A 1 745 ? -19.356 -1.333 2.698 1.00 87.31 745 THR A N 1
ATOM 5622 C CA . THR A 1 745 ? -19.177 -2.549 1.894 1.00 87.31 745 THR A CA 1
ATOM 5623 C C . THR A 1 745 ? -18.478 -3.668 2.664 1.00 87.31 745 THR A C 1
ATOM 5625 O O . THR A 1 745 ? -17.612 -3.418 3.510 1.00 87.31 745 THR A O 1
ATOM 5628 N N . GLY A 1 746 ? -18.739 -4.919 2.274 1.00 88.44 746 GLY A N 1
ATOM 5629 C CA . GLY A 1 746 ? -17.985 -6.078 2.754 1.00 88.44 746 GLY A CA 1
ATOM 5630 C C . GLY A 1 746 ? -16.468 -5.932 2.546 1.00 88.44 746 GLY A C 1
ATOM 5631 O O . GLY A 1 746 ? -16.016 -5.240 1.637 1.00 88.44 746 GLY A O 1
ATOM 5632 N N . LEU A 1 747 ? -15.658 -6.577 3.396 1.00 91.25 747 LEU A N 1
ATOM 5633 C CA . LEU A 1 747 ? -14.192 -6.471 3.346 1.00 91.25 747 LEU A CA 1
ATOM 5634 C C . LEU A 1 747 ? -13.579 -7.508 2.382 1.00 91.25 747 LEU A C 1
ATOM 5636 O O . LEU A 1 747 ? -13.565 -8.698 2.725 1.00 91.25 747 LEU A O 1
ATOM 5640 N N . PRO A 1 748 ? -12.994 -7.103 1.234 1.00 90.06 748 PRO A N 1
ATOM 5641 C CA . PRO A 1 748 ? -12.402 -8.025 0.269 1.00 90.06 748 PRO A CA 1
ATOM 5642 C C . PRO A 1 748 ? -10.981 -8.426 0.689 1.00 90.06 748 PRO A C 1
ATOM 5644 O O . PRO A 1 748 ? -9.976 -7.985 0.120 1.00 90.06 748 PRO A O 1
ATOM 5647 N N . GLU A 1 749 ? -10.910 -9.246 1.737 1.00 87.69 749 GLU A N 1
ATOM 5648 C CA . GLU A 1 749 ? -9.691 -9.866 2.256 1.00 87.69 749 GLU A CA 1
ATOM 5649 C C . GLU A 1 749 ? -9.722 -11.401 2.128 1.00 87.69 749 GLU A C 1
ATOM 5651 O O . GLU A 1 749 ? -10.735 -12.011 1.780 1.00 87.69 749 GLU A O 1
ATOM 5656 N N . TYR A 1 750 ? -8.570 -12.033 2.357 1.00 87.19 750 TYR A N 1
ATOM 5657 C CA . TYR A 1 750 ? -8.287 -13.400 1.909 1.00 87.19 750 TYR A CA 1
ATOM 5658 C C . TYR A 1 750 ? -9.064 -14.513 2.636 1.00 87.19 750 TYR A C 1
ATOM 5660 O O . TYR A 1 750 ? -9.034 -15.656 2.178 1.00 87.19 750 TYR A O 1
ATOM 5668 N N . ARG A 1 751 ? -9.736 -14.235 3.762 1.00 90.75 751 ARG A N 1
ATOM 5669 C CA . ARG A 1 751 ? -10.558 -15.220 4.487 1.00 90.75 751 ARG A CA 1
ATOM 5670 C C . ARG A 1 751 ? -11.990 -15.183 3.945 1.00 90.75 751 ARG A C 1
ATOM 5672 O O . ARG A 1 751 ? -12.517 -16.239 3.608 1.00 90.75 751 ARG A O 1
ATOM 5679 N N . ASN A 1 752 ? -12.564 -13.990 3.776 1.00 93.75 752 ASN A N 1
ATOM 5680 C CA . ASN A 1 752 ? -13.852 -13.758 3.116 1.00 93.75 752 ASN A CA 1
ATOM 5681 C C . ASN A 1 752 ? -13.837 -14.266 1.668 1.00 93.75 752 ASN A C 1
ATOM 5683 O O . ASN A 1 752 ? -14.589 -15.175 1.328 1.00 93.75 752 ASN A O 1
ATOM 5687 N N . GLY A 1 753 ? -12.921 -13.765 0.833 1.00 92.69 753 GLY A N 1
ATOM 5688 C CA . GLY A 1 753 ? -12.789 -14.241 -0.549 1.00 92.69 753 GLY A CA 1
ATOM 5689 C C . GLY A 1 753 ? -12.343 -15.703 -0.618 1.00 92.69 753 GLY A C 1
ATOM 5690 O O . GLY A 1 753 ? -12.702 -16.436 -1.542 1.00 92.69 753 GLY A O 1
ATOM 5691 N N . GLY A 1 754 ? -11.585 -16.155 0.388 1.00 92.69 754 GLY A N 1
ATOM 5692 C CA . GLY A 1 754 ? -11.131 -17.537 0.501 1.00 92.69 754 GLY A CA 1
ATOM 5693 C C . GLY A 1 754 ? -12.276 -18.520 0.716 1.00 92.69 754 GLY A C 1
ATOM 5694 O O . GLY A 1 754 ? -12.229 -19.615 0.166 1.00 92.69 754 GLY A O 1
ATOM 5695 N N . LEU A 1 755 ? -13.322 -18.119 1.445 1.00 96.12 755 LEU A N 1
ATOM 5696 C CA . LEU A 1 755 ? -14.534 -18.910 1.660 1.00 96.12 755 LEU A CA 1
ATOM 5697 C C . LEU A 1 755 ? -15.263 -19.214 0.342 1.00 96.12 755 LEU A C 1
ATOM 5699 O O . LEU A 1 755 ? -15.657 -20.357 0.122 1.00 96.12 755 LEU A O 1
ATOM 5703 N N . LEU A 1 756 ? -15.384 -18.218 -0.542 1.00 95.56 756 LEU A N 1
ATOM 5704 C CA . LEU A 1 756 ? -16.060 -18.336 -1.842 1.00 95.56 756 LEU A CA 1
ATOM 5705 C C . LEU A 1 756 ? -15.356 -19.349 -2.751 1.00 95.56 756 LEU A C 1
ATOM 5707 O O . LEU A 1 756 ? -15.991 -20.245 -3.306 1.00 95.56 756 LEU A O 1
ATOM 5711 N N . VAL A 1 757 ? -14.027 -19.254 -2.843 1.00 93.75 757 VAL A N 1
ATOM 5712 C CA . VAL A 1 757 ? -13.202 -20.200 -3.611 1.00 93.75 757 VAL A CA 1
ATOM 5713 C C . VAL A 1 757 ? -13.167 -21.578 -2.939 1.00 93.75 757 VAL A C 1
ATOM 5715 O O . VAL A 1 757 ? -13.161 -22.605 -3.617 1.00 93.75 757 VAL A O 1
ATOM 5718 N N . ASP A 1 758 ? -13.191 -21.648 -1.603 1.00 94.62 758 ASP A N 1
ATOM 5719 C CA . ASP A 1 758 ? -13.147 -22.931 -0.903 1.00 94.62 758 ASP A CA 1
ATOM 5720 C C . ASP A 1 758 ? -14.479 -23.690 -0.837 1.00 94.62 758 ASP A C 1
ATOM 5722 O O . ASP A 1 758 ? -14.445 -24.917 -0.699 1.00 94.62 758 ASP A O 1
ATOM 5726 N N . LEU A 1 759 ? -15.618 -23.020 -0.994 1.00 96.00 759 LEU A N 1
ATOM 5727 C CA . LEU A 1 759 ? -16.927 -23.663 -1.152 1.00 96.00 759 LEU A CA 1
ATOM 5728 C C . LEU A 1 759 ? -17.380 -23.765 -2.620 1.00 96.00 759 LEU A C 1
ATOM 5730 O O . LEU A 1 759 ? -18.351 -24.458 -2.905 1.00 96.00 759 LEU A O 1
ATOM 5734 N N . GLY A 1 760 ? -16.621 -23.183 -3.554 1.00 93.62 760 GLY A N 1
ATOM 5735 C CA . GLY A 1 760 ? -16.797 -23.387 -4.993 1.00 93.62 760 GLY A CA 1
ATOM 5736 C C . GLY A 1 760 ? -17.757 -22.415 -5.677 1.00 93.62 760 GLY A C 1
ATOM 5737 O O . GLY A 1 760 ? -18.220 -22.726 -6.765 1.00 93.62 760 GLY A O 1
ATOM 5738 N N . VAL A 1 761 ? -18.036 -21.251 -5.081 1.00 94.69 761 VAL A N 1
ATOM 5739 C CA . VAL A 1 761 ? -18.730 -20.132 -5.756 1.00 94.69 761 VAL A CA 1
ATOM 5740 C C . VAL A 1 761 ? -17.849 -19.521 -6.848 1.00 94.69 761 VAL A C 1
ATOM 5742 O O . VAL A 1 761 ? -18.352 -19.079 -7.875 1.00 94.69 761 VAL A O 1
ATOM 5745 N N . LEU A 1 762 ? -16.528 -19.528 -6.641 1.00 91.94 762 LEU A N 1
ATOM 5746 C CA . LEU A 1 762 ? -15.531 -19.019 -7.582 1.00 91.94 762 LEU A CA 1
ATOM 5747 C C . LEU A 1 762 ? -14.476 -20.099 -7.859 1.00 91.94 762 LEU A C 1
ATOM 5749 O O . LEU A 1 762 ? -13.724 -20.481 -6.962 1.00 91.94 762 LEU A O 1
ATOM 5753 N N . THR A 1 763 ? -14.385 -20.566 -9.102 1.00 90.06 763 THR A N 1
ATOM 5754 C CA . THR A 1 763 ? -13.379 -21.543 -9.546 1.00 90.06 763 THR A CA 1
ATOM 5755 C C . THR A 1 763 ? -12.343 -20.853 -10.430 1.00 90.06 763 THR A C 1
ATOM 5757 O O . THR A 1 763 ? -12.697 -20.240 -11.428 1.00 90.06 763 THR A O 1
ATOM 5760 N N . LEU A 1 764 ? -11.051 -20.949 -10.103 1.00 86.38 764 LEU A N 1
ATOM 5761 C CA . LEU A 1 764 ? -9.989 -20.373 -10.940 1.00 86.38 764 LEU A CA 1
ATOM 5762 C C . LEU A 1 764 ? -9.858 -21.157 -12.263 1.00 86.38 764 LEU A C 1
ATOM 5764 O O . LEU A 1 764 ? -9.629 -22.372 -12.248 1.00 86.38 764 LEU A O 1
ATOM 5768 N N . ARG A 1 765 ? -9.977 -20.466 -13.405 1.00 85.44 765 ARG A N 1
ATOM 5769 C CA . ARG A 1 765 ? -9.946 -21.063 -14.752 1.00 85.44 765 ARG A CA 1
ATOM 5770 C C . ARG A 1 765 ? -8.596 -21.743 -15.013 1.00 85.44 765 ARG A C 1
ATOM 5772 O O . ARG A 1 765 ? -7.547 -21.107 -14.989 1.00 85.44 765 ARG A O 1
ATOM 5779 N N . LYS A 1 766 ? -8.599 -23.044 -15.323 1.00 69.00 766 LYS A N 1
ATOM 5780 C CA . LYS A 1 766 ? -7.366 -23.865 -15.420 1.00 69.00 766 LYS A CA 1
ATOM 5781 C C . LYS A 1 766 ? -6.345 -23.396 -16.461 1.00 69.00 766 LYS A C 1
ATOM 5783 O O . LYS A 1 766 ? -5.171 -23.724 -16.334 1.00 69.00 766 LYS A O 1
ATOM 5788 N N . GLU A 1 767 ? -6.767 -22.647 -17.471 1.00 66.56 767 GLU A N 1
ATOM 5789 C CA . GLU A 1 767 ? -5.887 -22.148 -18.535 1.00 66.56 767 GLU A CA 1
ATOM 5790 C C . GLU A 1 767 ? -5.056 -20.932 -18.081 1.00 66.56 767 GLU A C 1
ATOM 5792 O O . GLU A 1 767 ? -3.923 -20.750 -18.528 1.00 66.56 767 GLU A O 1
ATOM 5797 N N . THR A 1 768 ? -5.550 -20.153 -17.110 1.00 65.62 768 THR A N 1
ATOM 5798 C CA . THR A 1 768 ? -4.816 -19.014 -16.527 1.00 65.62 768 THR A CA 1
ATOM 5799 C C . THR A 1 768 ? -3.826 -19.454 -15.436 1.00 65.62 768 THR A C 1
ATOM 5801 O O . THR A 1 768 ? -2.847 -18.758 -15.159 1.00 65.62 768 THR A O 1
ATOM 5804 N N . VAL A 1 769 ? -3.998 -20.660 -14.878 1.00 58.00 769 VAL A N 1
ATOM 5805 C CA . VAL A 1 769 ? -3.093 -21.278 -13.886 1.00 58.00 769 VAL A CA 1
ATOM 5806 C C . VAL A 1 769 ? -1.644 -21.334 -14.390 1.00 58.00 769 VAL A C 1
ATOM 5808 O O . VAL A 1 769 ? -0.731 -21.006 -13.639 1.00 58.00 769 VAL A O 1
ATOM 5811 N N . SER A 1 770 ? -1.392 -21.643 -15.666 1.00 55.81 770 SER A N 1
ATOM 5812 C CA . SER A 1 770 ? -0.017 -21.675 -16.203 1.00 55.81 770 SER A CA 1
ATOM 5813 C C . SER A 1 770 ? 0.725 -20.329 -16.164 1.00 55.81 770 SER A C 1
ATOM 5815 O O . SER A 1 770 ? 1.953 -20.329 -16.171 1.00 55.81 770 SER A O 1
ATOM 5817 N N . SER A 1 771 ? 0.017 -19.197 -16.081 1.00 55.88 771 SER A N 1
ATOM 5818 C CA . SER A 1 771 ? 0.618 -17.869 -15.852 1.00 55.88 771 SER A CA 1
ATOM 5819 C C . SER A 1 771 ? 0.796 -17.516 -14.368 1.00 55.88 771 SER A C 1
ATOM 5821 O O . SER A 1 771 ? 1.633 -16.679 -14.046 1.00 55.88 771 SER A O 1
ATOM 5823 N N . PHE A 1 772 ? 0.054 -18.159 -13.461 1.00 55.00 772 PHE A N 1
ATOM 5824 C CA . PHE A 1 772 ? 0.106 -17.890 -12.017 1.00 55.00 772 PHE A CA 1
ATOM 5825 C C . PHE A 1 772 ? 1.134 -18.726 -11.248 1.00 55.00 772 PHE A C 1
ATOM 5827 O O . PHE A 1 772 ? 1.513 -18.363 -10.135 1.00 55.00 772 PHE A O 1
ATOM 5834 N N . TYR A 1 773 ? 1.578 -19.843 -11.824 1.00 56.66 773 TYR A N 1
ATOM 5835 C CA . TYR A 1 773 ? 2.367 -20.868 -11.140 1.00 56.66 773 TYR A CA 1
ATOM 5836 C C . TYR A 1 773 ? 3.751 -21.062 -11.798 1.00 56.66 773 TYR A C 1
ATOM 5838 O O . TYR A 1 773 ? 3.951 -22.021 -12.547 1.00 56.66 773 TYR A O 1
ATOM 5846 N N . PRO A 1 774 ? 4.735 -20.174 -11.533 1.00 50.03 774 PRO A N 1
ATOM 5847 C CA . PRO A 1 774 ? 6.059 -20.224 -12.167 1.00 50.03 774 PRO A CA 1
ATOM 5848 C C . PRO A 1 774 ? 6.959 -21.389 -11.702 1.00 50.03 774 PRO A C 1
ATOM 5850 O O . PRO A 1 774 ? 7.937 -21.700 -12.380 1.00 50.03 774 PRO A O 1
ATOM 5853 N N . ASP A 1 775 ? 6.643 -22.056 -10.583 1.00 49.97 775 ASP A N 1
ATOM 5854 C CA . ASP A 1 775 ? 7.206 -23.366 -10.218 1.00 49.97 775 ASP A CA 1
ATOM 5855 C C . ASP A 1 775 ? 6.049 -24.366 -10.002 1.00 49.97 775 ASP A C 1
ATOM 5857 O O . ASP A 1 775 ? 5.249 -24.164 -9.085 1.00 49.97 775 ASP A O 1
ATOM 5861 N N . PRO A 1 776 ? 5.958 -25.467 -10.778 1.00 45.94 776 PRO A N 1
ATOM 5862 C CA . PRO A 1 776 ? 4.916 -26.492 -10.637 1.00 45.94 776 PRO A CA 1
ATOM 5863 C C . PRO A 1 776 ? 5.028 -27.350 -9.356 1.00 45.94 776 PRO A C 1
ATOM 5865 O O . PRO A 1 776 ? 4.447 -28.432 -9.284 1.00 45.94 776 PRO A O 1
ATOM 5868 N N . LYS A 1 777 ? 5.797 -26.908 -8.353 1.00 47.59 777 LYS A N 1
ATOM 5869 C CA . LYS A 1 777 ? 5.874 -27.483 -6.996 1.00 47.59 777 LYS A CA 1
ATOM 5870 C C . LYS A 1 777 ? 5.205 -26.629 -5.919 1.00 47.59 777 LYS A C 1
ATOM 5872 O O . LYS A 1 777 ? 5.217 -27.023 -4.755 1.00 47.59 777 LYS A O 1
ATOM 5877 N N . VAL A 1 778 ? 4.709 -25.445 -6.266 1.00 52.16 778 VAL A N 1
ATOM 5878 C CA . VAL A 1 778 ? 4.058 -24.533 -5.322 1.00 52.16 778 VAL A CA 1
ATOM 5879 C C . VAL A 1 778 ? 2.550 -24.643 -5.527 1.00 52.16 778 VAL A C 1
ATOM 5881 O O . VAL A 1 778 ? 2.041 -24.142 -6.515 1.00 52.16 778 VAL A O 1
ATOM 5884 N N . ASP A 1 779 ? 1.822 -25.285 -4.610 1.00 53.19 779 ASP A N 1
ATOM 5885 C CA . ASP A 1 779 ? 0.374 -25.538 -4.772 1.00 53.19 779 ASP A CA 1
ATOM 5886 C C . ASP A 1 779 ? -0.516 -24.279 -4.651 1.00 53.19 779 ASP A C 1
ATOM 5888 O O . ASP A 1 779 ? -1.708 -24.323 -4.961 1.00 53.19 779 ASP A O 1
ATOM 5892 N N . ILE A 1 780 ? 0.037 -23.133 -4.234 1.00 59.88 780 ILE A N 1
ATOM 5893 C CA . ILE A 1 780 ? -0.703 -21.873 -4.057 1.00 59.88 780 ILE A CA 1
ATOM 5894 C C . ILE A 1 780 ? 0.047 -20.727 -4.742 1.00 59.88 780 ILE A C 1
ATOM 5896 O O . ILE A 1 780 ? 1.148 -20.371 -4.325 1.00 59.88 780 ILE A O 1
ATOM 5900 N N . ALA A 1 781 ? -0.553 -20.128 -5.773 1.00 64.06 781 ALA A N 1
ATOM 5901 C CA . ALA A 1 781 ? 0.010 -18.949 -6.422 1.00 64.06 781 ALA A CA 1
ATOM 5902 C C . ALA A 1 781 ? 0.080 -17.766 -5.449 1.00 64.06 781 ALA A C 1
ATOM 5904 O O . ALA A 1 781 ? -0.826 -17.558 -4.636 1.00 64.06 781 ALA A O 1
ATOM 5905 N N . ARG A 1 782 ? 1.153 -16.980 -5.574 1.00 77.88 782 ARG A N 1
ATOM 5906 C CA . ARG A 1 782 ? 1.400 -15.767 -4.796 1.00 77.88 782 ARG A CA 1
ATOM 5907 C C . ARG A 1 782 ? 1.491 -14.585 -5.759 1.00 77.88 782 ARG A C 1
ATOM 5909 O O . ARG A 1 782 ? 2.380 -14.571 -6.604 1.00 77.88 782 ARG A O 1
ATOM 5916 N N . LEU A 1 783 ? 0.551 -13.644 -5.671 1.00 79.88 783 LEU A N 1
ATOM 5917 C CA . LEU A 1 783 ? 0.346 -12.601 -6.690 1.00 79.88 783 LEU A CA 1
ATOM 5918 C C . LEU A 1 783 ? 0.358 -11.188 -6.086 1.00 79.88 783 LEU A C 1
ATOM 5920 O O . LEU A 1 783 ? -0.071 -11.026 -4.945 1.00 79.88 783 LEU A O 1
ATOM 5924 N N . PRO A 1 784 ? 0.790 -10.143 -6.813 1.00 84.62 784 PRO A N 1
ATOM 5925 C CA . PRO A 1 784 ? 0.689 -8.770 -6.325 1.00 84.62 784 PRO A CA 1
ATOM 5926 C C . PRO A 1 784 ? -0.783 -8.316 -6.233 1.00 84.62 784 PRO A C 1
ATOM 5928 O O . PRO A 1 784 ? -1.610 -8.771 -7.029 1.00 84.62 784 PRO A O 1
ATOM 5931 N N . PRO A 1 785 ? -1.139 -7.382 -5.323 1.00 85.00 785 PRO A N 1
ATOM 5932 C CA . PRO A 1 785 ? -2.521 -6.906 -5.172 1.00 85.00 785 PRO A CA 1
ATOM 5933 C C . PRO A 1 785 ? -3.103 -6.245 -6.431 1.00 85.00 785 PRO A C 1
ATOM 5935 O O . PRO A 1 785 ? -4.318 -6.208 -6.598 1.00 85.00 785 PRO A O 1
ATOM 5938 N N . SER A 1 786 ? -2.228 -5.749 -7.309 1.00 86.31 786 SER A N 1
ATOM 5939 C CA . SER A 1 786 ? -2.534 -5.138 -8.603 1.00 86.31 786 SER A CA 1
ATOM 5940 C C . SER A 1 786 ? -2.797 -6.139 -9.734 1.00 86.31 786 SER A C 1
ATOM 5942 O O . SER A 1 786 ? -3.052 -5.722 -10.863 1.00 86.31 786 SER A O 1
ATOM 5944 N N . HIS A 1 787 ? -2.697 -7.451 -9.491 1.00 86.88 787 HIS A N 1
ATOM 5945 C CA . HIS A 1 787 ? -2.930 -8.440 -10.540 1.00 86.88 787 HIS A CA 1
ATOM 5946 C C . HIS A 1 787 ? -4.433 -8.519 -10.888 1.00 86.88 787 HIS A C 1
ATOM 5948 O O . HIS A 1 787 ? -5.227 -8.740 -9.974 1.00 86.88 787 HIS A O 1
ATOM 5954 N N . PRO A 1 788 ? -4.843 -8.469 -12.174 1.00 85.38 788 PRO A N 1
ATOM 5955 C CA . PRO A 1 788 ? -6.242 -8.585 -12.605 1.00 85.38 788 PRO A CA 1
ATOM 5956 C C . PRO A 1 788 ? -7.075 -9.671 -11.900 1.00 85.38 788 PRO A C 1
ATOM 5958 O O . PRO A 1 788 ? -8.081 -9.336 -11.295 1.00 85.38 788 PRO A O 1
ATOM 5961 N N . ALA A 1 789 ? -6.626 -10.931 -11.835 1.00 85.44 789 ALA A N 1
ATOM 5962 C CA . ALA A 1 789 ? -7.311 -11.971 -11.046 1.00 85.44 789 ALA A CA 1
ATOM 5963 C C . ALA A 1 789 ? -7.507 -11.660 -9.547 1.00 85.44 789 ALA A C 1
ATOM 5965 O O . ALA A 1 789 ? -8.515 -12.062 -8.974 1.00 85.44 789 ALA A O 1
ATOM 5966 N N . ILE A 1 790 ? -6.577 -10.960 -8.890 1.00 87.81 790 ILE A N 1
ATOM 5967 C CA . ILE A 1 790 ? -6.758 -10.538 -7.493 1.00 87.81 790 ILE A CA 1
ATOM 5968 C C . ILE A 1 790 ? -7.816 -9.436 -7.403 1.00 87.81 790 ILE A C 1
ATOM 5970 O O . ILE A 1 790 ? -8.621 -9.445 -6.477 1.00 87.81 790 ILE A O 1
ATOM 5974 N N . ILE A 1 791 ? -7.857 -8.528 -8.376 1.00 88.12 791 ILE A N 1
ATOM 5975 C CA . ILE A 1 791 ? -8.870 -7.471 -8.473 1.00 88.12 791 ILE A CA 1
ATOM 5976 C C . ILE A 1 791 ? -10.249 -8.094 -8.748 1.00 88.12 791 ILE A C 1
ATOM 5978 O O . ILE A 1 791 ? -11.198 -7.810 -8.028 1.00 88.12 791 ILE A O 1
ATOM 5982 N N . GLU A 1 792 ? -10.350 -9.019 -9.701 1.00 86.50 792 GLU A N 1
ATOM 5983 C CA . GLU A 1 792 ? -11.570 -9.764 -10.039 1.00 86.50 792 GLU A CA 1
ATOM 5984 C C . GLU A 1 792 ? -12.105 -10.573 -8.843 1.00 86.50 792 GLU A C 1
ATOM 5986 O O . GLU A 1 792 ? -13.271 -10.443 -8.467 1.00 86.50 792 GLU A O 1
ATOM 5991 N N . TRP A 1 793 ? -11.235 -11.336 -8.170 1.00 89.12 793 TRP A N 1
ATOM 5992 C CA . TRP A 1 793 ? -11.581 -12.082 -6.955 1.00 89.12 793 TRP A CA 1
ATOM 5993 C C . TRP A 1 793 ? -12.078 -11.162 -5.837 1.00 89.12 793 TRP A C 1
ATOM 5995 O O . TRP A 1 793 ? -13.063 -11.476 -5.165 1.00 89.12 793 TRP A O 1
ATOM 6005 N N . ARG A 1 794 ? -11.424 -10.013 -5.635 1.00 90.31 794 ARG A N 1
ATOM 6006 C CA . ARG A 1 794 ? -11.800 -9.033 -4.608 1.00 90.31 794 ARG A CA 1
ATOM 6007 C C . ARG A 1 794 ? -13.098 -8.300 -4.953 1.00 90.31 794 ARG A C 1
ATOM 6009 O O . ARG A 1 794 ? -13.888 -8.082 -4.042 1.00 90.31 794 ARG A O 1
ATOM 6016 N N . ALA A 1 795 ? -13.361 -8.001 -6.226 1.00 87.19 795 ALA A N 1
ATOM 6017 C CA . ALA A 1 795 ? -14.622 -7.417 -6.690 1.00 87.19 795 ALA A CA 1
ATOM 6018 C C . ALA A 1 795 ? -15.796 -8.368 -6.435 1.00 87.19 795 ALA A C 1
ATOM 6020 O O . ALA A 1 795 ? -16.732 -8.000 -5.725 1.00 87.19 795 ALA A O 1
ATOM 6021 N N . MET A 1 796 ? -15.684 -9.625 -6.879 1.00 87.06 796 MET A N 1
ATOM 6022 C CA . MET A 1 796 ? -16.675 -10.658 -6.558 1.00 87.06 796 MET A CA 1
ATOM 6023 C C . MET A 1 796 ? -16.818 -10.851 -5.042 1.00 87.06 796 MET A C 1
ATOM 6025 O O . MET A 1 796 ? -17.929 -11.001 -4.551 1.00 87.06 796 MET A O 1
ATOM 6029 N N . THR A 1 797 ? -15.726 -10.767 -4.269 1.00 91.44 797 THR A N 1
ATOM 6030 C CA . THR A 1 797 ? -15.798 -10.865 -2.800 1.00 91.44 797 THR A CA 1
ATOM 6031 C C . THR A 1 797 ? -16.642 -9.757 -2.168 1.00 91.44 797 THR A C 1
ATOM 6033 O O . THR A 1 797 ? -17.324 -10.042 -1.192 1.00 91.44 797 THR A O 1
ATOM 6036 N N . VAL A 1 798 ? -16.636 -8.519 -2.682 1.00 89.19 798 VAL A N 1
ATOM 6037 C CA . VAL A 1 798 ? -17.524 -7.467 -2.148 1.00 89.19 798 VAL A CA 1
ATOM 6038 C C . VAL A 1 798 ? -18.990 -7.832 -2.399 1.00 89.19 798 VAL A C 1
ATOM 6040 O O . VAL A 1 798 ? -19.762 -7.909 -1.448 1.00 89.19 798 VAL A O 1
ATOM 6043 N N . ILE A 1 799 ? -19.348 -8.132 -3.651 1.00 85.75 799 ILE A N 1
ATOM 6044 C CA . ILE A 1 799 ? -20.744 -8.366 -4.059 1.00 85.75 799 ILE A CA 1
ATOM 6045 C C . ILE A 1 799 ? -21.329 -9.612 -3.367 1.00 85.75 799 ILE A C 1
ATOM 6047 O O . ILE A 1 799 ? -22.455 -9.594 -2.868 1.00 85.75 799 ILE A O 1
ATOM 6051 N N . GLU A 1 800 ? -20.548 -10.691 -3.284 1.00 90.12 800 GLU A N 1
ATOM 6052 C CA . GLU A 1 800 ? -20.964 -11.937 -2.636 1.00 90.12 800 GLU A CA 1
ATOM 6053 C C . GLU A 1 800 ? -21.167 -11.779 -1.121 1.00 90.12 800 GLU A C 1
ATOM 6055 O O . GLU A 1 800 ? -22.030 -12.443 -0.551 1.00 90.12 800 GLU A O 1
ATOM 6060 N N . LEU A 1 801 ? -20.425 -10.893 -0.443 1.00 92.44 801 LEU A N 1
ATOM 6061 C CA . LEU A 1 801 ? -20.618 -10.654 0.994 1.00 92.44 801 LEU A CA 1
ATOM 6062 C C . LEU A 1 801 ? -21.984 -10.024 1.299 1.00 92.44 801 LEU A C 1
ATOM 6064 O O . LEU A 1 801 ? -22.617 -10.411 2.284 1.00 92.44 801 LEU A O 1
ATOM 6068 N N . ASP A 1 802 ? -22.460 -9.119 0.444 1.00 88.69 802 ASP A N 1
ATOM 6069 C CA . ASP A 1 802 ? -23.774 -8.488 0.599 1.00 88.69 802 ASP A CA 1
ATOM 6070 C C . ASP A 1 802 ? -24.909 -9.481 0.292 1.00 88.69 802 ASP A C 1
ATOM 6072 O O . ASP A 1 802 ? -25.863 -9.587 1.070 1.00 88.69 802 ASP A O 1
ATOM 6076 N N . ARG A 1 803 ? -24.752 -10.309 -0.755 1.00 89.94 803 ARG A N 1
ATOM 6077 C CA . ARG A 1 803 ? -25.668 -11.424 -1.072 1.00 89.94 803 ARG A CA 1
ATOM 6078 C C . ARG A 1 803 ? -25.741 -12.464 0.042 1.00 89.94 803 ARG A C 1
ATOM 6080 O O . ARG A 1 803 ? -26.831 -12.879 0.431 1.00 89.94 803 ARG A O 1
ATOM 6087 N N . ILE A 1 804 ? -24.598 -12.866 0.600 1.00 93.50 804 ILE A N 1
ATOM 6088 C CA . ILE A 1 804 ? -24.543 -13.796 1.736 1.00 93.50 804 ILE A CA 1
ATOM 6089 C C . ILE A 1 804 ? -25.202 -13.166 2.969 1.00 93.50 804 ILE A C 1
ATOM 6091 O O . ILE A 1 804 ? -25.916 -13.863 3.689 1.00 93.50 804 ILE A O 1
ATOM 6095 N N . ALA A 1 805 ? -25.031 -11.862 3.209 1.00 93.44 805 ALA A N 1
ATOM 6096 C CA . ALA A 1 805 ? -25.704 -11.174 4.308 1.00 93.44 805 ALA A CA 1
ATOM 6097 C C . ALA A 1 805 ? -27.233 -11.137 4.131 1.00 93.44 805 ALA A C 1
ATOM 6099 O O . ALA A 1 805 ? -27.955 -11.441 5.081 1.00 93.44 805 ALA A O 1
ATOM 6100 N N . GLU A 1 806 ? -27.746 -10.830 2.937 1.00 92.88 806 GLU A N 1
ATOM 6101 C CA . GLU A 1 806 ? -29.184 -10.903 2.636 1.00 92.88 806 GLU A CA 1
ATOM 6102 C C . GLU A 1 806 ? -29.724 -12.338 2.758 1.00 92.88 806 GLU A C 1
ATOM 6104 O O . GLU A 1 806 ? -30.708 -12.583 3.463 1.00 92.88 806 GLU A O 1
ATOM 6109 N N . GLY A 1 807 ? -29.027 -13.309 2.164 1.00 95.38 807 GLY A N 1
ATOM 6110 C CA . GLY A 1 807 ? -29.361 -14.727 2.250 1.00 95.38 807 GLY A CA 1
ATOM 6111 C C . GLY A 1 807 ? -29.404 -15.246 3.690 1.00 95.38 807 GLY A C 1
ATOM 6112 O O . GLY A 1 807 ? -30.312 -15.998 4.042 1.00 95.38 807 GLY A O 1
ATOM 6113 N N . LEU A 1 808 ? -28.486 -14.798 4.554 1.00 96.50 808 LEU A N 1
ATOM 6114 C CA . LEU A 1 808 ? -28.486 -15.114 5.986 1.00 96.50 808 LEU A CA 1
ATOM 6115 C C . LEU A 1 808 ? -29.645 -14.447 6.737 1.00 96.50 808 LEU A C 1
ATOM 6117 O O . LEU A 1 808 ? -30.269 -15.114 7.562 1.00 96.50 808 LEU A O 1
ATOM 6121 N N . ARG A 1 809 ? -29.987 -13.180 6.444 1.00 96.00 809 ARG A N 1
ATOM 6122 C CA . ARG A 1 809 ? -31.174 -12.511 7.024 1.00 96.00 809 ARG A CA 1
ATOM 6123 C C . ARG A 1 809 ? -32.447 -13.301 6.723 1.00 96.00 809 ARG A C 1
ATOM 6125 O O . ARG A 1 809 ? -33.257 -13.501 7.626 1.00 96.00 809 ARG A O 1
ATOM 6132 N N . GLY A 1 810 ? -32.592 -13.788 5.488 1.00 95.75 810 GLY A N 1
ATOM 6133 C CA . GLY A 1 810 ? -33.700 -14.653 5.078 1.00 95.75 810 GLY A CA 1
ATOM 6134 C C . GLY A 1 810 ? -33.671 -16.030 5.750 1.00 95.75 810 GLY A C 1
ATOM 6135 O O . GLY A 1 810 ? -34.659 -16.439 6.354 1.00 95.75 810 GLY A O 1
ATOM 6136 N N . HIS A 1 811 ? -32.535 -16.733 5.694 1.00 95.56 811 HIS A N 1
ATOM 6137 C CA . HIS A 1 811 ? -32.387 -18.101 6.210 1.00 95.56 811 HIS A CA 1
ATOM 6138 C C . HIS A 1 811 ? -32.566 -18.194 7.734 1.00 95.56 811 HIS A C 1
ATOM 6140 O O . HIS A 1 811 ? -33.202 -19.121 8.227 1.00 95.56 811 HIS A O 1
ATOM 6146 N N . LEU A 1 812 ? -32.039 -17.218 8.481 1.00 95.19 812 LEU A N 1
ATOM 6147 C CA . LEU A 1 812 ? -32.105 -17.158 9.947 1.00 95.19 812 LEU A CA 1
ATOM 6148 C C . LEU A 1 812 ? -33.339 -16.400 10.475 1.00 95.19 812 LEU A C 1
ATOM 6150 O O . LEU A 1 812 ? -33.519 -16.308 11.692 1.00 95.19 812 LEU A O 1
ATOM 6154 N N . ASN A 1 813 ? -34.172 -15.842 9.581 1.00 93.88 813 ASN A N 1
ATOM 6155 C CA . ASN A 1 813 ? -35.267 -14.914 9.897 1.00 93.88 813 ASN A CA 1
ATOM 6156 C C . ASN A 1 813 ? -34.805 -13.755 10.812 1.00 93.88 813 ASN A C 1
ATOM 6158 O O . ASN A 1 813 ? -35.414 -13.450 11.840 1.00 93.88 813 ASN A O 1
ATOM 6162 N N . ALA A 1 814 ? -33.681 -13.140 10.442 1.00 93.94 814 ALA A N 1
ATOM 6163 C CA . ALA A 1 814 ? -32.921 -12.185 11.244 1.00 93.94 814 ALA A CA 1
ATOM 6164 C C . ALA A 1 814 ? -32.723 -10.853 10.486 1.00 93.94 814 ALA A C 1
ATOM 6166 O O . ALA A 1 814 ? -31.594 -10.523 10.123 1.00 93.94 814 ALA A O 1
ATOM 6167 N N . PRO A 1 815 ? -33.790 -10.073 10.213 1.00 91.56 815 PRO A N 1
ATOM 6168 C CA . PRO A 1 815 ? -33.729 -8.917 9.307 1.00 91.56 815 PRO A CA 1
ATOM 6169 C C . PRO A 1 815 ? -32.736 -7.830 9.747 1.00 91.56 815 PRO A C 1
ATOM 6171 O O . PRO A 1 815 ? -32.114 -7.194 8.903 1.00 91.56 815 PRO A O 1
ATOM 6174 N N . ASN A 1 816 ? -32.532 -7.666 11.057 1.00 90.69 816 ASN A N 1
ATOM 6175 C CA . ASN A 1 816 ? -31.636 -6.657 11.631 1.00 90.69 816 ASN A CA 1
ATOM 6176 C C . ASN A 1 816 ? -30.147 -7.063 11.620 1.00 90.69 816 ASN A C 1
ATOM 6178 O O . ASN A 1 816 ? -29.319 -6.314 12.135 1.00 90.69 816 ASN A O 1
ATOM 6182 N N . LEU A 1 817 ? -29.788 -8.240 11.087 1.00 92.81 817 LEU A N 1
ATOM 6183 C CA . LEU A 1 817 ? -28.410 -8.737 11.097 1.00 92.81 817 LEU A CA 1
ATOM 6184 C C . LEU A 1 817 ? -27.514 -7.856 10.204 1.00 92.81 817 LEU A C 1
ATOM 6186 O O . LEU A 1 817 ? -27.591 -7.885 8.968 1.00 92.81 817 LEU A O 1
ATOM 6190 N N . ALA A 1 818 ? -26.666 -7.046 10.836 1.00 92.56 818 ALA A N 1
ATOM 6191 C CA . ALA A 1 818 ? -25.807 -6.084 10.155 1.00 92.56 818 ALA A CA 1
ATOM 6192 C C . ALA A 1 818 ? -24.643 -6.781 9.434 1.00 92.56 818 ALA A C 1
ATOM 6194 O O . ALA A 1 818 ? -24.134 -7.802 9.902 1.00 92.56 818 ALA A O 1
ATOM 6195 N N . LEU A 1 819 ? -24.151 -6.201 8.331 1.00 92.00 819 LEU A N 1
ATOM 6196 C CA . LEU A 1 819 ? -23.034 -6.783 7.575 1.00 92.00 819 LEU A CA 1
ATOM 6197 C C . LEU A 1 819 ? -21.792 -6.990 8.458 1.00 92.00 819 LEU A C 1
ATOM 6199 O O . LEU A 1 819 ? -21.186 -8.056 8.432 1.00 92.00 819 LEU A O 1
ATOM 6203 N N . ALA A 1 820 ? -21.482 -6.038 9.343 1.00 92.44 820 ALA A N 1
ATOM 6204 C CA . ALA A 1 820 ? -20.399 -6.183 10.316 1.00 92.44 820 ALA A CA 1
ATOM 6205 C C . ALA A 1 820 ? -20.554 -7.425 11.222 1.00 92.44 820 ALA A C 1
ATOM 6207 O O . ALA A 1 820 ? -19.555 -8.048 11.574 1.00 92.44 820 ALA A O 1
ATOM 6208 N N . GLN A 1 821 ? -21.779 -7.810 11.592 1.00 95.06 821 GLN A N 1
ATOM 6209 C CA . GLN A 1 821 ? -22.038 -9.019 12.383 1.00 95.06 821 GLN A CA 1
ATOM 6210 C C . GLN A 1 821 ? -21.873 -10.286 11.533 1.00 95.06 821 GLN A C 1
ATOM 6212 O O . GLN A 1 821 ? -21.300 -11.266 12.012 1.00 95.06 821 GLN A O 1
ATOM 6217 N N . VAL A 1 822 ? -22.310 -10.261 10.266 1.00 95.38 822 VAL A N 1
ATOM 6218 C C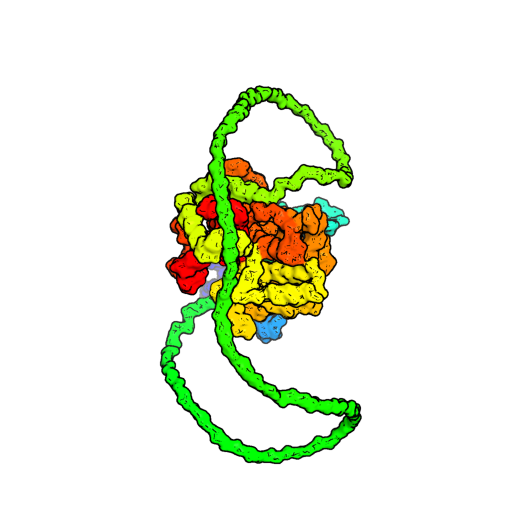A . VAL A 1 822 ? -22.094 -11.347 9.287 1.00 95.38 822 VAL A CA 1
ATOM 6219 C C . VAL A 1 822 ? -20.602 -11.588 9.047 1.00 95.38 822 VAL A C 1
ATOM 6221 O O . VAL A 1 822 ? -20.167 -12.739 9.042 1.00 95.38 822 VAL A O 1
ATOM 6224 N N . LEU A 1 823 ? -19.801 -10.525 8.932 1.00 94.31 823 LEU A N 1
ATOM 6225 C CA . LEU A 1 823 ? -18.348 -10.635 8.817 1.00 94.31 823 LEU A CA 1
ATOM 6226 C C . LEU A 1 823 ? -17.764 -11.400 10.020 1.00 94.31 823 LEU A C 1
ATOM 6228 O O . LEU A 1 823 ? -17.176 -12.463 9.833 1.00 94.31 823 LEU A O 1
ATOM 6232 N N . GLU A 1 824 ? -17.977 -10.919 11.251 1.00 93.75 824 GLU A N 1
ATOM 6233 C CA . GLU A 1 824 ? -17.396 -11.507 12.473 1.00 93.75 824 GLU A CA 1
ATOM 6234 C C . GLU A 1 824 ? -17.862 -12.949 12.727 1.00 93.75 824 GLU A C 1
ATOM 6236 O O . GLU A 1 824 ? -17.047 -13.829 13.016 1.00 93.75 824 GLU A O 1
ATOM 6241 N N . SER A 1 825 ? -19.172 -13.193 12.636 1.00 93.88 825 SER A N 1
ATOM 6242 C CA . SER A 1 825 ? -19.781 -14.463 13.046 1.00 93.88 825 SER A CA 1
ATOM 6243 C C . SER A 1 825 ? -19.811 -15.525 11.949 1.00 93.88 825 SER A C 1
ATOM 6245 O O . SER A 1 825 ? -19.698 -16.705 12.272 1.00 93.88 825 SER A O 1
ATOM 6247 N N . ALA A 1 826 ? -19.911 -15.135 10.675 1.00 95.62 826 ALA A N 1
ATOM 6248 C CA . ALA A 1 826 ? -20.094 -16.049 9.553 1.00 95.62 826 ALA A CA 1
ATOM 6249 C C . ALA A 1 826 ? -18.898 -16.080 8.592 1.00 95.62 826 ALA A C 1
ATOM 6251 O O . ALA A 1 826 ? -18.210 -17.099 8.531 1.00 95.62 826 ALA A O 1
ATOM 6252 N N . THR A 1 827 ? -18.638 -15.027 7.813 1.00 96.19 827 THR A N 1
ATOM 6253 C CA . THR A 1 827 ? -17.792 -15.159 6.607 1.00 96.19 827 THR A CA 1
ATOM 6254 C C . THR A 1 827 ? -16.298 -15.157 6.927 1.00 96.19 827 THR A C 1
ATOM 6256 O O . THR A 1 827 ? -15.574 -16.067 6.517 1.00 96.19 827 THR A O 1
ATOM 6259 N N . TRP A 1 828 ? -15.826 -14.218 7.751 1.00 93.75 828 TRP A N 1
ATOM 6260 C CA . TRP A 1 828 ? -14.411 -14.109 8.128 1.00 93.75 828 TRP A CA 1
ATOM 6261 C C . TRP A 1 828 ? -13.982 -15.275 9.031 1.00 93.75 828 TRP A C 1
ATOM 6263 O O . TRP A 1 828 ? -12.850 -15.773 8.960 1.00 93.75 828 TRP A O 1
ATOM 6273 N N . LYS A 1 829 ? -14.905 -15.754 9.875 1.00 93.06 829 LYS A N 1
ATOM 6274 C CA . LYS A 1 829 ? -14.736 -16.941 10.725 1.00 93.06 829 LYS A CA 1
ATOM 6275 C C . LYS A 1 829 ? -14.787 -18.236 9.917 1.00 93.06 829 LYS A C 1
ATOM 6277 O O . LYS A 1 829 ? -13.859 -19.044 10.003 1.00 93.06 829 LYS A O 1
ATOM 6282 N N . GLY A 1 830 ? -15.810 -18.393 9.081 1.00 94.56 830 GLY A N 1
ATOM 6283 C CA . GLY A 1 830 ? -15.995 -19.524 8.177 1.00 94.56 830 GLY A CA 1
ATOM 6284 C C . GLY A 1 830 ? -14.823 -19.707 7.219 1.00 94.56 830 GLY A C 1
ATOM 6285 O O . GLY A 1 830 ? -14.328 -20.824 7.085 1.00 94.56 830 GLY A O 1
ATOM 6286 N N . GLY A 1 831 ? -14.297 -18.612 6.663 1.00 94.50 831 GLY A N 1
ATOM 6287 C CA . GLY A 1 831 ? -13.078 -18.592 5.856 1.00 94.50 831 GLY A CA 1
ATOM 6288 C C . GLY A 1 831 ? -11.871 -19.207 6.570 1.00 94.50 831 GLY A C 1
ATOM 6289 O O . GLY A 1 831 ? -11.170 -20.041 5.998 1.00 94.50 831 GLY A O 1
ATOM 6290 N N . ARG A 1 832 ? -11.655 -18.892 7.858 1.00 90.88 832 ARG A N 1
ATOM 6291 C CA . ARG A 1 832 ? -10.587 -19.530 8.657 1.00 90.88 832 ARG A CA 1
ATOM 6292 C C . ARG A 1 832 ? -10.879 -20.997 8.964 1.00 90.88 832 ARG A C 1
ATOM 6294 O O . ARG A 1 832 ? -9.957 -21.814 8.942 1.00 90.88 832 ARG A O 1
ATOM 6301 N N . GLU A 1 833 ? -12.133 -21.351 9.240 1.00 93.88 833 GLU A N 1
ATOM 6302 C CA . GLU A 1 833 ? -12.514 -22.741 9.505 1.00 93.88 833 GLU A CA 1
ATOM 6303 C C . GLU A 1 833 ? -12.384 -23.643 8.271 1.00 93.88 833 GLU A C 1
ATOM 6305 O O . GLU A 1 833 ? -11.913 -24.772 8.413 1.00 93.88 833 GLU A O 1
ATOM 6310 N N . ILE A 1 834 ? -12.761 -23.182 7.073 1.00 94.50 834 ILE A N 1
ATOM 6311 C CA . ILE A 1 834 ? -12.620 -23.967 5.837 1.00 94.50 834 ILE A CA 1
ATOM 6312 C C . ILE A 1 834 ? -11.160 -24.028 5.370 1.00 94.50 834 ILE A C 1
ATOM 6314 O O . ILE A 1 834 ? -10.676 -25.119 5.058 1.00 94.50 834 ILE A O 1
ATOM 6318 N N . ALA A 1 835 ? -10.415 -22.919 5.462 1.00 90.94 835 ALA A N 1
ATOM 6319 C CA . ALA A 1 835 ? -8.981 -22.883 5.179 1.00 90.94 835 ALA A CA 1
ATOM 6320 C C . ALA A 1 835 ? -8.203 -23.884 6.048 1.00 90.94 835 ALA A C 1
ATOM 6322 O O . ALA A 1 835 ? -7.386 -24.646 5.537 1.00 90.94 835 ALA A O 1
ATOM 6323 N N . LYS A 1 836 ? -8.503 -23.956 7.353 1.00 91.44 836 LYS A N 1
ATOM 6324 C CA . LYS A 1 836 ? -7.891 -24.931 8.269 1.00 91.44 836 LYS A CA 1
ATOM 6325 C C . LYS A 1 836 ? -8.295 -26.383 7.975 1.00 91.44 836 LYS A C 1
ATOM 6327 O O . LYS A 1 836 ? -7.489 -27.282 8.196 1.00 91.44 836 LYS A O 1
ATOM 6332 N N . LYS A 1 837 ? -9.515 -26.628 7.476 1.00 93.12 837 LYS A N 1
ATOM 6333 C CA . LYS A 1 837 ? -9.979 -27.972 7.072 1.00 93.12 837 LYS A CA 1
ATOM 6334 C C . LYS A 1 837 ? -9.282 -28.459 5.796 1.00 93.12 837 LYS A C 1
ATOM 6336 O O . LYS A 1 837 ? -8.911 -29.625 5.729 1.00 93.12 837 LYS A O 1
ATOM 6341 N N . LYS A 1 838 ? -9.087 -27.581 4.804 1.00 89.69 838 LYS A N 1
ATOM 6342 C CA . LYS A 1 838 ? -8.461 -27.922 3.513 1.00 89.69 838 LYS A CA 1
ATOM 6343 C C . LYS A 1 838 ? -6.932 -27.867 3.510 1.00 89.69 838 LYS A C 1
ATOM 6345 O O . LYS A 1 838 ? -6.306 -28.656 2.814 1.00 89.69 838 LYS A O 1
ATOM 6350 N N . ARG A 1 839 ? -6.330 -26.942 4.262 1.00 89.19 839 ARG A N 1
ATOM 6351 C CA . ARG A 1 839 ? -4.877 -26.701 4.318 1.00 89.19 839 ARG A CA 1
ATOM 6352 C C . ARG A 1 839 ? -4.410 -26.779 5.774 1.00 89.19 839 ARG A C 1
ATOM 6354 O O . ARG A 1 839 ? -4.079 -25.749 6.358 1.00 89.19 839 ARG A O 1
ATOM 6361 N N . PRO A 1 840 ? -4.411 -27.968 6.405 1.00 85.56 840 PRO A N 1
ATOM 6362 C CA . PRO A 1 840 ? -4.157 -28.095 7.841 1.00 85.56 840 PRO A CA 1
ATOM 6363 C C . PRO A 1 840 ? -2.766 -27.602 8.267 1.00 85.56 840 PRO A C 1
ATOM 6365 O O . PRO A 1 840 ? -2.623 -27.111 9.384 1.00 85.56 840 PRO A O 1
ATOM 6368 N N . GLU A 1 841 ? -1.763 -27.682 7.385 1.00 79.50 841 GLU A N 1
ATOM 6369 C CA . GLU A 1 841 ? -0.380 -27.277 7.678 1.00 79.50 841 GLU A CA 1
ATOM 6370 C C . GLU A 1 841 ? -0.195 -25.752 7.743 1.00 79.50 841 GLU A C 1
ATOM 6372 O O . GLU A 1 841 ? 0.454 -25.250 8.657 1.00 79.50 841 GLU A O 1
ATOM 6377 N N . THR A 1 842 ? -0.790 -24.998 6.810 1.00 77.31 842 THR A N 1
ATOM 6378 C CA . THR A 1 842 ? -0.648 -23.528 6.741 1.00 77.31 842 THR A CA 1
ATOM 6379 C C . THR A 1 842 ? -1.836 -22.778 7.343 1.00 77.31 842 THR A C 1
ATOM 6381 O O . THR A 1 842 ? -1.707 -21.627 7.763 1.00 77.31 842 THR A O 1
ATOM 6384 N N . SER A 1 843 ? -3.025 -23.391 7.354 1.00 83.31 843 SER A N 1
ATOM 6385 C CA . SER A 1 843 ? -4.317 -22.726 7.587 1.00 83.31 843 SER A CA 1
ATOM 6386 C C . SER A 1 843 ? -4.446 -21.408 6.801 1.00 83.31 843 SER A C 1
ATOM 6388 O O . SER A 1 843 ? -4.916 -20.404 7.345 1.00 83.31 843 SER A O 1
ATOM 6390 N N . GLY A 1 844 ? -3.915 -21.389 5.573 1.00 78.69 844 GLY A N 1
ATOM 6391 C CA . GLY A 1 844 ? -3.837 -20.227 4.685 1.00 78.69 844 GLY A CA 1
ATOM 6392 C C . GLY A 1 844 ? -4.953 -20.177 3.629 1.00 78.69 844 GLY A C 1
ATOM 6393 O O . GLY A 1 844 ? -5.718 -21.140 3.486 1.00 78.69 844 GLY A O 1
ATOM 6394 N N . PRO A 1 845 ? -5.064 -19.058 2.893 1.00 82.50 845 PRO A N 1
ATOM 6395 C CA . PRO A 1 845 ? -6.055 -18.895 1.831 1.00 82.50 845 PRO A CA 1
ATOM 6396 C C . PRO A 1 845 ? -5.837 -19.857 0.646 1.00 82.50 845 PRO A C 1
ATOM 6398 O O . PRO A 1 845 ? -4.766 -20.450 0.516 1.00 82.50 845 PRO A O 1
ATOM 6401 N N . PRO A 1 846 ? -6.837 -20.003 -0.245 1.00 84.19 846 PRO A N 1
ATOM 6402 C CA . PRO A 1 846 ? -6.684 -20.696 -1.529 1.00 84.19 846 PRO A CA 1
ATOM 6403 C C . PRO A 1 846 ? -5.748 -19.991 -2.520 1.00 84.19 846 PRO A C 1
ATOM 6405 O O . PRO A 1 846 ? -5.277 -20.640 -3.447 1.00 84.19 846 PRO A O 1
ATOM 6408 N N . ILE A 1 847 ? -5.493 -18.693 -2.337 1.00 83.62 847 ILE A N 1
ATOM 6409 C CA . ILE A 1 847 ? -4.630 -17.850 -3.174 1.00 83.62 847 ILE A CA 1
ATOM 6410 C C . ILE A 1 847 ? -3.848 -16.936 -2.222 1.00 83.62 847 ILE A C 1
ATOM 6412 O O . ILE A 1 847 ? -4.461 -16.285 -1.373 1.00 83.62 847 ILE A O 1
ATOM 6416 N N . GLU A 1 848 ? -2.517 -16.887 -2.322 1.00 78.94 848 GLU A N 1
ATOM 6417 C CA . GLU A 1 848 ? -1.707 -15.947 -1.538 1.00 78.94 848 GLU A CA 1
ATOM 6418 C C . GLU A 1 848 ? -1.514 -14.627 -2.293 1.00 78.94 848 GLU A C 1
ATOM 6420 O O . GLU A 1 848 ? -1.454 -14.579 -3.522 1.00 78.94 848 GLU A O 1
ATOM 6425 N N . ILE A 1 849 ? -1.395 -13.531 -1.542 1.00 80.12 849 ILE A N 1
ATOM 6426 C CA . ILE A 1 849 ? -1.210 -12.191 -2.101 1.00 80.12 849 ILE A CA 1
ATOM 6427 C C . ILE A 1 849 ? 0.035 -11.560 -1.474 1.00 80.12 849 ILE A C 1
ATOM 6429 O O . ILE A 1 849 ? 0.300 -11.711 -0.277 1.00 80.12 849 ILE A O 1
ATOM 6433 N N . GLU A 1 850 ? 0.834 -10.883 -2.290 1.00 77.94 850 GLU A N 1
ATOM 6434 C CA . GLU A 1 850 ? 2.075 -10.237 -1.879 1.00 77.94 850 GLU A CA 1
ATOM 6435 C C . GLU A 1 850 ? 1.783 -8.953 -1.101 1.00 77.94 850 GLU A C 1
ATOM 6437 O O . GLU A 1 850 ? 1.652 -7.870 -1.666 1.00 77.94 850 GLU A O 1
ATOM 6442 N N . SER A 1 851 ? 1.675 -9.079 0.224 1.00 75.81 851 SER A N 1
ATOM 6443 C CA . SER A 1 851 ? 1.625 -7.914 1.106 1.00 75.81 851 SER A CA 1
ATOM 6444 C C . SER A 1 851 ? 2.980 -7.201 1.152 1.00 75.81 851 SER A C 1
ATOM 6446 O O . SER A 1 851 ? 3.976 -7.738 1.646 1.00 75.81 851 SER A O 1
ATOM 6448 N N . ASP A 1 852 ? 2.969 -5.953 0.690 1.00 74.88 852 ASP A N 1
ATOM 6449 C CA . ASP A 1 852 ? 4.004 -4.943 0.928 1.00 74.88 852 ASP A CA 1
ATOM 6450 C C . ASP A 1 852 ? 3.891 -4.284 2.322 1.00 74.88 852 ASP A C 1
ATOM 6452 O O . ASP A 1 852 ? 4.764 -3.516 2.723 1.00 74.88 852 ASP A O 1
ATOM 6456 N N . GLY A 1 853 ? 2.851 -4.617 3.096 1.00 73.50 853 GLY A N 1
ATOM 6457 C CA . GLY A 1 853 ? 2.549 -4.022 4.398 1.00 73.50 853 GLY A CA 1
ATOM 6458 C C . GLY A 1 853 ? 1.629 -2.799 4.354 1.00 73.50 853 GLY A C 1
ATOM 6459 O O . GLY A 1 853 ? 1.391 -2.211 5.405 1.00 73.50 853 GLY A O 1
ATOM 6460 N N . THR A 1 854 ? 1.101 -2.423 3.183 1.00 72.38 854 THR A N 1
ATOM 6461 C CA . THR A 1 854 ? 0.170 -1.287 3.012 1.00 72.38 854 THR A CA 1
ATOM 6462 C C . THR A 1 854 ? -1.154 -1.651 2.327 1.00 72.38 854 THR A C 1
ATOM 6464 O O . THR A 1 854 ? -2.058 -0.822 2.271 1.00 72.38 854 THR A O 1
ATOM 6467 N N . VAL A 1 855 ? -1.298 -2.887 1.836 1.00 67.56 855 VAL A N 1
ATOM 6468 C CA . VAL A 1 855 ? -2.575 -3.491 1.408 1.00 67.56 855 VAL A CA 1
ATOM 6469 C C . VAL A 1 855 ? -2.783 -4.818 2.154 1.00 67.56 855 VAL A C 1
ATOM 6471 O O . VAL A 1 855 ? -1.810 -5.479 2.521 1.00 67.56 855 VAL A O 1
ATOM 6474 N N . PHE A 1 856 ? -4.060 -5.176 2.352 1.00 52.00 856 PHE A N 1
ATOM 6475 C CA . PHE A 1 856 ? -4.661 -6.120 3.320 1.00 52.00 856 PHE A CA 1
ATOM 6476 C C . PHE A 1 856 ? -5.073 -5.506 4.653 1.00 52.00 856 PHE A C 1
ATOM 6478 O O . PHE A 1 856 ? -5.260 -6.272 5.622 1.00 52.00 856 PHE A O 1
#

pLDDT: mean 71.53, std 24.43, range [20.06, 98.06]

InterPro domains:
  IPR012469 Protein of unknown function DUF1688 [PF07958] (457-856)
  IPR012469 Protein of unknown function DUF1688 [PTHR31687] (458-856)
  IPR036259 MFS transporter superfamily [G3DSA:1.20.1250.20] (24-178)
  IPR036259 MFS transporter superfamily [SSF103473] (30-172)